Protein AF-A0A956DLE5-F1 (afdb_monomer)

Radius of gyration: 42.41 Å; Cα contacts (8 Å, |Δi|>4): 1941; chains: 1; bounding box: 79×84×142 Å

Solvent-accessible surface area (backbone atoms only — not comparable to full-atom values): 64575 Å² total; per-residue (Å²): 90,76,41,85,46,68,42,86,91,78,71,43,70,26,26,36,39,35,68,90,61,90,48,74,67,50,53,49,39,55,50,44,28,48,62,69,41,77,83,60,84,52,95,23,38,61,55,74,72,50,77,50,78,57,101,88,48,58,38,34,36,24,70,59,76,80,59,41,34,43,50,55,40,30,75,61,37,70,58,34,68,61,52,51,60,70,62,47,91,80,61,65,95,80,68,68,90,51,74,93,74,60,69,64,69,94,82,73,70,81,59,47,48,73,69,32,52,46,45,45,39,51,36,49,44,39,47,41,48,33,51,49,59,36,45,78,68,40,35,33,53,56,47,52,43,44,84,30,28,34,28,31,69,88,64,55,32,28,44,47,76,45,68,63,42,44,71,78,63,92,61,83,91,68,89,73,90,87,85,72,84,75,62,54,79,61,31,53,30,71,55,39,76,74,66,45,84,78,42,69,54,35,44,38,19,6,50,17,33,30,54,46,24,62,54,51,50,44,65,65,67,91,92,62,83,89,56,78,84,66,49,37,56,70,62,55,68,67,60,55,48,44,34,52,34,20,49,39,87,52,60,89,69,26,50,50,66,64,60,43,36,56,60,41,51,72,69,39,92,59,94,70,81,73,83,77,70,84,86,45,74,73,66,74,79,52,81,73,72,86,64,79,46,63,69,62,50,52,50,49,52,61,64,75,66,66,88,56,94,32,30,37,32,38,38,44,32,20,52,87,58,50,48,66,68,62,52,53,50,62,70,56,58,80,60,94,53,49,75,26,48,12,58,27,44,96,78,57,81,51,66,31,35,40,46,50,38,27,48,57,44,46,41,60,50,37,73,79,50,56,73,42,60,74,81,51,52,76,68,39,35,52,38,38,21,45,59,38,62,75,43,34,76,40,82,89,32,44,74,75,90,81,75,85,81,68,73,81,74,65,82,61,98,56,88,67,88,62,53,64,62,54,38,62,60,77,54,51,57,33,56,45,54,50,17,40,52,39,50,39,50,37,54,40,44,47,30,72,78,40,52,30,34,41,37,32,35,41,43,64,34,41,41,62,40,24,38,55,46,52,31,56,48,39,73,50,95,78,43,41,52,31,41,37,37,40,25,30,74,46,61,96,88,54,62,80,89,77,53,55,68,49,32,55,50,36,52,51,42,54,56,68,20,75,53,73,44,81,46,79,52,67,56,41,51,74,68,40,31,40,51,46,28,60,76,61,31,90,61,94,72,51,71,67,59,43,51,52,47,36,61,76,34,65,20,25,56,60,50,33,58,55,65,32,70,63,88,73,93,76,76,94,80,80,57,71,68,58,59,55,48,57,56,52,68,68,44,56,72,41,49,35,50,53,53,51,47,38,33,74,44,87,57,68,41,41,46,75,30,56,35,50,37,45,74,69,64,36,53,73,66,45,55,53,48,36,39,58,69,46,55,33,43,78,46,73,54,97,92,61,28,22,34,32,54,63,42,73,65,59,26,54,52,54,54,73,69,48,55,74,66,59,51,20,51,43,23,39,31,42,22,53,19,33,56,75,74,43,62,86,46,30,69,58,37,23,52,20,21,43,62,32,70,37,30,62,63,12,18,56,32,18,49,52,41,15,39,50,27,22,62,35,59,19,27,51,44,14,25,53,22,24,52,50,20,49,71,46,32,79,81,49,95,58,57,25,62,43,29,40,44,26,11,49,21,28,42,63,67,44,42,34,60,65,12,15,54,22,17,38,52,14,16,54,52,42,28,76,76,68,42,93,43,71,69,33,40,52,28,24,37,50,15,13,47,28,19,33,62,52,60,43,48,70,62,11,48,54,35,35,54,51,30,35,48,75,64,69,49,84,76,68,92,43,69,70,49,23,50,52,51,34,53,52,50,49,65,73,53,76,67,98,63,71,37,73,72,52,97,72,56,72,68,61,53,50,45,42,50,47,24,46,48,49,16,59,57,23,46,60,57,39,52,54,58,11,48,38,29,38,52,52,28,30,51,50,22,20,61,37,28,39,60,59,58,26,23,45,32,30,14,46,49,11,19,51,27,26,29,55,39,59,74,74,39,40,63,44,12,56,58,31,34,52,50,15,56,61,41,51,77,72,77,57,58,65,67,50,52,23,50,40,29,35,24,50,14,50,28,24,46,25,52,50,36,32,71,54,12,42,57,26,24,55,54,16,48,54,42,41,61,74,71,40,57,94,47,63,67,61,50,40,56,35,49,43,56,28,35,34,31,28,43,56,33,45,42,43,70,60,32,53,53,55,41,52,53,51,36,50,57,16,60,80,47,69,28,53,48,42,35,46,49,54,49,22,27,48,37,35,47,56,31,60,29,64,58,36,62,66,61,44,48,53,49,48,48,50,58,48,62,78,62,54,82,81,71,90,62,82,70,53,69,90,75,76,52,63,60,33,52,63,59,49,23,45,51,49,27,52,33,51,52,28,32,51,72,63,36,8,53,62,22,33,53,53,49,62,70,44,44,67,42,38,58,74,55,46,49,60,57,29,33,43,55,22,40,50,52,38,44,50,48,26,40,18,33,42,42,26,79,67,59,73,72,55,42,53,52,25,43,50,53,25,50,53,34,30,58,54,21,65,72,44,87,37,66,57,16,51,24,47,23,25,46,54,43,31,47,62,50,90,73,82,37,54,72,28,24,54,54,17,22,60,42,25,56,77,43,52,19,51,61,57,24,45,25,25,52,42,55,39,20,63,76,68,75,44,83,51,63,70,56,39,52,58,37,38,76,41,55,27,69,46,45,69,45,54,28,45,41,77,52,40,66,104

Sequence (1226 aa):
MVFRAVDRETGQEVALKTMQSRSPEATALLKAEFRARAALHHEHLLRIIELVVSKREAFFTMDLLDAVDLSTWVWLGPGAQERLTALSPTLDATDSLNPSSGTLPSFAVDRLSSGASSRLVSSACQLLSAIQALHDHGLVHRDLKPDNVLVRDDGRTLLADFGLTTGFVDQPGLQRPMLTVAGTPGFMAPEVLRGEPASPASDVFAFGATLFHVLTGRTPFFGEAIQADLFPPGAPPELVDVVRGTMAEVPRQRLTVEVAFDRLSALSSAPVAPLRRRTGWLSQRAEGQLVGRERELEELRRSCLRDVGGTTVVHVRGPSGVGKTALVRELLKGRDEVLLAGRCHPHEQLAFCALDGVIDDLVLLLEDAPEPCAVLDDVETELVATLFPALARLPHFAPSRANTGELAAAATTELPRGVVDAALGAADKHQRLRAFRALRRLLGEVARSRRLTIWLEDLHWTDDDSVDLLAALVDEPGALPALVVATYRWSASTEPDLQPPELLRAIEVIGAAGENHILSLAPLGPEQAAALLRAQSREPLSDEAVASAVQASGGYPVFLRELAQAPGTREPGESLGVIINQRIDALSEPERRLVECLAVSPWPVPERVVLAACDGMASHADVLALQQMGFIQRSGDRRSARLFAYHDRMRDERARRHAPELARALHRALAEAYRTRLPDRFEALVHHFARGGDEEMAGGYAIQAATRAGEQLAFGTAASYFERAIELMPGYARPWELWSGLARARDKQGLGLAAGEGYETAARKHEAVHGETLTGTRWLTKAAEQHLHRGSVAEGYRLLREALARFRISVPGSVPACVATSLWQRFRLRDPVLHPAAATSEWERARLEALWVASTSLAHVNHALADVFSLQHLQGALLLGDVERACRATSFEGASRASLGGGRLLEGSHRWLEAGQRLLHRGVEPYTRAWHLTSKAAHAFFRSAWRDVVAFAARADEEWLAQGAGVDWERAVNFMYWQFALALRADVHELARVRALAHQEARERQDRLAENACRSGHAAMLWLFEDDLERGRKEAERMLDGERWATGAPRPAWPEGLFRTSDFHNLVAACQLELYAGDGEAALRRIESAWPHLRRSLLLTVQFVGADLRFLYARAALSAGGAPSIRRRRRVLALQQVGLLRLDANPCAAAYADLVASAVTPGSPAPWLERAAARFERLDMAAHVAACRWRLAEVTHRGTAEIAQGLEARGVAAPERLVAMLAPRS

Nearest PDB structures (foldseek):
  6zcp-assembly1_A  TM=7.862E-01  e=2.117E-07  Homo sapiens
  6tpe-assembly1_A  TM=7.251E-01  e=1.499E-07  Homo sapiens
  6tpe-assembly2_B  TM=7.288E-01  e=1.887E-07  Homo sapiens
  6ova-assembly1_A  TM=7.368E-01  e=8.105E-07  Homo sapiens
  6yxy-assembly1_BE  TM=4.245E-01  e=1.138E+00  Trypanosoma brucei brucei

Secondary structure (DSSP, 8-state):
-EEEEE-TTT--EEEEEE-SS--HHHHHHHHHHHHHHTT---TTBPPEEEEEE-SS-EEEEEE---EEEHHHHHHH-TTHHHHHHHHGGGS-TTS---GGG----TTSSS---HHHHHHHHHHHHHHHHHHHHHHTTTEE-S---GGGEEEETT--EEE---TT-EE-SPPTT---------S-TTTS-HHHHTTPPP-HHHHHHHHHHHHHHHHHSSPPPTTS---GGGSPTT--HHHHHHHHHHT-SSGGGSPPHHHHHHHHHTT-SS-PPP-----SGGGTTS-----S-HHHHHHHHHHTT---SS-EEEEEE--TTSSHHHHHHHHHTT--SEEEEEE--TT---TTTTTHHHHHHHHHHHHH--GGGGGS-HHHHHHHHHH-TTGGGSTTTPPPTTSTTSGGG--SSS--TTHHHHHHHH--HHHHHHHHHHHHHHHHHHHHHS-EEEEEE-GGG--HHHHHHHHHHHSSSS---EEEEEEE---TTS-GGGS-HHHHHHHHHHHTSSEEEEEEPPPPPHHHHHHHHHHH-SS---HHHHHHHHHHHTT-HHHHHHHHH--SPPPTT--HHHHHHHHHHTS-HHHHHHHHHHHH-SSPEEHHHHHHHTTTS--HHHHHHHHHHTSEEEES-TTT-EEEES-HHHHHHHHHHS-HHHHHHHHHHHHHHHHHH-TT-HHHHHHHHHHHT-HHHHHHHHHHHHHHHHHTT-HHHHHHHHHHHHHH-TT-S-HHHHHHHHHHHHHHHT-HHHHHHHHHHHHHHHHHHH-S-HHHHHHHHHHHHHHHHTT-HHHHHHHHHHHHHHTTPPPPSSHHHHHHHHHHHHHH--S--PPPP----HHHHHHHHHHHHHHHHHTTT-HHHHHHHHHHHHHHHHHHT-HHHHHHHHHHHHHHHHHH-SHHHHHHHHHHHHHHHHHHTTT--HHHHHHHHHHHHHHHHHTT-HHHHHHHHHHHHHHHHHH-SS-HHHHHHHHHHHHHHHHHHT-HHHHHHHHHHHHHHHHHTT-HHHHHHTTSTTTTHHHHHTT-HHHHHHHHHHHHHHT--TTSPPPPSTTTTSPPHHHHHHHHHHHHHHHHTT-HHHHHHHHHHHHHHHHHTTGGGSTTHHHHHHHHHHHHHHH----HHHHHHHHHHHHHHHHHHHH--SHHHHHHHHHHHHHHSSS-SHHHHHHHHHHHHHTT-HHHHHHHHHHHHHHTT---HHHHHHHHTTT-S-HHHHHHHHS---

Foldseek 3Di:
DKDWDADPVPRDIWIKDFDPDPDPVRLVLLVVLCVLPVPFDDQQAWAWDDWDDDPVGTMTITHDDDWDFLLQCLPVNACSVVVVVVVPPPDPPPPDPPLLVLDDPPPQFAARDPSSLQLLLQLLLSVLLVLVSSVLVQKDQQAQARRQWIAHSVSRIHGHDSSPMDGPDDDPPDDDDDDDLDYSVLQFAPCSVVVHDDDSLRNLSSSLQRSLCSFQSGRDDPPDQDDPVSGHHPNDPLNVVLSNQSNDNDSVSHDHSQRSSVSSCVSHPDNDDHSDDPLFPPSPVPLQPPFQCPVVLVVVLVQVPPQDQFEEEEEEEAAPLLCSVVSVCVNCPPDPFQEQEAEFFQQDLDQLRQCLSSVLSVLVVCQVPVVLVVVDDPLLLQLLCLLHVSNCVDPSSPDDPDPPPPVVPCLDDDDPPCLLVPLLPPDALQSLLSNLVSVLSSLLSSCVVGAAEYEGHALLRDFPSNLVSLLSQAVDPRHRSHYYYHYHYDDPPDDPVPGDPSSVSSCVSSVVHDHYHYHYGDAADLVSLLVSLCVQAPDDDDPVLSNLQCVLCVRRNVSSNVSRSDDDDDDRDDHPLVVLVVVLVPDDPQLNQLLLLQLLDRDFAFPQLSCQLSVVSHDPVSVVVCVRNQQWDWDDDPVRITIHGNDNVSSVSSVVPDDLQVSLSSLVSSLVSCCVPPVPPLSSNLSSCVSNVNLVSNLVSLCVQLSSCSSSVNLRSNLVSLVSSCVSCVPDPQNLSSLQSNLSSCVSVLVLQSSLVSLQVSLVSCCVPPNDDPSSLLSLLSSLLSCLQQPVPVSSVVSLVVSCVSLVHDQDQALVRLVVLLVVLCVVCVDLAADPADDDDPSLVSNLVSLVSQLQSCCQFAVSRSSNSLSVSCVSCRDNNPLQSVLLSLLQQLLNLLFLDDDVSPVVSVNSLVVSVVSVVVPDDLVSVLSSLLSQLSSCLLQLQLVSNQVSLVVSVVSVVVVGPPCLSVNLSSLLSNLQSCLQLLLQVVNVVSLVVQCVSCVSSVRPVSNLSCLFASNLCNCQLLVNLVVNVVSLVVLCVVVPPPDPDQQDHPPRRACGSSNLRSLRSVLLSCLLVLNLVVNLVSLVVCVVRCVSSCLLSTRPSVLSSLLSNLLSLQSHDDDPVSNLVSLVSNLVSLVVLVVGPRLVSQLSSLLSCLQNPPDHSQVSLVVSLVSCVVSSRLLSNLLSVQVNCVSVVHDSVVSVVVSVVSSRPDSVSSSCSNRNHD

Mean predicted aligned error: 18.57 Å

pLDDT: mean 77.03, std 16.25, range [28.41, 97.31]

Structure (mmCIF, N/CA/C/O backbone):
data_AF-A0A956DLE5-F1
#
_entry.id   AF-A0A956DLE5-F1
#
loop_
_atom_site.group_PDB
_atom_site.id
_atom_site.type_symbol
_atom_site.label_atom_id
_atom_site.label_alt_id
_atom_site.label_comp_id
_atom_site.label_asym_id
_atom_site.label_entity_id
_atom_site.label_seq_id
_atom_site.pdbx_PDB_ins_code
_atom_site.Cartn_x
_atom_site.Cartn_y
_atom_site.Cartn_z
_atom_site.occupancy
_atom_site.B_iso_or_equiv
_atom_site.auth_seq_id
_atom_site.auth_comp_id
_atom_site.auth_asym_id
_atom_site.auth_atom_id
_atom_site.pdbx_PDB_model_num
ATOM 1 N N . MET A 1 1 ? 2.306 -2.871 -60.138 1.00 68.94 1 MET A N 1
ATOM 2 C CA . MET A 1 1 ? 3.313 -2.013 -60.801 1.00 68.94 1 MET A CA 1
ATOM 3 C C . MET A 1 1 ? 4.586 -2.039 -59.982 1.00 68.94 1 MET A C 1
ATOM 5 O O . MET A 1 1 ? 4.489 -2.073 -58.759 1.00 68.94 1 MET A O 1
ATOM 9 N N . VAL A 1 2 ? 5.743 -2.038 -60.643 1.00 79.56 2 VAL A N 1
ATOM 10 C CA . VAL A 1 2 ? 7.062 -1.953 -60.004 1.00 79.56 2 VAL A CA 1
ATOM 11 C C . VAL A 1 2 ? 7.767 -0.706 -60.539 1.00 79.56 2 VAL A C 1
ATOM 13 O O . VAL A 1 2 ? 7.746 -0.473 -61.743 1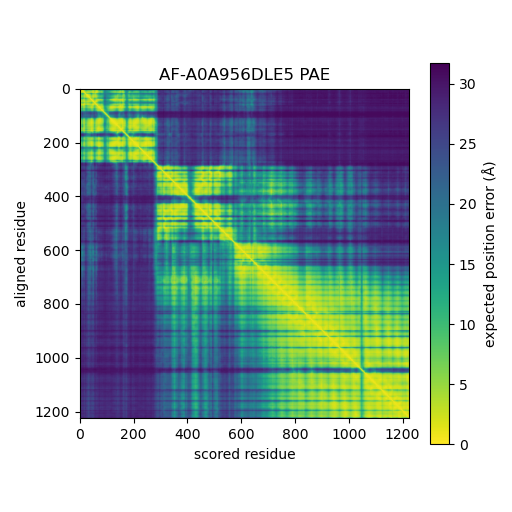.00 79.56 2 VAL A O 1
ATOM 16 N N . PHE A 1 3 ? 8.342 0.105 -59.655 1.00 80.69 3 PHE A N 1
ATOM 17 C CA . PHE A 1 3 ? 9.017 1.364 -59.974 1.00 80.69 3 PHE A CA 1
ATOM 18 C C . PHE A 1 3 ? 10.465 1.333 -59.483 1.00 80.69 3 PHE A C 1
ATOM 20 O O . PHE A 1 3 ? 10.736 0.769 -58.428 1.00 80.69 3 PHE A O 1
ATOM 27 N N . ARG A 1 4 ? 11.387 1.989 -60.193 1.00 84.81 4 ARG A N 1
ATOM 28 C CA . ARG A 1 4 ? 12.715 2.322 -59.651 1.00 84.81 4 ARG A CA 1
ATOM 29 C C . ARG A 1 4 ? 12.576 3.518 -58.703 1.00 84.81 4 ARG A C 1
ATOM 31 O O . ARG A 1 4 ? 11.946 4.509 -59.067 1.00 84.81 4 ARG A O 1
ATOM 38 N N . ALA A 1 5 ? 13.127 3.419 -57.499 1.00 83.25 5 ALA A N 1
ATOM 39 C CA . ALA A 1 5 ? 13.039 4.429 -56.445 1.00 83.25 5 ALA A CA 1
ATOM 40 C C . ALA A 1 5 ? 14.384 4.591 -55.715 1.00 83.25 5 ALA A C 1
ATOM 42 O O . ALA A 1 5 ? 15.280 3.765 -55.865 1.00 83.25 5 ALA A O 1
ATOM 43 N N . VAL A 1 6 ? 14.524 5.660 -54.927 1.00 77.12 6 VAL A N 1
ATOM 44 C CA . VAL A 1 6 ? 15.715 5.941 -54.108 1.00 77.12 6 VAL A CA 1
ATOM 45 C C . VAL A 1 6 ? 15.292 6.038 -52.646 1.00 77.12 6 VAL A C 1
ATOM 47 O O . VAL A 1 6 ? 14.408 6.834 -52.315 1.00 77.12 6 VAL A O 1
ATOM 50 N N . ASP A 1 7 ? 15.920 5.245 -51.781 1.00 68.00 7 ASP A N 1
ATOM 51 C CA . ASP A 1 7 ? 15.765 5.338 -50.330 1.00 68.00 7 ASP A CA 1
ATOM 52 C C . ASP A 1 7 ? 16.506 6.582 -49.817 1.00 68.00 7 ASP A C 1
ATOM 54 O O . ASP A 1 7 ? 17.702 6.762 -50.045 1.00 68.00 7 ASP A O 1
ATOM 58 N N . ARG A 1 8 ? 15.779 7.478 -49.142 1.00 61.97 8 ARG A N 1
ATOM 59 C CA . ARG A 1 8 ? 16.305 8.769 -48.678 1.00 61.97 8 ARG A CA 1
ATOM 60 C C . ARG A 1 8 ? 17.149 8.669 -47.407 1.00 61.97 8 ARG A C 1
ATOM 62 O O . ARG A 1 8 ? 17.898 9.603 -47.141 1.00 61.97 8 ARG A O 1
ATOM 69 N N . GLU A 1 9 ? 17.020 7.595 -46.627 1.00 49.00 9 GLU A N 1
ATOM 70 C CA . GLU A 1 9 ? 17.811 7.384 -45.406 1.00 49.00 9 GLU A CA 1
ATOM 71 C C . GLU A 1 9 ? 19.161 6.733 -45.720 1.00 49.00 9 GLU A C 1
ATOM 73 O O . GLU A 1 9 ? 20.165 7.061 -45.090 1.00 49.00 9 GLU A O 1
ATOM 78 N N . THR A 1 10 ? 19.198 5.841 -46.715 1.00 53.16 10 THR A N 1
ATOM 79 C CA . THR A 1 10 ? 20.410 5.094 -47.094 1.00 53.16 10 THR A CA 1
ATOM 80 C C . THR A 1 10 ? 21.086 5.604 -48.370 1.00 53.16 10 THR A C 1
ATOM 82 O O . THR A 1 10 ? 22.258 5.313 -48.595 1.00 53.16 10 THR A O 1
ATOM 85 N N . GLY A 1 11 ? 20.371 6.357 -49.215 1.00 62.47 11 GLY A N 1
ATOM 86 C CA . GLY A 1 11 ? 20.836 6.795 -50.535 1.00 62.47 11 GLY A CA 1
ATOM 87 C C . GLY A 1 11 ? 20.845 5.691 -51.601 1.00 62.47 11 GLY A C 1
ATOM 88 O O . GLY A 1 11 ? 21.323 5.926 -52.710 1.00 62.47 11 GLY A O 1
ATOM 89 N N . GLN A 1 12 ? 20.346 4.492 -51.286 1.00 67.19 12 GLN A N 1
ATOM 90 C CA . GLN A 1 12 ? 20.394 3.327 -52.168 1.00 67.19 12 GLN A CA 1
ATOM 91 C C . GLN A 1 12 ? 19.229 3.319 -53.174 1.00 67.19 12 GLN A C 1
ATOM 93 O O . GLN A 1 12 ? 18.092 3.655 -52.839 1.00 67.19 12 GLN A O 1
ATOM 98 N N . GLU A 1 13 ? 19.491 2.885 -54.409 1.00 76.38 13 GLU A N 1
ATOM 99 C CA . GLU A 1 13 ? 18.430 2.602 -55.379 1.00 76.38 13 GLU A CA 1
ATOM 100 C C . GLU A 1 13 ? 17.739 1.263 -55.088 1.00 76.38 13 GLU A C 1
ATOM 102 O O . GLU A 1 13 ? 18.386 0.242 -54.847 1.00 76.38 13 GLU A O 1
ATOM 107 N N . VAL A 1 14 ? 16.408 1.266 -55.144 1.00 83.62 14 VAL A N 1
ATOM 108 C CA . VAL A 1 14 ? 15.543 0.125 -54.823 1.00 83.62 14 VAL A CA 1
ATOM 109 C C . VAL A 1 14 ? 14.423 -0.017 -55.855 1.00 83.62 14 VAL A C 1
ATOM 111 O O . VAL A 1 14 ? 14.059 0.938 -56.545 1.00 83.62 14 VAL A O 1
ATOM 114 N N . ALA A 1 15 ? 13.840 -1.208 -55.957 1.00 83.56 15 ALA A N 1
ATOM 115 C CA . ALA A 1 15 ? 12.594 -1.437 -56.680 1.00 83.56 15 ALA A CA 1
ATOM 116 C C . ALA A 1 15 ? 11.400 -1.357 -55.711 1.00 83.56 15 ALA A C 1
ATOM 118 O O . ALA A 1 15 ? 11.418 -1.949 -54.637 1.00 83.56 15 ALA A O 1
ATOM 119 N N . LEU A 1 16 ? 10.340 -0.639 -56.083 1.00 83.81 16 LEU A N 1
ATOM 120 C CA . LEU A 1 16 ? 9.131 -0.419 -55.286 1.00 83.81 16 LEU A CA 1
ATOM 121 C C . LEU A 1 16 ? 7.930 -1.067 -55.975 1.00 83.81 16 LEU A C 1
ATOM 123 O O . LEU A 1 16 ? 7.541 -0.633 -57.059 1.00 83.81 16 LEU A O 1
ATOM 127 N N . LYS A 1 17 ? 7.306 -2.073 -55.349 1.00 80.88 17 LYS A N 1
ATOM 128 C CA . LYS A 1 17 ? 6.078 -2.716 -55.855 1.00 80.88 17 LYS A CA 1
ATOM 129 C C . LYS A 1 17 ? 4.846 -2.156 -55.150 1.00 80.88 17 LYS A C 1
ATOM 131 O O . LYS A 1 17 ? 4.774 -2.121 -53.925 1.00 80.88 17 LYS A O 1
ATOM 136 N N . THR A 1 18 ? 3.857 -1.738 -55.938 1.00 80.38 18 THR A N 1
ATOM 137 C CA . THR A 1 18 ? 2.547 -1.256 -55.471 1.00 80.38 18 THR A CA 1
ATOM 138 C C . THR A 1 18 ? 1.420 -1.752 -56.387 1.00 80.38 18 THR A C 1
ATOM 140 O O . THR A 1 18 ? 1.653 -2.127 -57.542 1.00 80.38 18 THR A O 1
ATOM 143 N N . MET A 1 19 ? 0.187 -1.784 -55.882 1.00 68.62 19 MET A N 1
ATOM 144 C CA . MET A 1 19 ? -0.988 -2.321 -56.583 1.00 68.62 19 MET A CA 1
ATOM 145 C C . MET A 1 19 ? -1.722 -1.231 -57.382 1.00 68.62 19 MET A C 1
ATOM 147 O O . MET A 1 19 ? -1.788 -0.081 -56.957 1.00 68.62 19 MET A O 1
ATOM 151 N N . GLN A 1 20 ? -2.300 -1.587 -58.540 1.00 57.19 20 GLN A N 1
ATOM 152 C CA . GLN A 1 20 ? -3.128 -0.666 -59.345 1.00 57.19 20 GLN A CA 1
ATOM 153 C C . GLN A 1 20 ? -4.524 -0.442 -58.734 1.00 57.19 20 GLN A C 1
ATOM 155 O O . GLN A 1 20 ? -5.071 0.653 -58.835 1.00 57.19 20 GLN A O 1
ATOM 160 N N . SER A 1 21 ? -5.083 -1.465 -58.074 1.00 55.84 21 SER A N 1
ATOM 161 C CA . SER A 1 21 ? -6.369 -1.415 -57.363 1.00 55.84 21 SER A CA 1
ATOM 162 C C . SER A 1 21 ? -6.157 -1.192 -55.862 1.00 55.84 21 SER A C 1
ATOM 164 O O . SER A 1 21 ? -5.299 -1.829 -55.250 1.00 55.84 21 SER A O 1
ATOM 166 N N . ARG A 1 22 ? -6.953 -0.294 -55.266 1.00 58.22 22 ARG A N 1
ATOM 167 C CA . ARG A 1 22 ? -6.866 0.135 -53.855 1.00 58.22 22 ARG A CA 1
ATOM 168 C C . ARG A 1 22 ? -7.837 -0.612 -52.925 1.00 58.22 22 ARG A C 1
ATOM 170 O O . ARG A 1 22 ? -8.275 -0.043 -51.927 1.00 58.22 22 ARG A O 1
ATOM 177 N N . SER A 1 23 ? -8.221 -1.851 -53.246 1.00 52.28 23 SER A N 1
ATOM 178 C CA . SER A 1 23 ? -9.146 -2.612 -52.393 1.00 52.28 23 SER A CA 1
ATOM 179 C C . SER A 1 23 ? -8.467 -3.126 -51.104 1.00 52.28 23 SER A C 1
ATOM 181 O O . SER A 1 23 ? -7.248 -3.354 -51.078 1.00 52.28 23 SER A O 1
ATOM 183 N N . PRO A 1 24 ? -9.232 -3.338 -50.015 1.00 49.50 24 PRO A N 1
ATOM 184 C CA . PRO A 1 24 ? -8.738 -4.002 -48.808 1.00 49.50 24 PRO A CA 1
ATOM 185 C C . PRO A 1 24 ? -8.136 -5.389 -49.086 1.00 49.50 24 PRO A C 1
ATOM 187 O O . PRO A 1 24 ? -7.128 -5.747 -48.477 1.00 49.50 24 PRO A O 1
ATOM 190 N N . GLU A 1 25 ? -8.681 -6.134 -50.055 1.00 49.50 25 GLU A N 1
ATOM 191 C CA . GLU A 1 25 ? -8.145 -7.437 -50.479 1.00 49.50 25 GLU A CA 1
ATOM 192 C C . GLU A 1 25 ? -6.770 -7.293 -51.148 1.00 49.50 25 GLU A C 1
ATOM 194 O O . GLU A 1 25 ? -5.851 -8.049 -50.837 1.00 49.50 25 GLU A O 1
ATOM 199 N N . ALA A 1 26 ? -6.581 -6.272 -51.994 1.00 51.97 26 ALA A N 1
ATOM 200 C CA . ALA A 1 26 ? -5.292 -5.982 -52.625 1.00 51.97 26 ALA A CA 1
ATOM 201 C C . ALA A 1 26 ? -4.222 -5.580 -51.594 1.00 51.97 26 ALA A C 1
ATOM 203 O O . ALA A 1 26 ? -3.064 -5.990 -51.691 1.00 51.97 26 ALA A O 1
ATOM 204 N N . THR A 1 27 ? -4.615 -4.834 -50.556 1.00 57.22 27 THR A N 1
ATOM 205 C CA . THR A 1 27 ? -3.730 -4.502 -49.426 1.00 57.22 27 THR A CA 1
ATOM 206 C C . THR A 1 27 ? -3.395 -5.741 -48.589 1.00 57.22 27 THR A C 1
ATOM 208 O O . THR A 1 27 ? -2.269 -5.878 -48.109 1.00 57.22 27 THR A O 1
ATOM 211 N N . ALA A 1 28 ? -4.346 -6.665 -48.414 1.00 52.56 28 ALA A N 1
ATOM 212 C CA . ALA A 1 28 ? -4.128 -7.918 -47.696 1.00 52.56 28 ALA A CA 1
ATOM 213 C C . ALA A 1 28 ? -3.171 -8.861 -48.443 1.00 52.56 28 ALA A C 1
ATOM 215 O O . ALA A 1 28 ? -2.312 -9.461 -47.796 1.00 52.56 28 ALA A O 1
ATOM 216 N N . LEU A 1 29 ? -3.272 -8.941 -49.775 1.00 57.44 29 LEU A N 1
ATOM 217 C CA . LEU A 1 29 ? -2.349 -9.694 -50.635 1.00 57.44 29 LEU A CA 1
ATOM 218 C C . LEU A 1 29 ? -0.928 -9.122 -50.576 1.00 57.44 29 LEU A C 1
ATOM 220 O O . LEU A 1 29 ? 0.020 -9.864 -50.345 1.00 57.44 29 LEU A O 1
ATOM 224 N N . LEU A 1 30 ? -0.780 -7.796 -50.659 1.00 61.03 30 LEU A N 1
ATOM 225 C CA . LEU A 1 30 ? 0.523 -7.129 -50.557 1.00 61.03 30 LEU A CA 1
ATOM 226 C C . LEU A 1 30 ? 1.169 -7.312 -49.164 1.00 61.03 30 LEU A C 1
ATOM 228 O O . LEU A 1 30 ? 2.374 -7.539 -49.048 1.00 61.03 30 LEU A O 1
ATOM 232 N N . LYS A 1 31 ? 0.363 -7.286 -48.090 1.00 50.41 31 LYS A N 1
ATOM 233 C CA . LYS A 1 31 ? 0.808 -7.630 -46.726 1.00 50.41 31 LYS A CA 1
ATOM 234 C C . LYS A 1 31 ? 1.195 -9.107 -46.597 1.00 50.41 31 LYS A C 1
ATOM 236 O O . LYS A 1 31 ? 2.144 -9.409 -45.878 1.00 50.41 31 LYS A O 1
ATOM 241 N N . ALA A 1 32 ? 0.458 -10.017 -47.237 1.00 53.78 32 ALA A N 1
ATOM 242 C CA . ALA A 1 32 ? 0.748 -11.450 -47.219 1.00 53.78 32 ALA A CA 1
ATOM 243 C C . ALA A 1 32 ? 2.058 -11.766 -47.958 1.00 53.78 32 ALA A C 1
ATOM 245 O O . ALA A 1 32 ? 2.898 -12.460 -47.393 1.00 53.78 32 ALA A O 1
ATOM 246 N N . GLU A 1 33 ? 2.276 -11.171 -49.135 1.00 60.53 33 GLU A N 1
ATOM 247 C CA . GLU A 1 33 ? 3.513 -11.294 -49.920 1.00 60.53 33 GLU A CA 1
ATOM 248 C C . GLU A 1 33 ? 4.739 -10.828 -49.119 1.00 60.53 33 GLU A C 1
ATOM 250 O O . GLU A 1 33 ? 5.746 -11.532 -49.030 1.00 60.53 33 GLU A O 1
ATOM 255 N N . PHE A 1 34 ? 4.641 -9.671 -48.454 1.00 60.12 34 PHE A N 1
ATOM 256 C CA . PHE A 1 34 ? 5.711 -9.186 -47.582 1.00 60.12 34 PHE A CA 1
ATOM 257 C C . PHE A 1 34 ? 5.963 -10.125 -46.395 1.00 60.12 34 PHE A C 1
ATOM 259 O O . PHE A 1 34 ? 7.108 -10.458 -46.102 1.00 60.12 34 PHE A O 1
ATOM 266 N N . ARG A 1 35 ? 4.905 -10.567 -45.702 1.00 52.91 35 ARG A N 1
ATOM 267 C CA . ARG A 1 35 ? 5.019 -11.412 -44.500 1.00 52.91 35 ARG A CA 1
ATOM 268 C C . ARG A 1 35 ? 5.576 -12.799 -44.802 1.00 52.91 35 ARG A C 1
ATOM 270 O O . ARG A 1 35 ? 6.364 -13.296 -44.004 1.00 52.91 35 ARG A O 1
ATOM 277 N N . ALA A 1 36 ? 5.215 -13.389 -45.943 1.00 52.72 36 ALA A N 1
ATOM 278 C CA . ALA A 1 36 ? 5.765 -14.666 -46.389 1.00 52.72 36 ALA A CA 1
ATOM 279 C C . ALA A 1 36 ? 7.293 -14.602 -46.568 1.00 52.72 36 ALA A C 1
ATOM 281 O O . ALA A 1 36 ? 7.974 -15.602 -46.373 1.00 52.72 36 ALA A O 1
ATOM 282 N N . ARG A 1 37 ? 7.844 -13.420 -46.879 1.00 57.50 37 ARG A N 1
ATOM 283 C CA . ARG A 1 37 ? 9.254 -13.237 -47.245 1.00 57.50 37 ARG A CA 1
ATOM 284 C C . ARG A 1 37 ? 10.112 -12.485 -46.231 1.00 57.50 37 ARG A C 1
ATOM 286 O O . ARG A 1 37 ? 11.319 -12.691 -46.217 1.00 57.50 37 ARG A O 1
ATOM 293 N N . ALA A 1 38 ? 9.537 -11.659 -45.359 1.00 48.59 38 ALA A N 1
ATOM 294 C CA . ALA A 1 38 ? 10.295 -10.852 -44.394 1.00 48.59 38 ALA A CA 1
ATOM 295 C C . ALA A 1 38 ? 11.174 -11.687 -43.436 1.00 48.59 38 ALA A C 1
ATOM 297 O O . ALA A 1 38 ? 12.096 -11.150 -42.830 1.00 48.59 38 ALA A O 1
ATOM 298 N N . ALA A 1 39 ? 10.902 -12.992 -43.309 1.00 44.84 39 ALA A N 1
ATOM 299 C CA . ALA A 1 39 ? 11.684 -13.940 -42.513 1.00 44.84 39 ALA A CA 1
ATOM 300 C C . ALA A 1 39 ? 12.617 -14.854 -43.344 1.00 44.84 39 ALA A C 1
ATOM 302 O O . ALA A 1 39 ? 13.355 -15.651 -42.761 1.00 44.84 39 ALA A O 1
ATOM 303 N N . LEU A 1 40 ? 12.586 -14.759 -44.679 1.00 53.44 40 LEU A N 1
ATOM 304 C CA . LEU A 1 40 ? 13.315 -15.621 -45.609 1.00 53.44 40 LEU A CA 1
ATOM 305 C C . LEU A 1 40 ? 14.494 -14.881 -46.242 1.00 53.44 40 LEU A C 1
ATOM 307 O O . LEU A 1 40 ? 14.317 -13.946 -47.021 1.00 53.44 40 LEU A O 1
ATOM 311 N N . HIS A 1 41 ? 15.707 -15.354 -45.964 1.00 59.81 41 HIS A N 1
ATOM 312 C CA . HIS A 1 41 ? 16.922 -14.885 -46.625 1.00 59.81 41 HIS A CA 1
ATOM 313 C C . HIS A 1 41 ? 17.633 -16.066 -47.275 1.00 59.81 41 HIS A C 1
ATOM 315 O O . HIS A 1 41 ? 18.040 -17.003 -46.588 1.00 59.81 41 HIS A O 1
ATOM 321 N N . HIS A 1 42 ? 17.778 -16.010 -48.596 1.00 71.25 42 HIS A N 1
ATOM 322 C CA . HIS A 1 42 ? 18.472 -17.018 -49.384 1.00 71.25 42 HIS A CA 1
ATOM 323 C C . HIS A 1 42 ? 19.101 -16.363 -50.616 1.00 71.25 42 HIS A C 1
ATOM 325 O O . HIS A 1 42 ? 18.539 -15.418 -51.165 1.00 71.25 42 HIS A O 1
ATOM 331 N N . GLU A 1 43 ? 20.253 -16.859 -51.064 1.00 78.38 43 GLU A N 1
ATOM 332 C CA . GLU A 1 43 ? 21.008 -16.253 -52.169 1.00 78.38 43 GLU A CA 1
ATOM 333 C C . GLU A 1 43 ? 20.272 -16.296 -53.521 1.00 78.38 43 GLU A C 1
ATOM 335 O O . GLU A 1 43 ? 20.518 -15.449 -54.379 1.00 78.38 43 GLU A O 1
ATOM 340 N N . HIS A 1 44 ? 19.345 -17.239 -53.685 1.00 84.62 44 HIS A N 1
ATOM 341 C CA . HIS A 1 44 ? 18.521 -17.420 -54.886 1.00 84.62 44 HIS A CA 1
ATOM 342 C C . HIS A 1 44 ? 17.054 -16.993 -54.693 1.00 84.62 44 HIS A C 1
ATOM 344 O O . HIS A 1 44 ? 16.201 -17.312 -55.516 1.00 84.62 44 HIS A O 1
ATOM 350 N N . LEU A 1 45 ? 16.737 -16.270 -53.613 1.00 83.12 45 LEU A N 1
ATOM 351 C CA . LEU A 1 45 ? 15.453 -15.584 -53.447 1.00 83.12 45 LEU A CA 1
ATOM 352 C C . LEU A 1 45 ? 15.698 -14.080 -53.564 1.00 83.12 45 LEU A C 1
ATOM 354 O O . LEU A 1 45 ? 16.657 -13.559 -52.992 1.00 83.12 45 LEU A O 1
ATOM 358 N N . LEU A 1 46 ? 14.828 -13.363 -54.277 1.00 78.38 46 LEU A N 1
ATOM 359 C CA . LEU A 1 46 ? 14.882 -11.901 -54.300 1.00 78.38 46 LEU A CA 1
ATOM 360 C C . LEU A 1 46 ? 14.841 -11.378 -52.842 1.00 78.38 46 LEU A C 1
ATOM 362 O O . LEU A 1 46 ? 14.150 -11.950 -51.998 1.00 78.38 46 LEU A O 1
ATOM 366 N N . ARG A 1 47 ? 15.474 -10.247 -52.496 1.00 72.19 47 ARG A N 1
ATOM 367 C CA . ARG A 1 47 ? 15.412 -9.662 -51.129 1.00 72.19 47 ARG A CA 1
ATOM 368 C C . ARG A 1 47 ? 14.375 -8.543 -51.002 1.00 72.19 47 ARG A C 1
ATOM 370 O O . ARG A 1 47 ? 14.375 -7.622 -51.807 1.00 72.19 47 ARG A O 1
ATOM 377 N N . ILE A 1 48 ? 13.442 -8.674 -50.055 1.00 68.44 48 ILE A N 1
ATOM 378 C CA . ILE A 1 48 ? 12.489 -7.605 -49.713 1.00 68.44 48 ILE A CA 1
ATOM 379 C C . ILE A 1 48 ? 13.112 -6.782 -48.592 1.00 68.44 48 ILE A C 1
ATOM 381 O O . ILE A 1 48 ? 13.738 -7.328 -47.683 1.00 68.44 48 ILE A O 1
ATOM 385 N N . ILE A 1 49 ? 12.947 -5.471 -48.683 1.00 64.94 49 ILE A N 1
ATOM 386 C CA . ILE A 1 49 ? 13.540 -4.497 -47.779 1.00 64.94 49 ILE A CA 1
ATOM 387 C C . ILE A 1 49 ? 12.473 -4.067 -46.768 1.00 64.94 49 ILE A C 1
ATOM 389 O O . ILE A 1 49 ? 12.577 -4.399 -45.586 1.00 64.94 49 ILE A O 1
ATOM 393 N N . GLU A 1 50 ? 11.420 -3.369 -47.190 1.00 60.28 50 GLU A N 1
ATOM 394 C CA . GLU A 1 50 ? 10.418 -2.828 -46.262 1.00 60.28 50 GLU A CA 1
ATOM 395 C C . GLU A 1 50 ? 8.998 -2.882 -46.823 1.00 60.28 50 GLU A C 1
ATOM 397 O O . GLU A 1 50 ? 8.819 -2.924 -48.032 1.00 60.28 50 GLU A O 1
ATOM 402 N N . LEU A 1 51 ? 7.994 -2.834 -45.945 1.00 63.47 51 LEU A N 1
ATOM 403 C CA . LEU A 1 51 ? 6.587 -2.664 -46.300 1.00 63.47 51 LEU A CA 1
ATOM 404 C C . LEU A 1 51 ? 6.062 -1.389 -45.652 1.00 63.47 51 LEU A C 1
ATOM 406 O O . LEU A 1 51 ? 6.144 -1.220 -44.436 1.00 63.47 51 LEU A O 1
ATOM 410 N N . VAL A 1 52 ? 5.448 -0.541 -46.465 1.00 60.22 52 VAL A N 1
ATOM 411 C CA . VAL A 1 52 ? 4.768 0.675 -46.037 1.00 60.22 52 VAL A CA 1
ATOM 412 C C . VAL A 1 52 ? 3.284 0.513 -46.320 1.00 60.22 52 VAL A C 1
ATOM 414 O O . VAL A 1 52 ? 2.871 0.326 -47.464 1.00 60.22 52 VAL A O 1
ATOM 417 N N . VAL A 1 53 ? 2.469 0.588 -45.266 1.00 53.59 53 VAL A N 1
ATOM 418 C CA . VAL A 1 53 ? 1.008 0.637 -45.382 1.00 53.59 53 VAL A CA 1
ATOM 419 C C . VAL A 1 53 ? 0.486 1.823 -44.586 1.00 53.59 53 VAL A C 1
ATOM 421 O O . VAL A 1 53 ? 0.638 1.885 -43.369 1.00 53.59 53 VAL A O 1
ATOM 424 N N . SER A 1 54 ? -0.156 2.757 -45.276 1.00 54.09 54 SER A N 1
ATOM 425 C CA . SER A 1 54 ? -0.847 3.913 -44.713 1.00 54.09 54 SER A CA 1
ATOM 426 C C . SER A 1 54 ? -2.288 3.972 -45.230 1.00 54.09 54 SER A C 1
ATOM 428 O O . SER A 1 54 ? -2.683 3.206 -46.108 1.00 54.09 54 SER A O 1
ATOM 430 N N . LYS A 1 55 ? -3.089 4.927 -44.735 1.00 46.91 55 LYS A N 1
ATOM 431 C CA . LYS A 1 55 ? -4.444 5.179 -45.267 1.00 46.91 55 LYS A CA 1
ATOM 432 C C . LYS A 1 55 ? -4.450 5.581 -46.753 1.00 46.91 55 LYS A C 1
ATOM 434 O O . LYS A 1 55 ? -5.510 5.556 -47.369 1.00 46.91 55 LYS A O 1
ATOM 439 N N . ARG A 1 56 ? -3.308 6.007 -47.314 1.00 47.44 56 ARG A N 1
ATOM 440 C CA . ARG A 1 56 ? -3.195 6.531 -48.689 1.00 47.44 56 ARG A CA 1
ATOM 441 C C . ARG A 1 56 ? -2.312 5.682 -49.611 1.00 47.44 56 ARG A C 1
ATOM 443 O O . ARG A 1 56 ? -2.466 5.790 -50.823 1.00 47.44 56 ARG A O 1
ATOM 450 N N . GLU A 1 57 ? -1.420 4.856 -49.065 1.00 62.66 57 GLU A N 1
ATOM 451 C CA . GLU A 1 57 ? -0.366 4.164 -49.819 1.00 62.66 57 GLU A CA 1
ATOM 452 C C . GLU A 1 57 ? -0.129 2.752 -49.268 1.00 62.66 57 GLU A C 1
ATOM 454 O O . GLU A 1 57 ? -0.089 2.558 -48.055 1.00 62.66 57 GLU A O 1
ATOM 459 N N . ALA A 1 58 ? 0.056 1.773 -50.154 1.00 66.94 58 ALA A N 1
ATOM 460 C CA . ALA A 1 58 ? 0.474 0.420 -49.800 1.00 66.94 58 ALA A CA 1
ATOM 461 C C . ALA A 1 58 ? 1.524 -0.052 -50.817 1.00 66.94 58 ALA A C 1
ATOM 463 O O . ALA A 1 58 ? 1.216 -0.239 -52.000 1.00 66.94 58 ALA A O 1
ATOM 464 N N . PHE A 1 59 ? 2.771 -0.191 -50.377 1.00 77.44 59 PHE A N 1
ATOM 465 C CA . PHE A 1 59 ? 3.879 -0.639 -51.217 1.00 77.44 59 PHE A CA 1
ATOM 466 C C . PHE A 1 59 ? 4.949 -1.344 -50.391 1.00 77.44 59 PHE A C 1
ATOM 468 O O . PHE A 1 59 ? 5.039 -1.143 -49.182 1.00 77.44 59 PHE A O 1
ATOM 475 N N . PHE A 1 60 ? 5.786 -2.141 -51.045 1.00 70.81 60 PHE A N 1
ATOM 476 C CA . PHE A 1 60 ? 7.010 -2.650 -50.437 1.00 70.81 60 PHE A CA 1
ATOM 477 C C . PHE A 1 60 ? 8.215 -2.398 -51.343 1.00 70.81 60 PHE A C 1
ATOM 479 O O . PHE A 1 60 ? 8.076 -2.334 -52.568 1.00 70.81 60 PHE A O 1
ATOM 486 N N . THR A 1 61 ? 9.389 -2.238 -50.737 1.00 77.75 61 THR A N 1
ATOM 487 C CA . THR A 1 61 ? 10.666 -2.048 -51.435 1.00 77.75 61 THR A CA 1
ATOM 488 C C . THR A 1 61 ? 11.462 -3.354 -51.473 1.00 77.75 61 THR A C 1
ATOM 490 O O . THR A 1 61 ? 11.331 -4.213 -50.597 1.00 77.75 61 THR A O 1
ATOM 493 N N . MET A 1 62 ? 12.261 -3.545 -52.518 1.00 76.25 62 MET A N 1
ATOM 494 C CA . MET A 1 62 ? 13.109 -4.714 -52.753 1.00 76.25 62 MET A CA 1
ATOM 495 C C . MET A 1 62 ? 14.383 -4.309 -53.498 1.00 76.25 62 MET A C 1
ATOM 497 O O . MET A 1 62 ? 14.453 -3.204 -54.040 1.00 76.25 62 MET A O 1
ATOM 501 N N . ASP A 1 63 ? 15.378 -5.193 -53.535 1.00 76.88 63 ASP A N 1
ATOM 502 C CA . ASP A 1 63 ? 16.606 -4.939 -54.296 1.00 76.88 63 ASP A CA 1
ATOM 503 C C . ASP A 1 63 ? 16.267 -4.667 -55.775 1.00 76.88 63 ASP A C 1
ATOM 505 O O . ASP A 1 63 ? 15.494 -5.406 -56.393 1.00 76.88 63 ASP A O 1
ATOM 509 N N . LEU A 1 64 ? 16.829 -3.593 -56.337 1.00 81.06 64 LEU A N 1
ATOM 510 C CA . LEU A 1 64 ? 16.757 -3.322 -57.771 1.00 81.06 64 LEU A CA 1
ATOM 511 C C . LEU A 1 64 ? 17.704 -4.283 -58.501 1.00 81.06 64 LEU A C 1
ATOM 513 O O . LEU A 1 64 ? 18.880 -4.370 -58.150 1.00 81.06 64 LEU A O 1
ATOM 517 N N . LEU A 1 65 ? 17.199 -4.998 -59.508 1.00 77.69 65 LEU A N 1
ATOM 518 C CA . LEU A 1 65 ? 17.983 -5.956 -60.284 1.00 77.69 65 LEU A CA 1
ATOM 519 C C . LEU A 1 65 ? 17.932 -5.653 -61.776 1.00 77.69 65 LEU A C 1
ATOM 521 O O . LEU A 1 65 ? 16.848 -5.549 -62.347 1.00 77.69 65 LEU A O 1
ATOM 525 N N . ASP A 1 66 ? 19.106 -5.652 -62.398 1.00 76.81 66 ASP A N 1
ATOM 526 C CA . ASP A 1 66 ? 19.262 -5.778 -63.845 1.00 76.81 66 ASP A CA 1
ATOM 527 C C . ASP A 1 66 ? 19.316 -7.278 -64.195 1.00 76.81 66 ASP A C 1
ATOM 529 O O . ASP A 1 66 ? 20.337 -7.944 -63.990 1.00 76.81 66 ASP A O 1
ATOM 533 N N . ALA A 1 67 ? 18.178 -7.840 -64.617 1.00 82.12 67 ALA A N 1
ATOM 534 C CA . ALA A 1 67 ? 17.994 -9.268 -64.891 1.00 82.12 67 ALA A CA 1
ATOM 535 C C . ALA A 1 67 ? 16.922 -9.512 -65.973 1.00 82.12 67 ALA A C 1
ATOM 537 O O . ALA A 1 67 ? 16.036 -8.681 -66.168 1.00 82.12 67 ALA A O 1
ATOM 538 N N . VAL A 1 68 ? 16.987 -10.672 -66.632 1.00 83.25 68 VAL A N 1
ATOM 539 C CA . VAL A 1 68 ? 15.995 -11.176 -67.608 1.00 83.25 68 VAL A CA 1
ATOM 540 C C . VAL A 1 68 ? 15.245 -12.389 -67.052 1.00 83.25 68 VAL A C 1
ATOM 542 O O . VAL A 1 68 ? 15.699 -12.993 -66.084 1.00 83.25 68 VAL A O 1
ATOM 545 N N . ASP A 1 69 ? 14.118 -12.786 -67.645 1.00 82.94 69 ASP A N 1
ATOM 546 C CA . ASP A 1 69 ? 13.450 -14.042 -67.281 1.00 82.94 69 ASP A CA 1
ATOM 547 C C . ASP A 1 69 ? 14.268 -15.281 -67.706 1.00 82.94 69 ASP A C 1
ATOM 549 O O . ASP A 1 69 ? 15.149 -15.226 -68.575 1.00 82.94 69 ASP A O 1
ATOM 553 N N . LEU A 1 70 ? 13.958 -16.428 -67.098 1.00 84.94 70 LEU A N 1
ATOM 554 C CA . LEU A 1 70 ? 14.669 -17.687 -67.322 1.00 84.94 70 LEU A CA 1
ATOM 555 C C . LEU A 1 70 ? 14.676 -18.135 -68.793 1.00 84.94 70 LEU A C 1
ATOM 557 O O . LEU A 1 70 ? 15.696 -18.646 -69.263 1.00 84.94 70 LEU A O 1
ATOM 561 N N . SER A 1 71 ? 13.574 -17.953 -69.526 1.00 82.00 71 SER A N 1
ATOM 562 C CA . SER A 1 71 ? 13.482 -18.383 -70.928 1.00 82.00 71 SER A CA 1
ATOM 563 C C . SER A 1 71 ? 14.439 -17.562 -71.784 1.00 82.00 71 SER A C 1
ATOM 565 O O . SER A 1 71 ? 15.258 -18.109 -72.527 1.00 82.00 71 SER A O 1
ATOM 567 N N . THR A 1 72 ? 14.400 -16.244 -71.613 1.00 82.19 72 THR A N 1
ATOM 568 C CA . THR A 1 72 ? 15.301 -15.306 -72.280 1.00 82.19 72 THR A CA 1
ATOM 569 C C . THR A 1 72 ? 16.774 -15.633 -72.012 1.00 82.19 72 THR A C 1
ATOM 571 O O . THR A 1 72 ? 17.576 -15.705 -72.950 1.00 82.19 72 THR A O 1
ATOM 574 N N . TRP A 1 73 ? 17.143 -15.880 -70.751 1.00 85.25 73 TRP A N 1
ATOM 575 C CA . TRP A 1 73 ? 18.519 -16.208 -70.364 1.00 85.25 73 TRP A CA 1
ATOM 576 C C . TRP A 1 73 ? 19.048 -17.478 -71.039 1.00 85.25 73 TRP A C 1
ATOM 578 O O . TRP A 1 73 ? 20.173 -17.513 -71.554 1.00 85.25 73 TRP A O 1
ATOM 588 N N . VAL A 1 74 ? 18.241 -18.540 -71.058 1.00 84.00 74 VAL A N 1
ATOM 589 C CA . VAL A 1 74 ? 18.648 -19.837 -71.610 1.00 84.00 74 VAL A CA 1
ATOM 590 C C . VAL A 1 74 ? 18.959 -19.718 -73.098 1.00 84.00 74 VAL A C 1
ATOM 592 O O . VAL A 1 74 ? 19.989 -20.234 -73.545 1.00 84.00 74 VAL A O 1
ATOM 595 N N . TRP A 1 75 ? 18.149 -18.976 -73.851 1.00 80.00 75 TRP A N 1
ATOM 596 C CA . TRP A 1 75 ? 18.291 -18.875 -75.302 1.00 80.00 75 TRP A CA 1
ATOM 597 C C . TRP A 1 75 ? 19.277 -17.790 -75.759 1.00 80.00 75 TRP A C 1
ATOM 599 O O . TRP A 1 75 ? 20.061 -18.048 -76.673 1.00 80.00 75 TRP A O 1
ATOM 609 N N . LEU A 1 76 ? 19.319 -16.620 -75.112 1.00 80.44 76 LEU A N 1
ATOM 610 C CA . LEU A 1 76 ? 20.180 -15.501 -75.534 1.00 80.44 76 LEU A CA 1
ATOM 611 C C . LEU A 1 76 ? 21.540 -15.451 -74.812 1.00 80.44 76 LEU A C 1
ATOM 613 O O . LEU A 1 76 ? 22.530 -15.008 -75.406 1.00 80.44 76 LEU A O 1
ATOM 617 N N . GLY A 1 77 ? 21.623 -15.966 -73.581 1.00 80.00 77 GLY A N 1
ATOM 618 C CA . GLY A 1 77 ? 22.840 -15.968 -72.762 1.00 80.00 77 GLY A CA 1
ATOM 619 C C . GLY A 1 77 ? 23.274 -14.572 -72.275 1.00 80.00 77 GLY A C 1
ATOM 620 O O . GLY A 1 77 ? 22.463 -13.654 -72.255 1.00 80.00 77 GLY A O 1
ATOM 621 N N . PRO A 1 78 ? 24.550 -14.389 -71.888 1.00 79.19 78 PRO A N 1
ATOM 622 C CA . PRO A 1 78 ? 25.053 -13.120 -71.343 1.00 79.19 78 PRO A CA 1
ATOM 623 C C . PRO A 1 78 ? 24.843 -11.919 -72.276 1.00 79.19 78 PRO A C 1
ATOM 625 O O . PRO A 1 78 ? 25.101 -12.019 -73.481 1.00 79.19 78 PRO A O 1
ATOM 628 N N . GLY A 1 79 ? 24.402 -10.779 -71.736 1.00 73.56 79 GLY A N 1
ATOM 629 C CA . GLY A 1 79 ? 24.037 -9.599 -72.528 1.00 73.56 79 GLY A CA 1
ATOM 630 C C . GLY A 1 79 ? 22.676 -9.744 -73.218 1.00 73.56 79 GLY A C 1
ATOM 631 O O . GLY A 1 79 ? 22.405 -9.072 -74.215 1.00 73.56 79 GLY A O 1
ATOM 632 N N . ALA A 1 80 ? 21.820 -10.649 -72.728 1.00 75.12 80 ALA A N 1
ATOM 633 C CA . ALA A 1 80 ? 20.474 -10.861 -73.257 1.00 75.12 80 ALA A CA 1
ATOM 634 C C . ALA A 1 80 ? 19.646 -9.573 -73.244 1.00 75.12 80 ALA A C 1
ATOM 636 O O . ALA A 1 80 ? 18.940 -9.311 -74.214 1.00 75.12 80 ALA A O 1
ATOM 637 N N . GLN A 1 81 ? 19.775 -8.758 -72.193 1.00 69.44 81 GLN A N 1
ATOM 638 C CA . GLN A 1 81 ? 19.044 -7.499 -72.048 1.00 69.44 81 GLN A CA 1
ATOM 639 C C . GLN A 1 81 ? 19.391 -6.505 -73.168 1.00 69.44 81 GLN A C 1
ATOM 641 O O . GLN A 1 81 ? 18.496 -5.933 -73.789 1.00 69.44 81 GLN A O 1
ATOM 646 N N . GLU A 1 82 ? 20.677 -6.341 -73.490 1.00 70.94 82 GLU A N 1
ATOM 647 C CA . GLU A 1 82 ? 21.140 -5.473 -74.582 1.00 70.94 82 GLU A CA 1
ATOM 648 C C . GLU A 1 82 ? 20.682 -5.995 -75.947 1.00 70.94 82 GLU A C 1
ATOM 650 O O . GLU A 1 82 ? 20.223 -5.222 -76.787 1.00 70.94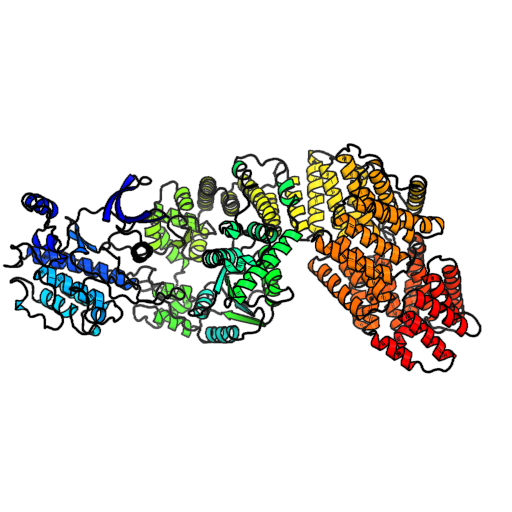 82 GLU A O 1
ATOM 655 N N . ARG A 1 83 ? 20.739 -7.318 -76.158 1.00 70.12 83 ARG A N 1
ATOM 656 C CA . ARG A 1 83 ? 20.287 -7.951 -77.407 1.00 70.12 83 ARG A CA 1
ATOM 657 C C . ARG A 1 83 ? 18.776 -7.847 -77.597 1.00 70.12 83 ARG A C 1
ATOM 659 O O . ARG A 1 83 ? 18.340 -7.563 -78.706 1.00 70.12 83 ARG A O 1
ATOM 666 N N . LEU A 1 84 ? 17.987 -8.023 -76.537 1.00 67.00 84 LEU A N 1
ATOM 667 C CA . LEU A 1 84 ? 16.540 -7.783 -76.537 1.00 67.00 84 LEU A CA 1
ATOM 668 C C . LEU A 1 84 ? 16.224 -6.329 -76.876 1.00 67.00 84 LEU A C 1
ATOM 670 O O . LEU A 1 84 ? 15.429 -6.066 -77.772 1.00 67.00 84 LEU A O 1
ATOM 674 N N . THR A 1 85 ? 16.908 -5.391 -76.220 1.00 63.19 85 THR A N 1
ATOM 675 C CA . THR A 1 85 ? 16.716 -3.951 -76.444 1.00 63.19 85 THR A CA 1
ATOM 676 C C . THR A 1 85 ? 17.103 -3.545 -77.875 1.00 63.19 85 THR A C 1
ATOM 678 O O . THR A 1 85 ? 16.430 -2.718 -78.486 1.00 63.19 85 THR A O 1
ATOM 681 N N . ALA A 1 86 ? 18.136 -4.169 -78.454 1.00 59.31 86 ALA A N 1
ATOM 682 C CA . ALA A 1 86 ? 18.542 -3.970 -79.848 1.00 59.31 86 ALA A CA 1
ATOM 683 C C . ALA A 1 86 ? 17.558 -4.575 -80.871 1.00 59.31 86 ALA A C 1
ATOM 685 O O . ALA A 1 86 ? 17.471 -4.084 -81.996 1.00 59.31 86 ALA A O 1
ATOM 686 N N . LEU A 1 87 ? 16.804 -5.613 -80.490 1.00 58.25 87 LEU A N 1
ATOM 687 C CA . LEU A 1 87 ? 15.746 -6.232 -81.301 1.00 58.25 87 LEU A CA 1
ATOM 688 C C . LEU A 1 87 ? 14.405 -5.470 -81.216 1.00 58.25 87 LEU A C 1
ATOM 690 O O . LEU A 1 87 ? 13.546 -5.648 -82.078 1.00 58.25 87 LEU A O 1
ATOM 694 N N . SER A 1 88 ? 14.230 -4.587 -80.225 1.00 48.81 88 SER A N 1
ATOM 695 C CA . SER A 1 88 ? 12.967 -3.888 -79.939 1.00 48.81 88 SER A CA 1
ATOM 696 C C . SER A 1 88 ? 12.522 -2.725 -80.852 1.00 48.81 88 SER A C 1
ATOM 698 O O . SER A 1 88 ? 11.345 -2.385 -80.745 1.00 48.81 88 SER A O 1
ATOM 700 N N . PRO A 1 89 ? 13.299 -2.090 -81.761 1.00 43.06 89 PRO A N 1
ATOM 701 C CA . PRO A 1 89 ? 12.775 -0.924 -82.487 1.00 43.06 89 PRO A CA 1
ATOM 702 C C . PRO A 1 89 ? 11.808 -1.264 -83.642 1.00 43.06 89 PRO A C 1
ATOM 704 O O . PRO A 1 89 ? 11.380 -0.354 -84.344 1.00 43.06 89 PRO A O 1
ATOM 707 N N . THR A 1 90 ? 11.453 -2.538 -83.864 1.00 42.72 90 THR A N 1
ATOM 708 C CA . THR A 1 90 ? 10.541 -2.965 -84.954 1.00 42.72 90 THR A CA 1
ATOM 709 C C . THR A 1 90 ? 9.260 -3.672 -84.494 1.00 42.72 90 THR A C 1
ATOM 711 O O . THR A 1 90 ? 8.513 -4.165 -85.333 1.00 42.72 90 THR A O 1
ATOM 714 N N . LEU A 1 91 ? 8.960 -3.691 -83.192 1.00 40.34 91 LEU A N 1
ATOM 715 C CA . LEU A 1 91 ? 7.706 -4.244 -82.667 1.00 40.34 91 LEU A CA 1
ATOM 716 C C . LEU A 1 91 ? 6.839 -3.109 -82.107 1.00 40.34 91 LEU A C 1
ATOM 718 O O . LEU A 1 91 ? 7.225 -2.440 -81.149 1.00 40.34 91 LEU A O 1
ATOM 722 N N . ASP A 1 92 ? 5.686 -2.872 -82.738 1.00 31.39 92 ASP A N 1
ATOM 723 C CA . ASP A 1 92 ? 4.698 -1.881 -82.306 1.00 31.39 92 ASP A CA 1
ATOM 724 C C . ASP A 1 92 ? 4.229 -2.160 -80.868 1.00 31.39 92 ASP A C 1
ATOM 726 O O . ASP A 1 92 ? 3.913 -3.291 -80.495 1.00 31.39 92 ASP A O 1
ATOM 730 N N . ALA A 1 93 ? 4.139 -1.091 -80.070 1.00 35.31 93 ALA A N 1
ATOM 731 C CA . ALA A 1 93 ? 3.897 -1.072 -78.622 1.00 35.31 93 ALA A CA 1
ATOM 732 C C . ALA A 1 93 ? 2.500 -1.555 -78.157 1.00 35.31 93 ALA A C 1
ATOM 734 O O . ALA A 1 93 ? 2.045 -1.201 -77.068 1.00 35.31 93 ALA A O 1
ATOM 735 N N . THR A 1 94 ? 1.820 -2.368 -78.960 1.00 33.59 94 THR A N 1
ATOM 736 C CA . THR A 1 94 ? 0.557 -3.040 -78.615 1.00 33.59 94 THR A CA 1
ATOM 737 C C . THR A 1 94 ? 0.676 -4.563 -78.553 1.00 33.59 94 THR A C 1
ATOM 739 O O . THR A 1 94 ? -0.161 -5.180 -77.902 1.00 33.59 94 THR A O 1
ATOM 742 N N . ASP A 1 95 ? 1.749 -5.149 -79.095 1.00 32.19 95 ASP A N 1
ATOM 743 C CA . ASP A 1 95 ? 2.157 -6.525 -78.790 1.00 32.19 95 ASP A CA 1
ATOM 744 C C . ASP A 1 95 ? 3.235 -6.480 -77.707 1.00 32.19 95 ASP A C 1
ATOM 746 O O . ASP A 1 95 ? 4.437 -6.606 -77.951 1.00 32.19 95 ASP A O 1
ATOM 750 N N . SER A 1 96 ? 2.809 -6.252 -76.464 1.00 32.41 96 SER A N 1
ATOM 751 C CA . SER A 1 96 ? 3.670 -6.582 -75.338 1.00 32.41 96 SER A CA 1
ATOM 752 C C . SER A 1 96 ? 3.986 -8.074 -75.425 1.00 32.41 96 SER A C 1
ATOM 754 O O . SER A 1 96 ? 3.077 -8.900 -75.513 1.00 32.41 96 SER A O 1
ATOM 756 N N . LEU A 1 97 ? 5.278 -8.418 -75.407 1.00 37.97 97 LEU A N 1
ATOM 757 C CA . LEU A 1 97 ? 5.763 -9.763 -75.108 1.00 37.97 97 LEU A CA 1
ATOM 758 C C . LEU A 1 97 ? 5.180 -10.156 -73.749 1.00 37.97 97 LEU A C 1
ATOM 760 O O . LEU A 1 97 ? 5.751 -9.877 -72.699 1.00 37.97 97 LEU A O 1
ATOM 764 N N . ASN A 1 98 ? 3.977 -10.715 -73.780 1.00 36.47 98 ASN A N 1
ATOM 765 C CA . ASN A 1 98 ? 3.280 -11.251 -72.640 1.00 36.47 98 ASN A CA 1
ATOM 766 C C . ASN A 1 98 ? 3.521 -12.763 -72.709 1.00 36.47 98 ASN A C 1
ATOM 768 O O . ASN A 1 98 ? 2.793 -13.453 -73.422 1.00 36.47 98 ASN A O 1
ATOM 772 N N . PRO A 1 99 ? 4.557 -13.304 -72.052 1.00 38.38 99 PRO A N 1
ATOM 773 C CA . PRO A 1 99 ? 4.872 -14.739 -72.068 1.00 38.38 99 PRO A CA 1
ATOM 774 C C . PRO A 1 99 ? 3.713 -15.620 -71.570 1.00 38.38 99 PRO A C 1
ATOM 776 O O . PRO A 1 99 ? 3.609 -16.786 -71.947 1.00 38.38 99 PRO A O 1
ATOM 779 N N . SER A 1 100 ? 2.745 -15.040 -70.852 1.00 37.16 100 SER A N 1
ATOM 780 C CA . SER A 1 100 ? 1.469 -15.689 -70.518 1.00 37.16 100 SER A CA 1
ATOM 781 C C . SER A 1 100 ? 0.539 -15.963 -71.722 1.00 37.16 100 SER A C 1
ATOM 783 O O . SER A 1 100 ? -0.459 -16.663 -71.564 1.00 37.16 100 SER A O 1
ATOM 785 N N . SER A 1 101 ? 0.873 -15.474 -72.926 1.00 38.97 101 SER A N 1
ATOM 786 C CA . SER A 1 101 ? 0.152 -15.719 -74.191 1.00 38.97 101 SER A CA 1
ATOM 787 C C . SER A 1 101 ? 0.712 -16.873 -75.044 1.00 38.97 101 SER A C 1
ATOM 789 O O . SER A 1 101 ? 0.153 -17.176 -76.093 1.00 38.97 101 SER A O 1
ATOM 791 N N . GLY A 1 102 ? 1.765 -17.568 -74.590 1.00 39.47 102 GLY A N 1
ATOM 792 C CA . GLY A 1 102 ? 2.155 -18.865 -75.161 1.00 39.47 102 GLY A CA 1
ATOM 793 C C . GLY A 1 102 ? 2.919 -18.841 -76.491 1.00 39.47 102 GLY A C 1
ATOM 794 O O . GLY A 1 102 ? 2.905 -19.848 -77.195 1.00 39.47 102 GLY A O 1
ATOM 795 N N . THR A 1 103 ? 3.618 -17.753 -76.837 1.00 42.19 103 THR A N 1
ATOM 796 C CA . THR A 1 103 ? 4.434 -17.708 -78.067 1.00 42.19 103 THR A CA 1
ATOM 797 C C . THR A 1 103 ? 5.870 -17.269 -77.769 1.00 42.19 103 THR A C 1
ATOM 799 O O . THR A 1 103 ? 6.131 -16.089 -77.543 1.00 42.19 103 THR A O 1
ATOM 802 N N . LEU A 1 104 ? 6.815 -18.220 -77.758 1.00 49.50 104 LEU A N 1
ATOM 803 C CA . LEU A 1 104 ? 8.253 -17.918 -77.826 1.00 49.50 104 LEU A CA 1
ATOM 804 C C . LEU A 1 104 ? 8.581 -17.249 -79.177 1.00 49.50 104 LEU A C 1
ATOM 806 O O . LEU A 1 104 ? 7.893 -17.508 -80.169 1.00 49.50 104 LEU A O 1
ATOM 810 N N . PRO A 1 105 ? 9.658 -16.449 -79.274 1.00 48.44 105 PRO A N 1
ATOM 811 C CA . PRO A 1 105 ? 10.154 -15.988 -80.564 1.00 48.44 105 PRO A CA 1
ATOM 812 C C . PRO A 1 105 ? 10.432 -17.169 -81.512 1.00 48.44 105 PRO A C 1
ATOM 814 O O . PRO A 1 105 ? 11.018 -18.174 -81.108 1.00 48.44 105 PRO A O 1
ATOM 817 N N . SER A 1 106 ? 10.063 -17.023 -82.790 1.00 42.78 106 SER A N 1
ATOM 818 C CA . SER A 1 106 ? 10.131 -18.042 -83.862 1.00 42.78 106 SER A CA 1
ATOM 819 C C . SER A 1 106 ? 11.493 -18.743 -84.065 1.00 42.78 106 SER A C 1
ATOM 821 O O . SER A 1 106 ? 11.575 -19.668 -84.868 1.00 42.78 106 SER A O 1
ATOM 823 N N . PHE A 1 107 ? 12.565 -18.332 -83.383 1.00 50.09 107 PHE A N 1
ATOM 824 C CA . PHE A 1 107 ? 13.904 -18.923 -83.482 1.00 50.09 107 PHE A CA 1
ATOM 825 C C . PHE A 1 107 ? 14.186 -20.063 -82.478 1.00 50.09 107 PHE A C 1
ATOM 827 O O . PHE A 1 107 ? 15.259 -20.660 -82.532 1.00 50.09 107 PHE A O 1
ATOM 834 N N . ALA A 1 108 ? 13.271 -20.372 -81.551 1.00 52.50 108 ALA A N 1
ATOM 835 C CA . ALA A 1 108 ? 13.572 -21.195 -80.371 1.00 52.50 108 ALA A CA 1
ATOM 836 C C . ALA A 1 108 ? 13.369 -22.728 -80.496 1.00 52.50 108 ALA A C 1
ATOM 838 O O . ALA A 1 108 ? 13.461 -23.406 -79.479 1.00 52.50 108 ALA A O 1
ATOM 839 N N . VAL A 1 109 ? 13.093 -23.318 -81.672 1.00 53.25 109 VAL A N 1
ATOM 840 C CA . VAL A 1 109 ? 12.571 -24.716 -81.715 1.00 53.25 109 VAL A CA 1
ATOM 841 C C . VAL A 1 109 ? 13.372 -25.726 -82.566 1.00 53.25 109 VAL A C 1
ATOM 843 O O . VAL A 1 109 ? 13.033 -26.904 -82.570 1.00 53.25 109 VAL A O 1
ATOM 846 N N . ASP A 1 110 ? 14.490 -25.362 -83.206 1.00 57.78 110 ASP A N 1
ATOM 847 C CA . ASP A 1 110 ? 15.170 -26.320 -84.110 1.00 57.78 110 ASP A CA 1
ATOM 848 C C . ASP A 1 110 ? 16.194 -27.259 -83.426 1.00 57.78 110 ASP A C 1
ATOM 850 O O . ASP A 1 110 ? 16.305 -28.429 -83.803 1.00 57.78 110 ASP A O 1
ATOM 854 N N . ARG A 1 111 ? 16.963 -26.794 -82.422 1.00 65.75 111 ARG A N 1
ATOM 855 C CA . ARG A 1 111 ? 17.945 -27.613 -81.665 1.00 65.75 111 ARG A CA 1
ATOM 856 C C . ARG A 1 111 ? 18.426 -26.907 -80.387 1.00 65.75 111 ARG A C 1
ATOM 858 O O . ARG A 1 111 ? 18.820 -25.744 -80.443 1.00 65.75 111 ARG A O 1
ATOM 865 N N . LEU A 1 112 ? 18.506 -27.618 -79.257 1.00 77.00 112 LEU A N 1
ATOM 866 C CA . LEU A 1 112 ? 19.101 -27.079 -78.026 1.00 77.00 112 LEU A CA 1
ATOM 867 C C . LEU A 1 112 ? 20.636 -27.122 -78.120 1.00 77.00 112 LEU A C 1
ATOM 869 O O . LEU A 1 112 ? 21.235 -28.191 -78.237 1.00 77.00 112 LEU A O 1
ATOM 873 N N . SER A 1 113 ? 21.291 -25.959 -78.083 1.00 79.00 113 SER A N 1
ATOM 874 C CA . SER A 1 113 ? 22.760 -25.893 -78.059 1.00 79.00 113 SER A CA 1
ATOM 875 C C . SER A 1 113 ? 23.325 -26.381 -76.717 1.00 79.00 113 SER A C 1
ATOM 877 O O . SER A 1 113 ? 22.685 -26.235 -75.675 1.00 79.00 113 SER A O 1
ATOM 879 N N . SER A 1 114 ? 24.561 -26.891 -76.710 1.00 76.38 114 SER A N 1
ATOM 880 C CA . SER A 1 114 ? 25.247 -27.301 -75.472 1.00 76.38 114 SER A CA 1
ATOM 881 C C . SER A 1 114 ? 25.360 -26.154 -74.458 1.00 76.38 114 SER A C 1
ATOM 883 O O . SER A 1 114 ? 25.187 -26.365 -73.259 1.00 76.38 114 SER A O 1
ATOM 885 N N . GLY A 1 115 ? 25.569 -24.923 -74.937 1.00 79.62 115 GLY A N 1
ATOM 886 C CA . GLY A 1 115 ? 25.592 -23.722 -74.101 1.00 79.62 115 GLY A CA 1
ATOM 887 C C . GLY A 1 115 ? 24.234 -23.393 -73.471 1.00 79.62 115 GLY A C 1
ATOM 888 O O . GLY A 1 115 ? 24.185 -23.058 -72.291 1.00 79.62 115 GLY A O 1
ATOM 889 N N . ALA A 1 116 ? 23.134 -23.520 -74.222 1.00 81.44 116 ALA A N 1
ATOM 890 C CA . ALA A 1 116 ? 21.782 -23.323 -73.688 1.00 81.44 116 ALA A CA 1
ATOM 891 C C . ALA A 1 116 ? 21.417 -24.410 -72.665 1.00 81.44 116 ALA A C 1
ATOM 893 O O . ALA A 1 116 ? 20.904 -24.099 -71.592 1.00 81.44 116 ALA A O 1
ATOM 894 N N . SER A 1 117 ? 21.773 -25.669 -72.945 1.00 83.56 117 SER A N 1
ATOM 895 C CA . SER A 1 117 ? 21.581 -26.780 -72.009 1.00 83.56 117 SER A CA 1
ATOM 896 C C . SER A 1 117 ? 22.343 -26.570 -70.696 1.00 83.56 117 SER A C 1
ATOM 898 O O . SER A 1 117 ? 21.783 -26.788 -69.627 1.00 83.56 117 SER A O 1
ATOM 900 N N . SER A 1 118 ? 23.602 -26.124 -70.757 1.00 84.25 118 SER A N 1
ATOM 901 C CA . SER A 1 118 ? 24.414 -25.858 -69.562 1.00 84.25 118 SER A CA 1
ATOM 902 C C . SER A 1 118 ? 23.836 -24.715 -68.714 1.00 84.25 118 SER A C 1
ATOM 904 O O . SER A 1 118 ? 23.732 -24.845 -67.493 1.00 84.25 118 SER A O 1
ATOM 906 N N . ARG A 1 119 ? 23.370 -23.629 -69.354 1.00 88.25 119 ARG A N 1
ATOM 907 C CA . ARG A 1 119 ? 22.690 -22.518 -68.665 1.00 88.25 119 ARG A CA 1
ATOM 908 C C . ARG A 1 119 ? 21.404 -22.968 -67.977 1.00 88.25 119 ARG A C 1
ATOM 910 O O . ARG A 1 119 ? 21.208 -22.637 -66.812 1.00 88.25 119 ARG A O 1
ATOM 917 N N . LEU A 1 120 ? 20.567 -23.747 -68.668 1.00 88.75 120 LEU A N 1
ATOM 918 C CA . LEU A 1 120 ? 19.315 -24.263 -68.112 1.00 88.75 120 LEU A CA 1
ATOM 919 C C . LEU A 1 120 ? 19.564 -25.152 -66.889 1.00 88.75 120 LEU A C 1
ATOM 921 O O . LEU A 1 120 ? 18.914 -24.961 -65.868 1.00 88.75 120 LEU A O 1
ATOM 925 N N . VAL A 1 121 ? 20.529 -26.075 -66.965 1.00 88.38 121 VAL A N 1
ATOM 926 C CA . VAL A 1 121 ? 20.897 -26.946 -65.836 1.00 88.38 121 VAL A CA 1
ATOM 927 C C . VAL A 1 121 ? 21.402 -26.124 -64.647 1.00 88.38 121 VAL A C 1
ATOM 929 O O . VAL A 1 121 ? 20.958 -26.340 -63.521 1.00 88.38 121 VAL A O 1
ATOM 932 N N . SER A 1 122 ? 22.277 -25.140 -64.884 1.00 87.81 122 SER A N 1
ATOM 933 C CA . SER A 1 122 ? 22.796 -24.274 -63.817 1.00 87.81 122 SER A CA 1
ATOM 934 C C . SER A 1 122 ? 21.683 -23.480 -63.125 1.00 87.81 122 SER A C 1
ATOM 936 O O . SER A 1 122 ? 21.587 -23.496 -61.896 1.00 87.81 122 SER A O 1
ATOM 938 N N . SER A 1 123 ? 20.802 -22.838 -63.896 1.00 89.88 123 SER A N 1
ATOM 939 C CA . SER A 1 123 ? 19.663 -22.095 -63.348 1.00 89.88 123 SER A CA 1
ATOM 940 C C . SER A 1 123 ? 18.655 -23.005 -62.644 1.00 89.88 123 SER A C 1
ATOM 942 O O . SER A 1 123 ? 18.127 -22.630 -61.599 1.00 89.88 123 SER A O 1
ATOM 944 N N . ALA A 1 124 ? 18.427 -24.219 -63.152 1.00 90.56 124 ALA A N 1
ATOM 945 C CA . ALA A 1 124 ? 17.544 -25.203 -62.532 1.00 90.56 124 ALA A CA 1
ATOM 946 C C . ALA A 1 124 ? 18.058 -25.661 -61.155 1.00 90.56 124 ALA A C 1
ATOM 948 O O . ALA A 1 124 ? 17.276 -25.737 -60.209 1.00 90.56 124 ALA A O 1
ATOM 949 N N . CYS A 1 125 ? 19.367 -25.891 -61.003 1.00 89.00 125 CYS A N 1
ATOM 950 C CA . CYS A 1 125 ? 19.969 -26.215 -59.706 1.00 89.00 125 CYS A CA 1
ATOM 951 C C . CYS A 1 125 ? 19.828 -25.065 -58.693 1.00 89.00 125 CYS A C 1
ATOM 953 O O . CYS A 1 125 ? 19.459 -25.291 -57.540 1.00 89.00 125 CYS A O 1
ATOM 955 N N . GLN A 1 126 ? 20.079 -23.825 -59.123 1.00 89.88 126 GLN A N 1
ATOM 956 C CA . GLN A 1 126 ? 19.909 -22.635 -58.278 1.00 89.88 126 GLN A CA 1
ATOM 957 C C . GLN A 1 126 ? 18.438 -22.428 -57.873 1.00 89.88 126 GLN A C 1
ATOM 959 O O . GLN A 1 126 ? 18.144 -22.082 -56.727 1.00 89.88 126 GLN A O 1
ATOM 964 N N . LEU A 1 127 ? 17.504 -22.702 -58.788 1.00 91.44 127 LEU A N 1
ATOM 965 C CA . LEU A 1 127 ? 16.068 -22.641 -58.528 1.00 91.44 127 LEU A CA 1
ATOM 966 C C . LEU A 1 127 ? 15.613 -23.722 -57.536 1.00 91.44 127 LEU A C 1
ATOM 968 O O . LEU A 1 127 ? 14.870 -23.411 -56.612 1.00 91.44 127 LEU A O 1
ATOM 972 N N . LEU A 1 128 ? 16.097 -24.962 -57.656 1.00 91.12 128 LEU A N 1
ATOM 973 C CA . LEU A 1 128 ? 15.826 -26.020 -56.672 1.00 91.12 128 LEU A CA 1
ATOM 974 C C . LEU A 1 128 ? 16.355 -25.661 -55.281 1.00 91.12 128 LEU A C 1
ATOM 976 O O . LEU A 1 128 ? 15.669 -25.898 -54.290 1.00 91.12 128 LEU A O 1
ATOM 980 N N . SER A 1 129 ? 17.523 -25.018 -55.203 1.00 86.31 129 SER A N 1
ATOM 981 C CA . SER A 1 129 ? 18.054 -24.474 -53.947 1.00 86.31 129 SER A CA 1
ATOM 982 C C . SER A 1 129 ? 17.114 -23.421 -53.336 1.00 86.31 129 SER A C 1
ATOM 984 O O . SER A 1 129 ? 16.812 -23.457 -52.142 1.00 86.31 129 SER A O 1
ATOM 986 N N . ALA A 1 130 ? 16.555 -22.529 -54.162 1.00 85.94 130 ALA A N 1
ATOM 987 C CA . ALA A 1 130 ? 15.559 -21.547 -53.731 1.00 85.94 130 ALA A CA 1
ATOM 988 C C . ALA A 1 130 ? 14.246 -22.193 -53.242 1.00 85.94 130 ALA A C 1
ATOM 990 O O . ALA A 1 130 ? 13.703 -21.777 -52.218 1.00 85.94 130 ALA A O 1
ATOM 991 N N . ILE A 1 131 ? 13.753 -23.218 -53.947 1.00 89.06 131 ILE A N 1
ATOM 992 C CA . ILE A 1 131 ? 12.545 -23.973 -53.579 1.00 89.06 131 ILE A CA 1
ATOM 993 C C . ILE A 1 131 ? 12.757 -24.715 -52.254 1.00 89.06 131 ILE A C 1
ATOM 995 O O . ILE A 1 131 ? 11.918 -24.611 -51.360 1.00 89.06 131 ILE A O 1
ATOM 999 N N . GLN A 1 132 ? 13.899 -25.390 -52.081 1.00 84.31 132 GLN A N 1
ATOM 1000 C CA . GLN A 1 132 ? 14.242 -26.057 -50.823 1.00 84.31 132 GLN A CA 1
ATOM 1001 C C . GLN A 1 132 ? 14.228 -25.068 -49.654 1.00 84.31 132 GLN A C 1
ATOM 1003 O O . GLN A 1 132 ? 13.664 -25.355 -48.601 1.00 84.31 132 GLN A O 1
ATOM 1008 N N . ALA A 1 133 ? 14.798 -23.875 -49.851 1.00 75.94 133 ALA A N 1
ATOM 1009 C CA . ALA A 1 133 ? 14.821 -22.840 -48.825 1.00 75.94 133 ALA A CA 1
ATOM 1010 C C . ALA A 1 133 ? 13.412 -22.371 -48.416 1.00 75.94 133 ALA A C 1
ATOM 1012 O O . ALA A 1 133 ? 13.206 -22.037 -47.247 1.00 75.94 133 ALA A O 1
ATOM 1013 N N . LEU A 1 134 ? 12.442 -22.358 -49.337 1.00 77.44 134 LEU A N 1
ATOM 1014 C CA . LEU A 1 134 ? 11.037 -22.067 -49.027 1.00 77.44 134 LEU A CA 1
ATOM 1015 C C . LEU A 1 134 ? 10.390 -23.202 -48.229 1.00 77.44 134 LEU A C 1
ATOM 1017 O O . LEU A 1 134 ? 9.769 -22.953 -47.191 1.00 77.44 134 LEU A O 1
ATOM 1021 N N . HIS A 1 135 ? 10.586 -24.444 -48.675 1.00 81.56 135 HIS A N 1
ATOM 1022 C CA . HIS A 1 135 ? 10.017 -25.634 -48.036 1.00 81.56 135 HIS A CA 1
ATOM 1023 C C . HIS A 1 135 ? 10.543 -25.823 -46.607 1.00 81.56 135 HIS A C 1
ATOM 1025 O O . HIS A 1 135 ? 9.754 -26.100 -45.704 1.00 81.56 135 HIS A O 1
ATOM 1031 N N . ASP A 1 136 ? 11.830 -25.553 -46.368 1.00 68.88 136 ASP A N 1
ATOM 1032 C CA . ASP A 1 136 ? 12.464 -25.581 -45.039 1.00 68.88 136 ASP A CA 1
ATOM 1033 C C . ASP A 1 136 ? 11.829 -24.593 -44.037 1.00 68.88 136 ASP A C 1
ATOM 1035 O O . ASP A 1 136 ? 11.977 -24.749 -42.823 1.00 68.88 136 ASP A O 1
ATOM 1039 N N . HIS A 1 137 ? 11.117 -23.572 -44.522 1.00 60.81 137 HIS A N 1
ATOM 1040 C CA . HIS A 1 137 ? 10.414 -22.585 -43.698 1.00 60.81 137 HIS A CA 1
ATOM 1041 C C . HIS A 1 137 ? 8.903 -22.819 -43.617 1.00 60.81 137 HIS A C 1
ATOM 1043 O O . HIS A 1 137 ? 8.175 -21.947 -43.139 1.00 60.81 137 HIS A O 1
ATOM 1049 N N . GLY A 1 138 ? 8.414 -23.980 -44.057 1.00 64.25 138 GLY A N 1
ATOM 1050 C CA . GLY A 1 138 ? 6.991 -24.294 -43.982 1.00 64.25 138 GLY A CA 1
ATOM 1051 C C . GLY A 1 138 ? 6.144 -23.544 -45.013 1.00 64.25 138 GLY A C 1
ATOM 1052 O O . GLY A 1 138 ? 4.946 -23.374 -44.787 1.00 64.25 138 GLY A O 1
ATOM 1053 N N . LEU A 1 139 ? 6.742 -23.065 -46.113 1.00 74.44 139 LEU A N 1
ATOM 1054 C CA . LEU A 1 139 ? 6.080 -22.267 -47.150 1.00 74.44 139 LEU A CA 1
ATOM 1055 C C . LEU A 1 139 ? 6.091 -22.980 -48.509 1.00 74.44 139 LEU A C 1
ATOM 1057 O O . LEU A 1 139 ? 7.055 -23.663 -48.838 1.00 74.44 139 LEU A O 1
ATOM 1061 N N . VAL A 1 140 ? 5.037 -22.781 -49.305 1.00 80.81 140 VAL A N 1
ATOM 1062 C CA . VAL A 1 140 ? 4.937 -23.215 -50.716 1.00 80.81 140 VAL A CA 1
ATOM 1063 C C . VAL A 1 140 ? 4.723 -22.008 -51.629 1.00 80.81 140 VAL A C 1
ATOM 1065 O O . VAL A 1 140 ? 3.931 -21.128 -51.290 1.00 80.81 140 VAL A O 1
ATOM 1068 N N . HIS A 1 141 ? 5.414 -21.948 -52.771 1.00 84.00 141 HIS A N 1
ATOM 1069 C CA . HIS A 1 141 ? 5.442 -20.786 -53.670 1.00 84.00 141 HIS A CA 1
ATOM 1070 C C . HIS A 1 141 ? 4.124 -20.581 -54.430 1.00 84.00 141 HIS A C 1
ATOM 1072 O O . HIS A 1 141 ? 3.626 -19.457 -54.497 1.00 84.00 141 HIS A O 1
ATOM 1078 N N . ARG A 1 142 ? 3.550 -21.665 -54.975 1.00 80.69 142 ARG A N 1
ATOM 1079 C CA . ARG A 1 142 ? 2.244 -21.743 -55.673 1.00 80.69 142 ARG A CA 1
ATOM 1080 C C . ARG A 1 142 ? 2.095 -21.034 -57.025 1.00 80.69 142 ARG A C 1
ATOM 1082 O O . ARG A 1 142 ? 1.148 -21.348 -57.739 1.00 80.69 142 ARG A O 1
ATOM 1089 N N . ASP A 1 143 ? 3.003 -20.141 -57.413 1.00 83.12 143 ASP A N 1
ATOM 1090 C CA . ASP A 1 143 ? 3.019 -19.532 -58.762 1.00 83.12 143 ASP A CA 1
ATOM 1091 C C . ASP A 1 143 ? 4.402 -19.607 -59.419 1.00 83.12 143 ASP A C 1
ATOM 1093 O O . ASP A 1 143 ? 4.955 -18.611 -59.877 1.00 83.12 143 ASP A O 1
ATOM 1097 N N . LEU A 1 144 ? 5.030 -20.782 -59.391 1.00 87.00 144 LEU A N 1
ATOM 1098 C CA . LEU A 1 144 ? 6.339 -20.960 -60.014 1.00 87.00 144 LEU A CA 1
ATOM 1099 C C . LEU A 1 144 ? 6.183 -21.109 -61.539 1.00 87.00 144 LEU A C 1
ATOM 1101 O O . LEU A 1 144 ? 5.518 -22.028 -62.014 1.00 87.00 144 LEU A O 1
ATOM 1105 N N . LYS A 1 145 ? 6.775 -20.171 -62.285 1.00 82.50 145 LYS A N 1
ATOM 1106 C CA . LYS A 1 145 ? 6.737 -20.061 -63.753 1.00 82.50 145 LYS A CA 1
ATOM 1107 C C . LYS A 1 145 ? 7.973 -19.297 -64.257 1.00 82.50 145 LYS A C 1
ATOM 1109 O O . LYS A 1 145 ? 8.593 -18.604 -63.446 1.00 82.50 145 LYS A O 1
ATOM 1114 N N . PRO A 1 146 ? 8.317 -19.351 -65.559 1.00 81.56 146 PRO A N 1
ATOM 1115 C CA . PRO A 1 146 ? 9.516 -18.694 -66.089 1.00 81.56 146 PRO A CA 1
ATOM 1116 C C . PRO A 1 146 ? 9.621 -17.195 -65.761 1.00 81.56 146 PRO A C 1
ATOM 1118 O O . PRO A 1 146 ? 10.699 -16.737 -65.399 1.00 81.56 146 PRO A O 1
ATOM 1121 N N . ASP A 1 147 ? 8.504 -16.460 -65.793 1.00 76.69 147 ASP A N 1
ATOM 1122 C CA . ASP A 1 147 ? 8.447 -15.009 -65.516 1.00 76.69 147 ASP A CA 1
ATOM 1123 C C . ASP A 1 147 ? 8.855 -14.639 -64.088 1.00 76.69 147 ASP A C 1
ATOM 1125 O O . ASP A 1 147 ? 9.340 -13.542 -63.818 1.00 76.69 147 ASP A O 1
ATOM 1129 N N . ASN A 1 148 ? 8.646 -15.576 -63.166 1.00 86.50 148 ASN A N 1
ATOM 1130 C CA . ASN A 1 148 ? 8.954 -15.411 -61.756 1.00 86.50 148 ASN A CA 1
ATOM 1131 C C . ASN A 1 148 ? 10.386 -15.873 -61.439 1.00 86.50 148 ASN A C 1
ATOM 1133 O O . ASN A 1 148 ? 10.809 -15.809 -60.290 1.00 86.50 148 ASN A O 1
ATOM 1137 N N . VAL A 1 149 ? 11.158 -16.318 -62.435 1.00 88.62 149 VAL A N 1
ATOM 1138 C CA . VAL A 1 149 ? 12.557 -16.727 -62.283 1.00 88.62 149 VAL A CA 1
ATOM 1139 C C . VAL A 1 149 ? 13.440 -15.751 -63.053 1.00 88.62 149 VAL A C 1
ATOM 1141 O O . VAL A 1 149 ? 13.535 -15.803 -64.276 1.00 88.62 149 VAL A O 1
ATOM 1144 N N . LEU A 1 150 ? 14.097 -14.857 -62.319 1.00 88.06 150 LEU A N 1
ATOM 1145 C CA . LEU A 1 150 ? 14.955 -13.812 -62.868 1.00 88.06 150 LEU A CA 1
ATOM 1146 C C . LEU A 1 150 ? 16.412 -14.272 -62.884 1.00 88.06 150 LEU A C 1
ATOM 1148 O O . LEU A 1 150 ? 16.897 -14.839 -61.906 1.00 88.06 150 LEU A O 1
ATOM 1152 N N . VAL A 1 151 ? 17.135 -13.996 -63.964 1.00 86.44 151 VAL A N 1
ATOM 1153 C CA . VAL A 1 151 ? 18.547 -14.345 -64.123 1.00 86.44 151 VAL A CA 1
ATOM 1154 C C . VAL A 1 151 ? 19.353 -13.111 -64.507 1.00 86.44 151 VAL A C 1
ATOM 1156 O O . VAL A 1 151 ? 19.033 -12.405 -65.463 1.00 86.44 151 VAL A O 1
ATOM 1159 N N . ARG A 1 152 ? 20.401 -12.837 -63.732 1.00 86.44 152 ARG A N 1
ATOM 1160 C CA . ARG A 1 152 ? 21.350 -11.745 -63.983 1.00 86.44 152 ARG A CA 1
ATOM 1161 C C . ARG A 1 152 ? 22.353 -12.133 -65.070 1.00 86.44 152 ARG A C 1
ATOM 1163 O O . ARG A 1 152 ? 22.582 -13.315 -65.313 1.00 86.44 152 ARG A O 1
ATOM 1170 N N . ASP A 1 153 ? 23.036 -11.144 -65.646 1.00 80.81 153 ASP A N 1
ATOM 1171 C CA . ASP A 1 153 ? 24.083 -11.380 -66.655 1.00 80.81 153 ASP A CA 1
ATOM 1172 C C . ASP A 1 153 ? 25.265 -12.231 -66.149 1.00 80.81 153 ASP A C 1
ATOM 1174 O O . ASP A 1 153 ? 25.950 -12.875 -66.945 1.00 80.81 153 ASP A O 1
ATOM 1178 N N . ASP A 1 154 ? 25.483 -12.282 -64.830 1.00 79.69 154 ASP A N 1
ATOM 1179 C CA . ASP A 1 154 ? 26.478 -13.146 -64.176 1.00 79.69 154 ASP A CA 1
ATOM 1180 C C . ASP A 1 154 ? 26.021 -14.617 -64.027 1.00 79.69 154 ASP A C 1
ATOM 1182 O O . ASP A 1 154 ? 26.780 -15.455 -63.541 1.00 79.69 154 ASP A O 1
ATOM 1186 N N . GLY A 1 155 ? 24.796 -14.948 -64.453 1.00 81.88 155 GLY A N 1
ATOM 1187 C CA . GLY A 1 155 ? 24.199 -16.281 -64.355 1.00 81.88 155 GLY A CA 1
ATOM 1188 C C . GLY A 1 155 ? 23.544 -16.604 -63.010 1.00 81.88 155 GLY A C 1
ATOM 1189 O O . GLY A 1 155 ? 23.085 -17.735 -62.810 1.00 81.88 155 GLY A O 1
ATOM 1190 N N . ARG A 1 156 ? 23.460 -15.642 -62.080 1.00 86.31 156 ARG A N 1
ATOM 1191 C CA . ARG A 1 156 ? 22.745 -15.820 -60.811 1.00 86.31 156 ARG A CA 1
ATOM 1192 C C . ARG A 1 156 ? 21.235 -15.813 -61.029 1.00 86.31 156 ARG A C 1
ATOM 1194 O O . ARG A 1 156 ? 20.672 -14.834 -61.515 1.00 86.31 156 ARG A O 1
ATOM 1201 N N . THR A 1 157 ? 20.590 -16.895 -60.604 1.00 88.44 157 THR A N 1
ATOM 1202 C CA . THR A 1 157 ? 19.144 -17.127 -60.696 1.00 88.44 157 THR A CA 1
ATOM 1203 C C . THR A 1 157 ? 18.460 -16.754 -59.379 1.00 88.44 157 THR A C 1
ATOM 1205 O O . THR A 1 157 ? 18.946 -17.104 -58.301 1.00 88.44 157 THR A O 1
ATOM 1208 N N . LEU A 1 158 ? 17.350 -16.021 -59.464 1.00 86.75 158 LEU A N 1
ATOM 1209 C CA . LEU A 1 158 ? 16.593 -15.451 -58.351 1.00 86.75 158 LEU A CA 1
ATOM 1210 C C . LEU A 1 158 ? 15.094 -15.691 -58.566 1.00 86.75 158 LEU A C 1
ATOM 1212 O O . LEU A 1 158 ? 14.519 -15.227 -59.547 1.00 86.75 158 LEU A O 1
ATOM 1216 N N . LEU A 1 159 ? 14.449 -16.385 -57.630 1.00 87.81 159 LEU A N 1
ATOM 1217 C CA . LEU A 1 159 ? 12.996 -16.568 -57.622 1.00 87.81 159 LEU A CA 1
ATOM 1218 C C . LEU A 1 159 ? 12.303 -15.318 -57.044 1.00 87.81 159 LEU A C 1
ATOM 1220 O O . LEU A 1 159 ? 12.701 -14.787 -55.997 1.00 87.81 159 LEU A O 1
ATOM 1224 N N . ALA A 1 160 ? 11.281 -14.844 -57.751 1.00 79.69 160 ALA A N 1
ATOM 1225 C CA . ALA A 1 160 ? 10.526 -13.618 -57.521 1.00 79.69 160 ALA A CA 1
ATOM 1226 C C . ALA A 1 160 ? 9.002 -13.881 -57.497 1.00 79.69 160 ALA A C 1
ATOM 1228 O O . ALA A 1 160 ? 8.543 -14.953 -57.858 1.00 79.69 160 ALA A O 1
ATOM 1229 N N . ASP A 1 161 ? 8.235 -12.866 -57.079 1.00 73.12 161 ASP A N 1
ATOM 1230 C CA . ASP A 1 161 ? 6.760 -12.836 -56.981 1.00 73.12 161 ASP A CA 1
ATOM 1231 C C . ASP A 1 161 ? 6.106 -13.892 -56.058 1.00 73.12 161 ASP A C 1
ATOM 1233 O O . ASP A 1 161 ? 5.678 -14.965 -56.471 1.00 73.12 161 ASP A O 1
ATOM 1237 N N . PHE A 1 162 ? 5.950 -13.533 -54.777 1.00 66.75 162 PHE A N 1
ATOM 1238 C CA . PHE A 1 162 ? 5.427 -14.409 -53.711 1.00 66.75 162 PHE A CA 1
ATOM 1239 C C . PHE A 1 162 ? 3.945 -14.143 -53.404 1.00 66.75 162 PHE A C 1
ATOM 1241 O O . PHE A 1 162 ? 3.451 -14.494 -52.330 1.00 66.75 162 PHE A O 1
ATOM 1248 N N . GLY A 1 163 ? 3.224 -13.479 -54.316 1.00 55.81 163 GLY A N 1
ATOM 1249 C CA . GLY A 1 163 ? 1.848 -13.012 -54.099 1.00 55.81 163 GLY A CA 1
ATOM 1250 C C . GLY A 1 163 ? 0.842 -14.111 -53.736 1.00 55.81 163 GLY A C 1
ATOM 1251 O O . GLY A 1 163 ? -0.233 -13.810 -53.219 1.00 55.81 163 GLY A O 1
ATOM 1252 N N . LEU A 1 164 ? 1.197 -15.377 -53.972 1.00 57.22 164 LEU A N 1
ATOM 1253 C CA . LEU A 1 164 ? 0.375 -16.558 -53.708 1.00 57.22 164 LEU A CA 1
ATOM 1254 C C . LEU A 1 164 ? 1.011 -17.548 -52.722 1.00 57.22 164 LEU A C 1
ATOM 1256 O O . LEU A 1 164 ? 0.447 -18.616 -52.492 1.00 57.22 164 LEU A O 1
ATOM 1260 N N . THR A 1 165 ? 2.148 -17.200 -52.112 1.00 60.97 165 THR A N 1
ATOM 1261 C CA . THR A 1 165 ? 2.853 -18.069 -51.163 1.00 60.97 165 THR A CA 1
ATOM 1262 C C . THR A 1 165 ? 2.043 -18.258 -49.882 1.00 60.97 165 THR A C 1
ATOM 1264 O O . THR A 1 165 ? 1.564 -17.293 -49.284 1.00 60.97 165 THR A O 1
ATOM 1267 N N . THR A 1 166 ? 1.907 -19.504 -49.424 1.00 54.75 166 THR A N 1
ATOM 1268 C CA . THR A 1 166 ? 1.157 -19.833 -48.200 1.00 54.75 166 THR A CA 1
ATOM 1269 C C . THR A 1 166 ? 1.913 -20.798 -47.299 1.00 54.75 166 THR A C 1
ATOM 1271 O O . THR A 1 166 ? 2.689 -21.624 -47.777 1.00 54.75 166 THR A O 1
ATOM 1274 N N . GLY A 1 167 ? 1.675 -20.688 -45.989 1.00 48.25 167 GLY A N 1
ATOM 1275 C CA . GLY A 1 167 ? 2.180 -21.637 -44.999 1.00 48.25 167 GLY A CA 1
ATOM 1276 C C . GLY A 1 167 ? 1.419 -22.959 -45.046 1.00 48.25 167 GLY A C 1
ATOM 1277 O O . GLY A 1 167 ? 0.209 -22.953 -45.255 1.00 48.25 167 GLY A O 1
ATOM 1278 N N . PHE A 1 168 ? 2.121 -24.073 -44.847 1.00 45.53 168 PHE A N 1
ATOM 1279 C CA . PHE A 1 168 ? 1.536 -25.418 -44.747 1.00 45.53 168 PHE A CA 1
ATOM 1280 C C . PHE A 1 168 ? 1.642 -26.022 -43.331 1.00 45.53 168 PHE A C 1
ATOM 1282 O O . PHE A 1 168 ? 1.411 -27.214 -43.150 1.00 45.53 168 PHE A O 1
ATOM 1289 N N . VAL A 1 169 ? 1.995 -25.203 -42.329 1.00 35.00 169 VAL A N 1
ATOM 1290 C CA . VAL A 1 169 ? 2.127 -25.585 -40.911 1.00 35.00 169 VAL A CA 1
ATOM 1291 C C . VAL A 1 169 ? 1.127 -24.785 -40.065 1.00 35.00 169 VAL A C 1
ATOM 1293 O O . VAL A 1 169 ? 1.078 -23.559 -40.179 1.00 35.00 169 VAL A O 1
ATOM 1296 N N . ASP A 1 170 ? 0.348 -25.466 -39.219 1.00 34.62 170 ASP A N 1
ATOM 1297 C CA . ASP A 1 170 ? -0.667 -24.862 -38.344 1.00 34.62 170 ASP A CA 1
ATOM 1298 C C . ASP A 1 170 ? -0.037 -23.940 -37.281 1.00 34.62 170 ASP A C 1
ATOM 1300 O O . ASP A 1 170 ? 0.769 -24.379 -36.461 1.00 34.62 170 ASP A O 1
ATOM 1304 N N . GLN A 1 171 ? -0.428 -22.658 -37.251 1.00 33.19 171 GLN A N 1
ATOM 1305 C CA . GLN A 1 171 ? -0.160 -21.761 -36.118 1.00 33.19 171 GLN A CA 1
ATOM 1306 C C . GLN A 1 171 ? -1.404 -21.649 -35.222 1.00 33.19 171 GLN A C 1
ATOM 1308 O O . GLN A 1 171 ? -2.484 -21.332 -35.733 1.00 33.19 171 GLN A O 1
ATOM 1313 N N . PRO A 1 172 ? -1.291 -21.837 -33.892 1.00 29.61 172 PRO A N 1
ATOM 1314 C CA . PRO A 1 172 ? -2.399 -21.560 -32.987 1.00 29.61 172 PRO A CA 1
ATOM 1315 C C . PRO A 1 172 ? -2.676 -20.046 -32.951 1.00 29.61 172 PRO A C 1
ATOM 1317 O O . PRO A 1 172 ? -1.792 -19.265 -32.611 1.00 29.61 172 PRO A O 1
ATOM 1320 N N . GLY A 1 173 ? -3.895 -19.641 -33.333 1.00 35.44 173 GLY A N 1
ATOM 1321 C CA . GLY A 1 173 ? -4.405 -18.265 -33.204 1.00 35.44 173 GLY A CA 1
ATOM 1322 C C . GLY A 1 173 ? -4.729 -17.514 -34.506 1.00 35.44 173 GLY A C 1
ATOM 1323 O O . GLY A 1 173 ? -5.379 -16.476 -34.452 1.00 35.44 173 GLY A O 1
ATOM 1324 N N . LEU A 1 174 ? -4.351 -18.023 -35.685 1.00 32.56 174 LEU A N 1
ATOM 1325 C CA . LEU A 1 174 ? -4.638 -17.374 -36.979 1.00 32.56 174 LEU A CA 1
ATOM 1326 C C . LEU A 1 174 ? -5.159 -18.386 -38.011 1.00 32.56 174 LEU A C 1
ATOM 1328 O O . LEU A 1 174 ? -4.528 -18.640 -39.035 1.00 32.56 174 LEU A O 1
ATOM 1332 N N . GLN A 1 175 ? -6.342 -18.957 -37.773 1.00 29.59 175 GLN A N 1
ATOM 1333 C CA . GLN A 1 175 ? -7.053 -19.687 -38.826 1.00 29.59 175 GLN A CA 1
ATOM 1334 C C . GLN A 1 175 ? -7.645 -18.684 -39.829 1.00 29.59 175 GLN A C 1
ATOM 1336 O O . GLN A 1 175 ? -8.614 -17.987 -39.532 1.00 29.59 175 GLN A O 1
ATOM 1341 N N . ARG A 1 176 ? -7.066 -18.593 -41.033 1.00 34.41 176 ARG A N 1
ATOM 1342 C CA . ARG A 1 176 ? -7.740 -17.988 -42.195 1.00 34.41 176 ARG A CA 1
ATOM 1343 C C . ARG A 1 176 ? -8.397 -19.100 -43.021 1.00 34.41 176 ARG A C 1
ATOM 1345 O O . ARG A 1 176 ? -7.709 -20.064 -43.347 1.00 34.41 176 ARG A O 1
ATOM 1352 N N . PRO A 1 177 ? -9.671 -18.974 -43.427 1.00 32.03 177 PRO A N 1
ATOM 1353 C CA . PRO A 1 177 ? -10.280 -19.924 -44.353 1.00 32.03 177 PRO A CA 1
ATOM 1354 C C . PRO A 1 177 ? -9.620 -19.810 -45.744 1.00 32.03 177 PRO A C 1
ATOM 1356 O O . PRO A 1 177 ? -9.654 -18.749 -46.367 1.00 32.03 177 PRO A O 1
ATOM 1359 N N . MET A 1 178 ? -8.995 -20.889 -46.234 1.00 38.59 178 MET A N 1
ATOM 1360 C CA . MET A 1 178 ? -8.488 -21.008 -47.613 1.00 38.59 178 MET A CA 1
ATOM 1361 C C . MET A 1 178 ? -9.629 -21.436 -48.543 1.00 38.59 178 MET A C 1
ATOM 1363 O O . MET A 1 178 ? -10.073 -22.575 -48.457 1.00 38.59 178 MET A O 1
ATOM 1367 N N . LEU A 1 179 ? -10.095 -20.556 -49.438 1.00 37.97 179 LEU A N 1
ATOM 1368 C CA . LEU A 1 179 ? -11.185 -20.877 -50.380 1.00 37.97 179 LEU A CA 1
ATOM 1369 C C . LEU A 1 179 ? -11.002 -20.335 -51.814 1.00 37.97 179 LEU A C 1
ATOM 1371 O O . LEU A 1 179 ? -11.973 -20.238 -52.558 1.00 37.97 179 LEU A O 1
ATOM 1375 N N . THR A 1 180 ? -9.781 -20.025 -52.263 1.00 48.03 180 THR A N 1
ATOM 1376 C CA . THR A 1 180 ? -9.543 -19.601 -53.659 1.00 48.03 180 THR A CA 1
ATOM 1377 C C . THR A 1 180 ? -8.424 -20.393 -54.341 1.00 48.03 180 THR A C 1
ATOM 1379 O O . THR A 1 180 ? -7.267 -20.373 -53.913 1.00 48.03 180 THR A O 1
ATOM 1382 N N . VAL A 1 181 ? -8.776 -21.085 -55.436 1.00 55.12 181 VAL A N 1
ATOM 1383 C CA . VAL A 1 181 ? -7.819 -21.615 -56.424 1.00 55.12 181 VAL A CA 1
ATOM 1384 C C . VAL A 1 181 ? -7.052 -20.420 -56.994 1.00 55.12 181 VAL A C 1
ATOM 1386 O O . VAL A 1 181 ? -7.661 -19.495 -57.527 1.00 55.12 181 VAL A O 1
ATOM 1389 N N . ALA A 1 182 ? -5.730 -20.401 -56.832 1.00 57.78 182 ALA A N 1
ATOM 1390 C CA . ALA A 1 182 ? -4.885 -19.271 -57.216 1.00 57.78 182 ALA A CA 1
ATOM 1391 C C . ALA A 1 182 ? -3.524 -19.757 -57.744 1.00 57.78 182 ALA A C 1
ATOM 1393 O O . ALA A 1 182 ? -2.946 -20.674 -57.157 1.00 57.78 182 ALA A O 1
ATOM 1394 N N . GLY A 1 183 ? -3.048 -19.141 -58.835 1.00 62.88 183 GLY A N 1
ATOM 1395 C CA . GLY A 1 183 ? -1.820 -19.470 -59.589 1.00 62.88 183 GLY A CA 1
ATOM 1396 C C . GLY A 1 183 ? -2.047 -19.360 -61.107 1.00 62.88 183 GLY A C 1
ATOM 1397 O O . GLY A 1 183 ? -3.146 -19.011 -61.545 1.00 62.88 183 GLY A O 1
ATOM 1398 N N . THR A 1 184 ? -1.040 -19.680 -61.921 1.00 74.06 184 THR A N 1
ATOM 1399 C CA . THR A 1 184 ? -1.145 -19.683 -63.395 1.00 74.06 184 THR A CA 1
ATOM 1400 C C . THR A 1 184 ? -1.562 -21.077 -63.910 1.00 74.06 184 THR A C 1
ATOM 1402 O O . THR A 1 184 ? -0.775 -22.014 -63.758 1.00 74.06 184 THR A O 1
ATOM 1405 N N . PRO A 1 185 ? -2.751 -21.265 -64.534 1.00 74.38 185 PRO A N 1
ATOM 1406 C CA . PRO A 1 185 ? -3.325 -22.592 -64.812 1.00 74.38 185 PRO A CA 1
ATOM 1407 C C . PRO A 1 185 ? -2.408 -23.591 -65.535 1.00 74.38 185 PRO A C 1
ATOM 1409 O O . PRO A 1 185 ? -2.442 -24.771 -65.211 1.00 74.38 185 PRO A O 1
ATOM 1412 N N . GLY A 1 186 ? -1.556 -23.136 -66.462 1.00 74.75 186 GLY A N 1
ATOM 1413 C CA . GLY A 1 186 ? -0.623 -23.999 -67.206 1.00 74.75 186 GLY A CA 1
ATOM 1414 C C . GLY A 1 186 ? 0.569 -24.544 -66.403 1.00 74.75 186 GLY A C 1
ATOM 1415 O O . GLY A 1 186 ? 1.274 -25.416 -66.899 1.00 74.75 186 GLY A O 1
ATOM 1416 N N . PHE A 1 187 ? 0.799 -24.050 -65.180 1.00 83.44 187 PHE A N 1
ATOM 1417 C CA . PHE A 1 187 ? 1.892 -24.476 -64.290 1.00 83.44 187 PHE A CA 1
ATOM 1418 C C . PHE A 1 187 ? 1.387 -25.092 -62.973 1.00 83.44 187 PHE A C 1
ATOM 1420 O O . PHE A 1 187 ? 2.183 -25.590 -62.178 1.00 83.44 187 PHE A O 1
ATOM 1427 N N . MET A 1 188 ? 0.072 -25.068 -62.724 1.00 83.00 188 MET A N 1
ATOM 1428 C CA . MET A 1 188 ? -0.519 -25.636 -61.511 1.00 83.00 188 MET A CA 1
ATOM 1429 C C . MET A 1 188 ? -0.453 -27.163 -61.508 1.00 83.00 188 MET A C 1
ATOM 1431 O O . MET A 1 188 ? -0.710 -27.807 -62.521 1.00 83.00 188 MET A O 1
ATOM 1435 N N . ALA A 1 189 ? -0.202 -27.748 -60.338 1.00 85.06 189 ALA A N 1
ATOM 1436 C CA . ALA A 1 189 ? -0.289 -29.191 -60.157 1.00 85.06 189 ALA A CA 1
ATOM 1437 C C . ALA A 1 189 ? -1.749 -29.695 -60.252 1.00 85.06 189 ALA A C 1
ATOM 1439 O O . ALA A 1 189 ? -2.666 -28.972 -59.842 1.00 85.06 189 ALA A O 1
ATOM 1440 N N . PRO A 1 190 ? -1.994 -30.933 -60.732 1.00 83.12 190 PRO A N 1
ATOM 1441 C CA . PRO A 1 190 ? -3.343 -31.479 -60.897 1.00 83.12 190 PRO A CA 1
ATOM 1442 C C . PRO A 1 190 ? -4.200 -31.434 -59.626 1.00 83.12 190 PRO A C 1
ATOM 1444 O O . PRO A 1 190 ? -5.387 -31.135 -59.699 1.00 83.12 190 PRO A O 1
ATOM 1447 N N . GLU A 1 191 ? -3.613 -31.694 -58.457 1.00 81.81 191 GLU A N 1
ATOM 1448 C CA . GLU A 1 191 ? -4.306 -31.630 -57.166 1.00 81.81 191 GLU A CA 1
ATOM 1449 C C . GLU A 1 191 ? -4.767 -30.205 -56.817 1.00 81.81 191 GLU A C 1
ATOM 1451 O O . GLU A 1 191 ? -5.890 -30.009 -56.357 1.00 81.81 191 GLU A O 1
ATOM 1456 N N . VAL A 1 192 ? -3.963 -29.187 -57.142 1.00 81.50 192 VAL A N 1
ATOM 1457 C CA . VAL A 1 192 ? -4.302 -27.776 -56.893 1.00 81.50 192 VAL A CA 1
ATOM 1458 C C . VAL A 1 192 ? -5.452 -27.329 -57.798 1.00 81.50 192 VAL A C 1
ATOM 1460 O O . VAL A 1 192 ? -6.343 -26.606 -57.354 1.00 81.50 192 VAL A O 1
ATOM 1463 N N . LEU A 1 193 ? -5.490 -27.806 -59.047 1.00 78.38 193 LEU A N 1
ATOM 1464 C CA . LEU A 1 193 ? -6.602 -27.550 -59.973 1.00 78.38 193 LEU A CA 1
ATOM 1465 C C . LEU A 1 193 ? -7.913 -28.212 -59.541 1.00 78.38 193 LEU A C 1
ATOM 1467 O O . LEU A 1 193 ? -8.985 -27.682 -59.829 1.00 78.38 193 LEU A O 1
ATOM 1471 N N . ARG A 1 194 ? -7.839 -29.341 -58.827 1.00 77.94 194 ARG A N 1
ATOM 1472 C CA . ARG A 1 194 ? -9.002 -29.994 -58.201 1.00 77.94 194 ARG A CA 1
ATOM 1473 C C . ARG A 1 194 ? -9.451 -29.305 -56.907 1.00 77.94 194 ARG A C 1
ATOM 1475 O O . ARG A 1 194 ? -10.454 -29.714 -56.328 1.00 77.94 194 ARG A O 1
ATOM 1482 N N . GLY A 1 195 ? -8.745 -28.261 -56.468 1.00 68.94 195 GLY A N 1
ATOM 1483 C CA . GLY A 1 195 ? -9.040 -27.528 -55.237 1.00 68.94 195 GLY A CA 1
ATOM 1484 C C . GLY A 1 195 ? -8.452 -28.159 -53.971 1.00 68.94 195 GLY A C 1
ATOM 1485 O O . GLY A 1 195 ? -8.830 -27.754 -52.873 1.00 68.94 195 GLY A O 1
ATOM 1486 N N . GLU A 1 196 ? -7.540 -29.128 -54.092 1.00 76.88 196 GLU A N 1
ATOM 1487 C CA . GLU A 1 196 ? -6.822 -29.701 -52.949 1.00 76.88 196 GLU A CA 1
ATOM 1488 C C . GLU A 1 196 ? -5.729 -28.732 -52.434 1.00 76.88 196 GLU A C 1
ATOM 1490 O O . GLU A 1 196 ? -5.251 -27.871 -53.185 1.00 76.88 196 GLU A O 1
ATOM 1495 N N . PRO A 1 197 ? -5.301 -28.838 -51.158 1.00 72.44 197 PRO A N 1
ATOM 1496 C CA . PRO A 1 197 ? -4.263 -27.972 -50.603 1.00 72.44 197 PRO A CA 1
ATOM 1497 C C . PRO A 1 197 ? -2.923 -28.115 -51.337 1.00 72.44 197 PRO A C 1
ATOM 1499 O O . PRO A 1 197 ? -2.427 -29.223 -51.547 1.00 72.44 197 PRO A O 1
ATOM 1502 N N . ALA A 1 198 ? -2.295 -26.986 -51.671 1.00 75.38 198 ALA A N 1
ATOM 1503 C CA . ALA A 1 198 ? -0.945 -26.980 -52.229 1.00 75.38 198 ALA A CA 1
ATOM 1504 C C . ALA A 1 198 ? 0.079 -27.501 -51.203 1.00 75.38 198 ALA A C 1
ATOM 1506 O O . ALA A 1 198 ? 0.014 -27.170 -50.020 1.00 75.38 198 ALA A O 1
ATOM 1507 N N . SER A 1 199 ? 1.047 -28.287 -51.671 1.00 81.38 199 SER A N 1
ATOM 1508 C CA . SER A 1 199 ? 2.095 -28.906 -50.848 1.00 81.38 199 SER A CA 1
ATOM 1509 C C . SER A 1 199 ? 3.481 -28.701 -51.477 1.00 81.38 199 SER A C 1
ATOM 1511 O O . SER A 1 199 ? 3.557 -28.270 -52.631 1.00 81.38 199 SER A O 1
ATOM 1513 N N . PRO A 1 200 ? 4.590 -29.036 -50.786 1.00 87.12 200 PRO A N 1
ATOM 1514 C CA . PRO A 1 200 ? 5.922 -29.044 -51.397 1.00 87.12 200 PRO A CA 1
ATOM 1515 C C . PRO A 1 200 ? 5.983 -29.793 -52.738 1.00 87.12 200 PRO A C 1
ATOM 1517 O O . PRO A 1 200 ? 6.624 -29.339 -53.683 1.00 87.12 200 PRO A O 1
ATOM 1520 N N . ALA A 1 201 ? 5.232 -30.893 -52.872 1.00 84.44 201 ALA A N 1
ATOM 1521 C CA . ALA A 1 201 ? 5.142 -31.653 -54.118 1.00 84.44 201 ALA A CA 1
ATOM 1522 C C . ALA A 1 201 ? 4.455 -30.878 -55.259 1.00 84.44 201 ALA A C 1
ATOM 1524 O O . ALA A 1 201 ? 4.692 -31.177 -56.431 1.00 84.44 201 ALA A O 1
ATOM 1525 N N . SER A 1 202 ? 3.612 -29.891 -54.946 1.00 86.56 202 SER A N 1
ATOM 1526 C CA . SER A 1 202 ? 2.950 -29.034 -55.933 1.00 86.56 202 SER A CA 1
ATOM 1527 C C . SER A 1 202 ? 3.919 -28.006 -56.535 1.00 86.56 202 SER A C 1
ATOM 1529 O O . SER A 1 202 ? 3.879 -27.782 -57.742 1.00 86.56 202 SER A O 1
ATOM 1531 N N . ASP A 1 203 ? 4.849 -27.452 -55.744 1.00 89.75 203 ASP A N 1
ATOM 1532 C CA . ASP A 1 203 ? 5.924 -26.584 -56.264 1.00 89.75 203 ASP A CA 1
ATOM 1533 C C . ASP A 1 203 ? 6.915 -27.365 -57.138 1.00 89.75 203 ASP A C 1
ATOM 1535 O O . ASP A 1 203 ? 7.406 -26.845 -58.139 1.00 89.75 203 ASP A O 1
ATOM 1539 N N . VAL A 1 204 ? 7.185 -28.631 -56.797 1.00 91.50 204 VAL A N 1
ATOM 1540 C CA . VAL A 1 204 ? 8.036 -29.508 -57.617 1.00 91.50 204 VAL A CA 1
ATOM 1541 C C . VAL A 1 204 ? 7.410 -29.776 -58.990 1.00 91.50 204 VAL A C 1
ATOM 1543 O O . VAL A 1 204 ? 8.115 -29.759 -59.999 1.00 91.50 204 VAL A O 1
ATOM 1546 N N . PHE A 1 205 ? 6.087 -29.957 -59.060 1.00 90.94 205 PHE A N 1
ATOM 1547 C CA . PHE A 1 205 ? 5.388 -30.053 -60.344 1.00 90.94 205 PHE A CA 1
ATOM 1548 C C . PHE A 1 205 ? 5.542 -28.763 -61.161 1.00 90.94 205 PHE A C 1
ATOM 1550 O O . PHE A 1 205 ? 5.886 -28.817 -62.341 1.00 90.94 205 PHE A O 1
ATOM 1557 N N . ALA A 1 206 ? 5.337 -27.604 -60.528 1.00 89.25 206 ALA A N 1
ATOM 1558 C CA . ALA A 1 206 ? 5.473 -26.302 -61.179 1.00 89.25 206 ALA A CA 1
ATOM 1559 C C . ALA A 1 206 ? 6.913 -26.039 -61.672 1.00 89.25 206 ALA A C 1
ATOM 1561 O O . ALA A 1 206 ? 7.114 -25.430 -62.727 1.00 89.25 206 ALA A O 1
ATOM 1562 N N . PHE A 1 207 ? 7.921 -26.562 -60.963 1.00 93.56 207 PHE A N 1
ATOM 1563 C CA . PHE A 1 207 ? 9.320 -26.562 -61.399 1.00 93.56 207 PHE A CA 1
ATOM 1564 C C . PHE A 1 207 ? 9.512 -27.372 -62.683 1.00 93.56 207 PHE A C 1
ATOM 1566 O O . PHE A 1 207 ? 10.065 -26.854 -63.655 1.00 93.56 207 PHE A O 1
ATOM 1573 N N . GLY A 1 208 ? 8.988 -28.599 -62.734 1.00 90.06 208 GLY A N 1
ATOM 1574 C CA . GLY A 1 208 ? 9.010 -29.416 -63.948 1.00 90.06 208 GLY A CA 1
ATOM 1575 C C . GLY A 1 208 ? 8.291 -28.744 -65.121 1.00 90.06 208 GLY A C 1
ATOM 1576 O O . GLY A 1 208 ? 8.846 -28.655 -66.217 1.00 90.06 208 GLY A O 1
ATOM 1577 N N . ALA A 1 209 ? 7.105 -28.177 -64.876 1.00 88.38 209 ALA A N 1
ATOM 1578 C CA . ALA A 1 209 ? 6.328 -27.445 -65.876 1.00 88.38 209 ALA A CA 1
ATOM 1579 C C . ALA A 1 209 ? 7.077 -26.211 -66.418 1.00 88.38 209 ALA A C 1
ATOM 1581 O O . ALA A 1 209 ? 7.020 -25.923 -67.613 1.00 88.38 209 ALA A O 1
ATOM 1582 N N . THR A 1 210 ? 7.830 -25.517 -65.560 1.00 89.44 210 THR A N 1
ATOM 1583 C CA . THR A 1 210 ? 8.686 -24.382 -65.939 1.00 89.44 210 THR A CA 1
ATOM 1584 C C . THR A 1 210 ? 9.818 -24.813 -66.864 1.00 89.44 210 THR A C 1
ATOM 1586 O O . THR A 1 210 ? 10.015 -24.202 -67.913 1.00 89.44 210 THR A O 1
ATOM 1589 N N . LEU A 1 211 ? 10.526 -25.897 -66.537 1.00 89.50 211 LEU A N 1
ATOM 1590 C CA . LEU A 1 211 ? 11.585 -26.428 -67.400 1.00 89.50 211 LEU A CA 1
ATOM 1591 C C . LEU A 1 211 ? 11.033 -26.959 -68.731 1.00 89.50 211 LEU A C 1
ATOM 1593 O O . LEU A 1 211 ? 11.625 -26.707 -69.780 1.00 89.50 211 LEU A O 1
ATOM 1597 N N . PHE A 1 212 ? 9.885 -27.647 -68.706 1.00 86.44 212 PHE A N 1
ATOM 1598 C CA . PHE A 1 212 ? 9.192 -28.103 -69.913 1.00 86.44 212 PHE A CA 1
ATOM 1599 C C . PHE A 1 212 ? 8.850 -26.930 -70.836 1.00 86.44 212 PHE A C 1
ATOM 1601 O O . PHE A 1 212 ? 9.118 -26.990 -72.037 1.00 86.44 212 PHE A O 1
ATOM 1608 N N . HIS A 1 213 ? 8.324 -25.839 -70.277 1.00 85.50 213 HIS A N 1
ATOM 1609 C CA . HIS A 1 213 ? 7.998 -24.642 -71.044 1.00 85.50 213 HIS A CA 1
ATOM 1610 C C . HIS A 1 213 ? 9.236 -23.987 -71.662 1.00 85.50 213 HIS A C 1
ATOM 1612 O O . HIS A 1 213 ? 9.226 -23.675 -72.849 1.00 85.50 213 HIS A O 1
ATOM 1618 N N . VAL A 1 214 ? 10.328 -23.840 -70.906 1.00 84.75 214 VAL A N 1
ATOM 1619 C CA . VAL A 1 214 ? 11.581 -23.255 -71.422 1.00 84.75 214 VAL A CA 1
ATOM 1620 C C . VAL A 1 214 ? 12.176 -24.088 -72.566 1.00 84.75 214 VAL A C 1
ATOM 1622 O O . VAL A 1 214 ? 12.750 -23.529 -73.502 1.00 84.75 214 VAL A O 1
ATOM 1625 N N . LEU A 1 215 ? 12.031 -25.417 -72.505 1.00 83.25 215 LEU A N 1
ATOM 1626 C CA . LEU A 1 215 ? 12.548 -26.349 -73.511 1.00 83.25 215 LEU A CA 1
ATOM 1627 C C . LEU A 1 215 ? 11.681 -26.430 -74.771 1.00 83.25 215 LEU A C 1
ATOM 1629 O O . LEU A 1 215 ? 12.222 -26.605 -75.859 1.00 83.25 215 LEU A O 1
ATOM 1633 N N . THR A 1 216 ? 10.357 -26.352 -74.633 1.00 79.00 216 THR A N 1
ATOM 1634 C CA . THR A 1 216 ? 9.413 -26.681 -75.720 1.00 79.00 216 THR A CA 1
ATOM 1635 C C . THR A 1 216 ? 8.619 -25.482 -76.237 1.00 79.00 216 THR A C 1
ATOM 1637 O O . THR A 1 216 ? 7.986 -25.568 -77.289 1.00 79.00 216 THR A O 1
ATOM 1640 N N . GLY A 1 217 ? 8.595 -24.379 -75.486 1.00 73.69 217 GLY A N 1
ATOM 1641 C CA . GLY A 1 217 ? 7.712 -23.235 -75.717 1.00 73.69 217 GLY A CA 1
ATOM 1642 C C . GLY A 1 217 ? 6.235 -23.498 -75.440 1.00 73.69 217 GLY A C 1
ATOM 1643 O O . GLY A 1 217 ? 5.410 -22.624 -75.688 1.00 73.69 217 GLY A O 1
ATOM 1644 N N . ARG A 1 218 ? 5.877 -24.688 -74.945 1.00 76.69 218 ARG A N 1
ATOM 1645 C CA . ARG A 1 218 ? 4.494 -25.112 -74.693 1.00 76.69 218 ARG A CA 1
ATOM 1646 C C . ARG A 1 218 ? 4.268 -25.300 -73.197 1.00 76.69 218 ARG A C 1
ATOM 1648 O O . ARG A 1 218 ? 5.181 -25.668 -72.467 1.00 76.69 218 ARG A O 1
ATOM 1655 N N . THR A 1 219 ? 3.053 -25.062 -72.714 1.00 74.94 219 THR A N 1
ATOM 1656 C CA . THR A 1 219 ? 2.665 -25.499 -71.362 1.00 74.94 219 THR A CA 1
ATOM 1657 C C . THR A 1 219 ? 2.235 -26.968 -71.398 1.00 74.94 219 THR A C 1
ATOM 1659 O O . THR A 1 219 ? 1.676 -27.408 -72.406 1.00 74.94 219 THR A O 1
ATOM 1662 N N . PRO A 1 220 ? 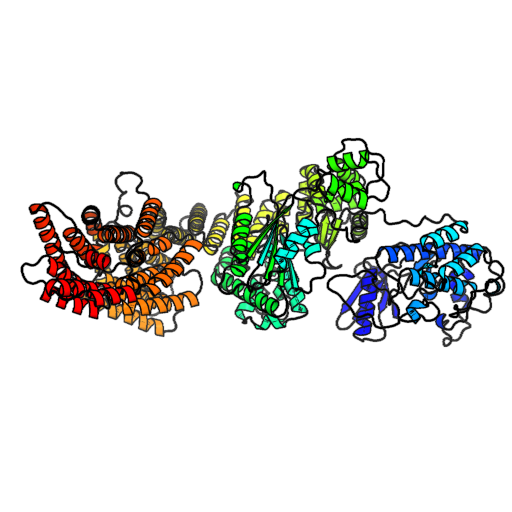2.469 -27.742 -70.331 1.00 72.19 220 PRO A N 1
ATOM 1663 C CA . PRO A 1 220 ? 2.005 -29.125 -70.266 1.00 72.19 220 PRO A CA 1
ATOM 1664 C C . PRO A 1 220 ? 0.468 -29.200 -70.272 1.00 72.19 220 PRO A C 1
ATOM 1666 O O . PRO A 1 220 ? -0.193 -28.487 -69.520 1.00 72.19 220 PRO A O 1
ATOM 1669 N N . PHE A 1 221 ? -0.108 -30.057 -71.123 1.00 63.06 221 PHE A N 1
ATOM 1670 C CA . PHE A 1 221 ? -1.548 -30.347 -71.124 1.00 63.06 221 PHE A CA 1
ATOM 1671 C C . PHE A 1 221 ? -1.878 -31.399 -70.056 1.00 63.06 221 PHE A C 1
ATOM 1673 O O . PHE A 1 221 ? -1.186 -32.408 -69.922 1.00 63.06 221 PHE A O 1
ATOM 1680 N N . PHE A 1 222 ? -2.944 -31.173 -69.287 1.00 56.53 222 PHE A N 1
ATOM 1681 C CA . PHE A 1 222 ? -3.357 -32.077 -68.212 1.00 56.53 222 PHE A CA 1
ATOM 1682 C C . PHE A 1 222 ? -3.887 -33.408 -68.766 1.00 56.53 222 PHE A C 1
ATOM 1684 O O . PHE A 1 222 ? -4.865 -33.416 -69.508 1.00 56.53 222 PHE A O 1
ATOM 1691 N N . GLY A 1 223 ? -3.281 -34.527 -68.351 1.00 54.12 223 GLY A N 1
ATOM 1692 C CA . GLY A 1 223 ? -3.794 -35.883 -68.600 1.00 54.12 223 GLY A CA 1
ATOM 1693 C C . GLY A 1 223 ? -3.132 -36.668 -69.739 1.00 54.12 223 GLY A C 1
ATOM 1694 O O . GLY A 1 223 ? -3.479 -37.830 -69.931 1.00 54.12 223 GLY A O 1
ATOM 1695 N N . GLU A 1 224 ? -2.163 -36.093 -70.458 1.00 57.12 224 GLU A N 1
ATOM 1696 C CA . GLU A 1 224 ? -1.373 -36.814 -71.467 1.00 57.12 224 GLU A CA 1
ATOM 1697 C C . GLU A 1 224 ? 0.053 -37.090 -70.968 1.00 57.12 224 GLU A C 1
ATOM 1699 O O . GLU A 1 224 ? 0.685 -36.256 -70.319 1.00 57.12 224 GLU A O 1
ATOM 1704 N N . ALA A 1 225 ? 0.578 -38.284 -71.261 1.00 61.16 225 ALA A N 1
ATOM 1705 C CA . ALA A 1 225 ? 1.957 -38.624 -70.930 1.00 61.16 225 ALA A CA 1
ATOM 1706 C C . ALA A 1 225 ? 2.922 -37.746 -71.742 1.00 61.16 225 ALA A C 1
ATOM 1708 O O . ALA A 1 225 ? 2.846 -37.721 -72.969 1.00 61.16 225 ALA A O 1
ATOM 1709 N N . ILE A 1 226 ? 3.858 -37.068 -71.071 1.00 69.38 226 ILE A N 1
ATOM 1710 C CA . ILE A 1 226 ? 4.892 -36.263 -71.735 1.00 69.38 226 ILE A CA 1
ATOM 1711 C C . ILE A 1 226 ? 5.820 -37.204 -72.521 1.00 69.38 226 ILE A C 1
ATOM 1713 O O . ILE A 1 226 ? 6.673 -37.889 -71.944 1.00 69.38 226 ILE A O 1
ATOM 1717 N N . GLN A 1 227 ? 5.630 -37.261 -73.840 1.00 73.00 227 GLN A N 1
ATOM 1718 C CA . GLN A 1 227 ? 6.434 -38.076 -74.748 1.00 73.00 227 GLN A CA 1
ATOM 1719 C C . GLN A 1 227 ? 7.787 -37.402 -75.038 1.00 73.00 227 GLN A C 1
ATOM 1721 O O . GLN A 1 227 ? 7.920 -36.179 -75.002 1.00 73.00 227 GLN A O 1
ATOM 1726 N N . ALA A 1 228 ? 8.832 -38.207 -75.256 1.00 67.56 228 ALA A N 1
ATOM 1727 C CA . ALA A 1 228 ? 10.208 -37.714 -75.386 1.00 67.56 228 ALA A CA 1
ATOM 1728 C C . ALA A 1 228 ? 10.460 -36.915 -76.682 1.00 67.56 228 ALA A C 1
ATOM 1730 O O . ALA A 1 228 ? 11.392 -36.119 -76.737 1.00 67.56 228 ALA A O 1
ATOM 1731 N N . ASP A 1 229 ? 9.627 -37.109 -77.702 1.00 71.75 229 ASP A N 1
ATOM 1732 C CA . ASP A 1 229 ? 9.643 -36.410 -78.993 1.00 71.75 229 ASP A CA 1
ATOM 1733 C C . ASP A 1 229 ? 9.138 -34.957 -78.917 1.00 71.75 229 ASP A C 1
ATOM 1735 O O . ASP A 1 229 ? 9.348 -34.190 -79.855 1.00 71.75 229 ASP A O 1
ATOM 1739 N N . LEU A 1 230 ? 8.529 -34.553 -77.795 1.00 74.94 230 LEU A N 1
ATOM 1740 C CA . LEU A 1 230 ? 8.124 -33.167 -77.534 1.00 74.94 230 LEU A CA 1
ATOM 1741 C C . LEU A 1 230 ? 9.302 -32.242 -77.186 1.00 74.94 230 LEU A C 1
ATOM 1743 O O . LEU A 1 230 ? 9.146 -31.022 -77.235 1.00 74.94 230 LEU A O 1
ATOM 1747 N N . PHE A 1 231 ? 10.461 -32.794 -76.816 1.00 80.25 231 PHE A N 1
ATOM 1748 C CA . PHE A 1 231 ? 11.650 -32.024 -76.447 1.00 80.25 231 PHE A CA 1
ATOM 1749 C C . PHE A 1 231 ? 12.540 -31.740 -77.667 1.00 80.25 231 PHE A C 1
ATOM 1751 O O . PHE A 1 231 ? 12.649 -32.581 -78.562 1.00 80.25 231 PHE A O 1
ATOM 1758 N N . PRO A 1 232 ? 13.230 -30.585 -77.711 1.00 76.69 232 PRO A N 1
ATOM 1759 C CA . PRO A 1 232 ? 14.091 -30.246 -78.834 1.00 76.69 232 PRO A CA 1
ATOM 1760 C C . PRO A 1 232 ? 15.257 -31.243 -78.962 1.00 76.69 232 PRO A C 1
ATOM 1762 O O . PRO A 1 232 ? 15.832 -31.664 -77.947 1.00 76.69 232 PRO A O 1
ATOM 1765 N N . PRO A 1 233 ? 15.690 -31.577 -80.195 1.00 71.00 233 PRO A N 1
ATOM 1766 C CA . PRO A 1 233 ? 16.892 -32.375 -80.406 1.00 71.00 233 PRO A CA 1
ATOM 1767 C C . PRO A 1 233 ? 18.089 -31.740 -79.681 1.00 71.00 233 PRO A C 1
ATOM 1769 O O . PRO A 1 233 ? 18.318 -30.536 -79.794 1.00 71.00 233 PRO A O 1
ATOM 1772 N N . GLY A 1 234 ? 18.866 -32.539 -78.944 1.00 72.25 234 GLY A N 1
ATOM 1773 C CA . GLY A 1 234 ? 20.021 -32.060 -78.169 1.00 72.25 234 GLY A CA 1
ATOM 1774 C C . GLY A 1 234 ? 19.771 -31.835 -76.672 1.00 72.25 234 GLY A C 1
ATOM 1775 O O . GLY A 1 234 ? 20.733 -31.574 -75.951 1.00 72.25 234 GLY A O 1
ATOM 1776 N N . ALA A 1 235 ? 18.536 -31.984 -76.178 1.00 80.00 235 ALA A N 1
ATOM 1777 C CA . ALA A 1 235 ? 18.275 -32.054 -74.739 1.00 80.00 235 ALA A CA 1
ATOM 1778 C C . ALA A 1 235 ? 18.871 -33.348 -74.128 1.00 80.00 235 ALA A C 1
ATOM 1780 O O . ALA A 1 235 ? 18.621 -34.434 -74.660 1.00 80.00 235 ALA A O 1
ATOM 1781 N N . PRO A 1 236 ? 19.652 -33.278 -73.029 1.00 84.31 236 PRO A N 1
ATOM 1782 C CA . PRO A 1 236 ? 20.183 -34.468 -72.365 1.00 84.31 236 PRO A CA 1
ATOM 1783 C C . PRO A 1 236 ? 19.062 -35.410 -71.886 1.00 84.31 236 PRO A C 1
ATOM 1785 O O . PRO A 1 236 ? 18.109 -34.923 -71.273 1.00 84.31 236 PRO A O 1
ATOM 1788 N N . PRO A 1 237 ? 19.172 -36.741 -72.079 1.00 84.31 237 PRO A N 1
ATOM 1789 C CA . PRO A 1 237 ? 18.149 -37.691 -71.628 1.00 84.31 237 PRO A CA 1
ATOM 1790 C C . PRO A 1 237 ? 17.817 -37.571 -70.134 1.00 84.31 237 PRO A C 1
ATOM 1792 O O . PRO A 1 237 ? 16.649 -37.560 -69.766 1.00 84.31 237 PRO A O 1
ATOM 1795 N N . GLU A 1 238 ? 18.827 -37.367 -69.285 1.00 85.81 238 GLU A N 1
ATOM 1796 C CA . GLU A 1 238 ? 18.626 -37.199 -67.839 1.00 85.81 238 GLU A CA 1
ATOM 1797 C C . GLU A 1 238 ? 17.860 -35.905 -67.497 1.00 85.81 238 GLU A C 1
ATOM 1799 O O . GLU A 1 238 ? 17.046 -35.894 -66.580 1.00 85.81 238 GLU A O 1
ATOM 1804 N N . LEU A 1 239 ? 18.044 -34.817 -68.262 1.00 86.44 239 LEU A N 1
ATOM 1805 C CA . LEU A 1 239 ? 17.250 -33.592 -68.088 1.00 86.44 239 LEU A CA 1
ATOM 1806 C C . LEU A 1 239 ? 15.774 -33.859 -68.418 1.00 86.44 239 LEU A C 1
ATOM 1808 O O . LEU A 1 239 ? 14.888 -33.437 -67.678 1.00 86.44 239 LEU A O 1
ATOM 1812 N N . VAL A 1 240 ? 15.514 -34.600 -69.499 1.00 86.81 240 VAL A N 1
ATOM 1813 C CA . VAL A 1 240 ? 14.161 -35.026 -69.892 1.00 86.81 240 VAL A CA 1
ATOM 1814 C C . VAL A 1 240 ? 13.536 -35.938 -68.827 1.00 86.81 240 VAL A C 1
ATOM 1816 O O . VAL A 1 240 ? 12.349 -35.809 -68.519 1.00 86.81 240 VAL A O 1
ATOM 1819 N N . ASP A 1 241 ? 14.322 -36.824 -68.216 1.00 87.81 241 ASP A N 1
ATOM 1820 C CA . ASP A 1 241 ? 13.869 -37.709 -67.139 1.00 87.81 241 ASP A CA 1
ATOM 1821 C C . ASP A 1 241 ? 13.538 -36.951 -65.851 1.00 87.81 241 ASP A C 1
ATOM 1823 O O . ASP A 1 241 ? 12.517 -37.241 -65.226 1.00 87.81 241 ASP A O 1
ATOM 1827 N N . VAL A 1 242 ? 14.326 -35.937 -65.480 1.00 89.38 242 VAL A N 1
ATOM 1828 C CA . VAL A 1 242 ? 14.016 -35.072 -64.329 1.00 89.38 242 VAL A CA 1
ATOM 1829 C C . VAL A 1 242 ? 12.736 -34.267 -64.567 1.00 89.38 242 VAL A C 1
ATOM 1831 O O . VAL A 1 242 ? 11.885 -34.200 -63.675 1.00 89.38 242 VAL A O 1
ATOM 1834 N N . VAL A 1 243 ? 12.545 -33.700 -65.764 1.00 88.88 243 VAL A N 1
ATOM 1835 C CA . VAL A 1 243 ? 11.305 -32.977 -66.110 1.00 88.88 243 VAL A CA 1
ATOM 1836 C C . VAL A 1 243 ? 10.094 -33.908 -66.012 1.00 88.88 243 VAL A C 1
ATOM 1838 O O . VAL A 1 243 ? 9.115 -33.575 -65.350 1.00 88.88 243 VAL A O 1
ATOM 1841 N N . ARG A 1 244 ? 10.168 -35.122 -66.569 1.00 87.50 244 ARG A N 1
ATOM 1842 C CA . ARG A 1 244 ? 9.074 -36.104 -66.456 1.00 87.50 244 ARG A CA 1
ATOM 1843 C C . ARG A 1 244 ? 8.836 -36.557 -65.015 1.00 87.50 244 ARG A C 1
ATOM 1845 O O . ARG A 1 244 ? 7.691 -36.635 -64.579 1.00 87.50 244 ARG A O 1
ATOM 1852 N N . GLY A 1 245 ? 9.903 -36.829 -64.266 1.00 85.75 245 GLY A N 1
ATOM 1853 C CA . GLY A 1 245 ? 9.830 -37.317 -62.891 1.00 85.75 245 GLY A CA 1
ATOM 1854 C C . GLY A 1 245 ? 9.296 -36.285 -61.896 1.00 85.75 245 GLY A C 1
ATOM 1855 O O . GLY A 1 245 ? 8.636 -36.651 -60.930 1.00 85.75 245 GLY A O 1
ATOM 1856 N N . THR A 1 246 ? 9.530 -34.993 -62.122 1.00 89.25 246 THR A N 1
ATOM 1857 C CA . THR A 1 246 ? 8.954 -33.914 -61.295 1.00 89.25 246 THR A CA 1
ATOM 1858 C C . THR A 1 246 ? 7.472 -33.666 -61.599 1.00 89.25 246 THR A C 1
ATOM 1860 O O . THR A 1 246 ? 6.742 -33.194 -60.730 1.00 89.25 246 THR A O 1
ATOM 1863 N N . MET A 1 247 ? 6.996 -34.061 -62.786 1.00 88.12 247 MET A N 1
ATOM 1864 C CA . MET A 1 247 ? 5.625 -33.838 -63.266 1.00 88.12 247 MET A CA 1
ATOM 1865 C C . MET A 1 247 ? 4.708 -35.071 -63.180 1.00 88.12 247 MET A C 1
ATOM 1867 O O . MET A 1 247 ? 3.671 -35.116 -63.840 1.00 88.12 247 MET A O 1
ATOM 1871 N N . ALA A 1 248 ? 5.056 -36.076 -62.368 1.00 85.31 248 ALA A N 1
ATOM 1872 C CA . ALA A 1 248 ? 4.203 -37.248 -62.160 1.00 85.31 248 ALA A CA 1
ATOM 1873 C C . ALA A 1 248 ? 2.802 -36.856 -61.639 1.00 85.31 248 ALA A C 1
ATOM 1875 O O . ALA A 1 248 ? 2.662 -35.955 -60.804 1.00 85.31 248 ALA A O 1
ATOM 1876 N N . GLU A 1 249 ? 1.760 -37.553 -62.107 1.00 78.69 249 GLU A N 1
ATOM 1877 C CA . GLU A 1 249 ? 0.363 -37.222 -61.788 1.00 78.69 249 GLU A CA 1
ATOM 1878 C C . GLU A 1 249 ? 0.074 -37.311 -60.281 1.00 78.69 249 GLU A C 1
ATOM 1880 O O . GLU A 1 249 ? -0.543 -36.414 -59.706 1.00 78.69 249 GLU A O 1
ATOM 1885 N N . VAL A 1 250 ? 0.581 -38.357 -59.622 1.00 81.00 250 VAL A N 1
ATOM 1886 C CA . VAL A 1 250 ? 0.427 -38.571 -58.178 1.00 81.00 250 VAL A CA 1
ATOM 1887 C C . VAL A 1 250 ? 1.560 -37.861 -57.416 1.00 81.00 250 VAL A C 1
ATOM 1889 O O . VAL A 1 250 ? 2.723 -38.207 -57.631 1.00 81.00 250 VAL A O 1
ATOM 1892 N N . PRO A 1 251 ? 1.274 -36.953 -56.455 1.00 83.00 251 PRO A N 1
ATOM 1893 C CA . PRO A 1 251 ? 2.301 -36.172 -55.751 1.00 83.00 251 PRO A CA 1
ATOM 1894 C C . PRO A 1 251 ? 3.420 -36.999 -55.103 1.00 83.00 251 PRO A C 1
ATOM 1896 O O . PRO A 1 251 ? 4.583 -36.618 -55.155 1.00 83.00 251 PRO A O 1
ATOM 1899 N N . ARG A 1 252 ? 3.087 -38.166 -54.535 1.00 79.00 252 ARG A N 1
ATOM 1900 C CA . ARG A 1 252 ? 4.054 -39.065 -53.873 1.00 79.00 252 ARG A CA 1
ATOM 1901 C C . ARG A 1 252 ? 5.004 -39.788 -54.835 1.00 79.00 252 ARG A C 1
ATOM 1903 O O . ARG A 1 252 ? 5.974 -40.377 -54.378 1.00 79.00 252 ARG A O 1
ATOM 1910 N N . GLN A 1 253 ? 4.694 -39.799 -56.131 1.00 82.50 253 GLN A N 1
ATOM 1911 C CA . GLN A 1 253 ? 5.522 -40.413 -57.173 1.00 82.50 253 GLN A CA 1
ATOM 1912 C C . GLN A 1 253 ? 6.469 -39.399 -57.831 1.00 82.50 253 GLN A C 1
ATOM 1914 O O . GLN A 1 253 ? 7.305 -39.795 -58.641 1.00 82.50 253 GLN A O 1
ATOM 1919 N N . ARG A 1 254 ? 6.344 -38.105 -57.497 1.00 88.19 254 ARG A N 1
ATOM 1920 C CA . ARG A 1 254 ? 7.230 -37.056 -58.008 1.00 88.19 254 ARG A CA 1
ATOM 1921 C C . ARG A 1 254 ? 8.618 -37.191 -57.387 1.00 88.19 254 ARG A C 1
ATOM 1923 O O . ARG A 1 254 ? 8.750 -37.574 -56.224 1.00 88.19 254 ARG A O 1
ATOM 1930 N N . LEU A 1 255 ? 9.652 -36.849 -58.153 1.00 88.25 255 LEU A N 1
ATOM 1931 C CA . LEU A 1 255 ? 11.001 -36.682 -57.605 1.00 88.25 255 LEU A CA 1
ATOM 1932 C C . LEU A 1 255 ? 10.975 -35.646 -56.474 1.00 88.25 255 LEU A C 1
ATOM 1934 O O . LEU A 1 255 ? 10.231 -34.675 -56.554 1.00 88.25 255 LEU A O 1
ATOM 1938 N N . THR A 1 256 ? 11.782 -35.826 -55.430 1.00 85.81 256 THR A N 1
ATOM 1939 C CA . THR A 1 256 ? 11.961 -34.768 -54.424 1.00 85.81 256 THR A CA 1
ATOM 1940 C C . THR A 1 256 ? 12.916 -33.696 -54.947 1.00 85.81 256 THR A C 1
ATOM 1942 O O . THR A 1 256 ? 13.627 -33.916 -55.933 1.00 85.81 256 THR A O 1
ATOM 1945 N N . VAL A 1 257 ? 12.954 -32.539 -54.279 1.00 85.00 257 VAL A N 1
ATOM 1946 C CA . VAL A 1 257 ? 13.892 -31.453 -54.605 1.00 85.00 257 VAL A CA 1
ATOM 1947 C C . VAL A 1 257 ? 15.336 -31.957 -54.570 1.00 85.00 257 VAL A C 1
ATOM 1949 O O . VAL A 1 257 ? 16.106 -31.649 -55.476 1.00 85.00 257 VAL A O 1
ATOM 1952 N N . GLU A 1 258 ? 15.680 -32.802 -53.595 1.00 81.12 258 GLU A N 1
ATOM 1953 C CA . GLU A 1 258 ? 17.017 -33.389 -53.479 1.00 81.12 258 GLU A CA 1
ATOM 1954 C C . GLU A 1 258 ? 17.347 -34.314 -54.651 1.00 81.12 258 GLU A C 1
ATOM 1956 O O . GLU A 1 258 ? 18.380 -34.149 -55.292 1.00 81.12 258 GLU A O 1
ATOM 1961 N N . VAL A 1 259 ? 16.449 -35.244 -54.994 1.00 84.81 259 VAL A N 1
ATOM 1962 C CA . VAL A 1 259 ? 16.707 -36.199 -56.084 1.00 84.81 259 VAL A CA 1
ATOM 1963 C C . VAL A 1 259 ? 16.786 -35.490 -57.439 1.00 84.81 259 VAL A C 1
ATOM 1965 O O . VAL A 1 259 ? 17.610 -35.853 -58.278 1.00 84.81 259 VAL A O 1
ATOM 1968 N N . ALA A 1 260 ? 15.947 -34.475 -57.666 1.00 86.06 260 ALA A N 1
ATOM 1969 C CA . ALA A 1 260 ? 16.007 -33.656 -58.873 1.00 86.06 260 ALA A CA 1
ATOM 1970 C C . ALA A 1 260 ? 17.314 -32.847 -58.942 1.00 86.06 260 ALA A C 1
ATOM 1972 O O . ALA A 1 260 ? 17.928 -32.769 -60.006 1.00 86.06 260 ALA A O 1
ATOM 1973 N N . PHE A 1 261 ? 17.768 -32.289 -57.815 1.00 87.06 261 PHE A N 1
ATOM 1974 C CA . PHE A 1 261 ? 19.016 -31.533 -57.740 1.00 87.06 261 PHE A CA 1
ATOM 1975 C C . PHE A 1 261 ? 20.238 -32.417 -57.995 1.00 87.06 261 PHE A C 1
ATOM 1977 O O . PHE A 1 261 ? 21.087 -32.055 -58.807 1.00 87.06 261 PHE A O 1
ATOM 1984 N N . ASP A 1 262 ? 20.317 -33.590 -57.367 1.00 83.19 262 ASP A N 1
ATOM 1985 C CA . ASP A 1 262 ? 21.442 -34.515 -57.532 1.00 83.19 262 ASP A CA 1
ATOM 1986 C C . ASP A 1 262 ? 21.590 -34.954 -58.997 1.00 83.19 262 ASP A C 1
ATOM 1988 O O . ASP A 1 262 ? 22.683 -34.898 -59.564 1.00 83.19 262 ASP A O 1
ATOM 1992 N N . ARG A 1 263 ? 20.473 -35.292 -59.652 1.00 87.81 263 ARG A N 1
ATOM 1993 C CA . ARG A 1 263 ? 20.451 -35.678 -61.072 1.00 87.81 263 ARG A CA 1
ATOM 1994 C C . ARG A 1 263 ? 20.837 -34.535 -62.008 1.00 87.81 263 ARG A C 1
ATOM 1996 O O . ARG A 1 263 ? 21.601 -34.749 -62.944 1.00 87.81 263 ARG A O 1
ATOM 2003 N N . LEU A 1 264 ? 20.347 -33.317 -61.762 1.00 87.44 264 LEU A N 1
ATOM 2004 C CA . LEU A 1 264 ? 20.687 -32.153 -62.591 1.00 87.44 264 LEU A CA 1
ATOM 2005 C C . LEU A 1 264 ? 22.124 -31.679 -62.365 1.00 87.44 264 LEU A C 1
ATOM 2007 O O . LEU A 1 264 ? 22.819 -31.348 -63.324 1.00 87.44 264 LEU A O 1
ATOM 2011 N N . SER A 1 265 ? 22.601 -31.678 -61.122 1.00 83.69 265 SER A N 1
ATOM 2012 C CA . SER A 1 265 ? 23.970 -31.268 -60.794 1.00 83.69 265 SER A CA 1
ATOM 2013 C C . SER A 1 265 ? 25.017 -32.176 -61.449 1.00 83.69 265 SER A C 1
ATOM 2015 O O . SER A 1 265 ? 26.049 -31.674 -61.891 1.00 83.69 265 SER A O 1
ATOM 2017 N N . ALA A 1 266 ? 24.712 -33.466 -61.637 1.00 83.81 266 ALA A N 1
ATOM 2018 C CA . ALA A 1 266 ? 25.549 -34.409 -62.382 1.00 83.81 266 ALA A CA 1
ATOM 2019 C C . ALA A 1 266 ? 25.699 -34.067 -63.882 1.00 83.81 266 ALA A C 1
ATOM 2021 O O . ALA A 1 266 ? 26.660 -34.502 -64.516 1.00 83.81 266 ALA A O 1
ATOM 2022 N N . LEU A 1 267 ? 24.784 -33.271 -64.451 1.00 83.00 267 LEU A N 1
ATOM 2023 C CA . LEU A 1 267 ? 24.852 -32.765 -65.830 1.00 83.00 267 LEU A CA 1
ATOM 2024 C C . LEU A 1 267 ? 25.581 -31.417 -65.939 1.00 83.00 267 LEU A C 1
ATOM 2026 O O . LEU A 1 267 ? 25.839 -30.945 -67.049 1.00 83.00 267 LEU A O 1
ATOM 2030 N N . SER A 1 268 ? 25.890 -30.770 -64.812 1.00 77.94 268 SER A N 1
ATOM 2031 C CA . SER A 1 268 ? 26.559 -29.472 -64.793 1.00 77.94 268 SER A CA 1
ATOM 2032 C C . SER A 1 268 ? 28.067 -29.626 -64.987 1.00 77.94 268 SER A C 1
ATOM 2034 O O . SER A 1 268 ? 28.738 -30.345 -64.253 1.00 77.94 268 SER A O 1
ATOM 2036 N N . SER A 1 269 ? 28.632 -28.881 -65.938 1.00 64.31 269 SER A N 1
ATOM 2037 C CA . SER A 1 269 ? 30.086 -28.765 -66.123 1.00 64.31 269 SER A CA 1
ATOM 2038 C C . SER A 1 269 ? 30.747 -27.779 -65.150 1.00 64.31 269 SER A C 1
ATOM 2040 O O . SER A 1 269 ? 31.972 -27.745 -65.053 1.00 64.31 269 SER A O 1
ATOM 2042 N N . ALA A 1 270 ? 29.955 -26.952 -64.459 1.00 62.34 270 ALA A N 1
ATOM 2043 C CA . ALA A 1 270 ? 30.418 -26.017 -63.436 1.00 62.34 270 ALA A CA 1
ATOM 2044 C C . ALA A 1 270 ? 30.136 -26.585 -62.033 1.00 62.34 270 ALA A C 1
ATOM 2046 O O . ALA A 1 270 ? 29.074 -27.189 -61.843 1.00 62.34 270 ALA A O 1
ATOM 2047 N N . PRO A 1 271 ? 31.033 -26.383 -61.047 1.00 58.34 271 PRO A N 1
ATOM 2048 C CA . PRO A 1 271 ? 30.798 -26.820 -59.676 1.00 58.34 271 PRO A CA 1
ATOM 2049 C C . PRO A 1 271 ? 29.555 -26.122 -59.116 1.00 58.34 271 PRO A C 1
ATOM 2051 O O . PRO A 1 271 ? 29.540 -24.907 -58.923 1.00 58.34 271 PRO A O 1
ATOM 2054 N N . VAL A 1 272 ? 28.504 -26.902 -58.876 1.00 63.03 272 VAL A N 1
ATOM 2055 C CA . VAL A 1 272 ? 27.283 -26.441 -58.213 1.00 63.03 272 VAL A CA 1
ATOM 2056 C C . VAL A 1 272 ? 27.480 -26.638 -56.715 1.00 63.03 272 VAL A C 1
ATOM 2058 O O . VAL A 1 272 ? 27.869 -27.723 -56.281 1.00 63.03 272 VAL A O 1
ATOM 2061 N N . ALA A 1 273 ? 27.244 -25.598 -55.912 1.00 60.16 273 ALA A N 1
ATOM 2062 C CA . ALA A 1 273 ? 27.281 -25.744 -54.461 1.00 60.16 273 ALA A CA 1
ATOM 2063 C C . ALA A 1 273 ? 26.239 -26.795 -54.034 1.00 60.16 273 ALA A C 1
ATOM 2065 O O . ALA A 1 273 ? 25.099 -26.703 -54.488 1.00 60.16 273 ALA A O 1
ATOM 2066 N N . PRO A 1 274 ? 26.590 -27.783 -53.190 1.00 60.72 274 PRO A N 1
ATOM 2067 C CA . PRO A 1 274 ? 25.619 -28.770 -52.727 1.00 60.72 274 PRO A CA 1
ATOM 2068 C C . PRO A 1 274 ? 24.468 -28.061 -52.011 1.00 60.72 274 PRO A C 1
ATOM 2070 O O . PRO A 1 274 ? 24.697 -27.031 -51.368 1.00 60.72 274 PRO A O 1
ATOM 2073 N N . LEU A 1 275 ? 23.254 -28.620 -52.090 1.00 55.44 275 LEU A N 1
ATOM 2074 C CA . LEU A 1 275 ? 22.095 -28.119 -51.345 1.00 55.44 275 LEU A CA 1
ATOM 2075 C C . LEU A 1 275 ? 22.463 -27.978 -49.861 1.00 55.44 275 LEU A C 1
ATOM 2077 O O . LEU A 1 275 ? 22.552 -28.958 -49.117 1.00 55.44 275 LEU A O 1
ATOM 2081 N N . ARG A 1 276 ? 22.709 -26.741 -49.416 1.00 48.12 276 ARG A N 1
ATOM 2082 C CA . ARG A 1 276 ? 23.017 -26.450 -48.018 1.00 48.12 276 ARG A CA 1
ATOM 2083 C C . ARG A 1 276 ? 21.725 -26.551 -47.221 1.00 48.12 276 ARG A C 1
ATOM 2085 O O . ARG A 1 276 ? 21.003 -25.569 -47.085 1.00 48.12 276 ARG A O 1
ATOM 2092 N N . ARG A 1 277 ? 21.456 -27.713 -46.620 1.00 42.88 277 ARG A N 1
ATOM 2093 C CA . ARG A 1 277 ? 20.507 -27.761 -45.500 1.00 42.88 277 ARG A CA 1
ATOM 2094 C C . ARG A 1 277 ? 21.020 -26.822 -44.419 1.00 42.88 277 ARG A C 1
ATOM 2096 O O . ARG A 1 277 ? 22.200 -26.877 -44.066 1.00 42.88 277 ARG A O 1
ATOM 2103 N N . ARG A 1 278 ? 20.146 -25.993 -43.847 1.00 36.34 278 ARG A N 1
ATOM 2104 C CA . ARG A 1 278 ? 20.474 -25.277 -42.609 1.00 36.34 278 ARG A CA 1
ATOM 2105 C C . ARG A 1 278 ? 20.918 -26.295 -41.542 1.00 36.34 278 ARG A C 1
ATOM 2107 O O . ARG A 1 278 ? 20.129 -27.021 -40.938 1.00 36.34 278 ARG A O 1
ATOM 2114 N N . THR A 1 279 ? 22.225 -26.351 -41.313 1.00 32.53 279 THR A N 1
ATOM 2115 C CA . THR A 1 279 ? 22.891 -26.875 -40.109 1.00 32.53 279 THR A CA 1
ATOM 2116 C C . THR A 1 279 ? 23.183 -25.745 -39.110 1.00 32.53 279 THR A C 1
ATOM 2118 O O . THR A 1 279 ? 23.921 -25.939 -38.153 1.00 32.53 279 THR A O 1
ATOM 2121 N N . GLY A 1 280 ? 22.595 -24.559 -39.310 1.00 29.47 280 GLY A N 1
ATOM 2122 C CA . GLY A 1 280 ? 22.586 -23.471 -38.333 1.00 29.47 280 GLY A CA 1
ATOM 2123 C C . GLY A 1 280 ? 21.430 -23.618 -37.345 1.00 29.47 280 GLY A C 1
ATOM 2124 O O . GLY A 1 280 ? 20.405 -24.210 -37.674 1.00 29.47 280 GLY A O 1
ATOM 2125 N N . TRP A 1 281 ? 21.588 -23.028 -36.161 1.00 32.97 281 TRP A N 1
ATOM 2126 C CA . TRP A 1 281 ? 20.737 -23.051 -34.956 1.00 32.97 281 TRP A CA 1
ATOM 2127 C C . TRP A 1 281 ? 19.242 -22.664 -35.146 1.00 32.97 281 TRP A C 1
ATOM 2129 O O . TRP A 1 281 ? 18.495 -22.532 -34.182 1.00 32.97 281 TRP A O 1
ATOM 2139 N N . LEU A 1 282 ? 18.775 -22.509 -36.388 1.00 30.00 282 LEU A N 1
ATOM 2140 C CA . LEU A 1 282 ? 17.466 -21.999 -36.803 1.00 30.00 282 LEU A CA 1
ATOM 2141 C C . LEU A 1 282 ? 16.457 -23.062 -37.278 1.00 30.00 282 LEU A C 1
ATOM 2143 O O . LEU A 1 282 ? 15.386 -22.695 -37.751 1.00 30.00 282 LEU A O 1
ATOM 2147 N N . SER A 1 283 ? 16.708 -24.359 -37.076 1.00 28.73 283 SER A N 1
ATOM 2148 C CA . SER A 1 283 ? 15.637 -25.381 -37.129 1.00 28.73 283 SER A CA 1
ATOM 2149 C C . SER A 1 283 ? 14.802 -25.481 -35.835 1.00 28.73 283 SER A C 1
ATOM 2151 O O . SER A 1 283 ? 13.907 -26.311 -35.755 1.00 28.73 283 SER A O 1
ATOM 2153 N N . GLN A 1 284 ? 15.004 -24.614 -34.831 1.00 35.12 284 GLN A N 1
ATOM 2154 C CA . GLN A 1 284 ? 14.189 -24.615 -33.597 1.00 35.12 284 GLN A CA 1
ATOM 2155 C C . GLN A 1 284 ? 12.778 -24.003 -33.741 1.00 35.12 284 GLN A C 1
ATOM 2157 O O . GLN A 1 284 ? 12.067 -23.872 -32.747 1.00 35.12 284 GLN A O 1
ATOM 2162 N N . ARG A 1 285 ? 12.336 -23.663 -34.962 1.00 34.25 285 ARG A N 1
ATOM 2163 C CA . ARG A 1 285 ? 10.904 -23.455 -35.258 1.00 34.25 285 ARG A CA 1
ATOM 2164 C C . ARG A 1 285 ? 10.180 -24.721 -35.726 1.00 34.25 285 ARG A C 1
ATOM 2166 O O . ARG A 1 285 ? 8.965 -24.675 -35.868 1.00 34.25 285 ARG A O 1
ATOM 2173 N N . ALA A 1 286 ? 10.877 -25.847 -35.887 1.00 34.22 286 ALA A N 1
ATOM 2174 C CA . ALA A 1 286 ? 10.213 -27.139 -35.803 1.00 34.22 286 ALA A CA 1
ATOM 2175 C C . ALA A 1 286 ? 9.934 -27.411 -34.322 1.00 34.22 286 ALA A C 1
ATOM 2177 O O . ALA A 1 286 ? 10.857 -27.456 -33.506 1.00 34.22 286 ALA A O 1
ATOM 2178 N N . GLU A 1 287 ? 8.653 -27.515 -33.988 1.00 41.19 287 GLU A N 1
ATOM 2179 C CA . GLU A 1 287 ? 8.134 -27.941 -32.696 1.00 41.19 287 GLU A CA 1
ATOM 2180 C C . GLU A 1 287 ? 8.972 -29.100 -32.146 1.00 41.19 287 GLU A C 1
ATOM 2182 O O . GLU A 1 287 ? 8.903 -30.234 -32.616 1.00 41.19 287 GLU A O 1
ATOM 2187 N N . GLY A 1 288 ? 9.820 -28.809 -31.161 1.00 42.69 288 GLY A N 1
ATOM 2188 C CA . GLY A 1 288 ? 10.511 -29.858 -30.437 1.00 42.69 288 GLY A CA 1
ATOM 2189 C C . GLY A 1 288 ? 9.468 -30.575 -29.601 1.00 42.69 288 GLY A C 1
ATOM 2190 O O . GLY A 1 288 ? 9.075 -30.028 -28.572 1.00 42.69 288 GLY A O 1
ATOM 2191 N N . GLN A 1 289 ? 9.038 -31.752 -30.058 1.00 51.66 289 GLN A N 1
ATOM 2192 C CA . GLN A 1 289 ? 8.182 -32.686 -29.334 1.00 51.66 289 GLN A CA 1
ATOM 2193 C C . GLN A 1 289 ? 8.529 -32.642 -27.838 1.00 51.66 289 GLN A C 1
ATOM 2195 O O . GLN A 1 289 ? 9.703 -32.730 -27.457 1.00 51.66 289 GLN A O 1
ATOM 2200 N N . LEU A 1 290 ? 7.529 -32.415 -26.986 1.00 66.31 290 LEU A N 1
ATOM 2201 C CA . LEU A 1 290 ? 7.710 -32.512 -25.545 1.00 66.31 290 LEU A CA 1
ATOM 2202 C C . LEU A 1 290 ? 8.031 -33.985 -25.235 1.00 66.31 290 LEU A C 1
ATOM 2204 O O . LEU A 1 290 ? 7.133 -34.813 -25.270 1.00 66.31 290 LEU A O 1
ATOM 2208 N N . VAL A 1 291 ? 9.306 -34.319 -25.010 1.00 66.25 291 VAL A N 1
ATOM 2209 C CA . VAL A 1 291 ? 9.753 -35.699 -24.740 1.00 66.25 291 VAL A CA 1
ATOM 2210 C C . VAL A 1 291 ? 9.967 -35.890 -23.244 1.00 66.25 291 VAL A C 1
ATOM 2212 O O . VAL A 1 291 ? 10.752 -35.160 -22.631 1.00 66.25 291 VAL A O 1
ATOM 2215 N N . GLY A 1 292 ? 9.312 -36.897 -22.665 1.00 69.81 292 GLY A N 1
ATOM 2216 C CA . GLY A 1 292 ? 9.556 -37.338 -21.290 1.00 69.81 292 GLY A CA 1
ATOM 2217 C C . GLY A 1 292 ? 8.910 -36.455 -20.220 1.00 69.81 292 GLY A C 1
ATOM 2218 O O . GLY A 1 292 ? 9.384 -36.448 -19.086 1.00 69.81 292 GLY A O 1
ATOM 2219 N N . ARG A 1 293 ? 7.873 -35.685 -20.576 1.00 83.06 293 ARG A N 1
ATOM 2220 C CA . ARG A 1 293 ? 7.073 -34.834 -19.665 1.00 83.06 293 ARG A CA 1
ATOM 2221 C C . ARG A 1 293 ? 5.569 -35.064 -19.803 1.00 83.06 293 ARG A C 1
ATOM 2223 O O . ARG A 1 293 ? 4.760 -34.195 -19.483 1.00 83.06 293 ARG A O 1
ATOM 2230 N N . GLU A 1 294 ? 5.186 -36.222 -20.329 1.00 81.81 294 GLU A N 1
ATOM 2231 C CA . GLU A 1 294 ? 3.801 -36.574 -20.636 1.00 81.81 294 GLU A CA 1
ATOM 2232 C C . GLU A 1 294 ? 2.958 -36.632 -19.356 1.00 81.81 294 GLU A C 1
ATOM 2234 O O . GLU A 1 294 ? 1.839 -36.120 -19.325 1.00 81.81 294 GLU A O 1
ATOM 2239 N N . ARG A 1 295 ? 3.532 -37.171 -18.272 1.00 83.62 295 ARG A N 1
ATOM 2240 C CA . ARG A 1 295 ? 2.885 -37.249 -16.957 1.00 83.62 295 ARG A CA 1
ATOM 2241 C C . ARG A 1 295 ? 2.601 -35.860 -16.385 1.00 83.62 295 ARG A C 1
ATOM 2243 O O . ARG A 1 295 ? 1.489 -35.605 -15.928 1.00 83.62 295 ARG A O 1
ATOM 2250 N N . GLU A 1 296 ? 3.593 -34.974 -16.408 1.00 87.81 296 GLU A N 1
ATOM 2251 C CA . GLU A 1 296 ? 3.469 -33.601 -15.918 1.00 87.81 296 GLU A CA 1
ATOM 2252 C C . GLU A 1 296 ? 2.470 -32.781 -16.750 1.00 87.81 296 GLU A C 1
ATOM 2254 O O . GLU A 1 296 ? 1.672 -32.030 -16.193 1.00 87.81 296 GLU A O 1
ATOM 2259 N N . LEU A 1 297 ? 2.461 -32.950 -18.077 1.00 85.88 297 LEU A N 1
ATOM 2260 C CA . LEU A 1 297 ? 1.498 -32.284 -18.960 1.00 85.88 297 LEU A CA 1
ATOM 2261 C C . LEU A 1 297 ? 0.059 -32.753 -18.697 1.00 85.88 297 LEU A C 1
ATOM 2263 O O . LEU A 1 297 ? -0.865 -31.940 -18.680 1.00 85.88 297 LEU A O 1
ATOM 2267 N N . GLU A 1 298 ? -0.147 -34.053 -18.486 1.00 84.38 298 GLU A N 1
ATOM 2268 C CA . GLU A 1 298 ? -1.465 -34.611 -18.177 1.00 84.38 298 GLU A CA 1
ATOM 2269 C C . GLU A 1 298 ? -1.979 -34.161 -16.800 1.00 84.38 298 GLU A C 1
ATOM 2271 O O . GLU A 1 298 ? -3.178 -33.934 -16.625 1.00 84.38 298 GLU A O 1
ATOM 2276 N N . GLU A 1 299 ? -1.083 -33.982 -15.827 1.00 85.56 299 GLU A N 1
ATOM 2277 C CA . GLU A 1 299 ? -1.405 -33.381 -14.531 1.00 85.56 299 GLU A CA 1
ATOM 2278 C C . GLU A 1 299 ? -1.869 -31.926 -14.678 1.00 85.56 299 GLU A C 1
ATOM 2280 O O . GLU A 1 299 ? -2.944 -31.586 -14.180 1.00 85.56 299 GLU A O 1
ATOM 2285 N N . LEU A 1 300 ? -1.145 -31.102 -15.447 1.00 84.06 300 LEU A N 1
ATOM 2286 C CA . LEU A 1 300 ? -1.554 -29.719 -15.725 1.00 84.06 300 LEU A CA 1
ATOM 2287 C C . LEU A 1 300 ? -2.897 -29.648 -16.451 1.00 84.06 300 LEU A C 1
ATOM 2289 O O . LEU A 1 300 ? -3.764 -28.870 -16.061 1.00 84.06 300 LEU A O 1
ATOM 2293 N N . ARG A 1 301 ? -3.110 -30.488 -17.472 1.00 84.69 301 ARG A N 1
ATOM 2294 C CA . ARG A 1 301 ? -4.389 -30.541 -18.198 1.00 84.69 301 ARG A CA 1
ATOM 2295 C C . ARG A 1 301 ? -5.552 -30.858 -17.259 1.00 84.69 301 ARG A C 1
ATOM 2297 O O . ARG A 1 301 ? -6.580 -30.197 -17.347 1.00 84.69 301 ARG A O 1
ATOM 2304 N N . ARG A 1 302 ? -5.388 -31.812 -16.334 1.00 79.88 302 ARG A N 1
ATOM 2305 C CA . ARG A 1 302 ? -6.417 -32.147 -15.331 1.00 79.88 302 ARG A CA 1
ATOM 2306 C C . ARG A 1 302 ? -6.723 -30.984 -14.385 1.00 79.88 302 ARG A C 1
ATOM 2308 O O . ARG A 1 302 ? -7.889 -30.786 -14.054 1.00 79.88 302 ARG A O 1
ATOM 2315 N N . SER A 1 303 ? -5.707 -30.231 -13.975 1.00 74.19 303 SER A N 1
ATOM 2316 C CA . SER A 1 303 ? -5.862 -29.051 -13.118 1.00 74.19 303 SER A CA 1
ATOM 2317 C C . SER A 1 303 ? -6.523 -27.870 -13.839 1.00 74.19 303 SER A C 1
ATOM 2319 O O . SER A 1 303 ? -7.358 -27.195 -13.255 1.00 74.19 303 SER A O 1
ATOM 2321 N N . CYS A 1 304 ? -6.235 -27.654 -15.126 1.00 70.56 304 CYS A N 1
ATOM 2322 C CA . CYS A 1 304 ? -6.795 -26.544 -15.912 1.00 70.56 304 CYS A CA 1
ATOM 2323 C C . CYS A 1 304 ? -8.213 -26.786 -16.468 1.00 70.56 304 CYS A C 1
ATOM 2325 O O . CYS A 1 304 ? -8.743 -25.908 -17.146 1.00 70.56 304 CYS A O 1
ATOM 2327 N N . LEU A 1 305 ? -8.794 -27.979 -16.279 1.00 59.47 305 LEU A N 1
ATOM 2328 C CA . LEU A 1 305 ? -10.119 -28.369 -16.796 1.00 59.47 305 LEU A CA 1
ATOM 2329 C C . LEU A 1 305 ? -11.245 -28.262 -15.752 1.00 59.47 305 LEU A C 1
ATOM 2331 O O . LEU A 1 305 ? -12.407 -28.499 -16.088 1.00 59.47 305 LEU A O 1
ATOM 2335 N N . ARG A 1 306 ? -10.934 -27.926 -14.494 1.00 59.19 306 ARG A N 1
ATOM 2336 C CA . ARG A 1 306 ? -11.946 -27.703 -13.455 1.00 59.19 306 ARG A CA 1
ATOM 2337 C C . ARG A 1 306 ? -12.450 -26.268 -13.545 1.00 59.19 306 ARG A C 1
ATOM 2339 O O . ARG A 1 306 ? -11.872 -25.353 -12.982 1.00 59.19 306 ARG A O 1
ATOM 2346 N N . ASP A 1 307 ? -13.520 -26.094 -14.308 1.00 53.31 307 ASP A N 1
ATOM 2347 C CA . ASP A 1 307 ? -14.221 -24.822 -14.474 1.00 53.31 307 ASP A CA 1
ATOM 2348 C C . ASP A 1 307 ? -15.001 -24.513 -13.181 1.00 53.31 307 ASP A C 1
ATOM 2350 O O . ASP A 1 307 ? -16.140 -24.945 -12.992 1.00 53.31 307 ASP A O 1
ATOM 2354 N N . VAL A 1 308 ? -14.356 -23.826 -12.239 1.00 52.53 308 VAL A N 1
ATOM 2355 C CA . VAL A 1 308 ? -15.000 -23.260 -11.047 1.00 52.53 308 VAL A CA 1
ATOM 2356 C C . VAL A 1 308 ? -15.111 -21.756 -11.286 1.00 52.53 308 VAL A C 1
ATOM 2358 O O . VAL A 1 308 ? -14.181 -21.160 -11.812 1.00 52.53 308 VAL A O 1
ATOM 2361 N N . GLY A 1 309 ? -16.244 -21.132 -10.952 1.00 60.03 309 GLY A N 1
ATOM 2362 C CA . GLY A 1 309 ? -16.555 -19.721 -11.252 1.00 60.03 309 GLY A CA 1
ATOM 2363 C C . GLY A 1 309 ? -15.707 -18.660 -10.524 1.00 60.03 309 GLY A C 1
ATOM 2364 O O . GLY A 1 309 ? -16.255 -17.640 -10.115 1.00 60.03 309 GLY A O 1
ATOM 2365 N N . GLY A 1 310 ? -14.407 -18.899 -10.335 1.00 73.06 310 GLY A N 1
ATOM 2366 C CA . GLY A 1 310 ? -13.424 -17.997 -9.740 1.00 73.06 310 GLY A CA 1
ATOM 2367 C C . GLY A 1 310 ? -12.012 -18.229 -10.295 1.00 73.06 310 GLY A C 1
ATOM 2368 O O . GLY A 1 310 ? -11.823 -18.979 -11.250 1.00 73.06 310 GLY A O 1
ATOM 2369 N N . THR A 1 311 ? -11.015 -17.567 -9.709 1.00 82.88 311 THR A N 1
ATOM 2370 C CA . THR A 1 311 ? -9.614 -17.664 -10.141 1.00 82.88 311 THR A CA 1
ATOM 2371 C C . THR A 1 311 ? -9.043 -19.050 -9.835 1.00 82.88 311 THR A C 1
ATOM 2373 O O . THR A 1 311 ? -9.138 -19.518 -8.700 1.00 82.88 311 THR A O 1
ATOM 2376 N N . THR A 1 312 ? -8.420 -19.694 -10.826 1.00 85.06 312 THR A N 1
ATOM 2377 C CA . THR A 1 312 ? -7.645 -20.934 -10.636 1.00 85.06 312 THR A CA 1
ATOM 2378 C C . THR A 1 312 ? -6.170 -20.6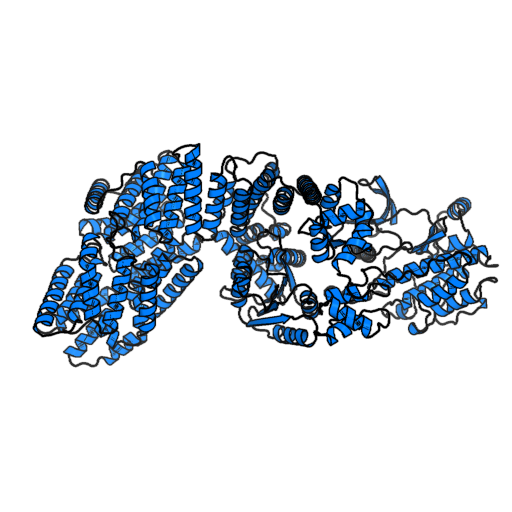40 -10.859 1.00 85.06 312 THR A C 1
ATOM 2380 O O . THR A 1 312 ? -5.819 -20.065 -11.892 1.00 85.06 312 THR A O 1
ATOM 2383 N N . VAL A 1 313 ? -5.300 -21.052 -9.934 1.00 87.56 313 VAL A N 1
ATOM 2384 C CA . VAL A 1 313 ? -3.865 -20.740 -10.006 1.00 87.56 313 VAL A CA 1
ATOM 2385 C C . VAL A 1 313 ? -3.016 -22.001 -10.139 1.00 87.56 313 VAL A C 1
ATOM 2387 O O . VAL A 1 313 ? -3.136 -22.966 -9.380 1.00 87.56 313 VAL A O 1
ATOM 2390 N N . VAL A 1 314 ? -2.121 -21.991 -11.127 1.00 89.94 314 VAL A N 1
ATOM 2391 C CA . VAL A 1 314 ? -1.208 -23.087 -11.452 1.00 89.94 314 VAL A CA 1
ATOM 2392 C C . VAL A 1 314 ? 0.234 -22.608 -11.344 1.00 89.94 314 VAL A C 1
ATOM 2394 O O . VAL A 1 314 ? 0.713 -21.822 -12.157 1.00 89.94 314 VAL A O 1
ATOM 2397 N N . HIS A 1 315 ? 0.959 -23.133 -10.364 1.00 90.94 315 HIS A N 1
ATOM 2398 C CA . HIS A 1 315 ? 2.367 -22.847 -10.131 1.00 90.94 315 HIS A CA 1
ATOM 2399 C C . HIS A 1 315 ? 3.242 -23.916 -10.790 1.00 90.94 315 HIS A C 1
ATOM 2401 O O . HIS A 1 315 ? 3.195 -25.084 -10.405 1.00 90.94 315 HIS A O 1
ATOM 2407 N N . VAL A 1 316 ? 4.102 -23.528 -11.732 1.00 91.31 316 VAL A N 1
ATOM 2408 C CA . VAL A 1 316 ? 5.110 -24.412 -12.338 1.00 91.31 316 VAL A CA 1
ATOM 2409 C C . VAL A 1 316 ? 6.497 -23.989 -11.867 1.00 91.31 316 VAL A C 1
ATOM 2411 O O . VAL A 1 316 ? 7.065 -22.995 -12.326 1.00 91.31 316 VAL A O 1
ATOM 2414 N N . ARG A 1 317 ? 7.078 -24.764 -10.951 1.00 90.56 317 ARG A N 1
ATOM 2415 C CA . ARG A 1 317 ? 8.331 -24.412 -10.270 1.00 90.56 317 ARG A CA 1
ATOM 2416 C C . ARG A 1 317 ? 9.452 -25.402 -10.561 1.00 90.56 317 ARG A C 1
ATOM 2418 O O . ARG A 1 317 ? 9.212 -26.588 -10.748 1.00 90.56 317 ARG A O 1
ATOM 2425 N N . GLY A 1 318 ? 10.695 -24.929 -10.600 1.00 82.50 318 GLY A N 1
ATOM 2426 C CA . GLY A 1 318 ? 11.869 -25.790 -10.795 1.00 82.50 318 GLY A CA 1
ATOM 2427 C C . GLY A 1 318 ? 13.124 -25.024 -11.226 1.00 82.50 318 GLY A C 1
ATOM 2428 O O . GLY A 1 318 ? 13.037 -23.825 -11.521 1.00 82.50 318 GLY A O 1
ATOM 2429 N N . PRO A 1 319 ? 14.295 -25.679 -11.302 1.00 70.56 319 PRO A N 1
ATOM 2430 C CA . PRO A 1 319 ? 15.561 -25.029 -11.632 1.00 70.56 319 PRO A CA 1
ATOM 2431 C C . PRO A 1 319 ? 15.580 -24.429 -13.051 1.00 70.56 319 PRO A C 1
ATOM 2433 O O . PRO A 1 319 ? 14.706 -24.682 -13.889 1.00 70.56 319 PRO A O 1
ATOM 2436 N N . SER A 1 320 ? 16.561 -23.564 -13.327 1.00 68.31 320 SER A N 1
ATOM 2437 C CA . SER A 1 320 ? 16.711 -22.937 -14.650 1.00 68.31 320 SER A CA 1
ATOM 2438 C C . SER A 1 320 ? 17.024 -23.984 -15.729 1.00 68.31 320 SER A C 1
ATOM 2440 O O . SER A 1 320 ? 17.747 -24.941 -15.471 1.00 68.31 320 SER A O 1
ATOM 2442 N N . GLY A 1 321 ? 16.459 -23.831 -16.931 1.00 64.06 321 GLY A N 1
ATOM 2443 C CA . GLY A 1 321 ? 16.696 -24.746 -18.060 1.00 64.06 321 GLY A CA 1
ATOM 2444 C C . GLY A 1 321 ? 15.982 -26.106 -17.994 1.00 64.06 321 GLY A C 1
ATOM 2445 O O . GLY A 1 321 ? 16.184 -26.933 -18.879 1.00 64.06 321 GLY A O 1
ATOM 2446 N N . VAL A 1 322 ? 15.132 -26.350 -16.986 1.00 73.38 322 VAL A N 1
ATOM 2447 C CA . VAL A 1 322 ? 14.437 -27.643 -16.775 1.00 73.38 322 VAL A CA 1
ATOM 2448 C C . VAL A 1 322 ? 13.269 -27.914 -17.744 1.00 73.38 322 VAL A C 1
ATOM 2450 O O . VAL A 1 322 ? 12.800 -29.047 -17.838 1.00 73.38 322 VAL A O 1
ATOM 2453 N N . GLY A 1 323 ? 12.803 -26.892 -18.475 1.00 72.44 323 GLY A N 1
ATOM 2454 C CA . GLY A 1 323 ? 11.722 -27.011 -19.467 1.00 72.44 323 GLY A CA 1
ATOM 2455 C C . GLY A 1 323 ? 10.355 -26.428 -19.071 1.00 72.44 323 GLY A C 1
ATOM 2456 O O . GLY A 1 323 ? 9.379 -26.727 -19.750 1.00 72.44 323 GLY A O 1
ATOM 2457 N N . LYS A 1 324 ? 10.271 -25.579 -18.029 1.00 81.44 324 LYS A N 1
ATOM 2458 C CA . LYS A 1 324 ? 9.017 -24.929 -17.568 1.00 81.44 324 LYS A CA 1
ATOM 2459 C C . LYS A 1 324 ? 8.225 -24.272 -18.710 1.00 81.44 324 LYS A C 1
ATOM 2461 O O . LYS A 1 324 ? 7.068 -24.607 -18.929 1.00 81.44 324 LYS A O 1
ATOM 2466 N N . THR A 1 325 ? 8.876 -23.399 -19.480 1.00 73.44 325 THR A N 1
ATOM 2467 C CA . THR A 1 325 ? 8.275 -22.660 -20.602 1.00 73.44 325 THR A CA 1
ATOM 2468 C C . THR A 1 325 ? 7.759 -23.587 -21.705 1.00 73.44 325 THR A C 1
ATOM 2470 O O . THR A 1 325 ? 6.686 -23.364 -22.255 1.00 73.44 325 THR A O 1
ATOM 2473 N N . ALA A 1 326 ? 8.507 -24.648 -22.029 1.00 74.25 326 ALA A N 1
ATOM 2474 C CA . ALA A 1 326 ? 8.102 -25.615 -23.049 1.00 74.25 326 ALA A CA 1
ATOM 2475 C C . ALA A 1 326 ? 6.845 -26.390 -22.624 1.00 74.25 326 ALA A C 1
ATOM 2477 O O . ALA A 1 326 ? 5.960 -26.613 -23.443 1.00 74.25 326 ALA A O 1
ATOM 2478 N N . LEU A 1 327 ? 6.748 -26.739 -21.338 1.00 82.44 327 LEU A N 1
ATOM 2479 C CA . LEU A 1 327 ? 5.594 -27.432 -20.776 1.00 82.44 327 LEU A CA 1
ATOM 2480 C C . LEU A 1 327 ? 4.329 -26.556 -20.784 1.00 82.44 327 LEU A C 1
ATOM 2482 O O . LEU A 1 327 ? 3.276 -27.018 -21.212 1.00 82.44 327 LEU A O 1
ATOM 2486 N N . VAL A 1 328 ? 4.433 -25.290 -20.357 1.00 81.44 328 VAL A N 1
ATOM 2487 C CA . VAL A 1 328 ? 3.290 -24.356 -20.358 1.00 81.44 328 VAL A CA 1
ATOM 2488 C C . VAL A 1 328 ? 2.820 -24.055 -21.783 1.00 81.44 328 VAL A C 1
ATOM 2490 O O . VAL A 1 328 ? 1.622 -24.047 -22.042 1.00 81.44 328 VAL A O 1
ATOM 2493 N N . ARG A 1 329 ? 3.732 -23.891 -22.748 1.00 74.81 329 ARG A N 1
ATOM 2494 C CA . ARG A 1 329 ? 3.340 -23.699 -24.155 1.00 74.81 329 ARG A CA 1
ATOM 2495 C C . ARG A 1 329 ? 2.573 -24.894 -24.718 1.00 74.81 329 ARG A C 1
ATOM 2497 O O . ARG A 1 329 ? 1.576 -24.691 -25.399 1.00 74.81 329 ARG A O 1
ATOM 2504 N N . GLU A 1 330 ? 2.998 -26.118 -24.408 1.00 80.44 330 GLU A N 1
ATOM 2505 C CA . GLU A 1 330 ? 2.295 -27.333 -24.845 1.00 80.44 330 GLU A CA 1
ATOM 2506 C C . GLU A 1 330 ? 0.923 -27.492 -24.164 1.00 80.44 330 GLU A C 1
ATOM 2508 O O . GLU A 1 330 ? -0.017 -28.016 -24.761 1.00 80.44 330 GLU A O 1
ATOM 2513 N N . LEU A 1 331 ? 0.779 -27.005 -22.926 1.00 80.56 331 LEU A N 1
ATOM 2514 C CA . LEU A 1 331 ? -0.509 -26.923 -22.235 1.00 80.56 331 LEU A CA 1
ATOM 2515 C C . LEU A 1 331 ? -1.472 -25.953 -22.935 1.00 80.56 331 LEU A C 1
ATOM 2517 O O . LEU A 1 331 ? -2.658 -26.261 -23.039 1.00 80.56 331 LEU A O 1
ATOM 2521 N N . LEU A 1 332 ? -0.971 -24.797 -23.383 1.00 75.38 332 LEU A N 1
ATOM 2522 C CA . LEU A 1 332 ? -1.771 -23.725 -23.988 1.00 75.38 332 LEU A CA 1
ATOM 2523 C C . LEU A 1 332 ? -2.023 -23.923 -25.494 1.00 75.38 332 LEU A C 1
ATOM 2525 O O . LEU A 1 332 ? -2.902 -23.282 -26.071 1.00 75.38 332 LEU A O 1
ATOM 2529 N N . LYS A 1 333 ? -1.282 -24.827 -26.143 1.00 72.81 333 LYS A N 1
ATOM 2530 C CA . LYS A 1 333 ? -1.395 -25.113 -27.576 1.00 72.81 333 LYS A CA 1
ATOM 2531 C C . LYS A 1 333 ? -2.809 -25.586 -27.943 1.00 72.81 333 LYS A C 1
ATOM 2533 O O . LYS A 1 333 ? -3.304 -26.573 -27.406 1.00 72.81 333 LYS A O 1
ATOM 2538 N N . GLY A 1 334 ? -3.436 -24.906 -28.907 1.00 61.50 334 GLY A N 1
ATOM 2539 C CA . GLY A 1 334 ? -4.736 -25.297 -29.468 1.00 61.50 334 GLY A CA 1
ATOM 2540 C C . GLY A 1 334 ? -5.954 -24.988 -28.589 1.00 61.50 334 GLY A C 1
ATOM 2541 O O . GLY A 1 334 ? -7.039 -25.486 -28.883 1.00 61.50 334 GLY A O 1
ATOM 2542 N N . ARG A 1 335 ? -5.799 -24.188 -27.524 1.00 68.56 335 ARG A N 1
ATOM 2543 C CA . ARG A 1 335 ? -6.921 -23.715 -26.699 1.00 68.56 335 ARG A CA 1
ATOM 2544 C C . ARG A 1 335 ? -7.565 -22.477 -27.328 1.00 68.56 335 ARG A C 1
ATOM 2546 O O . ARG A 1 335 ? -6.862 -21.583 -27.790 1.00 68.56 335 ARG A O 1
ATOM 2553 N N . ASP A 1 336 ? -8.895 -22.436 -27.334 1.00 68.44 336 ASP A N 1
ATOM 2554 C CA . ASP A 1 336 ? -9.689 -21.287 -27.789 1.00 68.44 336 ASP A CA 1
ATOM 2555 C C . ASP A 1 336 ? -9.993 -20.359 -26.597 1.00 68.44 336 ASP A C 1
ATOM 2557 O O . ASP A 1 336 ? -11.087 -20.357 -26.033 1.00 68.44 336 ASP A O 1
ATOM 2561 N N . GLU A 1 337 ? -8.965 -19.650 -26.128 1.00 78.56 337 GLU A N 1
ATOM 2562 C CA . GLU A 1 337 ? -9.019 -18.741 -24.976 1.00 78.56 337 GLU A CA 1
ATOM 2563 C C . GLU A 1 337 ? -8.149 -17.496 -25.216 1.00 78.56 337 GLU A C 1
ATOM 2565 O O . GLU A 1 337 ? -7.241 -17.505 -26.049 1.00 78.56 337 GLU A O 1
ATOM 2570 N N . VAL A 1 338 ? -8.442 -16.403 -24.509 1.00 78.88 338 VAL A N 1
ATOM 2571 C CA . VAL A 1 338 ? -7.621 -15.187 -24.513 1.00 78.88 338 VAL A CA 1
ATOM 2572 C C . VAL A 1 338 ? -6.422 -15.430 -23.607 1.00 78.88 338 VAL A C 1
ATOM 2574 O O . VAL A 1 338 ? -6.589 -15.618 -22.405 1.00 78.88 338 VAL A O 1
ATOM 2577 N N . LEU A 1 339 ? -5.220 -15.420 -24.178 1.00 80.31 339 LEU A N 1
ATOM 2578 C CA . LEU A 1 339 ? -3.964 -15.535 -23.444 1.00 80.31 339 LEU A CA 1
ATOM 2579 C C . LEU A 1 339 ? -3.312 -14.158 -23.326 1.00 80.31 339 LEU A C 1
ATOM 2581 O O . LEU A 1 339 ? -3.014 -13.547 -24.348 1.00 80.31 339 LEU A O 1
ATOM 2585 N N . LEU A 1 340 ? -3.055 -13.715 -22.097 1.00 78.69 340 LEU A N 1
ATOM 2586 C CA . LEU A 1 340 ? -2.230 -12.544 -21.799 1.00 78.69 340 LEU A CA 1
ATOM 2587 C C . LEU A 1 340 ? -0.972 -13.004 -21.054 1.00 78.69 340 LEU A C 1
ATOM 2589 O O . LEU A 1 340 ? -1.088 -13.724 -20.058 1.00 78.69 340 LEU A O 1
ATOM 2593 N N . ALA A 1 341 ? 0.220 -12.623 -21.508 1.00 74.38 341 ALA A N 1
ATOM 2594 C CA . ALA A 1 341 ? 1.478 -13.126 -20.963 1.00 74.38 341 ALA A CA 1
ATOM 2595 C C . ALA A 1 341 ? 2.415 -12.009 -20.474 1.00 74.38 341 ALA A C 1
ATOM 2597 O O . ALA A 1 341 ? 2.731 -11.072 -21.196 1.00 74.38 341 ALA A O 1
ATOM 2598 N N . GLY A 1 342 ? 2.926 -12.147 -19.250 1.00 69.81 342 GLY A N 1
ATOM 2599 C CA . GLY A 1 342 ? 3.948 -11.279 -18.657 1.00 69.81 342 GLY A CA 1
ATOM 2600 C C . GLY A 1 342 ? 5.206 -12.066 -18.298 1.00 69.81 342 GLY A C 1
ATOM 2601 O O . GLY A 1 342 ? 5.130 -13.259 -18.007 1.00 69.81 342 GLY A O 1
ATOM 2602 N N . ARG A 1 343 ? 6.378 -11.420 -18.312 1.00 73.25 343 ARG A N 1
ATOM 2603 C CA . ARG A 1 343 ? 7.656 -12.046 -17.939 1.00 73.25 343 ARG A CA 1
ATOM 2604 C C . ARG A 1 343 ? 8.523 -11.088 -17.129 1.00 73.25 343 ARG A C 1
ATOM 2606 O O . ARG A 1 343 ? 8.817 -10.007 -17.617 1.00 73.25 343 ARG A O 1
ATOM 2613 N N . CYS A 1 344 ? 8.984 -11.525 -15.957 1.00 61.97 344 CYS A N 1
ATOM 2614 C CA . CYS A 1 344 ? 9.880 -10.741 -15.100 1.00 61.97 344 CYS A CA 1
ATOM 2615 C C . CYS A 1 344 ? 11.361 -11.009 -15.413 1.00 61.97 344 CYS A C 1
ATOM 2617 O O . CYS A 1 344 ? 11.765 -12.159 -15.629 1.00 61.97 344 CYS A O 1
ATOM 2619 N N . HIS A 1 345 ? 12.202 -9.974 -15.346 1.00 57.44 345 HIS A N 1
ATOM 2620 C CA . HIS A 1 345 ? 13.641 -10.087 -15.598 1.00 57.44 345 HIS A CA 1
ATOM 2621 C C . HIS A 1 345 ? 14.533 -9.745 -14.375 1.00 57.44 345 HIS A C 1
ATOM 2623 O O . HIS A 1 345 ? 14.222 -8.833 -13.617 1.00 57.44 345 HIS A O 1
ATOM 2629 N N . PRO A 1 346 ? 15.716 -10.388 -14.208 1.00 44.38 346 PRO A N 1
ATOM 2630 C CA . PRO A 1 346 ? 16.589 -10.259 -13.023 1.00 44.38 346 PRO A CA 1
ATOM 2631 C C . PRO A 1 346 ? 17.082 -8.873 -12.618 1.00 44.38 346 PRO A C 1
ATOM 2633 O O . PRO A 1 346 ? 17.642 -8.695 -11.537 1.00 44.38 346 PRO A O 1
ATOM 2636 N N . HIS A 1 347 ? 16.979 -7.909 -13.520 1.00 48.59 347 HIS A N 1
ATOM 2637 C CA . HIS A 1 347 ? 17.454 -6.549 -13.298 1.00 48.59 347 HIS A CA 1
ATOM 2638 C C . HIS A 1 347 ? 16.410 -5.529 -13.740 1.00 48.59 347 HIS A C 1
ATOM 2640 O O . HIS A 1 347 ? 16.746 -4.408 -14.105 1.00 48.59 347 HIS A O 1
ATOM 2646 N N . GLU A 1 348 ? 15.150 -5.939 -13.768 1.00 49.41 348 GLU A N 1
ATOM 2647 C CA . GLU A 1 348 ? 14.024 -5.081 -14.072 1.00 49.41 348 GLU A CA 1
ATOM 2648 C C . GLU A 1 348 ? 13.555 -4.422 -12.779 1.00 49.41 348 GLU A C 1
ATOM 2650 O O . GLU A 1 348 ? 13.032 -5.071 -11.887 1.00 49.41 348 GLU A O 1
ATOM 2655 N N . GLN A 1 349 ? 13.823 -3.124 -12.661 1.00 52.81 349 GLN A N 1
ATOM 2656 C CA . GLN A 1 349 ? 13.286 -2.266 -11.602 1.00 52.81 349 GLN A CA 1
ATOM 2657 C C . GLN A 1 349 ? 12.146 -1.414 -12.180 1.00 52.81 349 GLN A C 1
ATOM 2659 O O . GLN A 1 349 ? 12.054 -0.218 -11.927 1.00 52.81 349 GLN A O 1
ATOM 2664 N N . LEU A 1 350 ? 11.329 -2.022 -13.045 1.00 60.84 350 LEU A N 1
ATOM 2665 C CA . LEU A 1 350 ? 10.148 -1.383 -13.611 1.00 60.84 350 LEU A CA 1
ATOM 2666 C C . LEU A 1 350 ? 8.973 -1.556 -12.658 1.00 60.84 350 LEU A C 1
ATOM 2668 O O . LEU A 1 350 ? 8.799 -2.619 -12.065 1.00 60.84 350 LEU A O 1
ATOM 2672 N N . ALA A 1 351 ? 8.145 -0.520 -12.580 1.00 65.19 351 ALA A N 1
ATOM 2673 C CA . ALA A 1 351 ? 6.853 -0.613 -11.932 1.00 65.19 351 ALA A CA 1
ATOM 2674 C C . ALA A 1 351 ? 6.016 -1.708 -12.601 1.00 65.19 351 ALA A C 1
ATOM 2676 O O . ALA A 1 351 ? 5.909 -1.737 -13.827 1.00 65.19 351 ALA A O 1
ATOM 2677 N N . PHE A 1 352 ? 5.395 -2.572 -11.797 1.00 76.19 352 PHE A N 1
ATOM 2678 C CA . PHE A 1 352 ? 4.468 -3.596 -12.282 1.00 76.19 352 PHE A CA 1
ATOM 2679 C C . PHE A 1 352 ? 5.091 -4.596 -13.279 1.00 76.19 352 PHE A C 1
ATOM 2681 O O . PHE A 1 352 ? 4.401 -5.077 -14.182 1.00 76.19 352 PHE A O 1
ATOM 2688 N N . CYS A 1 353 ? 6.377 -4.942 -13.128 1.00 66.69 353 CYS A N 1
ATOM 2689 C CA . CYS A 1 353 ? 7.108 -5.780 -14.087 1.00 66.69 353 CYS A CA 1
ATOM 2690 C C . CYS A 1 353 ? 6.447 -7.139 -14.391 1.00 66.69 353 CYS A C 1
ATOM 2692 O O . CYS A 1 353 ? 6.583 -7.654 -15.499 1.00 66.69 353 CYS A O 1
ATOM 2694 N N . ALA A 1 354 ? 5.690 -7.724 -13.455 1.00 77.12 354 ALA A N 1
ATOM 2695 C CA . ALA A 1 354 ? 4.991 -8.987 -13.698 1.00 77.12 354 ALA A CA 1
ATOM 2696 C C . ALA A 1 354 ? 3.822 -8.842 -14.684 1.00 77.12 354 ALA A C 1
ATOM 2698 O O . ALA A 1 354 ? 3.474 -9.802 -15.372 1.00 77.12 354 ALA A O 1
ATOM 2699 N N . LEU A 1 355 ? 3.214 -7.657 -14.751 1.00 81.81 355 LEU A N 1
ATOM 2700 C CA . LEU A 1 355 ? 1.995 -7.393 -15.512 1.00 81.81 355 LEU A CA 1
ATOM 2701 C C . LEU A 1 355 ? 2.218 -6.489 -16.729 1.00 81.81 355 LEU A C 1
ATOM 2703 O O . LEU A 1 355 ? 1.321 -6.405 -17.558 1.00 81.81 355 LEU A O 1
ATOM 2707 N N . ASP A 1 356 ? 3.392 -5.878 -16.905 1.00 68.12 356 ASP A N 1
ATOM 2708 C CA . ASP A 1 356 ? 3.681 -5.010 -18.062 1.00 68.12 356 ASP A CA 1
ATOM 2709 C C . ASP A 1 356 ? 3.414 -5.723 -19.404 1.00 68.12 356 ASP A C 1
ATOM 2711 O O . ASP A 1 356 ? 2.644 -5.239 -20.232 1.00 68.12 356 ASP A O 1
ATOM 2715 N N . GLY A 1 357 ? 3.925 -6.951 -19.570 1.00 62.06 357 GLY A N 1
ATOM 2716 C CA . GLY A 1 357 ? 3.650 -7.769 -20.762 1.00 62.06 357 GLY A CA 1
ATOM 2717 C C . GLY A 1 357 ? 2.175 -8.170 -20.916 1.00 62.06 357 GLY A C 1
ATOM 2718 O O . GLY A 1 357 ? 1.644 -8.176 -22.024 1.00 62.06 357 GLY A O 1
ATOM 2719 N N . VAL A 1 358 ? 1.478 -8.419 -19.800 1.00 74.62 358 VAL A N 1
ATOM 2720 C CA . VAL A 1 358 ? 0.030 -8.704 -19.796 1.00 74.62 358 VAL A CA 1
ATOM 2721 C C . VAL A 1 358 ? -0.748 -7.500 -20.328 1.00 74.62 358 VAL A C 1
ATOM 2723 O O . VAL A 1 358 ? -1.729 -7.674 -21.050 1.00 74.62 358 VAL A O 1
ATOM 2726 N N . ILE A 1 359 ? -0.314 -6.282 -19.994 1.00 76.50 359 ILE A N 1
ATOM 2727 C CA . ILE A 1 359 ? -0.933 -5.051 -20.484 1.00 76.50 359 ILE A CA 1
ATOM 2728 C C . ILE A 1 359 ? -0.595 -4.791 -21.951 1.00 76.50 359 ILE A C 1
ATOM 2730 O O . ILE A 1 359 ? -1.482 -4.375 -22.692 1.00 76.50 359 ILE A O 1
ATOM 2734 N N . ASP A 1 360 ? 0.629 -5.069 -22.400 1.00 65.88 360 ASP A N 1
ATOM 2735 C CA . ASP A 1 360 ? 0.978 -4.998 -23.825 1.00 65.88 360 ASP A CA 1
ATOM 2736 C C . ASP A 1 360 ? 0.075 -5.925 -24.669 1.00 65.88 360 ASP A C 1
ATOM 2738 O O . ASP A 1 360 ? -0.478 -5.493 -25.685 1.00 65.88 360 ASP A O 1
ATOM 2742 N N . ASP A 1 361 ? -0.152 -7.164 -24.220 1.00 60.66 361 ASP A N 1
ATOM 2743 C CA . ASP A 1 361 ? -1.080 -8.100 -24.872 1.00 60.66 361 ASP A CA 1
ATOM 2744 C C . ASP A 1 361 ? -2.538 -7.612 -24.798 1.00 60.66 361 ASP A C 1
ATOM 2746 O O . ASP A 1 361 ? -3.297 -7.731 -25.766 1.00 60.66 361 ASP A O 1
ATOM 2750 N N . LEU A 1 362 ? -2.937 -7.011 -23.672 1.00 74.38 362 LEU A N 1
ATOM 2751 C CA . LEU A 1 362 ? -4.266 -6.422 -23.502 1.00 74.38 362 LEU A CA 1
ATOM 2752 C C . LEU A 1 362 ? -4.491 -5.241 -24.458 1.00 74.38 362 LEU A C 1
ATOM 2754 O O . LEU A 1 362 ? -5.576 -5.120 -25.019 1.00 74.38 362 LEU A O 1
ATOM 2758 N N . VAL A 1 363 ? -3.486 -4.387 -24.680 1.00 67.56 363 VAL A N 1
ATOM 2759 C CA . VAL A 1 363 ? -3.561 -3.282 -25.650 1.00 67.56 363 VAL A CA 1
ATOM 2760 C C . VAL A 1 363 ? -3.860 -3.828 -27.041 1.00 67.56 363 VAL A C 1
ATOM 2762 O O . VAL A 1 363 ? -4.783 -3.341 -27.687 1.00 67.56 363 VAL A O 1
ATOM 2765 N N . LEU A 1 364 ? -3.133 -4.861 -27.480 1.00 65.06 364 LEU A N 1
ATOM 2766 C CA . LEU A 1 364 ? -3.348 -5.486 -28.789 1.00 65.06 364 LEU A CA 1
ATOM 2767 C C . LEU A 1 364 ? -4.760 -6.069 -28.920 1.00 65.06 364 LEU A C 1
ATOM 2769 O O . LEU A 1 364 ? -5.400 -5.906 -29.955 1.00 65.06 364 LEU A O 1
ATOM 2773 N N . LEU A 1 365 ? -5.267 -6.705 -27.861 1.00 71.12 365 LEU A N 1
ATOM 2774 C CA . LEU A 1 365 ? -6.633 -7.227 -27.833 1.00 71.12 365 LEU A CA 1
ATOM 2775 C C . LEU A 1 365 ? -7.677 -6.106 -27.964 1.00 71.12 365 LEU A C 1
ATOM 2777 O O . LEU A 1 365 ? -8.627 -6.232 -28.735 1.00 71.12 365 LEU A O 1
ATOM 2781 N N . LEU A 1 366 ? -7.501 -5.013 -27.219 1.00 76.94 366 LEU A N 1
ATOM 2782 C CA . LEU A 1 366 ? -8.439 -3.888 -27.186 1.00 76.94 366 LEU A CA 1
ATOM 2783 C C . LEU A 1 366 ? -8.353 -2.988 -28.432 1.00 76.94 366 LEU A C 1
ATOM 2785 O O . LEU A 1 366 ? -9.318 -2.282 -28.726 1.00 76.94 366 LEU A O 1
ATOM 2789 N N . GLU A 1 367 ? -7.238 -3.005 -29.175 1.00 73.31 367 GLU A N 1
ATOM 2790 C CA . GLU A 1 367 ? -7.139 -2.364 -30.499 1.00 73.31 367 GLU A CA 1
ATOM 2791 C C . GLU A 1 367 ? -8.120 -2.991 -31.499 1.00 73.31 367 GLU A C 1
ATOM 2793 O O . GLU A 1 367 ? -8.755 -2.268 -32.272 1.00 73.31 367 GLU A O 1
ATOM 2798 N N . ASP A 1 368 ? -8.262 -4.318 -31.459 1.00 66.06 368 ASP A N 1
ATOM 2799 C CA . ASP A 1 368 ? -9.144 -5.074 -32.351 1.00 66.06 368 ASP A CA 1
ATOM 2800 C C . ASP A 1 368 ? -10.587 -5.189 -31.809 1.00 66.06 368 ASP A C 1
ATOM 2802 O O . ASP A 1 368 ? -11.526 -5.266 -32.605 1.00 66.06 368 ASP A O 1
ATOM 2806 N N . ALA A 1 369 ? -10.779 -5.177 -30.480 1.00 75.94 369 ALA A N 1
ATOM 2807 C CA . ALA A 1 369 ? -12.075 -5.324 -29.800 1.00 75.94 369 ALA A CA 1
ATOM 2808 C C . ALA A 1 369 ? -12.213 -4.367 -28.585 1.00 75.94 369 ALA A C 1
ATOM 2810 O O . ALA A 1 369 ? -11.909 -4.750 -27.451 1.00 75.94 369 ALA A O 1
ATOM 2811 N N . PRO A 1 370 ? -12.650 -3.107 -28.788 1.00 82.44 370 PRO A N 1
ATOM 2812 C CA . PRO A 1 370 ? -12.656 -2.072 -27.749 1.00 82.44 370 PRO A CA 1
ATOM 2813 C C . PRO A 1 370 ? -13.865 -2.119 -26.794 1.00 82.44 370 PRO A C 1
ATOM 2815 O O . PRO A 1 370 ? -13.947 -1.301 -25.878 1.00 82.44 370 PRO A O 1
ATOM 2818 N N . GLU A 1 371 ? -14.826 -3.023 -26.994 1.00 83.94 371 GLU A N 1
ATOM 2819 C CA . GLU A 1 371 ? -16.069 -3.110 -26.214 1.00 83.94 371 GLU A CA 1
ATOM 2820 C C . GLU A 1 371 ? -15.861 -3.228 -24.690 1.00 83.94 371 GLU A C 1
ATOM 2822 O O . GLU A 1 371 ? -16.587 -2.546 -23.957 1.00 83.94 371 GLU A O 1
ATOM 2827 N N . PRO A 1 372 ? -14.879 -4.005 -24.176 1.00 85.94 372 PRO A N 1
ATOM 2828 C CA . PRO A 1 372 ? -14.633 -4.122 -22.737 1.00 85.94 372 PRO A CA 1
ATOM 2829 C C . PRO A 1 372 ? -14.296 -2.793 -22.046 1.00 85.94 372 PRO A C 1
ATOM 2831 O O . PRO A 1 372 ? -14.522 -2.657 -20.846 1.00 85.94 372 PRO A O 1
ATOM 2834 N N . CYS A 1 373 ? -13.793 -1.794 -22.781 1.00 86.38 373 CYS A N 1
ATOM 2835 C CA . CYS A 1 373 ? -13.416 -0.495 -22.221 1.00 86.38 373 CYS A CA 1
ATOM 2836 C C . CYS A 1 373 ? -14.616 0.295 -21.668 1.00 86.38 373 CYS A C 1
ATOM 2838 O O . CYS A 1 373 ? -14.453 1.093 -20.752 1.00 86.38 373 CYS A O 1
ATOM 2840 N N . ALA A 1 374 ? -15.834 0.034 -22.160 1.00 84.94 374 ALA A N 1
ATOM 2841 C CA . ALA A 1 374 ? -17.043 0.774 -21.785 1.00 84.94 374 ALA A CA 1
ATOM 2842 C C . ALA A 1 374 ? -17.473 0.614 -20.309 1.00 84.94 374 ALA A C 1
ATOM 2844 O O . ALA A 1 374 ? -18.365 1.329 -19.855 1.00 84.94 374 ALA A O 1
ATOM 2845 N N . VAL A 1 375 ? -16.874 -0.322 -19.562 1.00 83.25 375 VAL A N 1
ATOM 2846 C CA . VAL A 1 375 ? -17.134 -0.519 -18.123 1.00 83.25 375 VAL A CA 1
ATOM 2847 C C . VAL A 1 375 ? -16.487 0.555 -17.240 1.00 83.25 375 VAL A C 1
ATOM 2849 O O . VAL A 1 375 ? -16.836 0.676 -16.063 1.00 83.25 375 VAL A O 1
ATOM 2852 N N . LEU A 1 376 ? -15.527 1.304 -17.785 1.00 83.56 376 LEU A N 1
ATOM 2853 C CA . LEU A 1 376 ? -14.769 2.322 -17.067 1.00 83.56 376 LEU A CA 1
ATOM 2854 C C . LEU A 1 376 ? -15.441 3.692 -17.190 1.00 83.56 376 LEU A C 1
ATOM 2856 O O . LEU A 1 376 ? -15.938 4.057 -18.253 1.00 83.56 376 LEU A O 1
ATOM 2860 N N . ASP A 1 377 ? -15.435 4.462 -16.100 1.00 81.25 377 ASP A N 1
ATOM 2861 C CA . ASP A 1 377 ? -15.750 5.894 -16.161 1.00 81.25 377 ASP A CA 1
ATOM 2862 C C . ASP A 1 377 ? -14.533 6.724 -16.629 1.00 81.25 377 ASP A C 1
ATOM 2864 O O . ASP A 1 377 ? -13.416 6.209 -16.732 1.00 81.25 377 ASP A O 1
ATOM 2868 N N . ASP A 1 378 ? -14.732 8.015 -16.919 1.00 73.38 378 ASP A N 1
ATOM 2869 C CA . ASP A 1 378 ? -13.671 8.898 -17.435 1.00 73.38 378 ASP A CA 1
ATOM 2870 C C . ASP A 1 378 ? -12.458 8.985 -16.489 1.00 73.38 378 ASP A C 1
ATOM 2872 O O . ASP A 1 378 ? -11.309 8.978 -16.933 1.00 73.38 378 ASP A O 1
ATOM 2876 N N . VAL A 1 379 ? -12.702 9.024 -15.174 1.00 72.00 379 VAL A N 1
ATOM 2877 C CA . VAL A 1 379 ? -11.643 9.128 -14.158 1.00 72.00 379 VAL A CA 1
ATOM 2878 C C . VAL A 1 379 ? -10.882 7.810 -14.057 1.00 72.00 379 VAL A C 1
ATOM 2880 O O . VAL A 1 379 ? -9.662 7.790 -13.956 1.00 72.00 379 VAL A O 1
ATOM 2883 N N . GLU A 1 380 ? -11.590 6.690 -14.089 1.00 78.44 380 GLU A N 1
ATOM 2884 C CA . GLU A 1 380 ? -11.012 5.350 -14.048 1.00 78.44 380 GLU A CA 1
ATOM 2885 C C . GLU A 1 380 ? -10.181 5.052 -15.291 1.00 78.44 380 GLU A C 1
ATOM 2887 O O . GLU A 1 380 ? -9.105 4.466 -15.182 1.00 78.44 380 GLU A O 1
ATOM 2892 N N . THR A 1 381 ? -10.642 5.513 -16.450 1.00 81.62 381 THR A N 1
ATOM 2893 C CA . THR A 1 381 ? -9.922 5.424 -17.721 1.00 81.62 381 THR A CA 1
ATOM 2894 C C . THR A 1 381 ? -8.600 6.188 -17.652 1.00 81.62 381 THR A C 1
ATOM 2896 O O . THR A 1 381 ? -7.549 5.635 -17.982 1.00 81.62 381 THR A O 1
ATOM 2899 N N . GLU A 1 382 ? -8.621 7.426 -17.150 1.00 77.06 382 GLU A N 1
ATOM 2900 C CA . GLU A 1 382 ? -7.412 8.234 -16.960 1.00 77.06 382 GLU A CA 1
ATOM 2901 C C . GLU A 1 382 ? -6.448 7.596 -15.945 1.00 77.06 382 GLU A C 1
ATOM 2903 O O . GLU A 1 382 ? -5.239 7.528 -16.176 1.00 77.06 382 GLU A O 1
ATOM 2908 N N . LEU A 1 383 ? -6.972 7.062 -14.841 1.00 74.69 383 LEU A N 1
ATOM 2909 C CA . LEU A 1 383 ? -6.176 6.422 -13.793 1.00 74.69 383 LEU A CA 1
ATOM 2910 C C . LEU A 1 383 ? -5.514 5.114 -14.253 1.00 74.69 383 LEU A C 1
ATOM 2912 O O . LEU A 1 383 ? -4.349 4.870 -13.939 1.00 74.69 383 LEU A O 1
ATOM 2916 N N . VAL A 1 384 ? -6.223 4.281 -15.017 1.00 81.94 384 VAL A N 1
ATOM 2917 C CA . VAL A 1 384 ? -5.664 3.055 -15.608 1.00 81.94 384 VAL A CA 1
ATOM 2918 C C . VAL A 1 384 ? -4.608 3.396 -16.664 1.00 81.94 384 VAL A C 1
ATOM 2920 O O . VAL A 1 384 ? -3.553 2.762 -16.694 1.00 81.94 384 VAL A O 1
ATOM 2923 N N . ALA A 1 385 ? -4.830 4.439 -17.472 1.00 80.25 385 ALA A N 1
ATOM 2924 C CA . ALA A 1 385 ? -3.822 4.946 -18.406 1.00 80.25 385 ALA A CA 1
ATOM 2925 C C . ALA A 1 385 ? -2.598 5.552 -17.691 1.00 80.25 385 ALA A C 1
ATOM 2927 O O . ALA A 1 385 ? -1.487 5.488 -18.216 1.00 80.25 385 ALA A O 1
ATOM 2928 N N . THR A 1 386 ? -2.787 6.108 -16.488 1.00 77.19 386 THR A N 1
ATOM 2929 C CA . THR A 1 386 ? -1.700 6.616 -15.635 1.00 77.19 386 THR A CA 1
ATOM 2930 C C . THR A 1 386 ? -0.844 5.477 -15.081 1.00 77.19 386 THR A C 1
ATOM 2932 O O . THR A 1 386 ? 0.382 5.571 -15.131 1.00 77.19 386 THR A O 1
ATOM 2935 N N . LEU A 1 387 ? -1.465 4.383 -14.612 1.00 72.50 387 LEU A N 1
ATOM 2936 C CA . LEU A 1 387 ? -0.737 3.177 -14.191 1.00 72.50 387 LEU A CA 1
ATOM 2937 C C . LEU A 1 387 ? 0.043 2.559 -15.355 1.00 72.50 387 LEU A C 1
ATOM 2939 O O . LEU A 1 387 ? 1.215 2.221 -15.205 1.00 72.50 387 LEU A O 1
ATOM 2943 N N . PHE A 1 388 ? -0.604 2.436 -16.518 1.00 77.50 388 PHE A N 1
ATOM 2944 C CA . PHE A 1 388 ? -0.035 1.785 -17.693 1.00 77.50 388 PHE A CA 1
ATOM 2945 C C . PHE A 1 388 ? -0.110 2.685 -18.931 1.00 77.50 388 PHE A C 1
ATOM 2947 O O . PHE A 1 388 ? -1.051 2.588 -19.727 1.00 77.50 388 PHE A O 1
ATOM 2954 N N . PRO A 1 389 ? 0.927 3.509 -19.173 1.00 68.69 389 PRO A N 1
ATOM 2955 C CA . PRO A 1 389 ? 0.967 4.423 -20.315 1.00 68.69 389 PRO A CA 1
ATOM 2956 C C . PRO A 1 389 ? 0.838 3.745 -21.687 1.00 68.69 389 PRO A C 1
ATOM 2958 O O . PRO A 1 389 ? 0.525 4.411 -22.674 1.00 68.69 389 PRO A O 1
ATOM 2961 N N . ALA A 1 390 ? 1.074 2.430 -21.781 1.00 63.75 390 ALA A N 1
ATOM 2962 C CA . ALA A 1 390 ? 0.847 1.654 -22.999 1.00 63.75 390 ALA A CA 1
ATOM 2963 C C . ALA A 1 390 ? -0.618 1.727 -23.475 1.00 63.75 390 ALA A C 1
ATOM 2965 O O . ALA A 1 390 ? -0.857 1.835 -24.680 1.00 63.75 390 ALA A O 1
ATOM 2966 N N . LEU A 1 391 ? -1.580 1.772 -22.543 1.00 72.00 391 LEU A N 1
ATOM 2967 C CA . LEU A 1 391 ? -3.011 1.870 -22.846 1.00 72.00 391 LEU A CA 1
ATOM 2968 C C . LEU A 1 391 ? -3.385 3.209 -23.481 1.00 72.00 391 LEU A C 1
ATOM 2970 O O . LEU A 1 391 ? -4.264 3.233 -24.335 1.00 72.00 391 LEU A O 1
ATOM 2974 N N . ALA A 1 392 ? -2.667 4.298 -23.182 1.00 70.69 392 ALA A N 1
ATOM 2975 C CA . ALA A 1 392 ? -2.931 5.631 -23.740 1.00 70.69 392 ALA A CA 1
ATOM 2976 C C . ALA A 1 392 ? -2.795 5.716 -25.277 1.00 70.69 392 ALA A C 1
ATOM 2978 O O . ALA A 1 392 ? -3.169 6.721 -25.885 1.00 70.69 392 ALA A O 1
ATOM 2979 N N . ARG A 1 393 ? -2.254 4.672 -25.926 1.00 67.38 393 ARG A N 1
ATOM 2980 C CA . ARG A 1 393 ? -2.225 4.529 -27.392 1.00 67.38 393 ARG A CA 1
ATOM 2981 C C . ARG A 1 393 ? -3.608 4.259 -27.985 1.00 67.38 393 ARG A C 1
ATOM 2983 O O . ARG A 1 393 ? -3.850 4.602 -29.142 1.00 67.38 393 ARG A O 1
ATOM 2990 N N . LEU A 1 394 ? -4.502 3.660 -27.202 1.00 71.50 394 LEU A N 1
ATOM 2991 C CA . LEU A 1 394 ? -5.871 3.375 -27.600 1.00 71.50 394 LEU A CA 1
ATOM 2992 C C . LEU A 1 394 ? -6.696 4.670 -27.590 1.00 71.50 394 LEU A C 1
ATOM 2994 O O . LEU A 1 394 ? -6.621 5.426 -26.620 1.00 71.50 394 LEU A O 1
ATOM 2998 N N . PRO A 1 395 ? -7.554 4.918 -28.599 1.00 76.56 395 PRO A N 1
ATOM 2999 C CA . PRO A 1 395 ? -8.388 6.121 -28.650 1.00 76.56 395 PRO A CA 1
ATOM 3000 C C . PRO A 1 395 ? -9.251 6.344 -27.402 1.00 76.56 395 PRO A C 1
ATOM 3002 O O . PRO A 1 395 ? -9.527 7.486 -27.057 1.00 76.56 395 PRO A O 1
ATOM 3005 N N . HIS A 1 396 ? -9.661 5.261 -26.736 1.00 77.75 396 HIS A N 1
ATOM 3006 C CA . HIS A 1 396 ? -10.485 5.300 -25.528 1.00 77.75 396 HIS A CA 1
ATOM 3007 C C . HIS A 1 396 ? -9.729 5.820 -24.294 1.00 77.75 396 HIS A C 1
ATOM 3009 O O . HIS A 1 396 ? -10.328 6.452 -23.439 1.00 77.75 396 HIS A O 1
ATOM 3015 N N . PHE A 1 397 ? -8.414 5.599 -24.228 1.00 78.06 397 PHE A N 1
ATOM 3016 C CA . PHE A 1 397 ? -7.546 5.999 -23.113 1.00 78.06 397 PHE A CA 1
ATOM 3017 C C . PHE A 1 397 ? -6.679 7.221 -23.454 1.00 78.06 397 PHE A C 1
ATOM 3019 O O . PHE A 1 397 ? -5.789 7.596 -22.689 1.00 78.06 397 PHE A O 1
ATOM 3026 N N . ALA A 1 398 ? -6.889 7.827 -24.627 1.00 69.25 398 ALA A N 1
ATOM 3027 C CA . ALA A 1 398 ? -6.100 8.960 -25.075 1.00 69.25 398 ALA A CA 1
ATOM 3028 C C . ALA A 1 398 ? -6.354 10.168 -24.154 1.00 69.25 398 ALA A C 1
ATOM 3030 O O . ALA A 1 398 ? -7.510 10.559 -23.968 1.00 69.25 398 ALA A O 1
ATOM 3031 N N . PRO A 1 399 ? -5.305 10.801 -23.601 1.00 55.56 399 PRO A N 1
ATOM 3032 C CA . PRO A 1 399 ? -5.484 11.920 -22.692 1.00 55.56 399 PRO A CA 1
ATOM 3033 C C . PRO A 1 399 ? -6.190 13.086 -23.394 1.00 55.56 399 PRO A C 1
ATOM 3035 O O . PRO A 1 399 ? -5.873 13.442 -24.537 1.00 55.56 399 PRO A O 1
ATOM 3038 N N . SER A 1 400 ? -7.118 13.735 -22.685 1.00 48.09 400 SER A N 1
ATOM 3039 C CA . SER A 1 400 ? -7.580 15.071 -23.066 1.00 48.09 400 SER A CA 1
ATOM 3040 C C . SER A 1 400 ? -6.349 15.979 -23.156 1.00 48.09 400 SER A C 1
ATOM 3042 O O . SER A 1 400 ? -5.511 15.977 -22.258 1.00 48.09 400 SER A O 1
ATOM 3044 N N . ARG A 1 401 ? -6.190 16.711 -24.267 1.00 36.34 401 ARG A N 1
ATOM 3045 C CA . ARG A 1 401 ? -4.954 17.400 -24.716 1.00 36.34 401 ARG A CA 1
ATOM 3046 C C . ARG A 1 401 ? -4.378 18.490 -23.778 1.00 36.34 401 ARG A C 1
ATOM 3048 O O . ARG A 1 401 ? -3.603 19.323 -24.238 1.00 36.34 401 ARG A O 1
ATOM 3055 N N . ALA A 1 402 ? -4.730 18.529 -22.497 1.00 32.53 402 ALA A N 1
ATOM 3056 C CA . ALA A 1 402 ? -4.381 19.612 -21.588 1.00 32.53 402 ALA A CA 1
ATOM 3057 C C . ALA A 1 402 ? -2.983 19.514 -20.936 1.00 32.53 402 ALA A C 1
ATOM 3059 O O . ALA A 1 402 ? -2.421 20.566 -20.667 1.00 32.53 402 ALA A O 1
ATOM 3060 N N . ASN A 1 403 ? -2.380 18.329 -20.726 1.00 32.81 403 ASN A N 1
ATOM 3061 C CA . ASN A 1 403 ? -1.243 18.215 -19.780 1.00 32.81 403 ASN A CA 1
ATOM 3062 C C . ASN A 1 403 ? 0.081 17.599 -20.286 1.00 32.81 403 ASN A C 1
ATOM 3064 O O . ASN A 1 403 ? 1.023 17.471 -19.514 1.00 32.81 403 ASN A O 1
ATOM 3068 N N . THR A 1 404 ? 0.241 17.260 -21.565 1.00 32.47 404 THR A N 1
ATOM 3069 C CA . THR A 1 404 ? 1.480 16.605 -22.058 1.00 32.47 404 THR A CA 1
ATOM 3070 C C . THR A 1 404 ? 2.612 17.559 -22.482 1.00 32.47 404 THR A C 1
ATOM 3072 O O . THR A 1 404 ? 3.607 17.115 -23.047 1.00 32.47 404 THR A O 1
ATOM 3075 N N . GLY A 1 405 ? 2.481 18.869 -22.249 1.00 28.41 405 GLY A N 1
ATOM 3076 C CA . GLY A 1 405 ? 3.412 19.882 -22.771 1.00 28.41 405 GLY A CA 1
ATOM 3077 C C . GLY A 1 405 ? 4.701 20.116 -21.970 1.00 28.41 405 GLY A C 1
ATOM 3078 O O . GLY A 1 405 ? 5.646 20.664 -22.529 1.00 28.41 405 GLY A O 1
ATOM 3079 N N . GLU A 1 406 ? 4.773 19.723 -20.695 1.00 31.55 406 GLU A N 1
ATOM 3080 C CA . GLU A 1 406 ? 5.819 20.240 -19.788 1.00 31.55 406 GLU A CA 1
ATOM 3081 C C . GLU A 1 406 ? 6.965 19.258 -19.465 1.00 31.55 406 GLU A C 1
ATOM 3083 O O . GLU A 1 406 ? 8.044 19.694 -19.071 1.00 31.55 406 GLU A O 1
ATOM 3088 N N . LEU A 1 407 ? 6.815 17.950 -19.714 1.00 35.19 407 LEU A N 1
ATOM 3089 C CA . LEU A 1 407 ? 7.832 16.945 -19.343 1.00 35.19 407 LEU A CA 1
ATOM 3090 C C . LEU A 1 407 ? 8.998 16.795 -20.341 1.00 35.19 407 LEU A C 1
ATOM 3092 O O . LEU A 1 407 ? 10.079 16.355 -19.958 1.00 35.19 407 LEU A O 1
ATOM 3096 N N . ALA A 1 408 ? 8.843 17.218 -21.599 1.00 32.91 408 ALA A N 1
ATOM 3097 C CA . ALA A 1 408 ? 9.907 17.103 -22.607 1.00 32.91 408 ALA A CA 1
ATOM 3098 C C . ALA A 1 408 ? 11.044 18.138 -22.438 1.00 32.91 408 ALA A C 1
ATOM 3100 O O . ALA A 1 408 ? 12.105 17.993 -23.043 1.00 32.91 408 ALA A O 1
ATOM 3101 N N . ALA A 1 409 ? 10.852 19.174 -21.612 1.00 31.53 409 ALA A N 1
ATOM 3102 C CA . ALA A 1 409 ? 11.841 20.232 -21.390 1.00 31.53 409 ALA A CA 1
ATOM 3103 C C . ALA A 1 409 ? 12.817 19.948 -20.226 1.00 31.53 409 ALA A C 1
ATOM 3105 O O . ALA A 1 409 ? 13.782 20.686 -20.054 1.00 31.53 409 ALA A O 1
ATOM 3106 N N . ALA A 1 410 ? 12.607 18.881 -19.442 1.00 35.06 410 ALA A N 1
ATOM 3107 C CA . ALA A 1 410 ? 13.396 18.580 -18.239 1.00 35.06 410 ALA A CA 1
ATOM 3108 C C . ALA A 1 410 ? 14.627 17.675 -18.480 1.00 35.06 410 ALA A C 1
ATOM 3110 O O . ALA A 1 410 ? 15.370 17.381 -17.546 1.00 35.06 410 ALA A O 1
ATOM 3111 N N . ALA A 1 411 ? 14.883 17.251 -19.722 1.00 35.59 411 ALA A N 1
ATOM 3112 C CA . ALA A 1 411 ? 16.006 16.370 -20.067 1.00 35.59 411 ALA A CA 1
ATOM 3113 C C . ALA A 1 411 ? 17.377 17.085 -20.165 1.00 35.59 411 ALA A C 1
ATOM 3115 O O . ALA A 1 411 ? 18.376 16.460 -20.524 1.00 35.59 411 ALA A O 1
ATOM 3116 N N . THR A 1 412 ? 17.459 18.383 -19.852 1.00 34.75 412 THR A N 1
ATOM 3117 C CA . THR A 1 412 ? 18.709 19.160 -19.871 1.00 34.75 412 THR A CA 1
ATOM 3118 C C . THR A 1 412 ? 19.254 19.386 -18.461 1.00 34.75 412 THR A C 1
ATOM 3120 O O . THR A 1 412 ? 18.744 20.236 -17.744 1.00 34.75 412 THR A O 1
ATOM 3123 N N . THR A 1 413 ? 20.280 18.606 -18.110 1.00 38.47 413 THR A N 1
ATOM 3124 C CA . THR A 1 413 ? 21.435 18.807 -17.195 1.00 38.47 413 THR A CA 1
ATOM 3125 C C . THR A 1 413 ? 21.351 19.634 -15.895 1.00 38.47 413 THR A C 1
ATOM 3127 O O . THR A 1 413 ? 22.356 19.732 -15.200 1.00 38.47 413 THR A O 1
ATOM 3130 N N . GLU A 1 414 ? 20.204 20.152 -15.473 1.00 37.56 414 GLU A N 1
ATOM 3131 C CA . GLU A 1 414 ? 19.997 20.703 -14.132 1.00 37.56 414 GLU A CA 1
ATOM 3132 C C . GLU A 1 414 ? 18.681 20.160 -13.573 1.00 37.56 414 GLU A C 1
ATOM 3134 O O . GLU A 1 414 ? 17.611 20.433 -14.111 1.00 37.56 414 GLU A O 1
ATOM 3139 N N . LEU A 1 415 ? 18.759 19.379 -12.487 1.00 45.22 415 LEU A N 1
ATOM 3140 C CA . LEU A 1 415 ? 17.589 18.944 -11.715 1.00 45.22 415 LEU A CA 1
ATOM 3141 C C . LEU A 1 415 ? 16.777 20.193 -11.315 1.00 45.22 415 LEU A C 1
ATOM 3143 O O . LEU A 1 415 ? 17.280 21.007 -10.527 1.00 45.22 415 LEU A O 1
ATOM 3147 N N . PRO A 1 416 ? 15.544 20.385 -11.824 1.00 41.47 416 PRO A N 1
ATOM 3148 C CA . PRO A 1 416 ? 14.745 21.536 -11.439 1.00 41.47 416 PRO A CA 1
ATOM 3149 C C . PRO A 1 416 ? 14.453 21.475 -9.933 1.00 41.47 416 PRO A C 1
ATOM 3151 O O . PRO A 1 416 ? 14.187 20.415 -9.362 1.00 41.47 416 PRO A O 1
ATOM 3154 N N . ARG A 1 417 ? 14.535 22.623 -9.253 1.00 45.88 417 ARG A N 1
ATOM 3155 C CA . ARG A 1 417 ? 14.311 22.705 -7.800 1.00 45.88 417 ARG A CA 1
ATOM 3156 C C . ARG A 1 417 ? 12.861 22.314 -7.480 1.00 45.88 417 ARG A C 1
ATOM 3158 O O . ARG A 1 417 ? 11.946 22.917 -8.026 1.00 45.88 417 ARG A O 1
ATOM 3165 N N . GLY A 1 418 ? 12.660 21.359 -6.568 1.00 50.06 418 GLY A N 1
ATOM 3166 C CA . GLY A 1 418 ? 11.329 21.006 -6.047 1.00 50.06 418 GLY A CA 1
ATOM 3167 C C . GLY A 1 418 ? 10.519 19.990 -6.867 1.00 50.06 418 GLY A C 1
ATOM 3168 O O . GLY A 1 418 ? 9.353 19.774 -6.551 1.00 50.06 418 GLY A O 1
ATOM 3169 N N . VAL A 1 419 ? 11.105 19.326 -7.873 1.00 49.00 419 VAL A N 1
ATOM 3170 C CA . VAL A 1 419 ? 10.408 18.298 -8.687 1.00 49.00 419 VAL A CA 1
ATOM 3171 C C . VAL A 1 419 ? 9.918 17.125 -7.835 1.00 49.00 419 VAL A C 1
ATOM 3173 O O . VAL A 1 419 ? 8.767 16.708 -7.955 1.00 49.00 419 VAL A O 1
ATOM 3176 N N . VAL A 1 420 ? 10.758 16.661 -6.903 1.00 51.31 420 VAL A N 1
ATOM 3177 C CA . VAL A 1 420 ? 10.403 15.607 -5.937 1.00 51.31 420 VAL A CA 1
ATOM 3178 C C . VAL A 1 420 ? 9.197 16.023 -5.087 1.00 51.31 420 VAL A C 1
ATOM 3180 O O . VAL A 1 420 ? 8.357 15.189 -4.742 1.00 51.31 420 VAL A O 1
ATOM 3183 N N . ASP A 1 421 ? 9.079 17.321 -4.777 1.00 47.72 421 ASP A N 1
ATOM 3184 C CA . ASP A 1 421 ? 8.012 17.818 -3.918 1.00 47.72 421 ASP A CA 1
ATOM 3185 C C . ASP A 1 421 ? 6.640 17.844 -4.604 1.00 47.72 421 ASP A C 1
ATOM 3187 O O . ASP A 1 421 ? 5.633 17.551 -3.946 1.00 47.72 421 ASP A O 1
ATOM 3191 N N . ALA A 1 422 ? 6.612 18.141 -5.907 1.00 46.09 422 ALA A N 1
ATOM 3192 C CA . ALA A 1 422 ? 5.401 18.217 -6.718 1.00 46.09 422 ALA A CA 1
ATOM 3193 C C . ALA A 1 422 ? 4.876 16.831 -7.142 1.00 46.09 422 ALA A C 1
ATOM 3195 O O . ALA A 1 422 ? 3.695 16.544 -6.943 1.00 46.09 422 ALA A O 1
ATOM 3196 N N . ALA A 1 423 ? 5.744 15.949 -7.651 1.00 47.34 423 ALA A N 1
ATOM 3197 C CA . ALA A 1 423 ? 5.333 14.679 -8.262 1.00 47.34 423 ALA A CA 1
ATOM 3198 C C . ALA A 1 423 ? 4.682 13.700 -7.268 1.00 47.34 423 ALA A C 1
ATOM 3200 O O . ALA A 1 423 ? 3.597 13.174 -7.500 1.00 47.34 423 ALA A O 1
ATOM 3201 N N . LEU A 1 424 ? 5.287 13.522 -6.090 1.00 51.94 424 LEU A N 1
ATOM 3202 C CA . LEU A 1 424 ? 4.770 12.628 -5.041 1.00 51.94 424 LEU A CA 1
ATOM 3203 C C . LEU A 1 424 ? 3.717 13.304 -4.148 1.00 51.94 424 LEU A C 1
ATOM 3205 O O . LEU A 1 424 ? 3.363 12.784 -3.090 1.00 51.94 424 LEU A O 1
ATOM 3209 N N . GLY A 1 425 ? 3.321 14.543 -4.456 1.00 45.50 425 GLY A N 1
ATOM 3210 C CA . GLY A 1 425 ? 2.411 15.354 -3.630 1.00 45.50 425 GLY A CA 1
ATOM 3211 C C . GLY A 1 425 ? 0.975 15.286 -4.083 1.00 45.50 425 GLY A C 1
ATOM 3212 O O . GLY A 1 425 ? 0.077 15.310 -3.247 1.00 45.50 425 GLY A O 1
ATOM 3213 N N . ALA A 1 426 ? 0.787 15.170 -5.396 1.00 42.44 426 ALA A N 1
ATOM 3214 C CA . ALA A 1 426 ? -0.518 15.070 -6.028 1.00 42.44 426 ALA A CA 1
ATOM 3215 C C . ALA A 1 426 ? -1.055 13.628 -6.066 1.00 42.44 426 ALA A C 1
ATOM 3217 O O . ALA A 1 426 ? -2.265 13.429 -6.018 1.00 42.44 426 ALA A O 1
ATOM 3218 N N . ALA A 1 427 ? -0.166 12.631 -6.121 1.00 50.12 427 ALA A N 1
ATOM 3219 C CA . ALA A 1 427 ? -0.518 11.216 -6.183 1.00 50.12 427 ALA A CA 1
ATOM 3220 C C . ALA A 1 427 ? -1.000 10.673 -4.825 1.00 50.12 427 ALA A C 1
ATOM 3222 O O . ALA A 1 427 ? -0.333 10.833 -3.791 1.00 50.12 427 ALA A O 1
ATOM 3223 N N . ASP A 1 428 ? -2.144 9.985 -4.812 1.00 59.31 428 ASP A N 1
ATOM 3224 C CA . ASP A 1 428 ? -2.674 9.359 -3.599 1.00 59.31 428 ASP A CA 1
ATOM 3225 C C . ASP A 1 428 ? -2.932 7.852 -3.721 1.00 59.31 428 ASP A C 1
ATOM 3227 O O . ASP A 1 428 ? -3.301 7.334 -4.774 1.00 59.31 428 ASP A O 1
ATOM 3231 N N . LYS A 1 429 ? -2.772 7.134 -2.600 1.00 58.88 429 LYS A N 1
ATOM 3232 C CA . LYS A 1 429 ? -3.044 5.695 -2.487 1.00 58.88 429 LYS A CA 1
ATOM 3233 C C . LYS A 1 429 ? -4.484 5.358 -2.900 1.00 58.88 429 LYS A C 1
ATOM 3235 O O . LYS A 1 429 ? -4.725 4.264 -3.409 1.00 58.88 429 LYS A O 1
ATOM 3240 N N . HIS A 1 430 ? -5.431 6.293 -2.765 1.00 57.66 430 HIS A N 1
ATOM 3241 C CA . HIS A 1 430 ? -6.792 6.107 -3.262 1.00 57.66 430 HIS A CA 1
ATOM 3242 C C . HIS A 1 430 ? -6.857 5.923 -4.779 1.00 57.66 430 HIS A C 1
ATOM 3244 O O . HIS A 1 430 ? -7.545 5.024 -5.263 1.00 57.66 430 HIS A O 1
ATOM 3250 N N . GLN A 1 431 ? -6.127 6.760 -5.519 1.00 64.94 431 GLN A N 1
ATOM 3251 C CA . GLN A 1 431 ? -6.083 6.715 -6.977 1.00 64.94 431 GLN A CA 1
ATOM 3252 C C . GLN A 1 431 ? -5.527 5.369 -7.445 1.00 64.94 431 GLN A C 1
ATOM 3254 O O . GLN A 1 431 ? -6.106 4.758 -8.338 1.00 64.94 431 GLN A O 1
ATOM 3259 N N . ARG A 1 432 ? -4.494 4.851 -6.762 1.00 73.81 432 ARG A N 1
ATOM 3260 C CA . ARG A 1 432 ? -3.893 3.536 -7.044 1.00 73.81 432 ARG A CA 1
ATOM 3261 C C . ARG A 1 432 ? -4.907 2.407 -6.877 1.00 73.81 432 ARG A C 1
ATOM 3263 O O . ARG A 1 432 ? -5.097 1.609 -7.786 1.00 73.81 432 ARG A O 1
ATOM 3270 N N . LEU A 1 433 ? -5.608 2.366 -5.742 1.00 67.38 433 LEU A N 1
ATOM 3271 C CA . LEU A 1 433 ? -6.611 1.328 -5.469 1.00 67.38 433 LEU A CA 1
ATOM 3272 C C . LEU A 1 433 ? -7.812 1.412 -6.420 1.00 67.38 433 LEU A C 1
ATOM 3274 O O . LEU A 1 433 ? -8.303 0.383 -6.884 1.00 67.38 433 LEU A O 1
ATOM 3278 N N . ARG A 1 434 ? -8.281 2.624 -6.745 1.00 71.00 434 ARG A N 1
ATOM 3279 C CA . ARG A 1 434 ? -9.349 2.817 -7.738 1.00 71.00 434 ARG A CA 1
ATOM 3280 C C . ARG A 1 434 ? -8.911 2.331 -9.119 1.00 71.00 434 ARG A C 1
ATOM 3282 O O . ARG A 1 434 ? -9.678 1.635 -9.777 1.00 71.00 434 ARG A O 1
ATOM 3289 N N . ALA A 1 435 ? -7.679 2.630 -9.518 1.00 77.81 435 ALA A N 1
ATOM 3290 C CA . ALA A 1 435 ? -7.099 2.172 -10.773 1.00 77.81 435 ALA A CA 1
ATOM 3291 C C . ALA A 1 435 ? -6.961 0.637 -10.825 1.00 77.81 435 ALA A C 1
ATOM 3293 O O . ALA A 1 435 ? -7.310 0.022 -11.830 1.00 77.81 435 ALA A O 1
ATOM 3294 N N . PHE A 1 436 ? -6.554 -0.006 -9.724 1.00 83.81 436 PHE A N 1
ATOM 3295 C CA . PHE A 1 436 ? -6.490 -1.472 -9.628 1.00 83.81 436 PHE A CA 1
ATOM 3296 C C . PHE A 1 436 ? -7.873 -2.120 -9.795 1.00 83.81 436 PHE A C 1
ATOM 3298 O O . PHE A 1 436 ? -8.034 -3.064 -10.571 1.00 83.81 436 PHE A O 1
ATOM 3305 N N . ARG A 1 437 ? -8.902 -1.575 -9.133 1.00 79.00 437 ARG A N 1
ATOM 3306 C CA . ARG A 1 437 ? -10.299 -2.033 -9.277 1.00 79.00 437 ARG A CA 1
ATOM 3307 C C . ARG A 1 437 ? -10.853 -1.818 -10.682 1.00 79.00 437 ARG A C 1
ATOM 3309 O O . ARG A 1 437 ? -11.614 -2.649 -11.179 1.00 79.00 437 ARG A O 1
ATOM 3316 N N . ALA A 1 438 ? -10.491 -0.705 -11.310 1.00 82.69 438 ALA A N 1
ATOM 3317 C CA . ALA A 1 438 ? -10.846 -0.407 -12.688 1.00 82.69 438 ALA A CA 1
ATOM 3318 C C . ALA A 1 438 ? -10.228 -1.436 -13.646 1.00 82.69 438 ALA A C 1
ATOM 3320 O O . ALA A 1 438 ? -10.958 -2.066 -14.411 1.00 82.69 438 ALA A O 1
ATOM 3321 N N . LEU A 1 439 ? -8.925 -1.711 -13.525 1.00 89.12 439 LEU A N 1
ATOM 3322 C CA . LEU A 1 439 ? -8.258 -2.740 -14.325 1.00 89.12 439 LEU A CA 1
ATOM 3323 C C . LEU A 1 439 ? -8.875 -4.132 -14.108 1.00 89.12 439 LEU A C 1
ATOM 3325 O O . LEU A 1 439 ? -9.100 -4.861 -15.072 1.00 89.12 439 LEU A O 1
ATOM 3329 N N . ARG A 1 440 ? -9.229 -4.489 -12.865 1.00 86.56 440 ARG A N 1
ATOM 3330 C CA . ARG A 1 440 ? -9.931 -5.748 -12.565 1.00 86.56 440 ARG A CA 1
ATOM 3331 C C . ARG A 1 440 ? -11.267 -5.854 -13.293 1.00 86.56 440 ARG A C 1
ATOM 3333 O O . ARG A 1 440 ? -11.572 -6.907 -13.846 1.00 86.56 440 ARG A O 1
ATOM 3340 N N . ARG A 1 441 ? -12.073 -4.786 -13.294 1.00 85.00 441 ARG A N 1
ATOM 3341 C CA . ARG A 1 441 ? -13.355 -4.759 -14.017 1.00 85.00 441 ARG A CA 1
ATOM 3342 C C . ARG A 1 441 ? -13.153 -4.898 -15.520 1.00 85.00 441 ARG A C 1
ATOM 3344 O O . ARG A 1 441 ? -13.868 -5.685 -16.128 1.00 85.00 441 ARG A O 1
ATOM 3351 N N . LEU A 1 442 ? -12.156 -4.217 -16.083 1.00 89.00 442 LEU A N 1
ATOM 3352 C CA . LEU A 1 442 ? -11.795 -4.340 -17.496 1.00 89.00 442 LEU A CA 1
ATOM 3353 C C . LEU A 1 442 ? -11.432 -5.789 -17.864 1.00 89.00 442 LEU A C 1
ATOM 3355 O O . LEU A 1 442 ? -12.018 -6.356 -18.784 1.00 89.00 442 LEU A O 1
ATOM 3359 N N . LEU A 1 443 ? -10.533 -6.424 -17.103 1.00 89.44 443 LEU A N 1
ATOM 3360 C CA . LEU A 1 443 ? -10.183 -7.840 -17.287 1.00 89.44 443 LEU A CA 1
ATOM 3361 C C . LEU A 1 443 ? -11.385 -8.767 -17.054 1.00 89.44 443 LEU A C 1
ATOM 3363 O O . LEU A 1 443 ? -11.530 -9.778 -17.737 1.00 89.44 443 LEU A O 1
ATOM 3367 N N . GLY A 1 444 ? -12.274 -8.410 -16.125 1.00 86.38 444 GLY A N 1
ATOM 3368 C CA . GLY A 1 444 ? -13.527 -9.113 -15.872 1.00 86.38 444 GLY A CA 1
ATOM 3369 C C . GLY A 1 444 ? -14.476 -9.093 -17.071 1.00 86.38 444 GLY A C 1
ATOM 3370 O O . GLY A 1 444 ? -15.065 -10.125 -17.380 1.00 86.38 444 GLY A O 1
ATOM 3371 N N . GLU A 1 445 ? -14.599 -7.970 -17.783 1.00 86.50 445 GLU A N 1
ATOM 3372 C CA . GLU A 1 445 ? -15.385 -7.910 -19.025 1.00 86.50 445 GLU A CA 1
ATOM 3373 C C . GLU A 1 445 ? -14.759 -8.748 -20.144 1.00 86.50 445 GLU A C 1
ATOM 3375 O O . GLU A 1 445 ? -15.471 -9.477 -20.838 1.00 86.50 445 GLU A O 1
ATOM 3380 N N . VAL A 1 446 ? -13.426 -8.723 -20.279 1.00 85.81 446 VAL A N 1
ATOM 3381 C CA . VAL A 1 446 ? -12.715 -9.607 -21.218 1.00 85.81 446 VAL A CA 1
ATOM 3382 C C . VAL A 1 446 ? -13.039 -11.070 -20.901 1.00 85.81 446 VAL A C 1
ATOM 3384 O O . VAL A 1 446 ? -13.471 -11.808 -21.790 1.00 85.81 446 VAL A O 1
ATOM 3387 N N . ALA A 1 447 ? -12.942 -11.457 -19.627 1.00 85.94 447 ALA A N 1
ATOM 3388 C CA . ALA A 1 447 ? -13.217 -12.811 -19.156 1.00 85.94 447 ALA A CA 1
ATOM 3389 C C . ALA A 1 447 ? -14.691 -13.247 -19.315 1.00 85.94 447 ALA A C 1
ATOM 3391 O O . ALA A 1 447 ? -14.977 -14.440 -19.418 1.00 85.94 447 ALA A O 1
ATOM 3392 N N . ARG A 1 448 ? -15.647 -12.306 -19.364 1.00 81.12 448 ARG A N 1
ATOM 3393 C CA . ARG A 1 448 ? -17.058 -12.613 -19.674 1.00 81.12 448 ARG A CA 1
ATOM 3394 C C . ARG A 1 448 ? -17.283 -12.938 -21.144 1.00 81.12 448 ARG A C 1
ATOM 3396 O O . ARG A 1 448 ? -18.186 -13.708 -21.460 1.00 81.12 448 ARG A O 1
ATOM 3403 N N . SER A 1 449 ? -16.496 -12.337 -22.034 1.00 75.44 449 SER A N 1
ATOM 3404 C CA . SER A 1 449 ? -16.630 -12.542 -23.479 1.00 75.44 449 SER A CA 1
ATOM 3405 C C . SER A 1 449 ? -15.973 -13.842 -23.952 1.00 75.44 449 SER A C 1
ATOM 3407 O O . SER A 1 449 ? -16.506 -14.523 -24.829 1.00 75.44 449 SER A O 1
ATOM 3409 N N . ARG A 1 450 ? -14.825 -14.198 -23.364 1.00 77.06 450 ARG A N 1
ATOM 3410 C CA . ARG A 1 450 ? -14.028 -15.394 -23.666 1.00 77.06 450 ARG A CA 1
ATOM 3411 C C . ARG A 1 450 ? -13.279 -15.834 -22.415 1.00 77.06 450 ARG A C 1
ATOM 3413 O O . ARG A 1 450 ? -12.959 -15.008 -21.569 1.00 77.06 450 ARG A O 1
ATOM 3420 N N . ARG A 1 451 ? -12.936 -17.122 -22.323 1.00 80.88 451 ARG A N 1
ATOM 3421 C CA . ARG A 1 451 ? -12.068 -17.618 -21.243 1.00 80.88 451 ARG A CA 1
ATOM 3422 C C . ARG A 1 451 ? -10.741 -16.857 -21.242 1.00 80.88 451 ARG A C 1
ATOM 3424 O O . ARG A 1 451 ? -10.148 -16.692 -22.305 1.00 80.88 451 ARG A O 1
ATOM 3431 N N . LEU A 1 452 ? -10.304 -16.413 -20.065 1.00 86.62 452 LEU A N 1
ATOM 3432 C CA . LEU A 1 452 ? -9.084 -15.630 -19.874 1.00 86.62 452 LEU A CA 1
ATOM 3433 C C . LEU A 1 452 ? -8.010 -16.469 -19.170 1.00 86.62 452 LEU A C 1
ATOM 3435 O O . LEU A 1 452 ? -8.237 -16.982 -18.073 1.00 86.62 452 LEU A O 1
ATOM 3439 N N . THR A 1 453 ? -6.830 -16.547 -19.777 1.00 86.44 453 THR A N 1
ATOM 3440 C CA . THR A 1 453 ? -5.624 -17.141 -19.198 1.00 86.44 453 THR A CA 1
ATOM 3441 C C . THR A 1 453 ? -4.545 -16.069 -19.065 1.00 86.44 453 THR A C 1
ATOM 3443 O O . THR A 1 453 ? -4.183 -15.423 -20.046 1.00 86.44 453 THR A O 1
ATOM 3446 N N . ILE A 1 454 ? -4.007 -15.896 -17.858 1.00 87.50 454 ILE A N 1
ATOM 3447 C CA . ILE A 1 454 ? -2.889 -14.994 -17.561 1.00 87.50 454 ILE A CA 1
ATOM 3448 C C . ILE A 1 454 ? -1.653 -15.844 -17.273 1.00 87.50 454 ILE A C 1
ATOM 3450 O O . ILE A 1 454 ? -1.632 -16.614 -16.314 1.00 87.50 454 ILE A O 1
ATOM 3454 N N . TRP A 1 455 ? -0.609 -15.715 -18.086 1.00 86.50 455 TRP A N 1
ATOM 3455 C CA . TRP A 1 455 ? 0.643 -16.447 -17.907 1.00 86.50 455 TRP A CA 1
ATOM 3456 C C . TRP A 1 455 ? 1.752 -15.520 -17.403 1.00 86.50 455 TRP A C 1
ATOM 3458 O O . TRP A 1 455 ? 2.192 -14.629 -18.117 1.00 86.50 455 TRP A O 1
ATOM 3468 N N . LEU A 1 456 ? 2.224 -15.749 -16.177 1.00 88.06 456 LEU A N 1
ATOM 3469 C CA . LEU A 1 456 ? 3.312 -15.011 -15.537 1.00 88.06 456 LEU A CA 1
ATOM 3470 C C . LEU A 1 456 ? 4.597 -15.851 -15.552 1.00 88.06 456 LEU A C 1
ATOM 3472 O O . LEU A 1 456 ? 4.713 -16.878 -14.871 1.00 88.06 456 LEU A O 1
ATOM 3476 N N . GLU A 1 457 ? 5.579 -15.438 -16.344 1.00 81.69 457 GLU A N 1
ATOM 3477 C CA . GLU A 1 457 ? 6.865 -16.110 -16.491 1.00 81.69 457 GLU A CA 1
ATOM 3478 C C . GLU A 1 457 ? 7.945 -15.498 -15.585 1.00 81.69 457 GLU A C 1
ATOM 3480 O O . GLU A 1 457 ? 8.033 -14.287 -15.416 1.00 81.69 457 GLU A O 1
ATOM 3485 N N . ASP A 1 458 ? 8.795 -16.352 -15.006 1.00 78.25 458 ASP A N 1
ATOM 3486 C CA . ASP A 1 458 ? 9.943 -15.942 -14.191 1.00 78.25 458 ASP A CA 1
ATOM 3487 C C . ASP A 1 458 ? 9.602 -15.079 -12.944 1.00 78.25 458 ASP A C 1
ATOM 3489 O O . ASP A 1 458 ? 10.437 -14.304 -12.487 1.00 78.25 458 ASP A O 1
ATOM 3493 N N . LEU A 1 459 ? 8.466 -15.328 -12.276 1.00 84.75 459 LEU A N 1
ATOM 3494 C CA . LEU A 1 459 ? 7.913 -14.532 -11.155 1.00 84.75 459 LEU A CA 1
ATOM 3495 C C . LEU A 1 459 ? 8.861 -14.299 -9.954 1.00 84.75 459 LEU A C 1
ATOM 3497 O O . LEU A 1 459 ? 8.671 -13.377 -9.174 1.00 84.75 459 LEU A O 1
ATOM 3501 N N . HIS A 1 460 ? 9.920 -15.100 -9.806 1.00 77.06 460 HIS A N 1
ATOM 3502 C CA . HIS A 1 460 ? 11.000 -14.870 -8.831 1.00 77.06 460 HIS A CA 1
ATOM 3503 C C . HIS A 1 460 ? 11.740 -13.525 -8.956 1.00 77.06 460 HIS A C 1
ATOM 3505 O O . HIS A 1 460 ? 12.542 -13.217 -8.082 1.00 77.06 460 HIS A O 1
ATOM 3511 N N . TRP A 1 461 ? 11.491 -12.754 -10.015 1.00 68.69 461 TRP A N 1
ATOM 3512 C CA . TRP A 1 461 ? 12.025 -11.403 -10.211 1.00 68.69 461 TRP A CA 1
ATOM 3513 C C . TRP A 1 461 ? 10.959 -10.300 -10.118 1.00 68.69 461 TRP A C 1
ATOM 3515 O O . TRP A 1 461 ? 11.160 -9.223 -10.662 1.00 68.69 461 TRP A O 1
ATOM 3525 N N . THR A 1 462 ? 9.816 -10.577 -9.489 1.00 76.12 462 THR A N 1
ATOM 3526 C CA . THR A 1 462 ? 8.728 -9.601 -9.316 1.00 76.12 462 THR A CA 1
ATOM 3527 C C . THR A 1 462 ? 9.083 -8.471 -8.338 1.00 76.12 462 THR A C 1
ATOM 3529 O O . THR A 1 462 ? 9.972 -8.623 -7.503 1.00 76.12 462 THR A O 1
ATOM 3532 N N . ASP A 1 463 ? 8.332 -7.369 -8.407 1.00 74.19 463 ASP A N 1
ATOM 3533 C CA . ASP A 1 463 ? 8.397 -6.222 -7.490 1.00 74.19 463 ASP A CA 1
ATOM 3534 C C . ASP A 1 463 ? 7.159 -6.128 -6.563 1.00 74.19 463 ASP A C 1
ATOM 3536 O O . ASP A 1 463 ? 6.132 -6.759 -6.825 1.00 74.19 463 ASP A O 1
ATOM 3540 N N . ASP A 1 464 ? 7.233 -5.325 -5.494 1.00 70.06 464 ASP A N 1
ATOM 3541 C CA . ASP A 1 464 ? 6.129 -5.118 -4.539 1.00 70.06 464 ASP A CA 1
ATOM 3542 C C . ASP A 1 464 ? 4.866 -4.497 -5.163 1.00 70.06 464 ASP A C 1
ATOM 3544 O O . ASP A 1 464 ? 3.752 -4.835 -4.756 1.00 70.06 464 ASP A O 1
ATOM 3548 N N . ASP A 1 465 ? 5.007 -3.611 -6.156 1.00 78.38 465 ASP A N 1
ATOM 3549 C CA . ASP A 1 465 ? 3.871 -2.977 -6.829 1.00 78.38 465 ASP A CA 1
ATOM 3550 C C . ASP A 1 465 ? 3.111 -3.985 -7.712 1.00 78.38 465 ASP A C 1
ATOM 3552 O O . ASP A 1 465 ? 1.876 -3.990 -7.725 1.00 78.38 465 ASP A O 1
ATOM 3556 N N . SER A 1 466 ? 3.829 -4.895 -8.380 1.00 84.62 466 SER A N 1
ATOM 3557 C CA . SER A 1 466 ? 3.266 -6.062 -9.067 1.00 84.62 466 SER A CA 1
ATOM 3558 C C . SER A 1 466 ? 2.484 -6.948 -8.103 1.00 84.62 466 SER A C 1
ATOM 3560 O O . SER A 1 466 ? 1.370 -7.361 -8.422 1.00 84.62 466 SER A O 1
ATOM 3562 N N . VAL A 1 467 ? 3.038 -7.233 -6.918 1.00 82.56 467 VAL A N 1
ATOM 3563 C CA . VAL A 1 467 ? 2.370 -8.077 -5.915 1.00 82.56 467 VAL A CA 1
ATOM 3564 C C . VAL A 1 467 ? 1.105 -7.412 -5.376 1.00 82.56 467 VAL A C 1
ATOM 3566 O O . VAL A 1 467 ? 0.074 -8.074 -5.271 1.00 82.56 467 VAL A O 1
ATOM 3569 N N . ASP A 1 468 ? 1.146 -6.110 -5.090 1.00 79.00 468 ASP A N 1
ATOM 3570 C CA . ASP A 1 468 ? -0.032 -5.350 -4.659 1.00 79.00 468 ASP A CA 1
ATOM 3571 C C . ASP A 1 468 ? -1.148 -5.365 -5.711 1.00 79.00 468 ASP A C 1
ATOM 3573 O O . ASP A 1 468 ? -2.325 -5.516 -5.375 1.00 79.00 468 ASP A O 1
ATOM 3577 N N . LEU A 1 469 ? -0.792 -5.203 -6.989 1.00 85.75 469 LEU A N 1
ATOM 3578 C CA . LEU A 1 469 ? -1.761 -5.260 -8.077 1.00 85.75 469 LEU A CA 1
ATOM 3579 C C . LEU A 1 469 ? -2.317 -6.679 -8.248 1.00 85.75 469 LEU A C 1
ATOM 3581 O O . LEU A 1 469 ? -3.531 -6.842 -8.353 1.00 85.75 469 LEU A O 1
ATOM 3585 N N . LEU A 1 470 ? -1.467 -7.710 -8.211 1.00 87.06 470 LEU A N 1
ATOM 3586 C CA . LEU A 1 470 ? -1.909 -9.107 -8.229 1.00 87.06 470 LEU A CA 1
ATOM 3587 C C . LEU A 1 470 ? -2.885 -9.396 -7.081 1.00 87.06 470 LEU A C 1
ATOM 3589 O O . LEU A 1 470 ? -3.912 -10.027 -7.319 1.00 87.06 470 LEU A O 1
ATOM 3593 N N . ALA A 1 471 ? -2.627 -8.871 -5.879 1.00 80.06 471 ALA A N 1
ATOM 3594 C CA . ALA A 1 471 ? -3.540 -8.991 -4.744 1.00 80.06 471 ALA A CA 1
ATOM 3595 C C . ALA A 1 471 ? -4.889 -8.339 -5.029 1.00 80.06 471 ALA A C 1
ATOM 3597 O O . ALA A 1 471 ? -5.928 -8.962 -4.831 1.00 80.06 471 ALA A O 1
ATOM 3598 N N . ALA A 1 472 ? -4.895 -7.126 -5.580 1.00 76.44 472 ALA A N 1
ATOM 3599 C CA . ALA A 1 472 ? -6.136 -6.447 -5.932 1.00 76.44 472 ALA A CA 1
ATOM 3600 C C . ALA A 1 472 ? -6.934 -7.170 -7.034 1.00 76.44 472 ALA A C 1
ATOM 3602 O O . ALA A 1 472 ? -8.162 -7.088 -7.052 1.00 76.44 472 ALA A O 1
ATOM 3603 N N . LEU A 1 473 ? -6.264 -7.888 -7.943 1.00 80.69 473 LEU A N 1
ATOM 3604 C CA . LEU A 1 473 ? -6.919 -8.702 -8.972 1.00 80.69 473 LEU A CA 1
ATOM 3605 C C . LEU A 1 473 ? -7.539 -9.992 -8.406 1.00 80.69 473 LEU A C 1
ATOM 3607 O O . LEU A 1 473 ? -8.498 -10.507 -8.986 1.00 80.69 473 LEU A O 1
ATOM 3611 N N . VAL A 1 474 ? -7.006 -10.498 -7.290 1.00 74.25 474 VAL A N 1
ATOM 3612 C CA . VAL A 1 474 ? -7.265 -11.844 -6.760 1.00 74.25 474 VAL A CA 1
ATOM 3613 C C . VAL A 1 474 ? -8.133 -11.868 -5.489 1.00 74.25 474 VAL A C 1
ATOM 3615 O O . VAL A 1 474 ? -8.993 -12.739 -5.378 1.00 74.25 474 VAL A O 1
ATOM 3618 N N . ASP A 1 475 ? -7.924 -10.944 -4.550 1.00 62.88 475 ASP A N 1
ATOM 3619 C CA . ASP A 1 475 ? -8.374 -11.049 -3.146 1.00 62.88 475 ASP A CA 1
ATOM 3620 C C . ASP A 1 475 ? -9.717 -10.327 -2.858 1.00 62.88 475 ASP A C 1
ATOM 3622 O O . ASP A 1 475 ? -10.315 -10.479 -1.793 1.00 62.88 475 ASP A O 1
ATOM 3626 N N . GLU A 1 476 ? -10.252 -9.536 -3.803 1.00 58.41 476 GLU A N 1
ATOM 3627 C CA . GLU A 1 476 ? -11.525 -8.817 -3.604 1.00 58.41 476 GLU A CA 1
ATOM 3628 C C . GLU A 1 476 ? -12.785 -9.707 -3.764 1.00 58.41 476 GLU A C 1
ATOM 3630 O O . GLU A 1 476 ? -12.815 -10.605 -4.610 1.00 58.41 476 GLU A O 1
ATOM 3635 N N . PRO A 1 477 ? -13.897 -9.415 -3.046 1.00 46.72 477 PRO A N 1
ATOM 3636 C CA . PRO A 1 477 ? -15.168 -10.127 -3.204 1.00 46.72 477 PRO A CA 1
ATOM 3637 C C . PRO A 1 477 ? -15.668 -10.115 -4.661 1.00 46.72 477 PRO A C 1
ATOM 3639 O O . PRO A 1 477 ? -15.935 -9.058 -5.239 1.00 46.72 477 PRO A O 1
ATOM 3642 N N . GLY A 1 478 ? -15.813 -11.311 -5.240 1.00 56.38 478 GLY A N 1
ATOM 3643 C CA . GLY A 1 478 ? -16.113 -11.528 -6.659 1.00 56.38 478 GLY A CA 1
ATOM 3644 C C . GLY A 1 478 ? -14.837 -11.808 -7.451 1.00 56.38 478 GLY A C 1
ATOM 3645 O O . GLY A 1 478 ? -14.256 -10.889 -8.020 1.00 56.38 478 GLY A O 1
ATOM 3646 N N . ALA A 1 479 ? -14.405 -13.070 -7.469 1.00 61.41 479 ALA A N 1
ATOM 3647 C CA . ALA A 1 479 ? -13.154 -13.492 -8.093 1.00 61.41 479 ALA A CA 1
ATOM 3648 C C . ALA A 1 479 ? -13.142 -13.230 -9.611 1.00 61.41 479 ALA A C 1
ATOM 3650 O O . ALA A 1 479 ? -14.151 -13.442 -10.289 1.00 61.41 479 ALA A O 1
ATOM 3651 N N . LEU A 1 480 ? -11.996 -12.786 -10.140 1.00 77.12 480 LEU A N 1
ATOM 3652 C CA . LEU A 1 480 ? -11.757 -12.697 -11.582 1.00 77.12 480 LEU A CA 1
ATOM 3653 C C . LEU A 1 480 ? -11.799 -14.124 -12.170 1.00 77.12 480 LEU A C 1
ATOM 3655 O O . LEU A 1 480 ? -10.968 -14.945 -11.788 1.00 77.12 480 LEU A O 1
ATOM 3659 N N . PRO A 1 481 ? -12.728 -14.461 -13.083 1.00 81.50 481 PRO A N 1
ATOM 3660 C CA . PRO A 1 481 ? -12.814 -15.811 -13.637 1.00 81.50 481 PRO A CA 1
ATOM 3661 C C . PRO A 1 481 ? -11.703 -16.026 -14.675 1.00 81.50 481 PRO A C 1
ATOM 3663 O O . PRO A 1 481 ? -11.918 -15.868 -15.875 1.00 81.50 481 PRO A O 1
ATOM 3666 N N . ALA A 1 482 ? -10.497 -16.335 -14.196 1.00 86.00 482 ALA A N 1
ATOM 3667 C CA . ALA A 1 482 ? -9.304 -16.509 -15.015 1.00 86.00 482 ALA A CA 1
ATOM 3668 C C . ALA A 1 482 ? -8.429 -17.678 -14.536 1.00 86.00 482 ALA A C 1
ATOM 3670 O O . ALA A 1 482 ? -8.359 -17.989 -13.343 1.00 86.00 482 ALA A O 1
ATOM 3671 N N . LEU A 1 483 ? -7.718 -18.293 -15.484 1.00 86.88 483 LEU A N 1
ATOM 3672 C CA . LEU A 1 483 ? -6.633 -19.235 -15.215 1.00 86.88 483 LEU A CA 1
ATOM 3673 C C . LEU A 1 483 ? -5.314 -18.460 -15.111 1.00 86.88 483 LEU A C 1
ATOM 3675 O O . LEU A 1 483 ? -4.848 -17.907 -16.102 1.00 86.88 483 LEU A O 1
ATOM 3679 N N . VAL A 1 484 ? -4.682 -18.446 -13.938 1.00 89.19 484 VAL A N 1
ATOM 3680 C CA . VAL A 1 484 ? -3.364 -17.825 -13.741 1.00 89.19 484 VAL A CA 1
ATOM 3681 C C . VAL A 1 484 ? -2.293 -18.912 -13.720 1.00 89.19 484 VAL A C 1
ATOM 3683 O O . VAL A 1 484 ? -2.277 -19.759 -12.830 1.00 89.19 484 VAL A O 1
ATOM 3686 N N . VAL A 1 485 ? -1.375 -18.899 -14.684 1.00 89.44 485 VAL A N 1
ATOM 3687 C CA . VAL A 1 485 ? -0.227 -19.816 -14.732 1.00 89.44 485 VAL A CA 1
ATOM 3688 C C . VAL A 1 485 ? 1.025 -19.046 -14.331 1.00 89.44 485 VAL A C 1
ATOM 3690 O O . VAL A 1 485 ? 1.466 -18.176 -15.068 1.00 89.44 485 VAL A O 1
ATOM 3693 N N . ALA A 1 486 ? 1.626 -19.365 -13.188 1.00 91.56 486 ALA A N 1
ATOM 3694 C CA . ALA A 1 486 ? 2.830 -18.704 -12.688 1.00 91.56 486 ALA A CA 1
ATOM 3695 C C . ALA A 1 486 ? 4.038 -19.644 -12.749 1.00 91.56 486 ALA A C 1
ATOM 3697 O O . ALA A 1 486 ? 3.992 -20.765 -12.242 1.00 91.56 486 ALA A O 1
ATOM 3698 N N . THR A 1 487 ? 5.154 -19.195 -13.328 1.00 89.75 487 THR A N 1
ATOM 3699 C CA . THR A 1 487 ? 6.397 -19.980 -13.385 1.00 89.75 487 THR A CA 1
ATOM 3700 C C . THR A 1 487 ? 7.538 -19.283 -12.651 1.00 89.75 487 THR A C 1
ATOM 3702 O O . THR A 1 487 ? 7.718 -18.077 -12.777 1.00 89.75 487 THR A O 1
ATOM 3705 N N . TYR A 1 488 ? 8.322 -20.028 -11.869 1.00 86.50 488 TYR A N 1
ATOM 3706 C CA . TYR A 1 488 ? 9.424 -19.458 -11.081 1.00 86.50 488 TYR A CA 1
ATOM 3707 C C . TYR A 1 488 ? 10.502 -20.493 -10.739 1.00 86.50 488 TYR A C 1
ATOM 3709 O O . TYR A 1 488 ? 10.344 -21.706 -10.940 1.00 86.50 488 TYR A O 1
ATOM 3717 N N . ARG A 1 489 ? 11.656 -20.008 -10.268 1.00 83.12 489 ARG A N 1
ATOM 3718 C CA . ARG A 1 489 ? 12.754 -20.868 -9.813 1.00 83.12 489 ARG A CA 1
ATOM 3719 C C . ARG A 1 489 ? 12.455 -21.419 -8.424 1.00 83.12 489 ARG A C 1
ATOM 3721 O O . ARG A 1 489 ? 11.973 -20.706 -7.558 1.00 83.12 489 ARG A O 1
ATOM 3728 N N . TRP A 1 490 ? 12.747 -22.701 -8.232 1.00 76.00 490 TRP A N 1
ATOM 3729 C CA . TRP A 1 490 ? 12.591 -23.374 -6.946 1.00 76.00 490 TRP A CA 1
ATOM 3730 C C . TRP A 1 490 ? 13.549 -24.558 -6.868 1.00 76.00 490 TRP A C 1
ATOM 3732 O O . TRP A 1 490 ? 13.621 -25.346 -7.815 1.00 76.00 490 TRP A O 1
ATOM 3742 N N . SER A 1 491 ? 14.281 -24.684 -5.761 1.00 61.66 491 SER A N 1
ATOM 3743 C CA . SER A 1 491 ? 15.131 -25.842 -5.473 1.00 61.66 491 SER A CA 1
ATOM 3744 C C . SER A 1 491 ? 14.754 -26.432 -4.119 1.00 61.66 491 SER A C 1
ATOM 3746 O O . SER A 1 491 ? 14.546 -25.699 -3.157 1.00 61.66 491 SER A O 1
ATOM 3748 N N . ALA A 1 492 ? 14.694 -27.762 -4.036 1.00 49.56 492 ALA A N 1
ATOM 3749 C CA . ALA A 1 492 ? 14.409 -28.483 -2.794 1.00 49.56 492 ALA A CA 1
ATOM 3750 C C . ALA A 1 492 ? 15.559 -28.407 -1.767 1.00 49.56 492 ALA A C 1
ATOM 3752 O O . ALA A 1 492 ? 15.366 -28.762 -0.612 1.00 49.56 492 ALA A O 1
ATOM 3753 N N . SER A 1 493 ? 16.750 -27.961 -2.187 1.00 45.28 493 SER A N 1
ATOM 3754 C CA . SER A 1 493 ? 17.957 -27.853 -1.355 1.00 45.28 493 SER A CA 1
ATOM 3755 C C . SER A 1 493 ? 18.140 -26.490 -0.674 1.00 45.28 493 SER A C 1
ATOM 3757 O O . SER A 1 493 ? 19.118 -26.302 0.041 1.00 45.28 493 SER A O 1
ATOM 3759 N N . THR A 1 494 ? 17.264 -25.524 -0.944 1.00 42.62 494 THR A N 1
ATOM 3760 C CA . THR A 1 494 ? 17.301 -24.169 -0.372 1.00 42.62 494 THR A CA 1
ATOM 3761 C C . THR A 1 494 ? 16.120 -23.999 0.572 1.00 42.62 494 THR A C 1
ATOM 3763 O O . THR A 1 494 ? 14.984 -24.210 0.149 1.00 42.62 494 THR A O 1
ATOM 3766 N N . GLU A 1 495 ? 16.389 -23.640 1.830 1.00 45.88 495 GLU A N 1
ATOM 3767 C CA . GLU A 1 495 ? 15.359 -23.280 2.811 1.00 45.88 495 GLU A CA 1
ATOM 3768 C C . GLU A 1 495 ? 14.466 -22.137 2.275 1.00 45.88 495 GLU A C 1
ATOM 3770 O O . GLU A 1 495 ? 14.944 -21.325 1.473 1.00 45.88 495 GLU A O 1
ATOM 3775 N N . PRO A 1 496 ? 13.181 -22.055 2.682 1.00 49.59 496 PRO A N 1
ATOM 3776 C CA . PRO A 1 496 ? 12.270 -20.973 2.286 1.00 49.59 496 PRO A CA 1
ATOM 3777 C C . PRO A 1 496 ? 12.860 -19.569 2.488 1.00 49.59 496 PRO A C 1
ATOM 3779 O O . PRO A 1 496 ? 12.618 -18.686 1.671 1.00 49.59 496 PRO A O 1
ATOM 3782 N N . ASP A 1 497 ? 13.705 -19.407 3.508 1.00 46.91 497 ASP A N 1
ATOM 3783 C CA . ASP A 1 497 ? 14.348 -18.150 3.907 1.00 46.91 497 ASP A CA 1
ATOM 3784 C C . ASP A 1 497 ? 15.371 -17.611 2.883 1.00 46.91 497 ASP A C 1
ATOM 3786 O O . ASP A 1 497 ? 15.833 -16.479 3.004 1.00 46.91 497 ASP A O 1
ATOM 3790 N N . LEU A 1 498 ? 15.734 -18.404 1.865 1.00 52.03 498 LEU A N 1
ATOM 3791 C CA . LEU A 1 498 ? 16.650 -18.006 0.787 1.00 52.03 498 LEU A CA 1
ATOM 3792 C C . LEU A 1 498 ? 15.928 -17.544 -0.492 1.00 52.03 498 LEU A C 1
ATOM 3794 O O . LEU A 1 498 ? 16.593 -17.232 -1.483 1.00 52.03 498 LEU A O 1
ATOM 3798 N N . GLN A 1 499 ? 14.591 -17.539 -0.511 1.00 64.25 499 GLN A N 1
ATOM 3799 C CA . GLN A 1 499 ? 13.812 -16.999 -1.630 1.00 64.25 499 GLN A CA 1
ATOM 3800 C C . GLN A 1 499 ? 13.585 -15.487 -1.472 1.00 64.25 499 GLN A C 1
ATOM 3802 O O . GLN A 1 499 ? 13.523 -15.001 -0.343 1.00 64.25 499 GLN A O 1
ATOM 3807 N N . PRO A 1 500 ? 13.419 -14.737 -2.579 1.00 65.75 500 PRO A N 1
ATOM 3808 C CA . PRO A 1 500 ? 13.052 -13.325 -2.510 1.00 65.75 500 PRO A CA 1
ATOM 3809 C C . PRO A 1 500 ? 11.738 -13.130 -1.726 1.00 65.75 500 PRO A C 1
ATOM 3811 O O . PRO A 1 500 ? 10.766 -13.844 -2.013 1.00 65.75 500 PRO A O 1
ATOM 3814 N N . PRO A 1 501 ? 11.674 -12.199 -0.754 1.00 66.88 501 PRO A N 1
ATOM 3815 C CA . PRO A 1 501 ? 10.452 -11.903 -0.003 1.00 66.88 501 PRO A CA 1
ATOM 3816 C C . PRO A 1 501 ? 9.251 -11.587 -0.904 1.00 66.88 501 PRO A C 1
ATOM 3818 O O . PRO A 1 501 ? 8.136 -12.030 -0.630 1.00 66.88 501 PRO A O 1
ATOM 3821 N N . GLU A 1 502 ? 9.488 -10.893 -2.015 1.00 73.38 502 GLU A N 1
ATOM 3822 C CA . GLU A 1 502 ? 8.481 -10.488 -2.996 1.00 73.38 502 GLU A CA 1
ATOM 3823 C C . GLU A 1 502 ? 7.881 -11.711 -3.698 1.00 73.38 502 GLU A C 1
ATOM 3825 O O . GLU A 1 502 ? 6.668 -11.793 -3.874 1.00 73.38 502 GLU A O 1
ATOM 3830 N N . LEU A 1 503 ? 8.701 -12.719 -4.027 1.00 80.75 503 LEU A N 1
ATOM 3831 C CA . LEU A 1 503 ? 8.225 -13.991 -4.579 1.00 80.75 503 LEU A CA 1
ATOM 3832 C C . LEU A 1 503 ? 7.357 -14.746 -3.570 1.00 80.75 503 LEU A C 1
ATOM 3834 O O . LEU A 1 503 ? 6.316 -15.284 -3.943 1.00 80.75 503 LEU A O 1
ATOM 3838 N N . LEU A 1 504 ? 7.786 -14.820 -2.306 1.00 81.06 504 LEU A N 1
ATOM 3839 C CA . LEU A 1 504 ? 7.024 -15.504 -1.258 1.00 81.06 504 LEU A CA 1
ATOM 3840 C C . LEU A 1 504 ? 5.657 -14.844 -1.066 1.00 81.06 504 LEU A C 1
ATOM 3842 O O . LEU A 1 504 ? 4.641 -15.538 -1.052 1.00 81.06 504 LEU A O 1
ATOM 3846 N N . ARG A 1 505 ? 5.636 -13.510 -1.017 1.00 80.50 505 ARG A N 1
ATOM 3847 C CA . ARG A 1 505 ? 4.414 -12.711 -0.940 1.00 80.50 505 ARG A CA 1
ATOM 3848 C C . ARG A 1 505 ? 3.541 -12.895 -2.182 1.00 80.50 505 ARG A C 1
ATOM 3850 O O . ARG A 1 505 ? 2.342 -13.100 -2.045 1.00 80.50 505 ARG A O 1
ATOM 3857 N N . ALA A 1 506 ? 4.122 -12.895 -3.383 1.00 84.25 506 ALA A N 1
ATOM 3858 C CA . ALA A 1 506 ? 3.391 -13.143 -4.625 1.00 84.25 506 ALA A CA 1
ATOM 3859 C C . ALA A 1 506 ? 2.708 -14.515 -4.616 1.00 84.25 506 ALA A C 1
ATOM 3861 O O . ALA A 1 506 ? 1.541 -14.609 -4.980 1.00 84.25 506 ALA A O 1
ATOM 3862 N N . ILE A 1 507 ? 3.419 -15.562 -4.172 1.00 85.88 507 ILE A N 1
ATOM 3863 C CA . ILE A 1 507 ? 2.889 -16.926 -4.036 1.00 85.88 507 ILE A CA 1
ATOM 3864 C C . ILE A 1 507 ? 1.758 -16.972 -3.009 1.00 85.88 507 ILE A C 1
ATOM 3866 O O . ILE A 1 507 ? 0.756 -17.625 -3.271 1.00 85.88 507 ILE A O 1
ATOM 3870 N N . GLU A 1 508 ? 1.908 -16.308 -1.862 1.00 84.38 508 GLU A N 1
ATOM 3871 C CA . GLU A 1 508 ? 0.863 -16.230 -0.834 1.00 84.38 508 GLU A CA 1
ATOM 3872 C C . GLU A 1 508 ? -0.393 -15.535 -1.370 1.00 84.38 508 GLU A C 1
ATOM 3874 O O . GLU A 1 508 ? -1.495 -16.054 -1.221 1.00 84.38 508 GLU A O 1
ATOM 3879 N N . VAL A 1 509 ? -0.213 -14.408 -2.059 1.00 82.12 509 VAL A N 1
ATOM 3880 C CA . VAL A 1 509 ? -1.286 -13.592 -2.631 1.00 82.12 509 VAL A CA 1
ATOM 3881 C C . VAL A 1 509 ? -2.072 -14.354 -3.692 1.00 82.12 509 VAL A C 1
ATOM 3883 O O . VAL A 1 509 ? -3.287 -14.494 -3.578 1.00 82.12 509 VAL A O 1
ATOM 3886 N N . ILE A 1 510 ? -1.400 -14.883 -4.719 1.00 82.19 510 ILE A N 1
ATOM 3887 C CA . ILE A 1 510 ? -2.094 -15.663 -5.753 1.00 82.19 510 ILE A CA 1
ATOM 3888 C C . ILE A 1 510 ? -2.592 -16.997 -5.180 1.00 82.19 510 ILE A C 1
ATOM 3890 O O . ILE A 1 510 ? -3.621 -17.499 -5.607 1.00 82.19 510 ILE A O 1
ATOM 3894 N N . GLY A 1 511 ? -1.916 -17.517 -4.152 1.00 75.81 511 GLY A N 1
ATOM 3895 C CA . GLY A 1 511 ? -2.305 -18.695 -3.387 1.00 75.81 511 GLY A CA 1
ATOM 3896 C C . GLY A 1 511 ? -3.560 -18.512 -2.531 1.00 75.81 511 GLY A C 1
ATOM 3897 O O . GLY A 1 511 ? -4.208 -19.490 -2.171 1.00 75.81 511 GLY A O 1
ATOM 3898 N N . ALA A 1 512 ? -3.953 -17.284 -2.205 1.00 71.25 512 ALA A N 1
ATOM 3899 C CA . ALA A 1 512 ? -5.224 -17.025 -1.536 1.00 71.25 512 ALA A CA 1
ATOM 3900 C C . ALA A 1 512 ? -6.424 -17.147 -2.502 1.00 71.25 512 ALA A C 1
ATOM 3902 O O . ALA A 1 512 ? -7.561 -17.315 -2.054 1.00 71.25 512 ALA A O 1
ATOM 3903 N N . ALA A 1 513 ? -6.183 -17.130 -3.823 1.00 64.38 513 ALA A N 1
ATOM 3904 C CA . ALA A 1 513 ? -7.211 -17.278 -4.849 1.00 64.38 513 ALA A CA 1
ATOM 3905 C C . ALA A 1 513 ? -7.684 -18.732 -4.967 1.00 64.38 513 ALA A C 1
ATOM 3907 O O . ALA A 1 513 ? -7.023 -19.557 -5.590 1.00 64.38 513 ALA A O 1
ATOM 3908 N N . GLY A 1 514 ? -8.856 -19.052 -4.419 1.00 66.56 514 GLY A N 1
ATOM 3909 C CA . GLY A 1 514 ? -9.602 -20.260 -4.797 1.00 66.56 514 GLY A CA 1
ATOM 3910 C C . GLY A 1 514 ? -8.792 -21.572 -4.804 1.00 66.56 514 GLY A C 1
ATOM 3911 O O . GLY A 1 514 ? -8.243 -21.984 -3.780 1.00 66.56 514 GLY A O 1
ATOM 3912 N N . GLU A 1 515 ? -8.784 -22.273 -5.948 1.00 74.19 515 GLU A N 1
ATOM 3913 C CA . GLU A 1 515 ? -8.071 -23.547 -6.130 1.00 74.19 515 GLU A CA 1
ATOM 3914 C C . GLU A 1 515 ? -6.623 -23.338 -6.609 1.00 74.19 515 GLU A C 1
ATOM 3916 O O . GLU A 1 515 ? -6.371 -22.706 -7.638 1.00 74.19 515 GLU A O 1
ATOM 3921 N N . ASN A 1 516 ? -5.674 -23.959 -5.896 1.00 82.88 516 ASN A N 1
ATOM 3922 C CA . ASN A 1 516 ? -4.240 -23.874 -6.178 1.00 82.88 516 ASN A CA 1
ATOM 3923 C C . ASN A 1 516 ? -3.630 -25.224 -6.544 1.00 82.88 516 ASN A C 1
ATOM 3925 O O . ASN A 1 516 ? -3.799 -26.222 -5.836 1.00 82.88 516 ASN A O 1
ATOM 3929 N N . HIS A 1 517 ? -2.821 -25.230 -7.600 1.00 86.19 517 HIS A N 1
ATOM 3930 C CA . HIS A 1 517 ? -2.092 -26.407 -8.062 1.00 86.19 517 HIS A CA 1
ATOM 3931 C C . HIS A 1 517 ? -0.603 -26.107 -8.206 1.00 86.19 517 HIS A C 1
ATOM 3933 O O . HIS A 1 517 ? -0.218 -25.179 -8.907 1.00 86.19 517 HIS A O 1
ATOM 3939 N N . ILE A 1 518 ? 0.252 -26.909 -7.565 1.00 88.31 518 ILE A N 1
ATOM 3940 C CA . ILE A 1 518 ? 1.707 -26.719 -7.592 1.00 88.31 518 ILE A CA 1
ATOM 3941 C C . ILE A 1 518 ? 2.372 -27.920 -8.258 1.00 88.31 518 ILE A C 1
ATOM 3943 O O . ILE A 1 518 ? 2.371 -29.018 -7.707 1.00 88.31 518 ILE A O 1
ATOM 3947 N N . LEU A 1 519 ? 3.019 -27.682 -9.397 1.00 89.88 519 LEU A N 1
ATOM 3948 C CA . LEU A 1 519 ? 3.813 -28.660 -10.127 1.00 89.88 519 LEU A CA 1
ATOM 3949 C C . LEU A 1 519 ? 5.311 -28.346 -9.999 1.00 89.88 519 LEU A C 1
ATOM 3951 O O . LEU A 1 519 ? 5.785 -27.290 -10.422 1.00 89.88 519 LEU A O 1
ATOM 3955 N N . SER A 1 520 ? 6.076 -29.293 -9.453 1.00 87.94 520 SER A N 1
ATOM 3956 C CA . SER A 1 520 ? 7.538 -29.199 -9.335 1.00 87.94 520 SER A CA 1
ATOM 3957 C C . SER A 1 520 ? 8.236 -29.990 -10.444 1.00 87.94 520 SER A C 1
ATOM 3959 O O . SER A 1 520 ? 8.063 -31.202 -10.536 1.00 87.94 520 SER A O 1
ATOM 3961 N N . LEU A 1 521 ? 9.090 -29.336 -11.233 1.00 86.75 521 LEU A N 1
ATOM 3962 C CA . LEU A 1 521 ? 9.899 -29.974 -12.274 1.00 86.75 521 LEU A CA 1
ATOM 3963 C C . LEU A 1 521 ? 11.324 -30.258 -11.784 1.00 86.75 521 LEU A C 1
ATOM 3965 O O . LEU A 1 521 ? 12.046 -29.345 -11.385 1.00 86.75 521 LEU A O 1
ATOM 3969 N N . ALA A 1 522 ? 11.752 -31.517 -11.884 1.00 82.06 522 ALA A N 1
ATOM 3970 C CA . ALA A 1 522 ? 13.142 -31.953 -11.699 1.00 82.06 522 ALA A CA 1
ATOM 3971 C C . ALA A 1 522 ? 13.850 -32.134 -13.058 1.00 82.06 522 ALA A C 1
ATOM 3973 O O . ALA A 1 522 ? 13.146 -32.286 -14.055 1.00 82.06 522 ALA A O 1
ATOM 3974 N N . PRO A 1 523 ? 15.198 -32.129 -13.149 1.00 80.56 523 PRO A N 1
ATOM 3975 C CA . PRO A 1 523 ? 15.921 -32.520 -14.369 1.00 80.56 523 PRO A CA 1
ATOM 3976 C C . PRO A 1 523 ? 15.446 -33.874 -14.926 1.00 80.56 523 PRO A C 1
ATOM 3978 O O . PRO A 1 523 ? 14.952 -34.709 -14.169 1.00 80.56 523 PRO A O 1
ATOM 3981 N N . LEU A 1 524 ? 15.563 -34.083 -16.243 1.00 81.62 524 LEU A N 1
ATOM 3982 C CA . LEU A 1 524 ? 15.157 -35.344 -16.872 1.00 81.62 524 LEU A CA 1
ATOM 3983 C C . LEU A 1 524 ? 16.005 -36.499 -16.336 1.00 81.62 524 LEU A C 1
ATOM 3985 O O . LEU A 1 524 ? 17.224 -36.372 -16.197 1.00 81.62 524 LEU A O 1
ATOM 3989 N N . GLY A 1 525 ? 15.360 -37.640 -16.084 1.00 80.38 525 GLY A N 1
ATOM 3990 C CA . GLY A 1 525 ? 16.069 -38.868 -15.741 1.00 80.38 525 GLY A CA 1
ATOM 3991 C C . GLY A 1 525 ? 16.969 -39.343 -16.894 1.00 80.38 525 GLY A C 1
ATOM 3992 O O . GLY A 1 525 ? 16.752 -38.941 -18.040 1.00 80.38 525 GLY A O 1
ATOM 3993 N N . PRO A 1 526 ? 17.951 -40.227 -16.635 1.00 77.31 526 PRO A N 1
ATOM 3994 C CA . PRO A 1 526 ? 18.915 -40.672 -17.646 1.00 77.31 526 PRO A CA 1
ATOM 3995 C C . PRO A 1 526 ? 18.257 -41.229 -18.916 1.00 77.31 526 PRO A C 1
ATOM 3997 O O . PRO A 1 526 ? 18.690 -40.925 -20.024 1.00 77.31 526 PRO A O 1
ATOM 4000 N N . GLU A 1 527 ? 17.166 -41.982 -18.760 1.00 79.44 527 GLU A N 1
ATOM 4001 C CA . GLU A 1 527 ? 16.409 -42.567 -19.873 1.00 79.44 527 GLU A CA 1
ATOM 4002 C C . GLU A 1 527 ? 15.678 -41.507 -20.709 1.00 79.44 527 GLU A C 1
ATOM 4004 O O . GLU A 1 527 ? 15.768 -41.511 -21.935 1.00 79.44 527 GLU A O 1
ATOM 4009 N N . GLN A 1 528 ? 15.004 -40.556 -20.055 1.00 81.88 528 GLN A N 1
ATOM 4010 C CA . GLN A 1 528 ? 14.286 -39.461 -20.718 1.00 81.88 528 GLN A CA 1
ATOM 4011 C C . GLN A 1 528 ? 15.257 -38.501 -21.422 1.00 81.88 528 GLN A C 1
ATOM 4013 O O . GLN A 1 528 ? 14.999 -38.050 -22.537 1.00 81.88 528 GLN A O 1
ATOM 4018 N N . ALA A 1 529 ? 16.398 -38.217 -20.788 1.00 78.25 529 ALA A N 1
ATOM 4019 C CA . ALA A 1 529 ? 17.472 -37.405 -21.345 1.00 78.25 529 ALA A CA 1
ATOM 4020 C C . ALA A 1 529 ? 18.096 -38.063 -22.586 1.00 78.25 529 ALA A C 1
ATOM 4022 O O . ALA A 1 529 ? 18.299 -37.400 -23.605 1.00 78.25 529 ALA A O 1
ATOM 4023 N N . ALA A 1 530 ? 18.340 -39.376 -22.527 1.00 78.25 530 ALA A N 1
ATOM 4024 C CA . ALA A 1 530 ? 18.827 -40.155 -23.658 1.00 78.25 530 ALA A CA 1
ATOM 4025 C C . ALA A 1 530 ? 17.800 -40.215 -24.800 1.00 78.25 530 ALA A C 1
ATOM 4027 O O . ALA A 1 530 ? 18.173 -40.086 -25.965 1.00 78.25 530 ALA A O 1
ATOM 4028 N N . ALA A 1 531 ? 16.509 -40.368 -24.484 1.00 77.62 531 ALA A N 1
ATOM 4029 C CA . ALA A 1 531 ? 15.430 -40.341 -25.470 1.00 77.62 531 ALA A CA 1
ATOM 4030 C C . ALA A 1 531 ? 15.341 -38.981 -26.180 1.00 77.62 531 ALA A C 1
ATOM 4032 O O . ALA A 1 531 ? 15.291 -38.940 -27.408 1.00 77.62 531 ALA A O 1
ATOM 4033 N N . LEU A 1 532 ? 15.407 -37.874 -25.431 1.00 76.50 532 LEU A N 1
ATOM 4034 C CA . LEU A 1 532 ? 15.429 -36.520 -25.991 1.00 76.50 532 LEU A CA 1
ATOM 4035 C C . LEU A 1 532 ? 16.652 -36.302 -26.894 1.00 76.50 532 LEU A C 1
ATOM 4037 O O . LEU A 1 532 ? 16.513 -35.756 -27.986 1.00 76.50 532 LEU A O 1
ATOM 4041 N N . LEU A 1 533 ? 17.839 -36.742 -26.460 1.00 75.69 533 LEU A N 1
ATOM 4042 C CA . LEU A 1 533 ? 19.071 -36.609 -27.238 1.00 75.69 533 LEU A CA 1
ATOM 4043 C C . LEU A 1 533 ? 18.991 -37.403 -28.549 1.00 75.69 533 LEU A C 1
ATOM 4045 O O . LEU A 1 533 ? 19.285 -36.858 -29.611 1.00 75.69 533 LEU A O 1
ATOM 4049 N N . ARG A 1 534 ? 18.543 -38.664 -28.495 1.00 78.25 534 ARG A N 1
ATOM 4050 C CA . ARG A 1 534 ? 18.386 -39.519 -29.684 1.00 78.25 534 ARG A CA 1
ATOM 4051 C C . ARG A 1 534 ? 17.326 -38.982 -30.644 1.00 78.25 534 ARG A C 1
ATOM 4053 O O . ARG A 1 534 ? 17.569 -38.968 -31.842 1.00 78.25 534 ARG A O 1
ATOM 4060 N N . ALA A 1 535 ? 16.200 -38.484 -30.132 1.00 71.06 535 ALA A N 1
ATOM 4061 C CA . ALA A 1 535 ? 15.135 -37.903 -30.952 1.00 71.06 535 ALA A CA 1
ATOM 4062 C C . ALA A 1 535 ? 15.571 -36.636 -31.711 1.00 71.06 535 ALA A C 1
ATOM 4064 O O . ALA A 1 535 ? 14.974 -36.293 -32.727 1.00 71.06 535 ALA A O 1
ATOM 4065 N N . GLN A 1 536 ? 16.599 -35.931 -31.226 1.00 68.56 536 GLN A N 1
ATOM 4066 C CA . GLN A 1 536 ? 17.084 -34.679 -31.820 1.00 68.56 536 GLN A CA 1
ATOM 4067 C C . GLN A 1 536 ? 18.403 -34.815 -32.590 1.00 68.56 536 GLN A C 1
ATOM 4069 O O . GLN A 1 536 ? 18.824 -33.861 -33.249 1.00 68.56 536 GLN A O 1
ATOM 4074 N N . SER A 1 537 ? 19.056 -35.976 -32.512 1.00 63.38 537 SER A N 1
ATOM 4075 C CA . SER A 1 537 ? 20.328 -36.236 -33.188 1.00 63.38 537 SER A CA 1
ATOM 4076 C C . SER A 1 537 ? 20.092 -36.661 -34.636 1.00 63.38 537 SER A C 1
ATOM 4078 O O . SER A 1 537 ? 19.222 -37.478 -34.921 1.00 63.38 537 SER A O 1
ATOM 4080 N N . ARG A 1 538 ? 20.871 -36.095 -35.567 1.00 52.28 538 ARG A N 1
ATOM 4081 C CA . ARG A 1 538 ? 20.752 -36.374 -37.013 1.00 52.28 538 ARG A CA 1
ATOM 4082 C C . ARG A 1 538 ? 21.430 -37.681 -37.439 1.00 52.28 538 ARG A C 1
ATOM 4084 O O . ARG A 1 538 ? 21.087 -38.222 -38.484 1.00 52.28 538 ARG A O 1
ATOM 4091 N N . GLU A 1 539 ? 22.365 -38.175 -36.633 1.00 61.00 539 GLU A N 1
ATOM 4092 C CA . GLU A 1 539 ? 23.092 -39.428 -36.840 1.00 61.00 539 GLU A CA 1
ATOM 4093 C C . GLU A 1 539 ? 22.871 -40.367 -35.645 1.00 61.00 539 GLU A C 1
ATOM 4095 O O . GLU A 1 539 ? 22.673 -39.890 -34.520 1.00 61.00 539 GLU A O 1
ATOM 4100 N N . PRO A 1 540 ? 22.902 -41.695 -35.855 1.00 61.94 540 PRO A N 1
ATOM 4101 C CA . PRO A 1 540 ? 22.848 -42.652 -34.761 1.00 61.94 540 PRO A CA 1
ATOM 4102 C C . PRO A 1 540 ? 24.072 -42.473 -33.851 1.00 61.94 540 PRO A C 1
ATOM 4104 O O . PRO A 1 540 ? 25.196 -42.812 -34.213 1.00 61.94 540 PRO A O 1
ATOM 4107 N N . LEU A 1 541 ? 23.843 -41.922 -32.657 1.00 72.81 541 LEU A N 1
ATOM 4108 C CA . LEU A 1 541 ? 24.858 -41.802 -31.612 1.00 72.81 541 LEU A CA 1
ATOM 4109 C C . LEU A 1 541 ? 25.094 -43.162 -30.943 1.00 72.81 541 LEU A C 1
ATOM 4111 O O . LEU A 1 541 ? 24.138 -43.892 -30.672 1.00 72.81 541 LEU A O 1
ATOM 4115 N N . SER A 1 542 ? 26.351 -43.479 -30.620 1.00 75.19 542 SER A N 1
ATOM 4116 C CA . SER A 1 542 ? 26.676 -44.646 -29.793 1.00 75.19 542 SER A CA 1
ATOM 4117 C C . SER A 1 542 ? 26.158 -44.470 -28.364 1.00 75.19 542 SER A C 1
ATOM 4119 O O . SER A 1 542 ? 26.057 -43.349 -27.857 1.00 75.19 542 SER A O 1
ATOM 4121 N N . ASP A 1 543 ? 25.872 -45.578 -27.678 1.00 74.19 543 ASP A N 1
ATOM 4122 C CA . ASP A 1 543 ? 25.391 -45.537 -26.291 1.00 74.19 543 ASP A CA 1
ATOM 4123 C C . ASP A 1 543 ? 26.391 -44.863 -25.338 1.00 74.19 543 ASP A C 1
ATOM 4125 O O . ASP A 1 543 ? 25.986 -44.184 -24.396 1.00 74.19 543 ASP A O 1
ATOM 4129 N N . GLU A 1 544 ? 27.689 -44.961 -25.627 1.00 70.12 544 GLU A N 1
ATOM 4130 C CA . GLU A 1 544 ? 28.754 -44.294 -24.874 1.00 70.12 544 GLU A CA 1
ATOM 4131 C C . GLU A 1 544 ? 28.736 -42.766 -25.072 1.00 70.12 544 GLU A C 1
ATOM 4133 O O . GLU A 1 544 ? 28.836 -42.007 -24.104 1.00 70.12 544 GLU A O 1
ATOM 4138 N N . ALA A 1 545 ? 28.504 -42.293 -26.303 1.00 67.25 545 ALA A N 1
ATOM 4139 C CA . ALA A 1 545 ? 28.356 -40.867 -26.597 1.00 67.25 545 ALA A CA 1
ATOM 4140 C C . ALA A 1 545 ? 27.077 -40.281 -25.974 1.00 67.25 545 ALA A C 1
ATOM 4142 O O . ALA A 1 545 ? 27.090 -39.152 -25.475 1.00 67.25 545 ALA A O 1
ATOM 4143 N N . VAL A 1 546 ? 25.984 -41.054 -25.957 1.00 74.44 546 VAL A N 1
ATOM 4144 C CA . VAL A 1 546 ? 24.726 -40.677 -25.294 1.00 74.44 546 VAL A CA 1
ATOM 4145 C C . VAL A 1 546 ? 24.915 -40.600 -23.780 1.00 74.44 546 VAL A C 1
ATOM 4147 O O . VAL A 1 546 ? 24.543 -39.593 -23.181 1.00 74.44 546 VAL A O 1
ATOM 4150 N N . ALA A 1 547 ? 25.530 -41.609 -23.155 1.00 73.50 547 ALA A N 1
ATOM 4151 C CA . ALA A 1 547 ? 25.777 -41.626 -21.713 1.00 73.50 547 ALA A CA 1
ATOM 4152 C C . ALA A 1 547 ? 26.672 -40.456 -21.270 1.00 73.50 547 ALA A C 1
ATOM 4154 O O . ALA A 1 547 ? 26.341 -39.756 -20.311 1.00 73.50 547 ALA A O 1
ATOM 4155 N N . SER A 1 548 ? 27.746 -40.185 -22.019 1.00 68.25 548 SER A N 1
ATOM 4156 C CA . SER A 1 548 ? 28.640 -39.050 -21.772 1.00 68.25 548 SER A CA 1
ATOM 4157 C C . SER A 1 548 ? 27.912 -37.703 -21.891 1.00 68.25 548 SER A C 1
ATOM 4159 O O . SER A 1 548 ? 28.017 -36.857 -21.002 1.00 68.25 548 SER A O 1
ATOM 4161 N N . ALA A 1 549 ? 27.096 -37.513 -22.935 1.00 66.62 549 ALA A N 1
ATOM 4162 C CA . ALA A 1 549 ? 26.324 -36.285 -23.130 1.00 66.62 549 ALA A CA 1
ATOM 4163 C C . ALA A 1 549 ? 25.232 -36.089 -22.061 1.00 66.62 549 ALA A C 1
ATOM 4165 O O . ALA A 1 549 ? 25.025 -34.974 -21.577 1.00 66.62 549 ALA A O 1
ATOM 4166 N N . VAL A 1 550 ? 24.556 -37.165 -21.646 1.00 73.81 550 VAL A N 1
ATOM 4167 C CA . VAL A 1 550 ? 23.567 -37.130 -20.558 1.00 73.81 550 VAL A CA 1
ATOM 4168 C C . VAL A 1 550 ? 24.238 -36.755 -19.237 1.00 73.81 550 VAL A C 1
ATOM 4170 O O . VAL A 1 550 ? 23.745 -35.857 -18.552 1.00 73.81 550 VAL A O 1
ATOM 4173 N N . GLN A 1 551 ? 25.394 -37.346 -18.924 1.00 67.56 551 GLN A N 1
ATOM 4174 C CA . GLN A 1 551 ? 26.174 -37.005 -17.734 1.00 67.56 551 GLN A CA 1
ATOM 4175 C C . GLN A 1 551 ? 26.654 -35.545 -17.763 1.00 67.56 551 GLN A C 1
ATOM 4177 O O . GLN A 1 551 ? 26.459 -34.822 -16.788 1.00 67.56 551 GLN A O 1
ATOM 4182 N N . ALA A 1 552 ? 27.214 -35.085 -18.886 1.00 61.53 552 ALA A N 1
ATOM 4183 C CA . ALA A 1 552 ? 27.697 -33.712 -19.048 1.00 61.53 552 ALA A CA 1
ATOM 4184 C C . ALA A 1 552 ? 26.567 -32.668 -18.958 1.00 61.53 552 ALA A C 1
ATOM 4186 O O . ALA A 1 552 ? 26.762 -31.575 -18.428 1.00 61.53 552 ALA A O 1
ATOM 4187 N N . SER A 1 553 ? 25.368 -33.006 -19.443 1.00 64.88 553 SER A N 1
ATOM 4188 C CA . SER A 1 553 ? 24.189 -32.131 -19.380 1.00 64.88 553 SER A CA 1
ATOM 4189 C C . SER A 1 553 ? 23.510 -32.092 -18.007 1.00 64.88 553 SER A C 1
ATOM 4191 O O . SER A 1 553 ? 22.683 -31.210 -17.773 1.00 64.88 553 SER A O 1
ATOM 4193 N N . GLY A 1 554 ? 23.785 -33.064 -17.127 1.00 65.00 554 GLY A N 1
ATOM 4194 C CA . GLY A 1 554 ? 23.081 -33.243 -15.855 1.00 65.00 554 GLY A CA 1
ATOM 4195 C C . GLY A 1 554 ? 21.569 -33.479 -15.997 1.00 65.00 554 GLY A C 1
ATOM 4196 O O . GLY A 1 554 ? 20.821 -33.167 -15.072 1.00 65.00 554 GLY A O 1
ATOM 4197 N N . GLY A 1 555 ? 21.102 -33.951 -17.162 1.00 67.75 555 GLY A N 1
ATOM 4198 C CA . GLY A 1 555 ? 19.677 -34.173 -17.448 1.00 67.75 555 GLY A CA 1
ATOM 4199 C C . GLY A 1 555 ? 18.879 -32.905 -17.785 1.00 67.75 555 GLY A C 1
ATOM 4200 O O . GLY A 1 555 ? 17.649 -32.942 -17.828 1.00 67.75 555 GLY A O 1
ATOM 4201 N N . TYR A 1 556 ? 19.530 -31.765 -18.027 1.00 68.06 556 TYR A N 1
ATOM 4202 C CA . TYR A 1 556 ? 18.837 -30.529 -18.402 1.00 68.06 556 TYR A CA 1
ATOM 4203 C C . TYR A 1 556 ? 18.523 -30.503 -19.912 1.00 68.06 556 TYR A C 1
ATOM 4205 O O . TYR A 1 556 ? 19.454 -30.512 -20.725 1.00 68.06 556 TYR A O 1
ATOM 4213 N N . PRO A 1 557 ? 17.235 -30.404 -20.314 1.00 68.19 557 PRO A N 1
ATOM 4214 C CA . PRO A 1 557 ? 16.819 -30.448 -21.718 1.00 68.19 557 PRO A CA 1
ATOM 4215 C C . PRO A 1 557 ? 17.549 -29.463 -22.624 1.00 68.19 557 PRO A C 1
ATOM 4217 O O . PRO A 1 557 ? 17.918 -29.824 -23.736 1.00 68.19 557 PRO A O 1
ATOM 4220 N N . VAL A 1 558 ? 17.773 -28.231 -22.155 1.00 59.59 558 VAL A N 1
ATOM 4221 C CA . VAL A 1 558 ? 18.407 -27.176 -22.958 1.00 59.59 558 VAL A CA 1
ATOM 4222 C C . VAL A 1 558 ? 19.822 -27.559 -23.407 1.00 59.59 558 VAL A C 1
ATOM 4224 O O . VAL A 1 558 ? 20.145 -27.382 -24.576 1.00 59.59 558 VAL A O 1
ATOM 4227 N N . PHE A 1 559 ? 20.619 -28.192 -22.540 1.00 62.91 559 PHE A N 1
ATOM 4228 C CA . PHE A 1 559 ? 21.984 -28.617 -22.878 1.00 62.91 559 PHE A CA 1
ATOM 4229 C C . PHE A 1 559 ? 21.999 -29.891 -23.720 1.00 62.91 559 PHE A C 1
ATOM 4231 O O . PHE A 1 559 ? 22.861 -30.044 -24.578 1.00 62.91 559 PHE A O 1
ATOM 4238 N N . LEU A 1 560 ? 21.021 -30.782 -23.538 1.00 66.88 560 LEU A N 1
ATOM 4239 C CA . LEU A 1 560 ? 20.865 -31.962 -24.395 1.00 66.88 560 LEU A CA 1
ATOM 4240 C C . LEU A 1 560 ? 20.578 -31.570 -25.851 1.00 66.88 560 LEU A C 1
ATOM 4242 O O . LEU A 1 560 ? 21.153 -32.168 -26.756 1.00 66.88 560 LEU A O 1
ATOM 4246 N N . ARG A 1 561 ? 19.752 -30.537 -26.089 1.00 63.03 561 ARG A N 1
ATOM 4247 C CA . ARG A 1 561 ? 19.485 -30.040 -27.454 1.00 63.03 561 ARG A CA 1
ATOM 4248 C C . ARG A 1 561 ? 20.742 -29.483 -28.118 1.00 63.03 561 ARG A C 1
ATOM 4250 O O . ARG A 1 561 ? 20.975 -29.738 -29.294 1.00 63.03 561 ARG A O 1
ATOM 4257 N N . GLU A 1 562 ? 21.551 -28.737 -27.369 1.00 56.88 562 GLU A N 1
ATOM 4258 C CA . GLU A 1 562 ? 22.813 -28.184 -27.876 1.00 56.88 562 GLU A CA 1
ATOM 4259 C C . GLU A 1 562 ? 23.828 -29.294 -28.179 1.00 56.88 562 GLU A C 1
ATOM 4261 O O . GLU A 1 562 ? 24.441 -29.313 -29.247 1.00 56.88 562 GLU A O 1
ATOM 4266 N N . LEU A 1 563 ? 23.944 -30.277 -27.282 1.00 62.44 563 LEU A N 1
ATOM 4267 C CA . LEU A 1 563 ? 24.813 -31.438 -27.464 1.00 62.44 563 LEU A CA 1
ATOM 4268 C C . LEU A 1 563 ? 24.349 -32.371 -28.595 1.00 62.44 563 LEU A C 1
ATOM 4270 O O . LEU A 1 563 ? 25.176 -33.111 -29.115 1.00 62.44 563 LEU A O 1
ATOM 4274 N N . ALA A 1 564 ? 23.085 -32.353 -29.023 1.00 61.56 564 ALA A N 1
ATOM 4275 C CA . ALA A 1 564 ? 22.618 -33.125 -30.184 1.00 61.56 564 ALA A CA 1
ATOM 4276 C C . ALA A 1 564 ? 23.080 -32.538 -31.535 1.00 61.56 564 ALA A C 1
ATOM 4278 O O . ALA A 1 564 ? 23.075 -33.236 -32.548 1.00 61.56 564 ALA A O 1
ATOM 4279 N N . GLN A 1 565 ? 23.455 -31.252 -31.570 1.00 53.16 565 GLN A N 1
ATOM 4280 C CA . GLN A 1 565 ? 23.661 -30.484 -32.808 1.00 53.16 565 GLN A CA 1
ATOM 4281 C C . GLN A 1 565 ? 25.140 -30.227 -33.159 1.00 53.16 565 GLN A C 1
ATOM 4283 O O . GLN A 1 565 ? 25.422 -29.717 -34.242 1.00 53.16 565 GLN A O 1
ATOM 4288 N N . ALA A 1 566 ? 26.091 -30.568 -32.279 1.00 53.34 566 ALA A N 1
ATOM 4289 C CA . ALA A 1 566 ? 27.523 -30.315 -32.485 1.00 53.34 566 ALA A CA 1
ATOM 4290 C C . ALA A 1 566 ? 28.227 -31.443 -33.287 1.00 53.34 566 ALA A C 1
ATOM 4292 O O . ALA A 1 566 ? 28.176 -32.595 -32.839 1.00 53.34 566 ALA A O 1
ATOM 4293 N N . PRO A 1 567 ? 28.912 -31.143 -34.415 1.00 42.19 567 PRO A N 1
ATOM 4294 C CA . PRO A 1 567 ? 29.628 -32.136 -35.225 1.00 42.19 567 PRO A CA 1
ATOM 4295 C C . PRO A 1 567 ? 31.010 -32.493 -34.641 1.00 42.19 567 PRO A C 1
ATOM 4297 O O . PRO A 1 567 ? 31.799 -31.599 -34.346 1.00 42.19 567 PRO A O 1
ATOM 4300 N N . GLY A 1 568 ? 31.324 -33.792 -34.533 1.00 49.81 568 GLY A N 1
ATOM 4301 C CA . GLY A 1 568 ? 32.678 -34.303 -34.247 1.00 49.81 568 GLY A CA 1
ATOM 4302 C C . GLY A 1 568 ? 32.808 -35.226 -33.025 1.00 49.81 568 GLY A C 1
ATOM 4303 O O . GLY A 1 568 ? 32.057 -35.118 -32.054 1.00 49.81 568 GLY A O 1
ATOM 4304 N N . THR A 1 569 ? 33.781 -36.144 -33.093 1.00 42.84 569 THR A N 1
ATOM 4305 C CA . THR A 1 569 ? 34.234 -37.031 -32.005 1.00 42.84 569 THR A CA 1
ATOM 4306 C C . THR A 1 569 ? 34.757 -36.209 -30.829 1.00 42.84 569 THR A C 1
ATOM 4308 O O . THR A 1 569 ? 35.637 -35.370 -31.005 1.00 42.84 569 THR A O 1
ATOM 4311 N N . ARG A 1 570 ? 34.189 -36.437 -29.644 1.00 52.81 570 ARG A N 1
ATOM 4312 C CA . ARG A 1 570 ? 34.372 -35.610 -28.442 1.00 52.81 570 ARG A CA 1
ATOM 4313 C C . ARG A 1 570 ? 35.431 -36.208 -27.525 1.00 52.81 570 ARG A C 1
ATOM 4315 O O . ARG A 1 570 ? 35.430 -37.421 -27.326 1.00 52.81 570 ARG A O 1
ATOM 4322 N N . GLU A 1 571 ? 36.261 -35.366 -26.912 1.00 46.16 571 GLU A N 1
ATOM 4323 C CA . GLU A 1 571 ? 37.055 -35.782 -25.754 1.00 46.16 571 GLU A CA 1
ATOM 4324 C C . GLU A 1 571 ? 36.199 -35.747 -24.470 1.00 46.16 571 GLU A C 1
ATOM 4326 O O . GLU A 1 571 ? 35.386 -34.832 -24.289 1.00 46.16 571 GLU A O 1
ATOM 4331 N N . PRO A 1 572 ? 36.333 -36.728 -23.559 1.00 40.25 572 PRO A N 1
ATOM 4332 C CA . PRO A 1 572 ? 35.573 -36.746 -22.314 1.00 40.25 572 PRO A CA 1
ATOM 4333 C C . PRO A 1 572 ? 36.059 -35.644 -21.353 1.00 40.25 572 PRO A C 1
ATOM 4335 O O . PRO A 1 572 ? 37.168 -35.729 -20.833 1.00 40.25 572 PRO A O 1
ATOM 4338 N N . GLY A 1 573 ? 35.216 -34.642 -21.061 1.00 48.03 573 GLY A N 1
ATOM 4339 C CA . GLY A 1 573 ? 35.421 -33.717 -19.929 1.00 48.03 573 GLY A CA 1
ATOM 4340 C C . GLY A 1 573 ? 35.389 -32.207 -20.211 1.00 48.03 573 GLY A C 1
ATOM 4341 O O . GLY A 1 573 ? 35.498 -31.433 -19.260 1.00 48.03 573 GLY A O 1
ATOM 4342 N N . GLU A 1 574 ? 35.223 -31.746 -21.456 1.00 51.44 574 GLU A N 1
ATOM 4343 C CA . GLU A 1 574 ? 35.158 -30.301 -21.743 1.00 51.44 574 GLU A CA 1
ATOM 4344 C C . GLU A 1 574 ? 33.870 -29.640 -21.217 1.00 51.44 574 GLU A C 1
ATOM 4346 O O . GLU A 1 574 ? 32.757 -30.134 -21.410 1.00 51.44 574 GLU A O 1
ATOM 4351 N N . SER A 1 575 ? 34.011 -28.483 -20.556 1.00 56.91 575 SER A N 1
ATOM 4352 C CA . SER A 1 575 ? 32.873 -27.730 -20.020 1.00 56.91 575 SER A CA 1
ATOM 4353 C C . SER A 1 575 ? 32.241 -26.816 -21.078 1.00 56.91 575 SER A C 1
ATOM 4355 O O . SER A 1 575 ? 32.924 -26.152 -21.860 1.00 56.91 575 SER A O 1
ATOM 4357 N N . LEU A 1 576 ? 30.908 -26.724 -21.063 1.00 55.66 576 LEU A N 1
ATOM 4358 C CA . LEU A 1 576 ? 30.091 -25.936 -22.001 1.00 55.66 576 LEU A CA 1
ATOM 4359 C C . LEU A 1 576 ? 30.532 -24.459 -22.136 1.00 55.66 576 LEU A C 1
ATOM 4361 O O . LEU A 1 576 ? 30.412 -23.866 -23.209 1.00 55.66 576 LEU A O 1
ATOM 4365 N N . GLY A 1 577 ? 31.075 -23.865 -21.068 1.00 56.69 577 GLY A N 1
ATOM 4366 C CA . GLY A 1 577 ? 31.557 -22.479 -21.070 1.00 56.69 577 GLY A CA 1
ATOM 4367 C C . GLY A 1 577 ? 32.786 -22.247 -21.959 1.00 56.69 577 GLY A C 1
ATOM 4368 O O . GLY A 1 577 ? 32.960 -21.148 -22.484 1.00 56.69 577 GLY A O 1
ATOM 4369 N N . VAL A 1 578 ? 33.621 -23.267 -22.182 1.00 60.88 578 VAL A N 1
ATOM 4370 C CA . VAL A 1 578 ? 34.791 -23.172 -23.074 1.00 60.88 578 VAL A CA 1
ATOM 4371 C C . VAL A 1 578 ? 34.345 -23.105 -24.535 1.00 60.88 578 VAL A C 1
ATOM 4373 O O . VAL A 1 578 ? 34.806 -22.240 -25.279 1.00 60.88 578 VAL A O 1
ATOM 4376 N N . ILE A 1 579 ? 33.372 -23.938 -24.907 1.00 60.50 579 ILE A N 1
ATOM 4377 C CA . ILE A 1 579 ? 32.838 -24.045 -26.272 1.00 60.50 579 ILE A CA 1
ATOM 4378 C C . ILE A 1 579 ? 32.138 -22.746 -26.699 1.00 60.50 579 ILE A C 1
ATOM 4380 O O . ILE A 1 579 ? 32.356 -22.248 -27.804 1.00 60.50 579 ILE A O 1
ATOM 4384 N N . ILE A 1 580 ? 31.320 -22.157 -25.818 1.00 62.12 580 ILE A N 1
ATOM 4385 C CA . ILE A 1 580 ? 30.633 -20.882 -26.088 1.00 62.12 580 ILE A CA 1
ATOM 4386 C C . ILE A 1 580 ? 31.649 -19.762 -26.346 1.00 62.12 580 ILE A C 1
ATOM 4388 O O . ILE A 1 580 ? 31.506 -19.003 -27.302 1.00 62.12 580 ILE A O 1
ATOM 4392 N N . ASN A 1 581 ? 32.695 -19.671 -25.521 1.00 64.38 581 ASN A N 1
ATOM 4393 C CA . ASN A 1 581 ? 33.677 -18.596 -25.630 1.00 64.38 581 ASN A CA 1
ATOM 4394 C C . ASN A 1 581 ? 34.566 -18.728 -26.873 1.00 64.38 581 ASN A C 1
ATOM 4396 O O . ASN A 1 581 ? 34.755 -17.732 -27.563 1.00 64.38 581 ASN A O 1
ATOM 4400 N N . GLN A 1 582 ? 35.021 -19.936 -27.222 1.00 67.38 582 GLN A N 1
ATOM 4401 C CA . GLN A 1 582 ? 35.784 -20.171 -28.458 1.00 67.38 582 GLN A CA 1
ATOM 4402 C C . GLN A 1 582 ? 35.011 -19.725 -29.707 1.00 67.38 582 GLN A C 1
ATOM 4404 O O . GLN A 1 582 ? 35.586 -19.162 -30.635 1.00 67.38 582 GLN A O 1
ATOM 4409 N N . ARG A 1 583 ? 33.687 -19.926 -29.717 1.00 67.62 583 ARG A N 1
ATOM 4410 C CA . ARG A 1 583 ? 32.822 -19.484 -30.816 1.00 67.62 583 ARG A CA 1
ATOM 4411 C C . ARG A 1 583 ? 32.665 -17.965 -30.878 1.00 67.62 583 ARG A C 1
ATOM 4413 O O . ARG A 1 583 ? 32.636 -17.424 -31.976 1.00 67.62 583 ARG A O 1
ATOM 4420 N N . ILE A 1 584 ? 32.576 -17.283 -29.735 1.00 70.12 584 ILE A N 1
ATOM 4421 C CA . ILE A 1 584 ? 32.519 -15.810 -29.684 1.00 70.12 584 ILE A CA 1
ATOM 4422 C C . ILE A 1 584 ? 33.868 -15.203 -30.106 1.00 70.12 584 ILE A C 1
ATOM 4424 O O . ILE A 1 584 ? 33.904 -14.199 -30.816 1.00 70.12 584 ILE A O 1
ATOM 4428 N N . ASP A 1 585 ? 34.983 -15.824 -29.719 1.00 74.31 585 ASP A N 1
ATOM 4429 C CA . ASP A 1 585 ? 36.329 -15.370 -30.088 1.00 74.31 585 ASP A CA 1
ATOM 4430 C C . ASP A 1 585 ? 36.627 -15.561 -31.588 1.00 74.31 585 ASP A C 1
ATOM 4432 O O . ASP A 1 585 ? 37.470 -14.858 -32.139 1.00 74.31 585 ASP A O 1
ATOM 4436 N N . ALA A 1 586 ? 35.895 -16.444 -32.274 1.00 76.50 586 ALA A N 1
ATOM 4437 C CA . ALA A 1 586 ? 35.980 -16.633 -33.723 1.00 76.50 586 ALA A CA 1
ATOM 4438 C C . ALA A 1 586 ? 35.188 -15.594 -34.550 1.00 76.50 586 ALA A C 1
ATOM 4440 O O . ALA A 1 586 ? 35.336 -15.563 -35.771 1.00 76.50 586 ALA A O 1
ATOM 4441 N N . LEU A 1 587 ? 34.357 -14.753 -33.918 1.00 81.06 587 LEU A N 1
ATOM 4442 C CA . LEU A 1 587 ? 33.596 -13.692 -34.595 1.00 81.06 587 LEU A CA 1
ATOM 4443 C C . LEU A 1 587 ? 34.503 -12.551 -35.072 1.00 81.06 587 LEU A C 1
ATOM 4445 O O . LEU A 1 587 ? 35.547 -12.292 -34.458 1.00 81.06 587 LEU A O 1
ATOM 4449 N N . SER A 1 588 ? 34.079 -11.829 -36.117 1.00 82.81 588 SER A N 1
ATOM 4450 C CA . SER A 1 588 ? 34.737 -10.581 -36.527 1.00 82.81 588 SER A CA 1
ATOM 4451 C C . SER A 1 588 ? 34.615 -9.502 -35.443 1.00 82.81 588 SER A C 1
ATOM 4453 O O . SER A 1 588 ? 33.803 -9.606 -34.523 1.00 82.81 588 SER A O 1
ATOM 4455 N N . GLU A 1 589 ? 35.431 -8.452 -35.520 1.00 83.94 589 GLU A N 1
ATOM 4456 C CA . GLU A 1 589 ? 35.444 -7.391 -34.506 1.00 83.94 589 GLU A CA 1
ATOM 4457 C C . GLU A 1 589 ? 34.085 -6.661 -34.350 1.00 83.94 589 GLU A C 1
ATOM 4459 O O . GLU A 1 589 ? 33.623 -6.554 -33.208 1.00 83.94 589 GLU A O 1
ATOM 4464 N N . PRO A 1 590 ? 33.372 -6.269 -35.432 1.00 83.69 590 PRO A N 1
ATOM 4465 C CA . PRO A 1 590 ? 32.018 -5.708 -35.335 1.00 83.69 590 PRO A CA 1
ATOM 4466 C C . PRO A 1 590 ? 30.993 -6.662 -34.706 1.00 83.69 590 PRO A C 1
ATOM 4468 O O . PRO A 1 590 ? 30.210 -6.274 -33.836 1.00 83.69 590 PRO A O 1
ATOM 4471 N N . GLU A 1 591 ? 31.018 -7.933 -35.112 1.00 84.25 591 GLU A N 1
ATOM 4472 C CA . GLU A 1 591 ? 30.106 -8.973 -34.626 1.00 84.25 591 GLU A CA 1
ATOM 4473 C C . GLU A 1 591 ? 30.343 -9.284 -33.145 1.00 84.25 591 GLU A C 1
ATOM 4475 O O . GLU A 1 591 ? 29.407 -9.384 -32.348 1.00 84.25 591 GLU A O 1
ATOM 4480 N N . ARG A 1 592 ? 31.611 -9.387 -32.744 1.00 85.56 592 ARG A N 1
ATOM 4481 C CA . ARG A 1 592 ? 31.994 -9.602 -31.351 1.00 85.56 592 ARG A CA 1
ATOM 4482 C C . ARG A 1 592 ? 31.541 -8.432 -30.487 1.00 85.56 592 ARG A C 1
ATOM 4484 O O . ARG A 1 592 ? 30.923 -8.665 -29.452 1.00 85.56 592 ARG A O 1
ATOM 4491 N N . ARG A 1 593 ? 31.772 -7.188 -30.924 1.00 85.94 593 ARG A N 1
ATOM 4492 C CA . ARG A 1 593 ? 31.375 -5.988 -30.174 1.00 85.94 593 ARG A CA 1
ATOM 4493 C C . ARG A 1 593 ? 29.863 -5.925 -29.939 1.00 85.94 593 ARG A C 1
ATOM 4495 O O . ARG A 1 593 ? 29.440 -5.608 -28.828 1.00 85.94 593 ARG A O 1
ATOM 4502 N N . LEU A 1 594 ? 29.056 -6.295 -30.937 1.00 86.81 594 LEU A N 1
ATOM 4503 C CA . LEU A 1 594 ? 27.601 -6.425 -30.796 1.00 86.81 594 LEU A CA 1
ATOM 4504 C C . LEU A 1 594 ? 27.214 -7.441 -29.715 1.00 86.81 594 LEU A C 1
ATOM 4506 O O . LEU A 1 594 ? 26.406 -7.129 -28.838 1.00 86.81 594 LEU A O 1
ATOM 4510 N N . VAL A 1 595 ? 27.799 -8.643 -29.751 1.00 83.56 595 VAL A N 1
ATOM 4511 C CA . VAL A 1 595 ? 27.530 -9.691 -28.752 1.00 83.56 595 VAL A CA 1
ATOM 4512 C C . VAL A 1 595 ? 27.951 -9.240 -27.351 1.00 83.56 595 VAL A C 1
ATOM 4514 O O . VAL A 1 595 ? 27.229 -9.489 -26.390 1.00 83.56 595 VAL A O 1
ATOM 4517 N N . GLU A 1 596 ? 29.072 -8.532 -27.222 1.00 84.75 596 GLU A N 1
ATOM 4518 C CA . GLU A 1 596 ? 29.566 -8.010 -25.943 1.00 84.75 596 GLU A CA 1
ATOM 4519 C C . GLU A 1 596 ? 28.665 -6.910 -25.362 1.00 84.75 596 GLU A C 1
ATOM 4521 O O . GLU A 1 596 ? 28.333 -6.957 -24.176 1.00 84.75 596 GLU A O 1
ATOM 4526 N N . CYS A 1 597 ? 28.192 -5.967 -26.184 1.00 86.00 597 CYS A N 1
ATOM 4527 C CA . CYS A 1 597 ? 27.200 -4.970 -25.767 1.00 86.00 597 CYS A CA 1
ATOM 4528 C C . CYS A 1 597 ? 25.897 -5.636 -25.284 1.00 86.00 597 CYS A C 1
ATOM 4530 O O . CYS A 1 597 ? 25.346 -5.263 -24.247 1.00 86.00 597 CYS A O 1
ATOM 4532 N N . LEU A 1 598 ? 25.413 -6.653 -26.000 1.00 81.50 598 LEU A N 1
ATOM 4533 C CA . LEU A 1 598 ? 24.213 -7.397 -25.603 1.00 81.50 598 LEU A CA 1
ATOM 4534 C C . LEU A 1 598 ? 24.441 -8.267 -24.360 1.00 81.50 598 LEU A C 1
ATOM 4536 O O . LEU A 1 598 ? 23.509 -8.476 -23.590 1.00 81.50 598 LEU A O 1
ATOM 4540 N N . ALA A 1 599 ? 25.665 -8.748 -24.130 1.00 78.25 599 ALA A N 1
ATOM 4541 C CA . ALA A 1 599 ? 26.007 -9.518 -22.939 1.00 78.25 599 ALA A CA 1
ATOM 4542 C C . ALA A 1 599 ? 26.026 -8.643 -21.673 1.00 78.25 599 ALA A C 1
ATOM 4544 O O . ALA A 1 599 ? 25.602 -9.080 -20.604 1.00 78.25 599 ALA A O 1
ATOM 4545 N N . VAL A 1 600 ? 26.463 -7.386 -21.749 1.00 78.06 600 VAL A N 1
ATOM 4546 C CA . VAL A 1 600 ? 26.468 -6.529 -20.551 1.00 78.06 600 VAL A CA 1
ATOM 4547 C C . VAL A 1 600 ? 25.081 -5.978 -20.198 1.00 78.06 600 VAL A C 1
ATOM 4549 O O . VAL A 1 600 ? 24.832 -5.671 -19.033 1.00 78.06 600 VAL A O 1
ATOM 4552 N N . SER A 1 601 ? 24.150 -5.881 -21.155 1.00 74.69 601 SER A N 1
ATOM 4553 C CA . SER A 1 601 ? 22.801 -5.363 -20.893 1.00 74.69 601 SER A CA 1
ATOM 4554 C C . SER A 1 601 ? 21.851 -6.435 -20.355 1.00 74.69 601 SER A C 1
ATOM 4556 O O . SER A 1 601 ? 21.834 -7.551 -20.874 1.00 74.69 601 SER A O 1
ATOM 4558 N N . PRO A 1 602 ? 21.040 -6.124 -19.329 1.00 64.00 602 PRO A N 1
ATOM 4559 C CA . PRO A 1 602 ? 20.089 -7.076 -18.782 1.00 64.00 602 PRO A CA 1
ATOM 4560 C C . PRO A 1 602 ? 18.758 -7.196 -19.495 1.00 64.00 602 PRO A C 1
ATOM 4562 O O . PRO A 1 602 ? 18.006 -8.120 -19.188 1.00 64.00 602 PRO A O 1
ATOM 4565 N N . TRP A 1 603 ? 18.500 -6.319 -20.457 1.00 65.56 603 TRP A N 1
ATOM 4566 C CA . TRP A 1 603 ? 17.248 -6.282 -21.192 1.00 65.56 603 TRP A CA 1
ATOM 4567 C C . TRP A 1 603 ? 17.497 -6.448 -22.687 1.00 65.56 603 TRP A C 1
ATOM 4569 O O . TRP A 1 603 ? 18.606 -6.190 -23.166 1.00 65.56 603 TRP A O 1
ATOM 4579 N N . PRO A 1 604 ? 16.458 -6.801 -23.459 1.00 64.25 604 PRO A N 1
ATOM 4580 C CA . PRO A 1 604 ? 16.496 -6.642 -24.900 1.00 64.25 604 PRO A CA 1
ATOM 4581 C C . PRO A 1 604 ? 16.802 -5.185 -25.269 1.00 64.25 604 PRO A C 1
ATOM 4583 O O . PRO A 1 604 ? 16.022 -4.275 -24.979 1.00 64.25 604 PRO A O 1
ATOM 4586 N N . VAL A 1 605 ? 17.934 -4.962 -25.931 1.00 71.75 605 VAL A N 1
ATOM 4587 C CA . VAL A 1 605 ? 18.406 -3.629 -26.311 1.00 71.75 605 VAL A CA 1
ATOM 4588 C C . VAL A 1 605 ? 17.821 -3.276 -27.675 1.00 71.75 605 VAL A C 1
ATOM 4590 O O . VAL A 1 605 ? 17.984 -4.052 -28.619 1.00 71.75 605 VAL A O 1
ATOM 4593 N N . PRO A 1 606 ? 17.149 -2.124 -27.842 1.00 77.06 606 PRO A N 1
ATOM 4594 C CA . PRO A 1 606 ? 16.699 -1.680 -29.155 1.00 77.06 606 PRO A CA 1
ATOM 4595 C C . PRO A 1 606 ? 17.863 -1.646 -30.144 1.00 77.06 606 PRO A C 1
ATOM 4597 O O . PRO A 1 606 ? 18.935 -1.134 -29.828 1.00 77.06 606 PRO A O 1
ATOM 4600 N N . GLU A 1 607 ? 17.650 -2.154 -31.353 1.00 80.75 607 GLU A N 1
ATOM 4601 C CA . GLU A 1 607 ? 18.699 -2.298 -32.365 1.00 80.75 607 GLU A CA 1
ATOM 4602 C C . GLU A 1 607 ? 19.435 -0.971 -32.613 1.00 80.75 607 GLU A C 1
ATOM 4604 O O . GLU A 1 607 ? 20.661 -0.909 -32.618 1.00 80.75 607 GLU A O 1
ATOM 4609 N N . ARG A 1 608 ? 18.682 0.131 -32.691 1.00 82.06 608 ARG A N 1
ATOM 4610 C CA . ARG A 1 608 ? 19.231 1.486 -32.840 1.00 82.06 608 ARG A CA 1
ATOM 4611 C C . ARG A 1 608 ? 20.154 1.928 -31.697 1.00 82.06 608 ARG A C 1
ATOM 4613 O O . ARG A 1 608 ? 21.024 2.759 -31.922 1.00 82.06 608 ARG A O 1
ATOM 4620 N N . VAL A 1 609 ? 19.943 1.417 -30.483 1.00 83.25 609 VAL A N 1
ATOM 4621 C CA . VAL A 1 609 ? 20.764 1.732 -29.305 1.00 83.25 609 VAL A CA 1
ATOM 4622 C C . VAL A 1 609 ? 22.051 0.918 -29.343 1.00 83.25 609 VAL A C 1
ATOM 4624 O O . VAL A 1 609 ? 23.122 1.489 -29.179 1.00 83.25 609 VAL A O 1
ATOM 4627 N N . VAL A 1 610 ? 21.983 -0.389 -29.622 1.00 86.81 610 VAL A N 1
ATOM 4628 C CA . VAL A 1 610 ? 23.200 -1.216 -29.652 1.00 86.81 610 VAL A CA 1
ATOM 4629 C C . VAL A 1 610 ? 24.118 -0.847 -30.820 1.00 86.81 610 VAL A C 1
ATOM 4631 O O . VAL A 1 610 ? 25.331 -0.800 -30.639 1.00 86.81 610 VAL A O 1
ATOM 4634 N N . LEU A 1 611 ? 23.558 -0.503 -31.987 1.00 88.31 611 LEU A N 1
ATOM 4635 C CA . LEU A 1 611 ? 24.339 -0.022 -33.131 1.00 88.31 611 LEU A CA 1
ATOM 4636 C C . LEU A 1 611 ? 25.021 1.318 -32.822 1.00 88.31 611 LEU A C 1
ATOM 4638 O O . LEU A 1 611 ? 26.191 1.500 -33.148 1.00 88.31 611 LEU A O 1
ATOM 4642 N N . ALA A 1 612 ? 24.325 2.233 -32.136 1.00 87.06 612 ALA A N 1
ATOM 4643 C CA . ALA A 1 612 ? 24.914 3.492 -31.681 1.00 87.06 612 ALA A CA 1
ATOM 4644 C C . ALA A 1 612 ? 26.012 3.271 -30.623 1.00 87.06 612 ALA A C 1
ATOM 4646 O O . ALA A 1 612 ? 27.048 3.923 -30.681 1.00 87.06 612 ALA A O 1
ATOM 4647 N N . ALA A 1 613 ? 25.835 2.313 -29.707 1.00 88.75 613 ALA A N 1
ATOM 4648 C CA . ALA A 1 613 ? 26.848 1.950 -28.711 1.00 88.75 613 ALA A CA 1
ATOM 4649 C C . ALA A 1 613 ? 28.105 1.300 -29.325 1.00 88.75 613 ALA A C 1
ATOM 4651 O O . ALA A 1 613 ? 29.159 1.272 -28.691 1.00 88.75 613 ALA A O 1
ATOM 4652 N N . CYS A 1 614 ? 28.010 0.783 -30.554 1.00 87.94 614 CYS A N 1
ATOM 4653 C CA . CYS A 1 614 ? 29.151 0.270 -31.314 1.00 87.94 614 CYS A CA 1
ATOM 4654 C C . CYS A 1 614 ? 29.876 1.358 -32.128 1.00 87.94 614 CYS A C 1
ATOM 4656 O O . CYS A 1 614 ? 30.755 1.014 -32.911 1.00 87.94 614 CYS A O 1
ATOM 4658 N N . ASP A 1 615 ? 29.509 2.637 -31.979 1.00 79.94 615 ASP A N 1
ATOM 4659 C CA . ASP A 1 615 ? 30.165 3.791 -32.619 1.00 79.94 615 ASP A CA 1
ATOM 4660 C C . ASP A 1 615 ? 30.325 3.653 -34.149 1.00 79.94 615 ASP A C 1
ATOM 4662 O O . ASP A 1 615 ? 31.348 3.984 -34.740 1.00 79.94 615 ASP A O 1
ATOM 4666 N N . GLY A 1 616 ? 29.316 3.070 -34.809 1.00 73.50 616 GLY A N 1
ATOM 4667 C CA . GLY A 1 616 ? 29.315 2.855 -36.261 1.00 73.50 616 GLY A CA 1
ATOM 4668 C C . GLY A 1 616 ? 30.183 1.692 -36.763 1.00 73.50 616 GLY A C 1
ATOM 4669 O O . GLY A 1 616 ? 30.185 1.439 -37.964 1.00 73.50 616 GLY A O 1
ATOM 4670 N N . MET A 1 617 ? 30.867 0.949 -35.880 1.00 77.19 617 MET A N 1
ATOM 4671 C CA . MET A 1 617 ? 31.644 -0.244 -36.259 1.00 77.19 617 MET A CA 1
ATOM 4672 C C . MET A 1 617 ? 30.767 -1.380 -36.789 1.00 77.19 617 MET A C 1
ATOM 4674 O O . MET A 1 617 ? 31.214 -2.162 -37.621 1.00 77.19 617 MET A O 1
ATOM 4678 N N . ALA A 1 618 ? 29.539 -1.483 -36.282 1.00 82.31 618 ALA A N 1
ATOM 4679 C CA . ALA A 1 618 ? 28.603 -2.545 -36.611 1.00 82.31 618 ALA A CA 1
ATOM 4680 C C . ALA A 1 618 ? 27.387 -2.002 -37.366 1.00 82.31 618 ALA A C 1
ATOM 4682 O O . ALA A 1 618 ? 26.897 -0.902 -37.100 1.00 82.31 618 ALA A O 1
ATOM 4683 N N . SER A 1 619 ? 26.881 -2.806 -38.293 1.00 82.94 619 SER A N 1
ATOM 4684 C CA . SER A 1 619 ? 25.772 -2.493 -39.184 1.00 82.94 619 SER A CA 1
ATOM 4685 C C . SER A 1 619 ? 24.582 -3.434 -38.966 1.00 82.94 619 SER A C 1
ATOM 4687 O O . SER A 1 619 ? 24.670 -4.476 -38.313 1.00 82.94 619 SER A O 1
ATOM 4689 N N . HIS A 1 620 ? 23.447 -3.104 -39.585 1.00 78.62 620 HIS A N 1
ATOM 4690 C CA . HIS A 1 620 ? 22.294 -4.008 -39.652 1.00 78.62 620 HIS A CA 1
ATOM 4691 C C . HIS A 1 620 ? 22.644 -5.365 -40.295 1.00 78.62 620 HIS A C 1
ATOM 4693 O O . HIS A 1 620 ? 22.028 -6.378 -39.971 1.00 78.62 620 HIS A O 1
ATOM 4699 N N . ALA A 1 621 ? 23.631 -5.409 -41.199 1.00 69.81 621 ALA A N 1
ATOM 4700 C CA . ALA A 1 621 ? 24.064 -6.657 -41.824 1.00 69.81 621 ALA A CA 1
ATOM 4701 C C . ALA A 1 621 ? 24.729 -7.599 -40.807 1.00 69.81 621 ALA A C 1
ATOM 4703 O O . ALA A 1 621 ? 24.441 -8.793 -40.819 1.00 69.81 621 ALA A O 1
ATOM 4704 N N . ASP A 1 622 ? 25.519 -7.058 -39.877 1.00 77.06 622 ASP A N 1
ATOM 4705 C CA . ASP A 1 622 ? 26.192 -7.829 -38.822 1.00 77.06 622 ASP A CA 1
ATOM 4706 C C . ASP A 1 622 ? 25.184 -8.386 -37.807 1.00 77.06 622 ASP A C 1
ATOM 4708 O O . ASP A 1 622 ? 25.287 -9.530 -37.370 1.00 77.06 622 ASP A O 1
ATOM 4712 N N . VAL A 1 623 ? 24.136 -7.614 -37.493 1.00 71.56 623 VAL A N 1
ATOM 4713 C CA . VAL A 1 623 ? 22.991 -8.086 -36.695 1.00 71.56 623 VAL A CA 1
ATOM 4714 C C . VAL A 1 623 ? 22.327 -9.290 -37.370 1.00 71.56 623 VAL A C 1
ATOM 4716 O O . VAL A 1 623 ? 22.080 -10.312 -36.729 1.00 71.56 623 VAL A O 1
ATOM 4719 N N . LEU A 1 624 ? 22.058 -9.210 -38.675 1.00 64.81 624 LEU A N 1
ATOM 4720 C CA . LEU A 1 624 ? 21.465 -10.327 -39.412 1.00 64.81 624 LEU A CA 1
ATOM 4721 C C . LEU A 1 624 ? 22.411 -11.537 -39.486 1.00 64.81 624 LEU A C 1
ATOM 4723 O O . LEU A 1 624 ? 21.940 -12.667 -39.355 1.00 64.81 624 LEU A O 1
ATOM 4727 N N . ALA A 1 625 ? 23.721 -11.325 -39.639 1.00 65.69 625 ALA A N 1
ATOM 4728 C CA . ALA A 1 625 ? 24.725 -12.390 -39.640 1.00 65.69 625 ALA A CA 1
ATOM 4729 C C . ALA A 1 625 ? 24.782 -13.120 -38.286 1.00 65.69 625 ALA A C 1
ATOM 4731 O O . ALA A 1 625 ? 24.640 -14.343 -38.229 1.00 65.69 625 ALA A O 1
ATOM 4732 N N . LEU A 1 626 ? 24.858 -12.381 -37.177 1.00 64.25 626 LEU A N 1
ATOM 4733 C CA . LEU A 1 626 ? 24.813 -12.939 -35.821 1.00 64.25 626 LEU A CA 1
ATOM 4734 C C . LEU A 1 626 ? 23.498 -13.666 -35.521 1.00 64.25 626 LEU A C 1
ATOM 4736 O O . LEU A 1 626 ? 23.497 -14.688 -34.827 1.00 64.25 626 LEU A O 1
ATOM 4740 N N . GLN A 1 627 ? 22.380 -13.163 -36.052 1.00 58.47 627 GLN A N 1
ATOM 4741 C CA . GLN A 1 627 ? 21.079 -13.819 -35.947 1.00 58.47 627 GLN A CA 1
ATOM 4742 C C . GLN A 1 627 ? 21.068 -15.148 -36.718 1.00 58.47 627 GLN A C 1
ATOM 4744 O O . GLN A 1 627 ? 20.548 -16.144 -36.217 1.00 58.47 627 GLN A O 1
ATOM 4749 N N . GLN A 1 628 ? 21.682 -15.203 -37.905 1.00 50.28 628 GLN A N 1
ATOM 4750 C CA . GLN A 1 628 ? 21.836 -16.441 -38.681 1.00 50.28 628 GLN A CA 1
ATOM 4751 C C . GLN A 1 628 ? 22.751 -17.460 -37.986 1.00 50.28 628 GLN A C 1
ATOM 4753 O O . GLN A 1 628 ? 22.489 -18.663 -38.049 1.00 50.28 628 GLN A O 1
ATOM 4758 N N . MET A 1 629 ? 23.792 -16.988 -37.298 1.00 54.66 629 MET A N 1
ATOM 4759 C CA . MET A 1 629 ? 24.729 -17.817 -36.532 1.00 54.66 629 MET A CA 1
ATOM 4760 C C . MET A 1 629 ? 24.181 -18.270 -35.165 1.00 54.66 629 MET A C 1
ATOM 4762 O O . MET A 1 629 ? 24.773 -19.147 -34.530 1.00 54.66 629 MET A O 1
ATOM 4766 N N . GLY A 1 630 ? 23.051 -17.707 -34.721 1.00 52.72 630 GLY A N 1
ATOM 4767 C CA . GLY A 1 630 ? 22.386 -18.063 -33.467 1.00 52.72 630 GLY A CA 1
ATOM 4768 C C . GLY A 1 630 ? 22.980 -17.414 -32.214 1.00 52.72 630 GLY A C 1
ATOM 4769 O O . GLY A 1 630 ? 22.749 -17.914 -31.119 1.00 52.72 630 GLY A O 1
ATOM 4770 N N . PHE A 1 631 ? 23.740 -16.322 -32.342 1.00 60.22 631 PHE A N 1
ATOM 4771 C CA . PHE A 1 631 ? 24.280 -15.592 -31.182 1.00 60.22 631 PHE A CA 1
ATOM 4772 C C . PHE A 1 631 ? 23.282 -14.597 -30.591 1.00 60.22 631 PHE A C 1
ATOM 4774 O O . PHE A 1 631 ? 23.289 -14.351 -29.383 1.00 60.22 631 PHE A O 1
ATOM 4781 N N . ILE A 1 632 ? 22.412 -14.038 -31.435 1.00 62.84 632 ILE A N 1
ATOM 4782 C CA . ILE A 1 632 ? 21.435 -13.028 -31.034 1.00 62.84 632 ILE A CA 1
ATOM 4783 C C . ILE A 1 632 ? 20.039 -13.392 -31.534 1.00 62.84 632 ILE A C 1
ATOM 4785 O O . ILE A 1 632 ? 19.866 -13.970 -32.608 1.00 62.84 632 ILE A O 1
ATOM 4789 N N . GLN A 1 633 ? 19.032 -13.032 -30.751 1.00 55.38 633 GLN A N 1
ATOM 4790 C CA . GLN A 1 633 ? 17.629 -13.089 -31.125 1.00 55.38 633 GLN A CA 1
ATOM 4791 C C . GLN A 1 633 ? 17.093 -11.670 -31.296 1.00 55.38 633 GLN A C 1
ATOM 4793 O O . GLN A 1 633 ? 17.511 -10.732 -30.616 1.00 55.38 633 GLN A O 1
ATOM 4798 N N . ARG A 1 634 ? 16.153 -11.533 -32.228 1.00 58.09 634 ARG A N 1
ATOM 4799 C CA . ARG A 1 634 ? 15.501 -10.276 -32.581 1.00 58.09 634 ARG A CA 1
ATOM 4800 C C . ARG A 1 634 ? 14.003 -10.415 -32.344 1.00 58.09 634 ARG A C 1
ATOM 4802 O O . ARG A 1 634 ? 13.388 -11.339 -32.872 1.00 58.09 634 ARG A O 1
ATOM 4809 N N . SER A 1 635 ? 13.431 -9.494 -31.579 1.00 42.31 635 SER A N 1
ATOM 4810 C CA . SER A 1 635 ? 11.987 -9.385 -31.340 1.00 42.31 635 SER A CA 1
ATOM 4811 C C . SER A 1 635 ? 11.472 -8.029 -31.825 1.00 42.31 635 SER A C 1
ATOM 4813 O O . SER A 1 635 ? 12.202 -7.044 -31.745 1.00 42.31 635 SER A O 1
ATOM 4815 N N . GLY A 1 636 ? 10.234 -7.967 -32.317 1.00 36.50 636 GLY A N 1
ATOM 4816 C CA . GLY A 1 636 ? 9.611 -6.745 -32.841 1.00 36.50 636 GLY A CA 1
ATOM 4817 C C . GLY A 1 636 ? 9.787 -6.523 -34.349 1.00 36.50 636 GLY A C 1
ATOM 4818 O O . GLY A 1 636 ? 10.542 -7.222 -35.031 1.00 36.50 636 GLY A O 1
ATOM 4819 N N . ASP A 1 637 ? 9.052 -5.544 -34.879 1.00 37.59 637 ASP A N 1
ATOM 4820 C CA . ASP A 1 637 ? 9.122 -5.143 -36.288 1.00 37.59 637 ASP A CA 1
ATOM 4821 C C . ASP A 1 637 ? 10.404 -4.342 -36.596 1.00 37.59 637 ASP A C 1
ATOM 4823 O O . ASP A 1 637 ? 11.218 -4.052 -35.721 1.00 37.59 637 ASP A O 1
ATOM 4827 N N . ARG A 1 638 ? 10.622 -3.952 -37.857 1.00 42.50 638 ARG A N 1
ATOM 4828 C CA . ARG A 1 638 ? 11.861 -3.262 -38.261 1.00 42.50 638 ARG A CA 1
ATOM 4829 C C . ARG A 1 638 ? 12.076 -1.908 -37.558 1.00 42.50 638 ARG A C 1
ATOM 4831 O O . ARG A 1 638 ? 13.218 -1.475 -37.457 1.00 42.50 638 ARG A O 1
ATOM 4838 N N . ARG A 1 639 ? 11.021 -1.265 -37.039 1.00 39.62 639 ARG A N 1
ATOM 4839 C CA . ARG A 1 639 ? 11.086 0.037 -36.343 1.00 39.62 639 ARG A CA 1
ATOM 4840 C C . ARG A 1 639 ? 11.204 -0.089 -34.821 1.00 39.62 639 ARG A C 1
ATOM 4842 O O . ARG A 1 639 ? 11.667 0.846 -34.170 1.00 39.62 639 ARG A O 1
ATOM 4849 N N . SER A 1 640 ? 10.818 -1.234 -34.267 1.00 41.59 640 SER A N 1
ATOM 4850 C CA . SER A 1 640 ? 10.809 -1.534 -32.829 1.00 41.59 640 SER A CA 1
ATOM 4851 C C . SER A 1 640 ? 11.755 -2.669 -32.430 1.00 41.59 640 SER A C 1
ATOM 4853 O O . SER A 1 640 ? 11.759 -3.072 -31.267 1.00 41.59 640 SER A O 1
ATOM 4855 N N . ALA A 1 641 ? 12.566 -3.162 -33.371 1.00 49.38 641 ALA A N 1
ATOM 4856 C CA . ALA A 1 641 ? 13.414 -4.326 -33.178 1.00 49.38 641 ALA A CA 1
ATOM 4857 C C . ALA A 1 641 ? 14.309 -4.198 -31.944 1.00 49.38 641 ALA A C 1
ATOM 4859 O O . ALA A 1 641 ? 15.098 -3.258 -31.816 1.00 49.38 641 ALA A O 1
ATOM 4860 N N . ARG A 1 642 ? 14.197 -5.180 -31.054 1.00 58.91 642 ARG A N 1
ATOM 4861 C CA . ARG A 1 642 ? 15.051 -5.355 -29.883 1.00 58.91 642 ARG A CA 1
ATOM 4862 C C . ARG A 1 642 ? 15.889 -6.605 -30.059 1.00 58.91 642 ARG A C 1
ATOM 4864 O O . ARG A 1 642 ? 15.401 -7.626 -30.542 1.00 58.91 642 ARG A O 1
ATOM 4871 N N . LEU A 1 643 ? 17.145 -6.500 -29.664 1.00 65.62 643 LEU A N 1
ATOM 4872 C CA . LEU A 1 643 ? 18.142 -7.546 -29.764 1.00 65.62 643 LEU A CA 1
ATOM 4873 C C . LEU A 1 643 ? 18.464 -8.068 -28.370 1.00 65.62 643 LEU A C 1
ATOM 4875 O O . LEU A 1 643 ? 18.572 -7.296 -27.420 1.00 65.62 643 LEU A O 1
ATOM 4879 N N . PHE A 1 644 ? 18.624 -9.377 -28.246 1.00 65.06 644 PHE A N 1
ATOM 4880 C CA . PHE A 1 644 ? 19.062 -10.016 -27.011 1.00 65.06 644 PHE A CA 1
ATOM 4881 C C . PHE A 1 644 ? 19.972 -11.200 -27.320 1.00 65.06 644 PHE A C 1
ATOM 4883 O O . PHE A 1 644 ? 19.864 -11.817 -28.380 1.00 65.06 644 PHE A O 1
ATOM 4890 N N . ALA A 1 645 ? 20.893 -11.511 -26.409 1.00 63.75 645 ALA A N 1
ATOM 4891 C CA . ALA A 1 645 ? 21.746 -12.686 -26.544 1.00 63.75 645 ALA A CA 1
ATOM 4892 C C . ALA A 1 645 ? 20.899 -13.968 -26.448 1.00 63.75 645 ALA A C 1
ATOM 4894 O O . ALA A 1 645 ? 19.963 -14.041 -25.654 1.00 63.75 645 ALA A O 1
ATOM 4895 N N . TYR A 1 646 ? 21.227 -14.986 -27.247 1.00 55.88 646 TYR A N 1
ATOM 4896 C CA . TYR A 1 646 ? 20.412 -16.199 -27.394 1.00 55.88 646 TYR A CA 1
ATOM 4897 C C . TYR A 1 646 ? 20.198 -16.990 -26.085 1.00 55.88 646 TYR A C 1
ATOM 4899 O O . TYR A 1 646 ? 19.209 -17.714 -25.971 1.00 55.88 646 TYR A O 1
ATOM 4907 N N . HIS A 1 647 ? 21.092 -16.869 -25.092 1.00 56.09 647 HIS A N 1
ATOM 4908 C CA . HIS A 1 647 ? 20.994 -17.624 -23.839 1.00 56.09 647 HIS A CA 1
ATOM 4909 C C . HIS A 1 647 ? 21.614 -16.885 -22.635 1.00 56.09 647 HIS A C 1
ATOM 4911 O O . HIS A 1 647 ? 22.760 -16.435 -22.709 1.00 56.09 647 HIS A O 1
ATOM 4917 N N . ASP A 1 648 ? 20.917 -16.863 -21.489 1.00 50.06 648 ASP A N 1
ATOM 4918 C CA . ASP A 1 648 ? 21.370 -16.215 -20.238 1.00 50.06 648 ASP A CA 1
ATOM 4919 C C . ASP A 1 648 ? 22.749 -16.721 -19.772 1.00 50.06 648 ASP A C 1
ATOM 4921 O O . ASP A 1 648 ? 23.594 -15.947 -19.341 1.00 50.06 648 ASP A O 1
ATOM 4925 N N . ARG A 1 649 ? 23.051 -18.016 -19.959 1.00 52.53 649 ARG A N 1
ATOM 4926 C CA . ARG A 1 649 ? 24.398 -18.559 -19.676 1.00 52.53 649 ARG A CA 1
ATOM 4927 C C . ARG A 1 649 ? 25.507 -18.070 -20.620 1.00 52.53 649 ARG A C 1
ATOM 4929 O O . ARG A 1 649 ? 26.643 -17.988 -20.168 1.00 52.53 649 ARG A O 1
ATOM 4936 N N . MET A 1 650 ? 25.230 -17.758 -21.894 1.00 57.75 650 MET A N 1
ATOM 4937 C CA . MET A 1 650 ? 26.254 -17.175 -22.788 1.00 57.75 650 MET A CA 1
ATOM 4938 C C . MET A 1 650 ? 26.618 -15.772 -22.315 1.00 57.75 650 MET A C 1
ATOM 4940 O O . MET A 1 650 ? 27.792 -15.410 -22.257 1.00 57.75 650 MET A O 1
ATOM 4944 N N . ARG A 1 651 ? 25.590 -15.021 -21.917 1.00 59.62 651 ARG A N 1
ATOM 4945 C CA . ARG A 1 651 ? 25.717 -13.723 -21.277 1.00 59.62 651 ARG A CA 1
ATOM 4946 C C . ARG A 1 651 ? 26.536 -13.812 -19.983 1.00 59.62 651 ARG A C 1
ATOM 4948 O O . ARG A 1 651 ? 27.524 -13.094 -19.859 1.00 59.62 651 ARG A O 1
ATOM 4955 N N . ASP A 1 652 ? 26.203 -14.738 -19.083 1.00 57.41 652 ASP A N 1
ATOM 4956 C CA . ASP A 1 652 ? 26.907 -14.917 -17.805 1.00 57.41 652 ASP A CA 1
ATOM 4957 C C . ASP A 1 652 ? 28.364 -15.380 -17.967 1.00 57.41 652 ASP A C 1
ATOM 4959 O O . ASP A 1 652 ? 29.234 -14.946 -17.213 1.00 57.41 652 ASP A O 1
ATOM 4963 N N . GLU A 1 653 ? 28.650 -16.284 -18.911 1.00 62.97 653 GLU A N 1
ATOM 4964 C CA . GLU A 1 653 ? 30.014 -16.774 -19.168 1.00 62.97 653 GLU A CA 1
ATOM 4965 C C . GLU A 1 653 ? 30.894 -15.715 -19.836 1.00 62.97 653 GLU A C 1
ATOM 4967 O O . GLU A 1 653 ? 32.053 -15.544 -19.451 1.00 62.97 653 GLU A O 1
ATOM 4972 N N . ARG A 1 654 ? 30.354 -14.967 -20.807 1.00 65.94 654 ARG A N 1
ATOM 4973 C CA . ARG A 1 654 ? 31.102 -13.890 -21.466 1.00 65.94 654 ARG A CA 1
ATOM 4974 C C . ARG A 1 654 ? 31.330 -12.717 -20.512 1.00 65.94 654 ARG A C 1
ATOM 4976 O O . ARG A 1 654 ? 32.458 -12.240 -20.404 1.00 65.94 654 ARG A O 1
ATOM 4983 N N . ALA A 1 655 ? 30.307 -12.326 -19.743 1.00 61.41 655 ALA A N 1
ATOM 4984 C CA . ALA A 1 655 ? 30.412 -11.276 -18.731 1.00 61.41 655 ALA A CA 1
ATOM 4985 C C . ALA A 1 655 ? 31.476 -11.586 -17.663 1.00 61.41 655 ALA A C 1
ATOM 4987 O O . ALA A 1 655 ? 32.223 -10.690 -17.274 1.00 61.41 655 ALA A O 1
ATOM 4988 N N . ARG A 1 656 ? 31.606 -12.853 -17.236 1.00 63.31 656 ARG A N 1
ATOM 4989 C CA . ARG A 1 656 ? 32.615 -13.293 -16.253 1.00 63.31 656 ARG A CA 1
ATOM 4990 C C . ARG A 1 656 ? 34.064 -13.213 -16.747 1.00 63.31 656 ARG A C 1
ATOM 4992 O O . ARG A 1 656 ? 34.965 -13.141 -15.915 1.00 63.31 656 ARG A O 1
ATOM 4999 N N . ARG A 1 657 ? 34.306 -13.232 -18.063 1.00 66.62 657 ARG A N 1
ATOM 5000 C CA . ARG A 1 657 ? 35.655 -13.148 -18.660 1.00 66.62 657 ARG A CA 1
ATOM 5001 C C . ARG A 1 657 ? 36.070 -11.741 -19.085 1.00 66.62 657 ARG A C 1
ATOM 5003 O O . ARG A 1 657 ? 37.244 -11.546 -19.399 1.00 66.62 657 ARG A O 1
ATOM 5010 N N . HIS A 1 658 ? 35.158 -10.769 -19.119 1.00 68.38 658 HIS A N 1
ATOM 5011 C CA . HIS A 1 658 ? 35.537 -9.399 -19.451 1.00 68.38 658 HIS A CA 1
ATOM 5012 C C . HIS A 1 658 ? 36.508 -8.838 -18.412 1.00 68.38 658 HIS A C 1
ATOM 5014 O O . HIS A 1 658 ? 36.256 -8.898 -17.208 1.00 68.38 658 HIS A O 1
ATOM 5020 N N . ALA A 1 659 ? 37.597 -8.226 -18.884 1.00 70.94 659 ALA A N 1
ATOM 5021 C CA . ALA A 1 659 ? 38.388 -7.356 -18.029 1.00 70.94 659 ALA A CA 1
ATOM 5022 C C . ALA A 1 659 ? 37.455 -6.263 -17.460 1.00 70.94 659 ALA A C 1
ATOM 5024 O O . ALA A 1 659 ? 36.653 -5.712 -18.226 1.00 70.94 659 ALA A O 1
ATOM 5025 N N . PRO A 1 660 ? 37.537 -5.922 -16.159 1.00 76.19 660 PRO A N 1
ATOM 5026 C CA . PRO A 1 660 ? 36.647 -4.937 -15.535 1.00 76.19 660 PRO A CA 1
ATOM 5027 C C . PRO A 1 660 ? 36.570 -3.599 -16.290 1.00 76.19 660 PRO A C 1
ATOM 5029 O O . PRO A 1 660 ? 35.532 -2.941 -16.301 1.00 76.19 660 PRO A O 1
ATOM 5032 N N . GLU A 1 661 ? 37.654 -3.217 -16.966 1.00 81.31 661 GLU A N 1
ATOM 5033 C CA . GLU A 1 661 ? 37.751 -2.014 -17.797 1.00 81.31 661 GLU A CA 1
ATOM 5034 C C . GLU A 1 661 ? 36.890 -2.090 -19.068 1.00 81.31 661 GLU A C 1
ATOM 5036 O O . GLU A 1 661 ? 36.174 -1.139 -19.383 1.00 81.31 661 GLU A O 1
ATOM 5041 N N . LEU A 1 662 ? 36.892 -3.235 -19.761 1.00 83.19 662 LEU A N 1
ATOM 5042 C CA . LEU A 1 662 ? 36.096 -3.451 -20.972 1.00 83.19 662 LEU A CA 1
ATOM 5043 C C . LEU A 1 662 ? 34.596 -3.450 -20.656 1.00 83.19 662 LEU A C 1
ATOM 5045 O O . LEU A 1 662 ? 33.821 -2.808 -21.364 1.00 83.19 662 LEU A O 1
ATOM 5049 N N . ALA A 1 663 ? 34.190 -4.106 -19.565 1.00 82.25 663 ALA A N 1
ATOM 5050 C CA . ALA A 1 663 ? 32.799 -4.103 -19.117 1.00 82.25 663 ALA A CA 1
ATOM 5051 C C . ALA A 1 663 ? 32.309 -2.677 -18.801 1.00 82.25 663 ALA A C 1
ATOM 5053 O O . ALA A 1 663 ? 31.244 -2.272 -19.268 1.00 82.25 663 ALA A O 1
ATOM 5054 N N . ARG A 1 664 ? 33.112 -1.877 -18.081 1.00 87.38 664 ARG A N 1
ATOM 5055 C CA . ARG A 1 664 ? 32.797 -0.462 -17.802 1.00 87.38 664 ARG A CA 1
ATOM 5056 C C . ARG A 1 664 ? 32.666 0.362 -19.083 1.00 87.38 664 ARG A C 1
ATOM 5058 O O . ARG A 1 664 ? 31.726 1.144 -19.203 1.00 87.3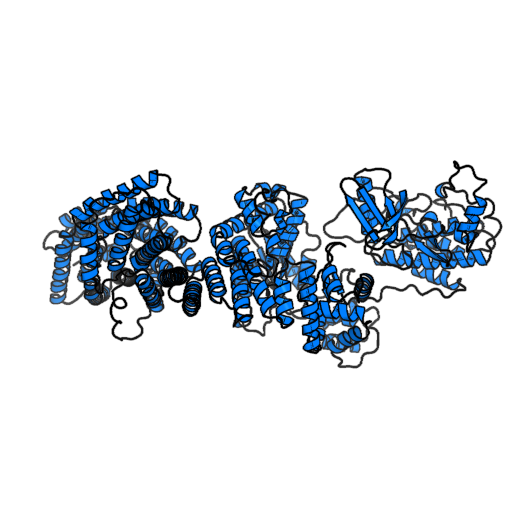8 664 ARG A O 1
ATOM 5065 N N . ALA A 1 665 ? 33.568 0.174 -20.048 1.00 88.25 665 ALA A N 1
ATOM 5066 C CA . ALA A 1 665 ? 33.516 0.875 -21.330 1.00 88.25 665 ALA A CA 1
ATOM 5067 C C . ALA A 1 665 ? 32.246 0.533 -22.131 1.00 88.25 665 ALA A C 1
ATOM 5069 O O . ALA A 1 665 ? 31.599 1.432 -22.663 1.00 88.25 665 ALA A O 1
ATOM 5070 N N . LEU A 1 666 ? 31.854 -0.746 -22.170 1.00 89.06 666 LEU A N 1
ATOM 5071 C CA . LEU A 1 666 ? 30.617 -1.201 -22.816 1.00 89.06 666 LEU A CA 1
ATOM 5072 C C . LEU A 1 666 ? 29.370 -0.606 -22.145 1.00 89.06 666 LEU A C 1
ATOM 5074 O O . LEU A 1 666 ? 28.472 -0.117 -22.828 1.00 89.06 666 LEU A O 1
ATOM 5078 N N . HIS A 1 667 ? 29.327 -0.589 -20.808 1.00 89.94 667 HIS A N 1
ATOM 5079 C CA . HIS A 1 667 ? 28.231 0.038 -20.072 1.00 89.94 667 HIS A CA 1
ATOM 5080 C C . HIS A 1 667 ? 28.137 1.548 -20.345 1.00 89.94 667 HIS A C 1
ATOM 5082 O O . HIS A 1 667 ? 27.035 2.027 -20.595 1.00 89.94 667 HIS A O 1
ATOM 5088 N N . ARG A 1 668 ? 29.256 2.288 -20.396 1.00 91.44 668 ARG A N 1
ATOM 5089 C CA . ARG A 1 668 ? 29.245 3.717 -20.776 1.00 91.44 668 ARG A CA 1
ATOM 5090 C C . ARG A 1 668 ? 28.734 3.946 -22.196 1.00 91.44 668 ARG A C 1
ATOM 5092 O O . ARG A 1 668 ? 27.915 4.834 -22.404 1.00 91.44 668 ARG A O 1
ATOM 5099 N N . ALA A 1 669 ? 29.181 3.136 -23.155 1.00 90.94 669 ALA A N 1
ATOM 5100 C CA . ALA A 1 669 ? 28.743 3.253 -24.544 1.00 90.94 669 ALA A CA 1
ATOM 5101 C C . ALA A 1 669 ? 27.227 3.024 -24.686 1.00 90.94 669 ALA A C 1
ATOM 5103 O O . ALA A 1 669 ? 26.541 3.774 -25.379 1.00 90.94 669 ALA A O 1
ATOM 5104 N N . LEU A 1 670 ? 26.683 2.032 -23.972 1.00 89.25 670 LEU A N 1
ATOM 5105 C CA . LEU A 1 670 ? 25.239 1.796 -23.923 1.00 89.25 670 LEU A CA 1
ATOM 5106 C C . LEU A 1 670 ? 24.486 2.923 -23.214 1.00 89.25 670 LEU A C 1
ATOM 5108 O O . LEU A 1 670 ? 23.432 3.324 -23.700 1.00 89.25 670 LEU A O 1
ATOM 5112 N N . ALA A 1 671 ? 25.013 3.454 -22.107 1.00 88.81 671 ALA A N 1
ATOM 5113 C CA . ALA A 1 671 ? 24.398 4.571 -21.391 1.00 88.81 671 ALA A CA 1
ATOM 5114 C C . ALA A 1 671 ? 24.242 5.802 -22.299 1.00 88.81 671 ALA A C 1
ATOM 5116 O O . ALA A 1 671 ? 23.157 6.375 -22.393 1.00 88.81 671 ALA A O 1
ATOM 5117 N N . GLU A 1 672 ? 25.291 6.151 -23.043 1.00 90.81 672 GLU A N 1
ATOM 5118 C CA . GLU A 1 672 ? 25.283 7.282 -23.974 1.00 90.81 672 GLU A CA 1
ATOM 5119 C C . GLU A 1 672 ? 24.347 7.049 -25.174 1.00 90.81 672 GLU A C 1
ATOM 5121 O O . GLU A 1 672 ? 23.604 7.941 -25.600 1.00 90.81 672 GLU A O 1
ATOM 5126 N N . ALA A 1 673 ? 24.302 5.818 -25.685 1.00 88.44 673 ALA A N 1
ATOM 5127 C CA . ALA A 1 673 ? 23.368 5.441 -26.738 1.00 88.44 673 ALA A CA 1
ATOM 5128 C C . ALA A 1 673 ? 21.901 5.504 -26.274 1.00 88.44 673 ALA A C 1
ATOM 5130 O O . ALA A 1 673 ? 21.038 5.977 -27.019 1.00 88.44 673 ALA A O 1
ATOM 5131 N N . TYR A 1 674 ? 21.599 5.075 -25.043 1.00 83.69 674 TYR A N 1
ATOM 5132 C CA . TYR A 1 674 ? 20.272 5.253 -24.451 1.00 83.69 674 TYR A CA 1
ATOM 5133 C C . TYR A 1 674 ? 19.950 6.736 -24.275 1.00 83.69 674 TYR A C 1
ATOM 5135 O O . TYR A 1 674 ? 18.887 7.171 -24.707 1.00 83.69 674 TYR A O 1
ATOM 5143 N N . ARG A 1 675 ? 20.885 7.533 -23.750 1.00 86.75 675 ARG A N 1
ATOM 5144 C CA . ARG A 1 675 ? 20.684 8.966 -23.495 1.00 86.75 675 ARG A CA 1
ATOM 5145 C C . ARG A 1 675 ? 20.312 9.735 -24.761 1.00 86.75 675 ARG A C 1
ATOM 5147 O O . ARG A 1 675 ? 19.461 10.617 -24.724 1.00 86.75 675 ARG A O 1
ATOM 5154 N N . THR A 1 676 ? 20.931 9.389 -25.886 1.00 83.69 676 THR A N 1
ATOM 5155 C CA . THR A 1 676 ? 20.719 10.065 -27.175 1.00 83.69 676 THR A CA 1
ATOM 5156 C C . THR A 1 676 ? 19.502 9.555 -27.943 1.00 83.69 676 THR A C 1
ATOM 5158 O O . THR A 1 676 ? 18.827 10.336 -28.611 1.00 83.69 676 THR A O 1
ATOM 5161 N N . ARG A 1 677 ? 19.211 8.248 -27.897 1.00 79.62 677 ARG A N 1
ATOM 5162 C CA . ARG A 1 677 ? 18.158 7.629 -28.727 1.00 79.62 677 ARG A CA 1
ATOM 5163 C C . ARG A 1 677 ? 16.844 7.388 -27.989 1.00 79.62 677 ARG A C 1
ATOM 5165 O O . ARG A 1 677 ? 15.810 7.246 -28.642 1.00 79.62 677 ARG A O 1
ATOM 5172 N N . LEU A 1 678 ? 16.892 7.253 -26.667 1.00 72.94 678 LEU A N 1
ATOM 5173 C CA . LEU A 1 678 ? 15.786 6.872 -25.786 1.00 72.94 678 LEU A CA 1
ATOM 5174 C C . LEU A 1 678 ? 15.969 7.500 -24.385 1.00 72.94 678 LEU A C 1
ATOM 5176 O O . LEU A 1 678 ? 16.134 6.763 -23.410 1.00 72.94 678 LEU A O 1
ATOM 5180 N N . PRO A 1 679 ? 15.936 8.843 -24.267 1.00 73.81 679 PRO A N 1
ATOM 5181 C CA . PRO A 1 679 ? 16.209 9.537 -23.003 1.00 73.81 679 PRO A CA 1
ATOM 5182 C C . PRO A 1 679 ? 15.219 9.179 -21.884 1.00 73.81 679 PRO A C 1
ATOM 5184 O O . PRO A 1 679 ? 15.573 9.247 -20.714 1.00 73.81 679 PRO A O 1
ATOM 5187 N N . ASP A 1 680 ? 14.014 8.726 -22.235 1.00 66.31 680 ASP A N 1
ATOM 5188 C CA . ASP A 1 680 ? 12.957 8.389 -21.276 1.00 66.31 680 ASP A CA 1
ATOM 5189 C C . ASP A 1 680 ? 13.101 6.984 -20.657 1.00 66.31 680 ASP A C 1
ATOM 5191 O O . ASP A 1 680 ? 12.233 6.564 -19.892 1.00 66.31 680 ASP A O 1
ATOM 5195 N N . ARG A 1 681 ? 14.144 6.218 -21.019 1.00 71.69 681 ARG A N 1
ATOM 5196 C CA . ARG A 1 681 ? 14.436 4.878 -20.470 1.00 71.69 681 ARG A CA 1
ATOM 5197 C C . ARG A 1 681 ? 15.342 4.985 -19.245 1.00 71.69 681 ARG A C 1
ATOM 5199 O O . ARG A 1 681 ? 16.508 4.585 -19.283 1.00 71.69 681 ARG A O 1
ATOM 5206 N N . PHE A 1 682 ? 14.806 5.559 -18.170 1.00 80.12 682 PHE A N 1
ATOM 5207 C CA . PHE A 1 682 ? 15.569 5.856 -16.957 1.00 80.12 682 PHE A CA 1
ATOM 5208 C C . PHE A 1 682 ? 16.189 4.612 -16.324 1.00 80.12 682 PHE A C 1
ATOM 5210 O O . PHE A 1 682 ? 17.327 4.666 -15.874 1.00 80.12 682 PHE A O 1
ATOM 5217 N N . GLU A 1 683 ? 15.513 3.469 -16.370 1.00 72.00 683 GLU A N 1
ATOM 5218 C CA . GLU A 1 683 ? 15.988 2.220 -15.769 1.00 72.00 683 GLU A CA 1
ATOM 5219 C C . GLU A 1 683 ? 17.294 1.761 -16.428 1.00 72.00 683 GLU A C 1
ATOM 5221 O O . GLU A 1 683 ? 18.272 1.412 -15.756 1.00 72.00 683 GLU A O 1
ATOM 5226 N N . ALA A 1 684 ? 17.338 1.850 -17.761 1.00 76.12 684 ALA A N 1
ATOM 5227 C CA . ALA A 1 684 ? 18.523 1.532 -18.541 1.00 76.12 684 ALA A CA 1
ATOM 5228 C C . ALA A 1 684 ? 19.668 2.509 -18.271 1.00 76.12 684 ALA A C 1
ATOM 5230 O O . ALA A 1 684 ? 20.817 2.085 -18.117 1.00 76.12 684 ALA A O 1
ATOM 5231 N N . LEU A 1 685 ? 19.354 3.800 -18.165 1.00 84.19 685 LEU A N 1
ATOM 5232 C CA . LEU A 1 685 ? 20.330 4.845 -17.872 1.00 84.19 685 LEU A CA 1
ATOM 5233 C C . LEU A 1 685 ? 20.942 4.661 -16.477 1.00 84.19 685 LEU A C 1
ATOM 5235 O O . LEU A 1 685 ? 22.166 4.630 -16.364 1.00 84.19 685 LEU A O 1
ATOM 5239 N N . VAL A 1 686 ? 20.128 4.431 -15.442 1.00 82.50 686 VAL A N 1
ATOM 5240 C CA . VAL A 1 686 ? 20.594 4.157 -14.070 1.00 82.50 686 VAL A CA 1
ATOM 5241 C C . VAL A 1 686 ? 21.540 2.958 -14.045 1.00 82.50 686 VAL A C 1
ATOM 5243 O O . VAL A 1 686 ? 22.644 3.044 -13.503 1.00 82.50 686 VAL A O 1
ATOM 5246 N N . HIS A 1 687 ? 21.146 1.839 -14.659 1.00 83.50 687 HIS A N 1
ATOM 5247 C CA . HIS A 1 687 ? 21.958 0.623 -14.665 1.00 83.50 687 HIS A CA 1
ATOM 5248 C C . HIS A 1 687 ? 23.291 0.812 -15.394 1.00 83.50 687 HIS A C 1
ATOM 5250 O O . HIS A 1 687 ? 24.351 0.465 -14.862 1.00 83.50 687 HIS A O 1
ATOM 5256 N N . HIS A 1 688 ? 23.246 1.335 -16.621 1.00 86.69 688 HIS A N 1
ATOM 5257 C CA . HIS A 1 688 ? 24.424 1.433 -17.472 1.00 86.69 688 HIS A CA 1
ATOM 5258 C C . HIS A 1 688 ? 25.388 2.538 -17.007 1.00 86.69 688 HIS A C 1
ATOM 5260 O O . HIS A 1 688 ? 26.594 2.299 -17.026 1.00 86.69 688 HIS A O 1
ATOM 5266 N N . PHE A 1 689 ? 24.919 3.679 -16.489 1.00 90.12 689 PHE A N 1
ATOM 5267 C CA . PHE A 1 689 ? 25.819 4.669 -15.879 1.00 90.12 689 PHE A CA 1
ATOM 5268 C C . PHE A 1 689 ? 26.465 4.139 -14.589 1.00 90.12 689 PHE A C 1
ATOM 5270 O O . PHE A 1 689 ? 27.689 4.219 -14.452 1.00 90.12 689 PHE A O 1
ATOM 5277 N N . ALA A 1 690 ? 25.703 3.475 -13.707 1.00 86.25 690 ALA A N 1
ATOM 5278 C CA . ALA A 1 690 ? 26.247 2.935 -12.458 1.00 86.25 690 ALA A CA 1
ATOM 5279 C C . ALA A 1 690 ? 27.327 1.875 -12.725 1.00 86.25 690 ALA A C 1
ATOM 5281 O O . ALA A 1 690 ? 28.422 1.923 -12.168 1.00 86.25 690 ALA A O 1
ATOM 5282 N N . ARG A 1 691 ? 27.056 0.925 -13.629 1.00 85.81 691 ARG A N 1
ATOM 5283 C CA . ARG A 1 691 ? 28.027 -0.113 -14.021 1.00 85.81 691 ARG A CA 1
ATOM 5284 C C . ARG A 1 691 ? 29.174 0.436 -14.875 1.00 85.81 691 ARG A C 1
ATOM 5286 O O . ARG A 1 691 ? 30.260 -0.141 -14.875 1.00 85.81 691 ARG A O 1
ATOM 5293 N N . GLY A 1 692 ? 28.954 1.554 -15.566 1.00 86.44 692 GLY A N 1
ATOM 5294 C CA . GLY A 1 692 ? 29.978 2.327 -16.268 1.00 86.44 692 GLY A CA 1
ATOM 5295 C C . GLY A 1 692 ? 30.905 3.120 -15.337 1.00 86.44 692 GLY A C 1
ATOM 5296 O O . GLY A 1 692 ? 31.930 3.631 -15.793 1.00 86.44 692 GLY A O 1
ATOM 5297 N N . GLY A 1 693 ? 30.593 3.196 -14.040 1.00 86.25 693 GLY A N 1
ATOM 5298 C CA . GLY A 1 693 ? 31.368 3.932 -13.039 1.00 86.25 693 GLY A CA 1
ATOM 5299 C C . GLY A 1 693 ? 31.115 5.441 -13.038 1.00 86.25 693 GLY A C 1
ATOM 5300 O O . GLY A 1 693 ? 31.989 6.180 -12.599 1.00 86.25 693 GLY A O 1
ATOM 5301 N N . ASP A 1 694 ? 29.974 5.887 -13.564 1.00 89.38 694 ASP A N 1
ATOM 5302 C CA . ASP A 1 694 ? 29.493 7.267 -13.457 1.00 89.38 694 ASP A CA 1
ATOM 5303 C C . ASP A 1 694 ? 28.301 7.296 -12.488 1.00 89.38 694 ASP A C 1
ATOM 5305 O O . ASP A 1 694 ? 27.131 7.208 -12.871 1.00 89.38 694 ASP A O 1
ATOM 5309 N N . GLU A 1 695 ? 28.623 7.284 -11.195 1.00 88.62 695 GLU A N 1
ATOM 5310 C CA . GLU A 1 695 ? 27.633 7.160 -10.122 1.00 88.62 695 GLU A CA 1
ATOM 5311 C C . GLU A 1 695 ? 26.765 8.420 -9.985 1.00 88.62 695 GLU A C 1
ATOM 5313 O O . GLU A 1 695 ? 25.588 8.313 -9.645 1.00 88.62 695 GLU A O 1
ATOM 5318 N N . GLU A 1 696 ? 27.301 9.597 -10.327 1.00 86.25 696 GLU A N 1
ATOM 5319 C CA . GLU A 1 696 ? 26.575 10.872 -10.280 1.00 86.25 696 GLU A CA 1
ATOM 5320 C C . GLU A 1 696 ? 25.472 10.925 -11.345 1.00 86.25 696 GLU A C 1
ATOM 5322 O O . GLU A 1 696 ? 24.310 11.182 -11.020 1.00 86.25 696 GLU A O 1
ATOM 5327 N N . MET A 1 697 ? 25.788 10.585 -12.601 1.00 86.25 697 MET A N 1
ATOM 5328 C CA . MET A 1 697 ? 24.778 10.495 -13.662 1.00 86.25 697 MET A CA 1
ATOM 5329 C C . MET A 1 697 ? 23.738 9.411 -13.363 1.00 86.25 697 MET A C 1
ATOM 5331 O O . MET A 1 697 ? 22.537 9.628 -13.544 1.00 86.25 697 MET A O 1
ATOM 5335 N N . ALA A 1 698 ? 24.179 8.250 -12.870 1.00 87.75 698 ALA A N 1
ATOM 5336 C CA . ALA A 1 698 ? 23.278 7.166 -12.494 1.00 87.75 698 ALA A CA 1
ATOM 5337 C C . ALA A 1 698 ? 22.316 7.576 -11.371 1.00 87.75 698 ALA A C 1
ATOM 5339 O O . ALA A 1 698 ? 21.122 7.292 -11.449 1.00 87.75 698 ALA A O 1
ATOM 5340 N N . GLY A 1 699 ? 22.820 8.270 -10.349 1.00 85.19 699 GLY A N 1
ATOM 5341 C CA . GLY A 1 699 ? 22.009 8.790 -9.257 1.00 85.19 699 GLY A CA 1
ATOM 5342 C C . GLY A 1 699 ? 21.022 9.865 -9.718 1.00 85.19 699 GLY A C 1
ATOM 5343 O O . GLY A 1 699 ? 19.862 9.838 -9.310 1.00 85.19 699 GLY A O 1
ATOM 5344 N N . GLY A 1 700 ? 21.431 10.761 -10.623 1.00 85.19 700 GLY A N 1
ATOM 5345 C CA . GLY A 1 700 ? 20.542 11.757 -11.230 1.00 85.19 700 GLY A CA 1
ATOM 5346 C C . GLY A 1 700 ? 19.357 11.126 -11.971 1.00 85.19 700 GLY A C 1
ATOM 5347 O O . GLY A 1 700 ? 18.209 11.519 -11.753 1.00 85.19 700 GLY A O 1
ATOM 5348 N N . TYR A 1 701 ? 19.609 10.096 -12.785 1.00 86.12 701 TYR A N 1
ATOM 5349 C CA . TYR A 1 701 ? 18.539 9.345 -13.452 1.00 86.12 701 TYR A CA 1
ATOM 5350 C C . TYR A 1 701 ? 17.701 8.502 -12.487 1.00 86.12 701 TYR A C 1
ATOM 5352 O O . TYR A 1 701 ? 16.515 8.311 -12.742 1.00 86.12 701 TYR A O 1
ATOM 5360 N N . ALA A 1 702 ? 18.263 8.049 -11.363 1.00 86.00 702 ALA A N 1
ATOM 5361 C CA . ALA A 1 702 ? 17.505 7.316 -10.351 1.00 86.00 702 ALA A CA 1
ATOM 5362 C C . ALA A 1 702 ? 16.449 8.215 -9.693 1.00 86.00 702 ALA A C 1
ATOM 5364 O O . ALA A 1 702 ? 15.319 7.785 -9.497 1.00 86.00 702 ALA A O 1
ATOM 5365 N N . ILE A 1 703 ? 16.752 9.495 -9.450 1.00 85.62 703 ILE A N 1
ATOM 5366 C CA . ILE A 1 703 ? 15.758 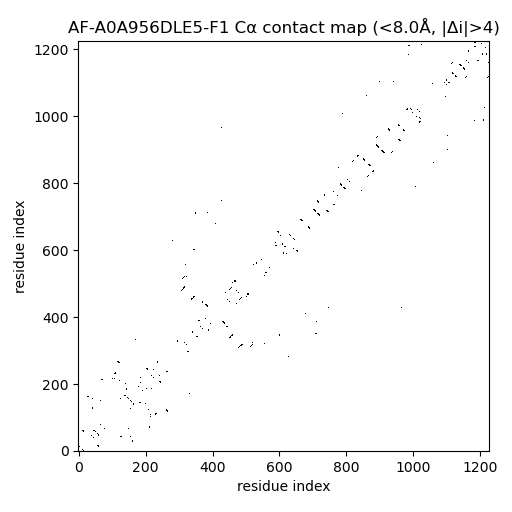10.467 -8.958 1.00 85.62 703 ILE A CA 1
ATOM 5367 C C . ILE A 1 703 ? 14.620 10.652 -9.974 1.00 85.62 703 ILE A C 1
ATOM 5369 O O . ILE A 1 703 ? 13.448 10.699 -9.593 1.00 85.62 703 ILE A O 1
ATOM 5373 N N . GLN A 1 704 ? 14.944 10.745 -11.267 1.00 83.38 704 GLN A N 1
ATOM 5374 C CA . GLN A 1 704 ? 13.940 10.885 -12.331 1.00 83.38 704 GLN A CA 1
ATOM 5375 C C . GLN A 1 704 ? 13.068 9.627 -12.448 1.00 83.38 704 GLN A C 1
ATOM 5377 O O . GLN A 1 704 ? 11.845 9.739 -12.528 1.00 83.38 704 GLN A O 1
ATOM 5382 N N . ALA A 1 705 ? 13.678 8.441 -12.366 1.00 79.62 705 ALA A N 1
ATOM 5383 C CA . ALA A 1 705 ? 12.968 7.166 -12.315 1.00 79.62 705 ALA A CA 1
ATOM 5384 C C . ALA A 1 705 ? 12.031 7.089 -11.101 1.00 79.62 705 ALA A C 1
ATOM 5386 O O . ALA A 1 705 ? 10.863 6.742 -11.253 1.00 79.62 705 ALA A O 1
ATOM 5387 N N . ALA A 1 706 ? 12.502 7.495 -9.916 1.00 83.19 706 ALA A N 1
ATOM 5388 C CA . ALA A 1 706 ? 11.695 7.523 -8.698 1.00 83.19 706 ALA A CA 1
ATOM 5389 C C . ALA A 1 706 ? 10.485 8.458 -8.823 1.00 83.19 706 ALA A C 1
ATOM 5391 O O . ALA A 1 706 ? 9.373 8.112 -8.427 1.00 83.19 706 ALA A O 1
ATOM 5392 N N . THR A 1 707 ? 10.705 9.642 -9.397 1.00 79.62 707 THR A N 1
ATOM 5393 C CA . THR A 1 707 ? 9.666 10.654 -9.627 1.00 79.62 707 THR A CA 1
ATOM 5394 C C . THR A 1 707 ? 8.592 10.105 -10.563 1.00 79.62 707 THR A C 1
ATOM 5396 O O . THR A 1 707 ? 7.414 10.113 -10.211 1.00 79.62 707 THR A O 1
ATOM 5399 N N . ARG A 1 708 ? 9.003 9.534 -11.702 1.00 76.06 708 ARG A N 1
ATOM 5400 C CA . ARG A 1 708 ? 8.099 8.919 -12.681 1.00 76.06 708 ARG A CA 1
ATOM 5401 C C . ARG A 1 708 ? 7.336 7.727 -12.108 1.00 76.06 708 ARG A C 1
ATOM 5403 O O . ARG A 1 708 ? 6.137 7.612 -12.333 1.00 76.06 708 ARG A O 1
ATOM 5410 N N . ALA A 1 709 ? 8.004 6.855 -11.356 1.00 72.88 709 ALA A N 1
ATOM 5411 C CA . ALA A 1 709 ? 7.345 5.741 -10.678 1.00 72.88 709 ALA A CA 1
ATOM 5412 C C . ALA A 1 709 ? 6.281 6.253 -9.689 1.00 72.88 709 ALA A C 1
ATOM 5414 O O . ALA A 1 709 ? 5.178 5.719 -9.626 1.00 72.88 709 ALA A O 1
ATOM 5415 N N . GLY A 1 710 ? 6.570 7.346 -8.975 1.00 72.19 710 GLY A N 1
ATOM 5416 C CA . GLY A 1 710 ? 5.605 8.040 -8.124 1.00 72.19 710 GLY A CA 1
ATOM 5417 C C . GLY A 1 710 ? 4.377 8.564 -8.874 1.00 72.19 710 GLY A C 1
ATOM 5418 O O . GLY A 1 710 ? 3.256 8.382 -8.400 1.00 72.19 710 GLY A O 1
ATOM 5419 N N . GLU A 1 711 ? 4.578 9.172 -10.046 1.00 73.94 711 GLU A N 1
ATOM 5420 C CA . GLU A 1 711 ? 3.500 9.630 -10.941 1.00 73.94 711 GLU A CA 1
ATOM 5421 C C . GLU A 1 711 ? 2.654 8.460 -11.466 1.00 73.94 711 GLU A C 1
ATOM 5423 O O . GLU A 1 711 ? 1.436 8.575 -11.566 1.00 73.94 711 GLU A O 1
ATOM 5428 N N . GLN A 1 712 ? 3.281 7.308 -11.713 1.00 69.81 712 GLN A N 1
ATOM 5429 C CA . GLN A 1 712 ? 2.624 6.045 -12.073 1.00 69.81 712 GLN A CA 1
ATOM 5430 C C . GLN A 1 712 ? 2.014 5.313 -10.868 1.00 69.81 712 GLN A C 1
ATOM 5432 O O . GLN A 1 712 ? 1.608 4.160 -10.983 1.00 69.81 712 GLN A O 1
ATOM 5437 N N . LEU A 1 713 ? 1.957 5.954 -9.694 1.00 74.44 713 LEU A N 1
ATOM 5438 C CA . LEU A 1 713 ? 1.429 5.384 -8.453 1.00 74.44 713 LEU A CA 1
ATOM 5439 C C . LEU A 1 713 ? 2.175 4.118 -7.979 1.00 74.44 713 LEU A C 1
ATOM 5441 O O . LEU A 1 713 ? 1.665 3.389 -7.127 1.00 74.44 713 LEU A O 1
ATOM 5445 N N . ALA A 1 714 ? 3.387 3.867 -8.480 1.00 75.38 714 ALA A N 1
ATOM 5446 C CA . ALA A 1 714 ? 4.263 2.743 -8.149 1.00 75.38 714 ALA A CA 1
ATOM 5447 C C . ALA A 1 714 ? 5.235 3.128 -7.024 1.00 75.38 714 ALA A C 1
ATOM 5449 O O . ALA A 1 714 ? 6.434 3.350 -7.213 1.00 75.38 714 ALA A O 1
ATOM 5450 N N . PHE A 1 715 ? 4.678 3.302 -5.826 1.00 82.38 715 PHE A N 1
ATOM 5451 C CA . PHE A 1 715 ? 5.414 3.813 -4.675 1.00 82.38 715 PHE A CA 1
ATOM 5452 C C . PHE A 1 715 ? 6.525 2.863 -4.202 1.00 82.38 715 PHE A C 1
ATOM 5454 O O . PHE A 1 715 ? 7.529 3.358 -3.690 1.00 82.38 715 PHE A O 1
ATOM 5461 N N . GLY A 1 716 ? 6.375 1.539 -4.374 1.00 79.94 716 GLY A N 1
ATOM 5462 C CA . GLY A 1 716 ? 7.404 0.512 -4.132 1.00 79.94 716 GLY A CA 1
ATOM 5463 C C . GLY A 1 716 ? 8.686 0.814 -4.896 1.00 79.94 716 GLY A C 1
ATOM 5464 O O . GLY A 1 716 ? 9.742 1.117 -4.334 1.00 79.94 716 GLY A O 1
ATOM 5465 N N . THR A 1 717 ? 8.523 0.845 -6.210 1.00 79.12 717 THR A N 1
ATOM 5466 C CA . THR A 1 717 ? 9.545 1.160 -7.203 1.00 79.12 717 THR A CA 1
ATOM 5467 C C . THR A 1 717 ? 10.143 2.549 -6.970 1.00 79.12 717 THR A C 1
ATOM 5469 O O . THR A 1 717 ? 11.364 2.716 -7.000 1.00 79.12 717 THR A O 1
ATOM 5472 N N . ALA A 1 718 ? 9.311 3.547 -6.647 1.00 85.06 718 ALA A N 1
ATOM 5473 C CA . ALA A 1 718 ? 9.785 4.891 -6.321 1.00 85.06 718 ALA A CA 1
ATOM 5474 C C . ALA A 1 718 ? 10.738 4.903 -5.112 1.00 85.06 718 ALA A C 1
ATOM 5476 O O . ALA A 1 718 ? 11.792 5.539 -5.166 1.00 85.06 718 ALA A O 1
ATOM 5477 N N . ALA A 1 719 ? 10.406 4.183 -4.034 1.00 87.75 719 ALA A N 1
ATOM 5478 C CA . ALA A 1 719 ? 11.270 4.079 -2.858 1.00 87.75 719 ALA A CA 1
ATOM 5479 C C . ALA A 1 719 ? 12.609 3.405 -3.193 1.00 87.75 719 ALA A C 1
ATOM 5481 O O . ALA A 1 719 ? 13.655 3.941 -2.825 1.00 87.75 719 ALA A O 1
ATOM 5482 N N . SER A 1 720 ? 12.584 2.302 -3.949 1.00 86.00 720 SER A N 1
ATOM 5483 C CA . SER A 1 720 ? 13.801 1.591 -4.368 1.00 86.00 720 SER A CA 1
ATOM 5484 C C . SER A 1 720 ? 14.748 2.496 -5.165 1.00 86.00 720 SER A C 1
ATOM 5486 O O . SER A 1 720 ? 15.956 2.521 -4.920 1.00 86.00 720 SER A O 1
ATOM 5488 N N . TYR A 1 721 ? 14.213 3.326 -6.064 1.00 86.75 721 TYR A N 1
ATOM 5489 C CA . TYR A 1 721 ? 15.033 4.278 -6.810 1.00 86.75 721 TYR A CA 1
ATOM 5490 C C . TYR A 1 721 ? 15.600 5.415 -5.949 1.00 86.75 721 TYR A C 1
ATOM 5492 O O . TYR A 1 721 ? 16.741 5.824 -6.178 1.00 86.75 721 TYR A O 1
ATOM 5500 N N . PHE A 1 722 ? 14.873 5.907 -4.939 1.00 92.00 722 PHE A N 1
ATOM 5501 C CA . PHE A 1 722 ? 15.449 6.869 -3.990 1.00 92.00 722 PHE A CA 1
ATOM 5502 C C . PHE A 1 722 ? 16.554 6.250 -3.134 1.00 92.00 722 PHE A C 1
ATOM 5504 O O . PHE A 1 722 ? 17.588 6.887 -2.939 1.00 92.00 722 PHE A O 1
ATOM 5511 N N . GLU A 1 723 ? 16.379 5.016 -2.656 1.00 91.81 723 GLU A N 1
ATOM 5512 C CA . GLU A 1 723 ? 17.433 4.271 -1.954 1.00 91.81 723 GLU A CA 1
ATOM 5513 C C . GLU A 1 723 ? 18.669 4.133 -2.841 1.00 91.81 723 GLU A C 1
ATOM 5515 O O . GLU A 1 723 ? 19.779 4.478 -2.432 1.00 91.81 723 GLU A O 1
ATOM 5520 N N . ARG A 1 724 ? 18.462 3.755 -4.106 1.00 89.12 724 ARG A N 1
ATOM 5521 C CA . ARG A 1 724 ? 19.540 3.638 -5.082 1.00 89.12 724 ARG A CA 1
ATOM 5522 C C . ARG A 1 724 ? 20.250 4.968 -5.339 1.00 89.12 724 ARG A C 1
ATOM 5524 O O . ARG A 1 724 ? 21.474 4.992 -5.440 1.00 89.12 724 ARG A O 1
ATOM 5531 N N . ALA A 1 725 ? 19.515 6.076 -5.416 1.00 90.62 725 ALA A N 1
ATOM 5532 C CA . ALA A 1 725 ? 20.098 7.410 -5.554 1.00 90.62 725 ALA A CA 1
ATOM 5533 C C . ALA A 1 725 ? 20.942 7.805 -4.326 1.00 90.62 725 ALA A C 1
ATOM 5535 O O . ALA A 1 725 ? 22.005 8.406 -4.486 1.00 90.62 725 ALA A O 1
ATOM 5536 N N . ILE A 1 726 ? 20.503 7.443 -3.113 1.00 92.62 726 ILE A N 1
ATOM 5537 C CA . ILE A 1 726 ? 21.245 7.681 -1.861 1.00 92.62 726 ILE A CA 1
ATOM 5538 C C . ILE A 1 726 ? 22.550 6.875 -1.836 1.00 92.62 726 ILE A C 1
ATOM 5540 O O . ILE A 1 726 ? 23.583 7.412 -1.436 1.00 92.62 726 ILE A O 1
ATOM 5544 N N . GLU A 1 727 ? 22.517 5.614 -2.276 1.00 92.12 727 GLU A N 1
ATOM 5545 C CA . GLU A 1 727 ? 23.705 4.756 -2.370 1.00 92.12 727 GLU A CA 1
ATOM 5546 C C . GLU A 1 727 ? 24.728 5.267 -3.386 1.00 92.12 727 GLU A C 1
ATOM 5548 O O . GLU A 1 727 ? 25.926 5.253 -3.111 1.00 92.12 727 GLU A O 1
ATOM 5553 N N . LEU A 1 728 ? 24.260 5.694 -4.563 1.00 89.31 728 LEU A N 1
ATOM 5554 C CA . LEU A 1 728 ? 25.114 6.140 -5.666 1.00 89.31 728 LEU A CA 1
ATOM 5555 C C . LEU A 1 728 ? 25.711 7.530 -5.428 1.00 89.31 728 LEU A C 1
ATOM 5557 O O . LEU A 1 728 ? 26.786 7.832 -5.932 1.00 89.31 728 LEU A O 1
ATOM 5561 N N . MET A 1 729 ? 25.033 8.392 -4.668 1.00 91.00 729 MET A N 1
ATOM 5562 C CA . MET A 1 729 ? 25.478 9.769 -4.438 1.00 91.00 729 MET A CA 1
ATOM 5563 C C . MET A 1 729 ? 25.573 10.101 -2.940 1.00 91.00 729 MET A C 1
ATOM 5565 O O . MET A 1 729 ? 24.883 11.006 -2.457 1.00 91.00 729 MET A O 1
ATOM 5569 N N . PRO A 1 730 ? 26.473 9.450 -2.175 1.00 87.12 730 PRO A N 1
ATOM 5570 C CA . PRO A 1 730 ? 26.625 9.720 -0.743 1.00 87.12 730 PRO A CA 1
ATOM 5571 C C . PRO A 1 730 ? 27.072 11.165 -0.451 1.00 87.12 730 PRO A C 1
ATOM 5573 O O . PRO A 1 730 ? 26.797 11.690 0.629 1.00 87.12 730 PRO A O 1
ATOM 5576 N N . GLY A 1 731 ? 27.734 11.818 -1.416 1.00 82.94 731 GLY A N 1
ATOM 5577 C CA . GLY A 1 731 ? 28.161 13.221 -1.371 1.00 82.94 731 GLY A CA 1
ATOM 5578 C C . GLY A 1 731 ? 27.204 14.215 -2.040 1.00 82.94 731 GLY A C 1
ATOM 5579 O O . GLY A 1 731 ? 27.603 15.357 -2.265 1.00 82.94 731 GLY A O 1
ATOM 5580 N N . TYR A 1 732 ? 25.977 13.808 -2.390 1.00 86.50 732 TYR A N 1
ATOM 5581 C CA . TYR A 1 732 ? 25.004 14.689 -3.043 1.00 86.50 732 TYR A CA 1
ATOM 5582 C C . TYR A 1 732 ? 24.790 15.976 -2.238 1.00 86.50 732 TYR A C 1
ATOM 5584 O O . TYR A 1 732 ? 24.599 15.925 -1.024 1.00 86.50 732 TYR A O 1
ATOM 5592 N N . ALA A 1 733 ? 24.781 17.132 -2.908 1.00 82.50 733 ALA A N 1
ATOM 5593 C CA . ALA A 1 733 ? 24.733 18.440 -2.247 1.00 82.50 733 ALA A CA 1
ATOM 5594 C C . ALA A 1 733 ? 23.435 18.691 -1.456 1.00 82.50 733 ALA A C 1
ATOM 5596 O O . ALA A 1 733 ? 23.412 19.535 -0.559 1.00 82.50 733 ALA A O 1
ATOM 5597 N N . ARG A 1 734 ? 22.350 17.977 -1.785 1.00 86.50 734 ARG A N 1
ATOM 5598 C CA . ARG A 1 734 ? 21.030 18.124 -1.151 1.00 86.50 734 ARG A CA 1
ATOM 5599 C C . ARG A 1 734 ? 20.465 16.781 -0.708 1.00 86.50 734 ARG A C 1
ATOM 5601 O O . ARG A 1 734 ? 19.425 16.342 -1.197 1.00 86.50 734 ARG A O 1
ATOM 5608 N N . PRO A 1 735 ? 21.119 16.095 0.236 1.00 89.00 735 PRO A N 1
ATOM 5609 C CA . PRO A 1 735 ? 20.727 14.740 0.587 1.00 89.00 735 PRO A CA 1
ATOM 5610 C C . PRO A 1 735 ? 19.319 14.699 1.206 1.00 89.00 735 PRO A C 1
ATOM 5612 O O . PRO A 1 735 ? 18.634 13.692 1.085 1.00 89.00 735 PRO A O 1
ATOM 5615 N N . TRP A 1 736 ? 18.835 15.794 1.804 1.00 90.31 736 TRP A N 1
ATOM 5616 C CA . TRP A 1 736 ? 17.467 15.880 2.327 1.00 90.31 736 TRP A CA 1
ATOM 5617 C C . TRP A 1 736 ? 16.371 15.705 1.266 1.00 90.31 736 TRP A C 1
ATOM 5619 O O . TRP A 1 736 ? 15.315 15.201 1.626 1.00 90.31 736 TRP A O 1
ATOM 5629 N N . GLU A 1 737 ? 16.601 16.066 -0.005 1.00 89.06 737 GLU A N 1
ATOM 5630 C CA . GLU A 1 737 ? 15.619 15.864 -1.089 1.00 89.06 737 GLU A CA 1
ATOM 5631 C C . GLU A 1 737 ? 15.426 14.366 -1.388 1.00 89.06 737 GLU A C 1
ATOM 5633 O O . GLU A 1 737 ? 14.309 13.916 -1.636 1.00 89.06 737 GLU A O 1
ATOM 5638 N N . LEU A 1 738 ? 16.498 13.570 -1.289 1.00 90.50 738 LEU A N 1
ATOM 5639 C CA . LEU A 1 738 ? 16.435 12.117 -1.480 1.00 90.50 738 LEU A CA 1
ATOM 5640 C C . LEU A 1 738 ? 15.715 11.431 -0.316 1.00 90.50 738 LEU A C 1
ATOM 5642 O O . LEU A 1 738 ? 14.843 10.590 -0.522 1.00 90.50 738 LEU A O 1
ATOM 5646 N N . TRP A 1 739 ? 16.057 11.818 0.917 1.00 93.25 739 TRP A N 1
ATOM 5647 C CA . TRP A 1 739 ? 15.447 11.249 2.121 1.00 93.25 739 TRP A CA 1
ATOM 5648 C C . TRP A 1 739 ? 13.974 11.645 2.271 1.00 93.25 739 TRP A C 1
ATOM 5650 O O . TRP A 1 739 ? 13.173 10.815 2.696 1.00 93.25 739 TRP A O 1
ATOM 5660 N N . SER A 1 740 ? 13.585 12.868 1.890 1.00 91.19 740 SER A N 1
ATOM 5661 C CA . SER A 1 740 ? 12.176 13.274 1.894 1.00 91.19 740 SER A CA 1
ATOM 5662 C C . SER A 1 740 ? 11.374 12.563 0.799 1.00 91.19 740 SER A C 1
ATOM 5664 O O . SER A 1 740 ? 10.243 12.153 1.062 1.00 91.19 740 SER A O 1
ATOM 5666 N N . GLY A 1 741 ? 11.956 12.353 -0.390 1.00 87.88 741 GLY A N 1
ATOM 5667 C CA . GLY A 1 741 ? 11.369 11.539 -1.459 1.00 87.88 741 GLY A CA 1
ATOM 5668 C C . GLY A 1 741 ? 11.130 10.091 -1.024 1.00 87.88 741 GLY A C 1
ATOM 5669 O O . GLY A 1 741 ? 10.007 9.593 -1.127 1.00 87.88 741 GLY A O 1
ATOM 5670 N N . LEU A 1 742 ? 12.147 9.457 -0.428 1.00 91.88 742 LEU A N 1
ATOM 5671 C CA . LEU A 1 742 ? 12.051 8.106 0.135 1.00 91.88 742 LEU A CA 1
ATOM 5672 C C . LEU A 1 742 ? 10.980 8.009 1.230 1.00 91.88 742 LEU A C 1
ATOM 5674 O O . LEU A 1 742 ? 10.157 7.094 1.216 1.00 91.88 742 LEU A O 1
ATOM 5678 N N . ALA A 1 743 ? 10.959 8.967 2.162 1.00 90.62 743 ALA A N 1
ATOM 5679 C CA . ALA A 1 743 ? 9.976 9.007 3.241 1.00 90.62 743 ALA A CA 1
ATOM 5680 C C . ALA A 1 743 ? 8.540 9.079 2.707 1.00 90.62 743 ALA A C 1
ATOM 5682 O O . ALA A 1 743 ? 7.672 8.354 3.181 1.00 90.62 743 ALA A O 1
ATOM 5683 N N . ARG A 1 744 ? 8.297 9.903 1.679 1.00 86.75 744 ARG A N 1
ATOM 5684 C CA . ARG A 1 744 ? 6.980 10.039 1.035 1.00 86.75 744 ARG A CA 1
ATOM 5685 C C . ARG A 1 744 ? 6.560 8.777 0.297 1.00 86.75 744 ARG A C 1
ATOM 5687 O O . ARG A 1 744 ? 5.409 8.371 0.421 1.00 86.75 744 ARG A O 1
ATOM 5694 N N . ALA A 1 745 ? 7.473 8.159 -0.451 1.00 85.12 745 ALA A N 1
ATOM 5695 C CA . ALA A 1 745 ? 7.195 6.901 -1.136 1.00 85.12 745 ALA A CA 1
ATOM 5696 C C . ALA A 1 745 ? 6.796 5.809 -0.126 1.00 85.12 745 ALA A C 1
ATOM 5698 O O . ALA A 1 745 ? 5.761 5.167 -0.289 1.00 85.12 745 ALA A O 1
ATOM 5699 N N . ARG A 1 746 ? 7.538 5.682 0.982 1.00 85.56 746 ARG A N 1
ATOM 5700 C CA . ARG A 1 746 ? 7.232 4.746 2.079 1.00 85.56 746 ARG A CA 1
ATOM 5701 C C . ARG A 1 746 ? 5.928 5.072 2.810 1.00 85.56 746 ARG A C 1
ATOM 5703 O O . ARG A 1 746 ? 5.173 4.157 3.126 1.00 85.56 746 ARG A O 1
ATOM 5710 N N . ASP A 1 747 ? 5.626 6.351 3.042 1.00 82.88 747 ASP A N 1
ATOM 5711 C CA . ASP A 1 747 ? 4.346 6.784 3.624 1.00 82.88 747 ASP A CA 1
ATOM 5712 C C . ASP A 1 747 ? 3.176 6.316 2.745 1.00 82.88 747 ASP A C 1
ATOM 5714 O O . ASP A 1 747 ? 2.249 5.656 3.215 1.00 82.88 747 ASP A O 1
ATOM 5718 N N . LYS A 1 748 ? 3.281 6.535 1.428 1.00 77.25 748 LYS A N 1
ATOM 5719 C CA . LYS A 1 748 ? 2.268 6.126 0.442 1.00 77.25 748 LYS A CA 1
ATOM 5720 C C . LYS A 1 748 ? 2.148 4.605 0.276 1.00 77.25 748 LYS A C 1
ATOM 5722 O O . LYS A 1 748 ? 1.045 4.126 0.014 1.00 77.25 748 LYS A O 1
ATOM 5727 N N . GLN A 1 749 ? 3.220 3.839 0.500 1.00 74.50 749 GLN A N 1
ATOM 5728 C CA . GLN A 1 749 ? 3.158 2.371 0.626 1.00 74.50 749 GLN A CA 1
ATOM 5729 C C . GLN A 1 749 ? 2.428 1.917 1.907 1.00 74.50 749 GLN A C 1
ATOM 5731 O O . GLN A 1 749 ? 1.874 0.822 1.955 1.00 74.50 749 GLN A O 1
ATOM 5736 N N . GLY A 1 750 ? 2.368 2.760 2.944 1.00 72.38 750 GLY A N 1
ATOM 5737 C CA . GLY A 1 750 ? 1.834 2.422 4.268 1.00 72.38 750 GLY A CA 1
ATOM 5738 C C . GLY A 1 750 ? 2.905 2.056 5.303 1.00 72.38 750 GLY A C 1
ATOM 5739 O O . GLY A 1 750 ? 2.563 1.732 6.440 1.00 72.38 750 GLY A O 1
ATOM 5740 N N . LEU A 1 751 ? 4.194 2.164 4.964 1.00 78.19 751 LEU A N 1
ATOM 5741 C CA . LEU A 1 751 ? 5.327 1.896 5.857 1.00 78.19 751 LEU A CA 1
ATOM 5742 C C . LEU A 1 751 ? 5.611 3.094 6.782 1.00 78.19 751 LEU A C 1
ATOM 5744 O O . LEU A 1 751 ? 6.681 3.703 6.740 1.00 78.19 751 LEU A O 1
ATOM 5748 N N . GLY A 1 752 ? 4.643 3.437 7.638 1.00 79.38 752 GLY A N 1
ATOM 5749 C CA . GLY A 1 752 ? 4.663 4.675 8.431 1.00 79.38 752 GLY A CA 1
ATOM 5750 C C . GLY A 1 752 ? 5.895 4.849 9.333 1.00 79.38 752 GLY A C 1
ATOM 5751 O O . GLY A 1 752 ? 6.442 5.942 9.405 1.00 79.38 752 GLY A O 1
ATOM 5752 N N . LEU A 1 753 ? 6.396 3.787 9.978 1.00 83.88 753 LEU A N 1
ATOM 5753 C CA . LEU A 1 753 ? 7.603 3.889 10.820 1.00 83.88 753 LEU A CA 1
ATOM 5754 C C . LEU A 1 753 ? 8.854 4.234 9.997 1.00 83.88 753 LEU A C 1
ATOM 5756 O O . LEU A 1 753 ? 9.567 5.177 10.333 1.00 83.88 753 LEU A O 1
ATOM 5760 N N . ALA A 1 754 ? 9.073 3.533 8.881 1.00 87.12 754 ALA A N 1
ATOM 5761 C CA . ALA A 1 754 ? 10.196 3.794 7.981 1.00 87.12 754 ALA A CA 1
ATOM 5762 C C . ALA A 1 754 ? 10.075 5.163 7.281 1.00 87.12 754 ALA A C 1
ATOM 5764 O O . ALA A 1 754 ? 11.085 5.794 6.963 1.00 87.12 754 ALA A O 1
ATOM 5765 N N . ALA A 1 755 ? 8.845 5.637 7.052 1.00 89.19 755 ALA A N 1
ATOM 5766 C CA . ALA A 1 755 ? 8.578 6.999 6.600 1.00 89.19 755 ALA A CA 1
ATOM 5767 C C . ALA A 1 755 ? 8.938 8.037 7.675 1.00 89.19 755 ALA A C 1
ATOM 5769 O O . ALA A 1 755 ? 9.579 9.040 7.364 1.00 89.19 755 ALA A O 1
ATOM 5770 N N . GLY A 1 756 ? 8.586 7.782 8.941 1.00 90.75 756 GLY A N 1
ATOM 5771 C CA . GLY A 1 756 ? 8.939 8.625 10.086 1.00 90.75 756 GLY A CA 1
ATOM 5772 C C . GLY A 1 756 ? 10.449 8.837 10.221 1.00 90.75 756 GLY A C 1
ATOM 5773 O O . GLY A 1 756 ? 10.910 9.980 10.251 1.00 90.75 756 GLY A O 1
ATOM 5774 N N . GLU A 1 757 ? 11.221 7.748 10.180 1.00 93.31 757 GLU A N 1
ATOM 5775 C CA . GLU A 1 757 ? 12.692 7.778 10.196 1.00 93.31 757 GLU A CA 1
ATOM 5776 C C . GLU A 1 757 ? 13.272 8.551 9.000 1.00 93.31 757 GLU A C 1
ATOM 5778 O O . GLU A 1 757 ? 14.216 9.339 9.140 1.00 93.31 757 GLU A O 1
ATOM 5783 N N . GLY A 1 758 ? 12.688 8.363 7.812 1.00 93.12 758 GLY A N 1
ATOM 5784 C CA . GLY A 1 758 ? 13.077 9.083 6.601 1.00 93.12 758 GLY A CA 1
ATOM 5785 C C . GLY A 1 758 ? 12.843 10.593 6.711 1.00 93.12 758 GLY A C 1
ATOM 5786 O O . GLY A 1 758 ? 13.735 11.379 6.382 1.00 93.12 758 GLY A O 1
ATOM 5787 N N . TYR A 1 759 ? 11.683 11.014 7.229 1.00 95.38 759 TYR A N 1
ATOM 5788 C CA . TYR A 1 759 ? 11.369 12.428 7.447 1.00 95.38 759 TYR A CA 1
ATOM 5789 C C . TYR A 1 759 ? 12.270 13.072 8.503 1.00 95.38 759 TYR A C 1
ATOM 5791 O O . TYR A 1 759 ? 12.734 14.196 8.291 1.00 95.38 759 TYR A O 1
ATOM 5799 N N . GLU A 1 760 ? 12.565 12.383 9.612 1.00 96.19 760 GLU A N 1
ATOM 5800 C CA . GLU A 1 760 ? 13.541 12.890 10.581 1.00 96.19 760 GLU A CA 1
ATOM 5801 C C . GLU A 1 760 ? 14.912 13.057 9.917 1.00 96.19 760 GLU A C 1
ATOM 5803 O O . GLU A 1 760 ? 15.520 14.126 10.011 1.00 96.19 760 GLU A O 1
ATOM 5808 N N . THR A 1 761 ? 15.385 12.040 9.196 1.00 95.75 761 THR A N 1
ATOM 5809 C CA . THR A 1 761 ? 16.692 12.076 8.528 1.00 95.75 761 THR A CA 1
ATOM 5810 C C . THR A 1 761 ? 16.782 13.226 7.522 1.00 95.75 761 THR A C 1
ATOM 5812 O O . THR A 1 761 ? 17.788 13.944 7.490 1.00 95.75 761 THR A O 1
ATOM 5815 N N . ALA A 1 762 ? 15.720 13.461 6.745 1.00 94.19 762 ALA A N 1
ATOM 5816 C CA . ALA A 1 762 ? 15.621 14.600 5.837 1.00 94.19 762 ALA A CA 1
ATOM 5817 C C . ALA A 1 762 ? 15.712 15.938 6.590 1.00 94.19 762 ALA A C 1
ATOM 5819 O O . ALA A 1 762 ? 16.498 16.810 6.208 1.00 94.19 762 ALA A O 1
ATOM 5820 N N . ALA A 1 763 ? 14.982 16.084 7.701 1.00 94.44 763 ALA A N 1
ATOM 5821 C CA . ALA A 1 763 ? 15.019 17.289 8.525 1.00 94.44 763 ALA A CA 1
ATOM 5822 C C . ALA A 1 763 ? 16.414 17.574 9.094 1.00 94.44 763 ALA A C 1
ATOM 5824 O O . ALA A 1 763 ? 16.909 18.693 8.950 1.00 94.44 763 ALA A O 1
ATOM 5825 N N . ARG A 1 764 ? 17.079 16.567 9.677 1.00 95.19 764 ARG A N 1
ATOM 5826 C CA . ARG A 1 764 ? 18.432 16.703 10.249 1.00 95.19 764 ARG A CA 1
ATOM 5827 C C . ARG A 1 764 ? 19.459 17.104 9.198 1.00 95.19 764 ARG A C 1
ATOM 5829 O O . ARG A 1 764 ? 20.276 17.991 9.434 1.00 95.19 764 ARG A O 1
ATOM 5836 N N . LYS A 1 765 ? 19.412 16.470 8.023 1.00 93.31 765 LYS A N 1
ATOM 5837 C CA . LYS A 1 765 ? 20.336 16.763 6.920 1.00 93.31 765 LYS A CA 1
ATOM 5838 C C . LYS A 1 765 ? 20.129 18.164 6.351 1.00 93.31 765 LYS A C 1
ATOM 5840 O O . LYS A 1 765 ? 21.106 18.843 6.056 1.00 93.31 765 LYS A O 1
ATOM 5845 N N . HIS A 1 766 ? 18.881 18.606 6.227 1.00 93.38 766 HIS A N 1
ATOM 5846 C CA . HIS A 1 766 ? 18.565 19.968 5.803 1.00 93.38 766 HIS A CA 1
ATOM 5847 C C . HIS A 1 766 ? 19.032 21.006 6.826 1.00 93.38 766 HIS A C 1
ATOM 5849 O O . HIS A 1 766 ? 19.599 22.038 6.472 1.00 93.38 766 HIS A O 1
ATOM 5855 N N . GLU A 1 767 ? 18.808 20.735 8.108 1.00 92.81 767 GLU A N 1
ATOM 5856 C CA . GLU A 1 767 ? 19.198 21.616 9.206 1.00 92.81 767 GLU A CA 1
ATOM 5857 C C . GLU A 1 767 ? 20.716 21.764 9.341 1.00 92.81 767 GLU A C 1
ATOM 5859 O O . GLU A 1 767 ? 21.196 22.863 9.604 1.00 92.81 767 GLU A O 1
ATOM 5864 N N . ALA A 1 768 ? 21.485 20.707 9.071 1.00 92.19 768 ALA A N 1
ATOM 5865 C CA . ALA A 1 768 ? 22.945 20.774 9.069 1.00 92.19 768 ALA A CA 1
ATOM 5866 C C . ALA A 1 768 ? 23.510 21.808 8.071 1.00 92.19 768 ALA A C 1
ATOM 5868 O O . ALA A 1 768 ? 24.601 22.330 8.292 1.00 92.19 768 ALA A O 1
ATOM 5869 N N . VAL A 1 769 ? 22.779 22.114 6.991 1.00 91.50 769 VAL A N 1
ATOM 5870 C CA . VAL A 1 769 ? 23.210 23.061 5.947 1.00 91.50 769 VAL A CA 1
ATOM 5871 C C . VAL A 1 769 ? 22.542 24.428 6.085 1.00 91.50 769 VAL A C 1
ATOM 5873 O O . VAL A 1 769 ? 23.190 25.455 5.891 1.00 91.50 769 VAL A O 1
ATOM 5876 N N . HIS A 1 770 ? 21.252 24.461 6.421 1.00 90.06 770 HIS A N 1
ATOM 5877 C CA . HIS A 1 770 ? 20.445 25.686 6.402 1.00 90.06 770 HIS A CA 1
ATOM 5878 C C . HIS A 1 770 ? 20.040 26.196 7.791 1.00 90.06 770 HIS A C 1
ATOM 5880 O O . HIS A 1 770 ? 19.384 27.233 7.891 1.00 90.06 770 HIS A O 1
ATOM 5886 N N . GLY A 1 771 ? 20.404 25.482 8.858 1.00 91.06 771 GLY A N 1
ATOM 5887 C CA . GLY A 1 771 ? 19.887 25.725 10.200 1.00 91.06 771 GLY A CA 1
ATOM 5888 C C . GLY A 1 771 ? 18.390 25.415 10.322 1.00 91.06 771 GLY A C 1
ATOM 5889 O O . GLY A 1 771 ? 17.781 24.750 9.475 1.00 91.06 771 GLY A O 1
ATOM 5890 N N . GLU A 1 772 ? 17.778 25.902 11.401 1.00 89.19 772 GLU A N 1
ATOM 5891 C CA . GLU A 1 772 ? 16.346 25.737 11.647 1.00 89.19 772 GLU A CA 1
ATOM 5892 C C . GLU A 1 772 ? 15.517 26.523 10.619 1.00 89.19 772 GLU A C 1
ATOM 5894 O O . GLU A 1 772 ? 15.513 27.753 10.584 1.00 89.19 772 GLU A O 1
ATOM 5899 N N . THR A 1 773 ? 14.778 25.798 9.780 1.00 92.00 773 THR A N 1
ATOM 5900 C CA . THR A 1 773 ? 13.933 26.361 8.716 1.00 92.00 773 THR A CA 1
ATOM 5901 C C . THR A 1 773 ? 12.513 25.802 8.775 1.00 92.00 773 THR A C 1
ATOM 5903 O O . THR A 1 773 ? 12.243 24.797 9.442 1.00 92.00 773 THR A O 1
ATOM 5906 N N . LEU A 1 774 ? 11.591 26.434 8.042 1.00 90.88 774 LEU A N 1
ATOM 5907 C CA . LEU A 1 774 ? 10.197 25.991 7.947 1.00 90.88 774 LEU A CA 1
ATOM 5908 C C . LEU A 1 774 ? 10.092 24.573 7.373 1.00 90.88 774 LEU A C 1
ATOM 5910 O O . LEU A 1 774 ? 9.371 23.742 7.920 1.00 90.88 774 LEU A O 1
ATOM 5914 N N . THR A 1 775 ? 10.844 24.292 6.307 1.00 89.56 775 THR A N 1
ATOM 5915 C CA . THR A 1 775 ? 10.856 22.995 5.619 1.00 89.56 775 THR A CA 1
ATOM 5916 C C . THR A 1 775 ? 11.310 21.872 6.548 1.00 89.56 775 THR A C 1
ATOM 5918 O O . THR A 1 775 ? 10.576 20.902 6.735 1.00 89.56 775 THR A O 1
ATOM 5921 N N . GLY A 1 776 ? 12.454 22.039 7.224 1.00 90.75 776 GLY A N 1
ATOM 5922 C CA . GLY A 1 776 ? 12.929 21.056 8.203 1.00 90.75 776 GLY A CA 1
ATOM 5923 C C . GLY A 1 776 ? 11.944 20.853 9.362 1.00 90.75 776 GLY A C 1
ATOM 5924 O O . GLY A 1 776 ? 11.717 19.728 9.801 1.00 90.75 776 GLY A O 1
ATOM 5925 N N . THR A 1 777 ? 11.280 21.922 9.812 1.00 93.31 777 THR A N 1
ATOM 5926 C CA . THR A 1 777 ? 10.273 21.844 10.886 1.00 93.31 777 THR A CA 1
ATOM 5927 C C . THR A 1 777 ? 9.000 21.102 10.449 1.00 93.31 777 THR A C 1
ATOM 5929 O O . THR A 1 777 ? 8.429 20.339 11.234 1.00 93.31 777 THR A O 1
ATOM 5932 N N . ARG A 1 778 ? 8.562 21.264 9.192 1.00 92.88 778 ARG A N 1
ATOM 5933 C CA . ARG A 1 778 ? 7.450 20.488 8.615 1.00 92.88 778 ARG A CA 1
ATOM 5934 C C . ARG A 1 778 ? 7.771 18.996 8.561 1.00 92.88 778 ARG A C 1
ATOM 5936 O O . ARG A 1 778 ? 6.934 18.196 8.970 1.00 92.88 778 ARG A O 1
ATOM 5943 N N . TRP A 1 779 ? 8.977 18.620 8.132 1.00 93.94 779 TRP A N 1
ATOM 5944 C CA . TRP A 1 779 ? 9.389 17.212 8.127 1.00 93.94 779 TRP A CA 1
ATOM 5945 C C . TRP A 1 779 ? 9.473 16.622 9.536 1.00 93.94 779 TRP A C 1
ATOM 5947 O O . TRP A 1 779 ? 8.990 15.515 9.735 1.00 93.94 779 TRP A O 1
ATOM 5957 N N . LEU A 1 780 ? 9.951 17.365 10.541 1.00 94.56 780 LEU A N 1
ATOM 5958 C CA . LEU A 1 780 ? 9.891 16.900 11.937 1.00 94.56 780 LEU A CA 1
ATOM 5959 C C . LEU A 1 780 ? 8.458 16.704 12.438 1.00 94.56 780 LEU A C 1
ATOM 5961 O O . LEU A 1 780 ? 8.184 15.747 13.157 1.00 94.56 780 LEU A O 1
ATOM 5965 N N . THR A 1 781 ? 7.539 17.588 12.044 1.00 94.62 781 THR A N 1
ATOM 5966 C CA . THR A 1 781 ? 6.116 17.460 12.394 1.00 94.62 781 THR A CA 1
ATOM 5967 C C . THR A 1 781 ? 5.518 16.200 11.758 1.00 94.62 781 THR A C 1
ATOM 5969 O O . THR A 1 781 ? 4.814 15.455 12.435 1.00 94.62 781 THR A O 1
ATOM 5972 N N . LYS A 1 782 ? 5.855 15.915 10.492 1.00 91.75 782 LYS A N 1
ATOM 5973 C CA . LYS A 1 782 ? 5.449 14.689 9.785 1.00 91.75 782 LYS A CA 1
ATOM 5974 C C . LYS A 1 782 ? 6.082 13.428 10.374 1.00 91.75 782 LYS A C 1
ATOM 5976 O O . LYS A 1 782 ? 5.388 12.435 10.548 1.00 91.75 782 LYS A O 1
ATOM 5981 N N . ALA A 1 783 ? 7.360 13.468 10.746 1.00 94.19 783 ALA A N 1
ATOM 5982 C CA . ALA A 1 783 ? 8.017 12.359 11.434 1.00 94.19 783 ALA A CA 1
ATOM 5983 C C . ALA A 1 783 ? 7.303 12.036 12.757 1.00 94.19 783 ALA A C 1
ATOM 5985 O O . ALA A 1 783 ? 6.945 10.888 13.015 1.00 94.19 783 ALA A O 1
ATOM 5986 N N . ALA A 1 784 ? 7.012 13.066 13.557 1.00 92.81 784 ALA A N 1
ATOM 5987 C CA . ALA A 1 784 ? 6.274 12.922 14.806 1.00 92.81 784 ALA A CA 1
ATOM 5988 C C . ALA A 1 784 ? 4.878 12.310 14.604 1.00 92.81 784 ALA A C 1
ATOM 5990 O O . ALA A 1 784 ? 4.502 11.399 15.342 1.00 92.81 784 ALA A O 1
ATOM 5991 N N . GLU A 1 785 ? 4.137 12.783 13.598 1.00 90.81 785 GLU A N 1
ATOM 5992 C CA . GLU A 1 785 ? 2.824 12.254 13.207 1.00 90.81 785 GLU A CA 1
ATOM 5993 C C . GLU A 1 785 ? 2.893 10.748 12.918 1.00 90.81 785 GLU A C 1
ATOM 5995 O O . GLU A 1 785 ? 2.166 9.964 13.530 1.00 90.81 785 GLU A O 1
ATOM 6000 N N . GLN A 1 786 ? 3.831 10.332 12.063 1.00 88.12 786 GLN A N 1
ATOM 6001 C CA . GLN A 1 786 ? 4.003 8.933 11.667 1.00 88.12 786 GLN A CA 1
ATOM 6002 C C . GLN A 1 786 ? 4.357 8.025 12.854 1.00 88.12 786 GLN A C 1
ATOM 6004 O O . GLN A 1 786 ? 3.731 6.980 13.052 1.00 88.12 786 GLN A O 1
ATOM 6009 N N . HIS A 1 787 ? 5.306 8.434 13.704 1.00 85.81 787 HIS A N 1
ATOM 6010 C CA . HIS A 1 787 ? 5.667 7.657 14.894 1.00 85.81 787 HIS A CA 1
ATOM 6011 C C . HIS A 1 787 ? 4.503 7.547 15.891 1.00 85.81 787 HIS A C 1
ATOM 6013 O O . HIS A 1 787 ? 4.267 6.464 16.433 1.00 85.81 787 HIS A O 1
ATOM 6019 N N . LEU A 1 788 ? 3.754 8.631 16.129 1.00 83.19 788 LEU A N 1
ATOM 6020 C CA . LEU A 1 788 ? 2.616 8.619 17.053 1.00 83.19 788 LEU A CA 1
ATOM 6021 C C . LEU A 1 788 ? 1.467 7.747 16.532 1.00 83.19 788 LEU A C 1
ATOM 6023 O O . LEU A 1 788 ? 0.936 6.941 17.297 1.00 83.19 788 LEU A O 1
ATOM 6027 N N . HIS A 1 789 ? 1.115 7.856 15.248 1.00 81.25 789 HIS A N 1
ATOM 6028 C CA . HIS A 1 789 ? 0.030 7.073 14.648 1.00 81.25 789 HIS A CA 1
ATOM 6029 C C . HIS A 1 789 ? 0.329 5.567 14.633 1.00 81.25 789 HIS A C 1
ATOM 6031 O O . HIS A 1 789 ? -0.588 4.771 14.805 1.00 81.25 789 HIS A O 1
ATOM 6037 N N . ARG A 1 790 ? 1.602 5.160 14.520 1.00 77.62 790 ARG A N 1
ATOM 6038 C CA . ARG A 1 790 ? 2.013 3.740 14.526 1.00 77.62 790 ARG A CA 1
ATOM 6039 C C . ARG A 1 790 ? 2.391 3.190 15.910 1.00 77.62 790 ARG A C 1
ATOM 6041 O O . ARG A 1 790 ? 2.840 2.050 16.020 1.00 77.62 790 ARG A O 1
ATOM 6048 N N . GLY A 1 791 ? 2.203 3.972 16.977 1.00 72.69 791 GLY A N 1
ATOM 6049 C CA . GLY A 1 791 ? 2.402 3.531 18.364 1.00 72.69 791 GLY A CA 1
ATOM 6050 C C . GLY A 1 791 ? 3.826 3.683 18.920 1.00 72.69 791 GLY A C 1
ATOM 6051 O O . GLY A 1 791 ? 4.075 3.305 20.064 1.00 72.69 791 GLY A O 1
ATOM 6052 N N . SER A 1 792 ? 4.753 4.294 18.177 1.00 78.31 792 SER A N 1
ATOM 6053 C CA . SER A 1 792 ? 6.102 4.653 18.644 1.00 78.31 792 SER A CA 1
ATOM 6054 C C . SER A 1 792 ? 6.069 5.945 19.478 1.00 78.31 792 SER A C 1
ATOM 6056 O O . SER A 1 792 ? 6.627 6.977 19.103 1.00 78.31 792 SER A O 1
ATOM 6058 N N . VAL A 1 793 ? 5.373 5.896 20.620 1.00 78.00 793 VAL A N 1
ATOM 6059 C CA . VAL A 1 793 ? 4.957 7.084 21.389 1.00 78.00 793 VAL A CA 1
ATOM 6060 C C . VAL A 1 793 ? 6.120 7.930 21.911 1.00 78.00 793 VAL A C 1
ATOM 6062 O O . VAL A 1 793 ? 6.061 9.151 21.790 1.00 78.00 793 VAL A O 1
ATOM 6065 N N . ALA A 1 794 ? 7.149 7.315 22.505 1.00 78.75 794 ALA A N 1
ATOM 6066 C CA . ALA A 1 794 ? 8.274 8.054 23.091 1.00 78.75 794 ALA A CA 1
ATOM 6067 C C . ALA A 1 794 ? 9.005 8.876 22.020 1.00 78.75 794 ALA A C 1
ATOM 6069 O O . ALA A 1 794 ? 9.168 10.090 22.145 1.00 78.75 794 ALA A O 1
ATOM 6070 N N . GLU A 1 795 ? 9.333 8.217 20.910 1.00 84.31 795 GLU A N 1
ATOM 6071 C CA . GLU A 1 795 ? 10.028 8.834 19.787 1.00 84.31 795 GLU A CA 1
ATOM 6072 C C . GLU A 1 795 ? 9.174 9.906 19.098 1.00 84.31 795 GLU A C 1
ATOM 6074 O O . GLU A 1 795 ? 9.600 11.050 18.934 1.00 84.31 795 GLU A O 1
ATOM 6079 N N . GLY A 1 796 ? 7.909 9.589 18.808 1.00 88.00 796 GLY A N 1
ATOM 6080 C CA . GLY A 1 796 ? 6.980 10.544 18.213 1.00 88.00 796 GLY A CA 1
ATOM 6081 C C . GLY A 1 796 ? 6.747 11.774 19.095 1.00 88.00 796 GLY A C 1
ATOM 6082 O O . GLY A 1 796 ? 6.700 12.896 18.594 1.00 88.00 796 GLY A O 1
ATOM 6083 N N . TYR A 1 797 ? 6.678 11.605 20.420 1.00 87.38 797 TYR A N 1
ATOM 6084 C CA . TYR A 1 797 ? 6.548 12.730 21.345 1.00 87.38 797 TYR A CA 1
ATOM 6085 C C . TYR A 1 797 ? 7.824 13.580 21.429 1.00 87.38 797 TYR A C 1
ATOM 6087 O O . TYR A 1 797 ? 7.733 14.811 21.469 1.00 87.38 797 TYR A O 1
ATOM 6095 N N . ARG A 1 798 ? 9.009 12.954 21.441 1.00 90.50 798 ARG A N 1
ATOM 6096 C CA . ARG A 1 798 ? 10.303 13.653 21.409 1.00 90.50 798 ARG A CA 1
ATOM 6097 C C . ARG A 1 798 ? 10.377 14.587 20.200 1.00 90.50 798 ARG A C 1
ATOM 6099 O O . ARG A 1 798 ? 10.644 15.780 20.375 1.00 90.50 798 ARG A O 1
ATOM 6106 N N . LEU A 1 799 ? 10.072 14.055 19.017 1.00 93.19 799 LEU A N 1
ATOM 6107 C CA . LEU A 1 799 ? 10.041 14.789 17.751 1.00 93.19 799 LEU A CA 1
ATOM 6108 C C . LEU A 1 799 ? 8.975 15.886 17.745 1.00 93.19 799 LEU A C 1
ATOM 6110 O O . LEU A 1 799 ? 9.256 17.023 17.362 1.00 93.19 799 LEU A O 1
ATOM 6114 N N . LEU A 1 800 ? 7.770 15.587 18.240 1.00 92.56 800 LEU A N 1
ATOM 6115 C CA . LEU A 1 800 ? 6.688 16.566 18.321 1.00 92.56 800 LEU A CA 1
ATOM 6116 C C . LEU A 1 800 ? 7.082 17.756 19.198 1.00 92.56 800 LEU A C 1
ATOM 6118 O O . LEU A 1 800 ? 6.882 18.906 18.817 1.00 92.56 800 LEU A O 1
ATOM 6122 N N . ARG A 1 801 ? 7.661 17.499 20.376 1.00 92.12 801 ARG A N 1
ATOM 6123 C CA . ARG A 1 801 ? 8.064 18.552 21.317 1.00 92.12 801 ARG A CA 1
ATOM 6124 C C . ARG A 1 801 ? 9.125 19.465 20.710 1.00 92.12 801 ARG A C 1
ATOM 6126 O O . ARG A 1 801 ? 9.100 20.672 20.940 1.00 92.12 801 ARG A O 1
ATOM 6133 N N . GLU A 1 802 ? 10.036 18.888 19.938 1.00 93.62 802 GLU A N 1
ATOM 6134 C CA . GLU A 1 802 ? 11.041 19.634 19.196 1.00 93.62 802 GLU A CA 1
ATOM 6135 C C . GLU A 1 802 ? 10.412 20.509 18.102 1.00 93.62 802 GLU A C 1
ATOM 6137 O O . GLU A 1 802 ? 10.669 21.713 18.062 1.00 93.62 802 GLU A O 1
ATOM 6142 N N . ALA A 1 803 ? 9.525 19.952 17.273 1.00 94.56 803 ALA A N 1
ATOM 6143 C CA . ALA A 1 803 ? 8.819 20.709 16.239 1.00 94.56 803 ALA A CA 1
ATOM 6144 C C . ALA A 1 803 ? 7.983 21.862 16.831 1.00 94.56 803 ALA A C 1
ATOM 6146 O O . ALA A 1 803 ? 8.042 22.998 16.356 1.00 94.56 803 ALA A O 1
ATOM 6147 N N . LEU A 1 804 ? 7.253 21.604 17.921 1.00 94.56 804 LEU A N 1
ATOM 6148 C CA . LEU A 1 804 ? 6.467 22.615 18.634 1.00 94.56 804 LEU A CA 1
ATOM 6149 C C . LEU A 1 804 ? 7.348 23.741 19.199 1.00 94.56 804 LEU A C 1
ATOM 6151 O O . LEU A 1 804 ? 6.963 24.911 19.124 1.00 94.56 804 LEU A O 1
ATOM 6155 N N . ALA A 1 805 ? 8.537 23.418 19.718 1.00 94.25 805 ALA A N 1
ATOM 6156 C CA . ALA A 1 805 ? 9.480 24.417 20.219 1.00 94.25 805 ALA A CA 1
ATOM 6157 C C . ALA A 1 805 ? 9.949 25.372 19.107 1.00 94.25 805 ALA A C 1
ATOM 6159 O O . ALA A 1 805 ? 9.976 26.586 19.326 1.00 94.25 805 ALA A O 1
ATOM 6160 N N . ARG A 1 806 ? 10.214 24.856 17.897 1.00 94.06 806 ARG A N 1
ATOM 6161 C CA . ARG A 1 806 ? 10.580 25.666 16.715 1.00 94.06 806 ARG A CA 1
ATOM 6162 C C . ARG A 1 806 ? 9.458 26.621 16.302 1.00 94.06 806 ARG A C 1
ATOM 6164 O O . ARG A 1 806 ? 9.704 27.785 15.995 1.00 94.06 806 ARG A O 1
ATOM 6171 N N . PHE A 1 807 ? 8.202 26.186 16.414 1.00 94.50 807 PHE A N 1
ATOM 6172 C CA . PHE A 1 807 ? 7.024 27.047 16.234 1.00 94.50 807 PHE A CA 1
ATOM 6173 C C . PHE A 1 807 ? 6.723 27.978 17.424 1.00 94.50 807 PHE A C 1
ATOM 6175 O O . PHE A 1 807 ? 5.707 28.683 17.415 1.00 94.50 807 PHE A O 1
ATOM 6182 N N . ARG A 1 808 ? 7.586 28.003 18.450 1.00 93.06 808 ARG A N 1
ATOM 6183 C CA . ARG A 1 808 ? 7.417 28.768 19.699 1.00 93.06 808 ARG A CA 1
ATOM 6184 C C . ARG A 1 808 ? 6.112 28.438 20.429 1.00 93.06 808 ARG A C 1
ATOM 6186 O O . ARG A 1 808 ? 5.505 29.296 21.072 1.00 93.06 808 ARG A O 1
ATOM 6193 N N . ILE A 1 809 ? 5.666 27.190 20.327 1.00 93.62 809 ILE A N 1
ATOM 6194 C CA . ILE A 1 809 ? 4.502 26.683 21.049 1.00 93.62 809 ILE A CA 1
ATOM 6195 C C . ILE A 1 809 ? 4.973 26.184 22.416 1.00 93.62 809 ILE A C 1
ATOM 6197 O O . ILE A 1 809 ? 5.796 25.278 22.524 1.00 93.62 809 ILE A O 1
ATOM 6201 N N . SER A 1 810 ? 4.448 26.789 23.482 1.00 88.44 810 SER A N 1
ATOM 6202 C CA . SER A 1 810 ? 4.763 26.379 24.851 1.00 88.44 810 SER A CA 1
ATOM 6203 C C . SER A 1 810 ? 4.027 25.088 25.210 1.00 88.44 810 SER A C 1
ATOM 6205 O O . SER A 1 810 ? 2.800 25.020 25.109 1.00 88.44 810 SER A O 1
ATOM 6207 N N . VAL A 1 811 ? 4.780 24.082 25.661 1.00 89.19 811 VAL A N 1
ATOM 6208 C CA . VAL A 1 811 ? 4.243 22.808 26.151 1.00 89.19 811 VAL A CA 1
ATOM 6209 C C . VAL A 1 811 ? 4.166 22.849 27.682 1.00 89.19 811 VAL A C 1
ATOM 6211 O O . VAL A 1 811 ? 5.202 23.011 28.332 1.00 89.19 811 VAL A O 1
ATOM 6214 N N . PRO A 1 812 ? 2.977 22.700 28.298 1.00 88.50 812 PRO A N 1
ATOM 6215 C CA . PRO A 1 812 ? 2.858 22.694 29.753 1.00 88.50 812 PRO A CA 1
ATOM 6216 C C . PRO A 1 812 ? 3.630 21.536 30.408 1.00 88.50 812 PRO A C 1
ATOM 6218 O O . PRO A 1 812 ? 3.604 20.398 29.940 1.00 88.50 812 PRO A O 1
ATOM 6221 N N . GLY A 1 813 ? 4.282 21.813 31.541 1.00 82.69 813 GLY A N 1
ATOM 6222 C CA . GLY A 1 813 ? 5.132 20.838 32.242 1.00 82.69 813 GLY A CA 1
ATOM 6223 C C . GLY A 1 813 ? 4.405 19.842 33.156 1.00 82.69 813 GLY A C 1
ATOM 6224 O O . GLY A 1 813 ? 5.061 19.035 33.806 1.00 82.69 813 GLY A O 1
ATOM 6225 N N . SER A 1 814 ? 3.073 19.915 33.287 1.00 83.56 814 SER A N 1
ATOM 6226 C CA . SER A 1 814 ? 2.297 19.012 34.154 1.00 83.56 814 SER A CA 1
ATOM 6227 C C . SER A 1 814 ? 0.807 18.966 33.791 1.00 83.56 814 SER A C 1
ATOM 6229 O O . SER A 1 814 ? 0.290 19.891 33.160 1.00 83.56 814 SER A O 1
ATOM 6231 N N . VAL A 1 815 ? 0.084 17.929 34.244 1.00 82.06 815 VAL A N 1
ATOM 6232 C CA . VAL A 1 815 ? -1.380 17.826 34.058 1.00 82.06 815 VAL A CA 1
ATOM 6233 C C . VAL A 1 815 ? -2.130 19.030 34.651 1.00 82.06 815 VAL A C 1
ATOM 6235 O O . VAL A 1 815 ? -2.949 19.606 33.936 1.00 82.06 815 VAL A O 1
ATOM 6238 N N . PRO A 1 816 ? -1.863 19.484 35.898 1.00 84.81 816 PRO A N 1
ATOM 6239 C CA . PRO A 1 816 ? -2.538 20.667 36.437 1.00 84.81 816 PRO A CA 1
ATOM 6240 C C . PRO A 1 816 ? -2.288 21.928 35.605 1.00 84.81 816 PRO A C 1
ATOM 6242 O O . PRO A 1 816 ? -3.208 22.721 35.418 1.00 84.81 816 PRO A O 1
ATOM 6245 N N . ALA A 1 817 ? -1.077 22.088 35.057 1.00 88.19 817 ALA A N 1
ATOM 6246 C CA . ALA A 1 817 ? -0.776 23.187 34.145 1.00 88.19 817 ALA A CA 1
ATOM 6247 C C . ALA A 1 817 ? -1.601 23.084 32.851 1.00 88.19 817 ALA A C 1
ATOM 6249 O O . ALA A 1 817 ? -2.187 24.079 32.440 1.00 88.19 817 ALA A O 1
ATOM 6250 N N . CYS A 1 818 ? -1.739 21.888 32.264 1.00 89.31 818 CYS A N 1
ATOM 6251 C CA . CYS A 1 818 ? -2.590 21.672 31.085 1.00 89.31 818 CYS A CA 1
ATOM 6252 C C . CYS A 1 818 ? -4.052 22.061 31.352 1.00 89.31 818 CYS A C 1
ATOM 6254 O O . CYS A 1 818 ? -4.662 22.773 30.554 1.00 89.31 818 CYS A O 1
ATOM 6256 N N . VAL A 1 819 ? -4.607 21.631 32.491 1.00 87.25 819 VAL A N 1
ATOM 6257 C CA . VAL A 1 819 ? -5.988 21.950 32.887 1.00 87.25 819 VAL A CA 1
ATOM 6258 C C . VAL A 1 819 ? -6.160 23.454 33.089 1.00 87.25 819 VAL A C 1
ATOM 6260 O O . VAL A 1 819 ? -7.095 24.039 32.544 1.00 87.25 819 VAL A O 1
ATOM 6263 N N . ALA A 1 820 ? -5.250 24.102 33.821 1.00 89.25 820 ALA A N 1
ATOM 6264 C CA . ALA A 1 820 ? -5.295 25.544 34.049 1.00 89.25 820 ALA A CA 1
ATOM 6265 C C . ALA A 1 820 ? -5.217 26.331 32.730 1.00 89.25 820 ALA A C 1
ATOM 6267 O O . ALA A 1 820 ? -6.024 27.234 32.495 1.00 89.25 820 ALA A O 1
ATOM 6268 N N . THR A 1 821 ? -4.295 25.951 31.841 1.00 91.81 821 THR A N 1
ATOM 6269 C CA . THR A 1 821 ? -4.147 26.552 30.513 1.00 91.81 821 THR A CA 1
ATOM 6270 C C . THR A 1 821 ? -5.409 26.369 29.670 1.00 91.81 821 THR A C 1
ATOM 6272 O O . THR A 1 821 ? -5.895 27.344 29.100 1.00 91.81 821 THR A O 1
ATOM 6275 N N . SER A 1 822 ? -5.981 25.166 29.624 1.00 90.88 822 SER A N 1
ATOM 6276 C CA . SER A 1 822 ? -7.181 24.878 28.827 1.00 90.88 822 SER A CA 1
ATOM 6277 C C . SER A 1 822 ? -8.411 25.624 29.347 1.00 90.88 822 SER A C 1
ATOM 6279 O O . SER A 1 822 ? -9.160 26.214 28.568 1.00 90.88 822 SER A O 1
ATOM 6281 N N . LEU A 1 823 ? -8.600 25.689 30.671 1.00 89.12 823 LEU A N 1
ATOM 6282 C CA . LEU A 1 823 ? -9.675 26.475 31.286 1.00 89.12 823 LEU A CA 1
ATOM 6283 C C . LEU A 1 823 ? -9.536 27.970 30.979 1.00 89.12 823 LEU A C 1
ATOM 6285 O O . LEU A 1 823 ? -10.524 28.621 30.634 1.00 89.12 823 LEU A O 1
ATOM 6289 N N . TRP A 1 824 ? -8.319 28.514 31.051 1.00 89.94 824 TRP A N 1
ATOM 6290 C CA . TRP A 1 824 ? -8.062 29.910 30.700 1.00 89.94 824 TRP A CA 1
ATOM 6291 C C . TRP A 1 824 ? -8.317 30.192 29.212 1.00 89.94 824 TRP A C 1
ATOM 6293 O O . TRP A 1 824 ? -8.953 31.190 28.870 1.00 89.94 824 TRP A O 1
ATOM 6303 N N . GLN A 1 825 ? -7.894 29.295 28.316 1.00 90.62 825 GLN A N 1
ATOM 6304 C CA . GLN A 1 825 ? -8.153 29.426 26.881 1.00 90.62 825 GLN A CA 1
ATOM 6305 C C . GLN A 1 825 ? -9.653 29.366 26.560 1.00 90.62 825 GLN A C 1
ATOM 6307 O O . GLN A 1 825 ? -10.142 30.207 25.805 1.00 90.62 825 GLN A O 1
ATOM 6312 N N . ARG A 1 826 ? -10.410 28.454 27.186 1.00 89.88 826 ARG A N 1
ATOM 6313 C CA . ARG A 1 826 ? -11.879 28.396 27.069 1.00 89.88 826 ARG A CA 1
ATOM 6314 C C . ARG A 1 826 ? -12.576 29.620 27.650 1.00 89.88 826 ARG A C 1
ATOM 6316 O O . ARG A 1 826 ? -13.612 30.021 27.136 1.00 89.88 826 ARG A O 1
ATOM 6323 N N . PHE A 1 827 ? -12.035 30.221 28.709 1.00 87.00 827 PHE A N 1
ATOM 6324 C CA . PHE A 1 827 ? -12.576 31.465 29.257 1.00 87.00 827 PHE A CA 1
ATOM 6325 C C . PHE A 1 827 ? -12.439 32.632 28.268 1.00 87.00 827 PHE A C 1
ATOM 6327 O O . PHE A 1 827 ? -13.349 33.459 28.175 1.00 87.00 827 PHE A O 1
ATOM 6334 N N . ARG A 1 828 ? -11.328 32.684 27.517 1.00 85.00 828 ARG A N 1
ATOM 6335 C CA . ARG A 1 828 ? -11.114 33.666 26.440 1.00 85.00 828 ARG A CA 1
ATOM 6336 C C . ARG A 1 828 ? -11.968 33.371 25.205 1.00 85.00 828 ARG A C 1
ATOM 6338 O O . ARG A 1 828 ? -12.487 34.300 24.596 1.00 85.00 828 ARG A O 1
ATOM 6345 N N . LEU A 1 829 ? -12.148 32.096 24.870 1.00 84.25 829 LEU A N 1
ATOM 6346 C CA . LEU A 1 829 ? -13.001 31.616 23.782 1.00 84.25 829 LEU A CA 1
ATOM 6347 C C . LEU A 1 829 ? -14.441 31.389 24.258 1.00 84.25 829 LEU A C 1
ATOM 6349 O O . LEU A 1 829 ? -14.880 30.252 24.453 1.00 84.25 829 LEU A O 1
ATOM 6353 N N . ARG A 1 830 ? -15.193 32.476 24.457 1.00 74.81 830 ARG A N 1
ATOM 6354 C CA . ARG A 1 830 ? -16.606 32.362 24.849 1.00 74.81 830 ARG A CA 1
ATOM 6355 C C . ARG A 1 830 ? -17.502 31.917 23.702 1.00 74.81 830 ARG A C 1
ATOM 6357 O O . ARG A 1 830 ? -18.382 31.102 23.960 1.00 74.81 830 ARG A O 1
ATOM 6364 N N . ASP A 1 831 ? -17.254 32.386 22.479 1.00 79.62 831 ASP A N 1
ATOM 6365 C CA . ASP A 1 831 ? -18.084 32.103 21.303 1.00 79.62 831 ASP A CA 1
ATOM 6366 C C . ASP A 1 831 ? -17.236 31.796 20.048 1.00 79.62 831 ASP A C 1
ATOM 6368 O O . ASP A 1 831 ? -16.144 32.354 19.903 1.00 79.62 831 ASP A O 1
ATOM 6372 N N . PRO A 1 832 ? -17.718 30.925 19.135 1.00 83.12 832 PRO A N 1
ATOM 6373 C CA . PRO A 1 832 ? -17.051 30.569 17.878 1.00 83.12 832 PRO A CA 1
ATOM 6374 C C . PRO A 1 832 ? -17.205 31.679 16.827 1.00 83.12 832 PRO A C 1
ATOM 6376 O O . PRO A 1 832 ? -17.902 31.517 15.825 1.00 83.12 832 PRO A O 1
ATOM 6379 N N . VAL A 1 833 ? -16.600 32.840 17.070 1.00 85.56 833 VAL A N 1
ATOM 6380 C CA . VAL A 1 833 ? -16.650 33.968 16.131 1.00 85.56 833 VAL A CA 1
ATOM 6381 C C . VAL A 1 833 ? -15.558 33.801 15.079 1.00 85.56 833 VAL A C 1
ATOM 6383 O O . VAL A 1 833 ? -14.374 33.827 15.403 1.00 85.56 833 VAL A O 1
ATOM 6386 N N . LEU A 1 834 ? -15.964 33.632 13.820 1.00 86.25 834 LEU A N 1
ATOM 6387 C CA . LEU A 1 834 ? -15.050 33.591 12.681 1.00 86.25 834 LEU A CA 1
ATOM 6388 C C . LEU A 1 834 ? -14.717 35.023 12.239 1.00 86.25 834 LEU A C 1
ATOM 6390 O O . LEU A 1 834 ? -15.622 35.783 11.884 1.00 86.25 834 LEU A O 1
ATOM 6394 N N . HIS A 1 835 ? -13.436 35.384 12.256 1.00 85.88 835 HIS A N 1
ATOM 6395 C CA . HIS A 1 835 ? -12.966 36.669 11.741 1.00 85.88 835 HIS A CA 1
ATOM 6396 C C . HIS A 1 835 ? -12.906 36.671 10.202 1.00 85.88 835 HIS A C 1
ATOM 6398 O O . HIS A 1 835 ? -12.879 35.605 9.586 1.00 85.88 835 HIS A O 1
ATOM 6404 N N . PRO A 1 836 ? -12.902 37.850 9.550 1.00 85.69 836 PRO A N 1
ATOM 6405 C CA . PRO A 1 836 ? -12.655 37.941 8.113 1.00 85.69 836 PRO A CA 1
ATOM 6406 C C . PRO A 1 836 ? -11.319 37.293 7.734 1.00 85.69 836 PRO A C 1
ATOM 6408 O O . PRO A 1 836 ? -10.341 37.436 8.468 1.00 85.69 836 PRO A O 1
ATOM 6411 N N . ALA A 1 837 ? -11.284 36.610 6.587 1.00 83.19 837 ALA A N 1
ATOM 6412 C CA . ALA A 1 837 ? -10.088 35.922 6.111 1.00 83.19 837 ALA A CA 1
ATOM 6413 C C . ALA A 1 837 ? -8.899 36.890 5.999 1.00 83.19 837 ALA A C 1
ATOM 6415 O O . ALA A 1 837 ? -8.988 37.922 5.328 1.00 83.19 837 ALA A O 1
ATOM 6416 N N . ALA A 1 838 ? -7.790 36.552 6.657 1.00 79.69 838 ALA A N 1
ATOM 6417 C CA . ALA A 1 838 ? -6.580 37.367 6.680 1.00 79.69 838 ALA A CA 1
ATOM 6418 C C . ALA A 1 838 ? -5.454 36.715 5.864 1.00 79.69 838 ALA A C 1
ATOM 6420 O O . ALA A 1 838 ? -5.230 35.505 5.946 1.00 79.69 838 ALA A O 1
ATOM 6421 N N . ALA A 1 839 ? -4.695 37.522 5.114 1.00 75.56 839 ALA A N 1
ATOM 6422 C CA . ALA A 1 839 ? -3.501 37.049 4.418 1.00 75.56 839 ALA A CA 1
ATOM 6423 C C . ALA A 1 839 ? -2.492 36.491 5.436 1.00 75.56 839 ALA A C 1
ATOM 6425 O O . ALA A 1 839 ? -2.026 37.215 6.316 1.00 75.56 839 ALA A O 1
ATOM 6426 N N . THR A 1 840 ? -2.176 35.197 5.333 1.00 78.25 840 THR A N 1
ATOM 6427 C CA . THR A 1 840 ? -1.334 34.501 6.315 1.00 78.25 840 THR A CA 1
ATOM 6428 C C . THR A 1 840 ? -0.021 34.010 5.731 1.00 78.25 840 THR A C 1
ATOM 6430 O O . THR A 1 840 ? 0.010 33.428 4.641 1.00 78.25 840 THR A O 1
ATOM 6433 N N . SER A 1 841 ? 1.060 34.182 6.499 1.00 86.94 841 SER A N 1
ATOM 6434 C CA . SER A 1 841 ? 2.369 33.618 6.170 1.00 86.94 841 SER A CA 1
ATOM 6435 C C . SER A 1 841 ? 2.319 32.087 6.151 1.00 86.94 841 SER A C 1
ATOM 6437 O O . SER A 1 841 ? 1.523 31.464 6.860 1.00 86.94 841 SER A O 1
ATOM 6439 N N . GLU A 1 842 ? 3.185 31.459 5.353 1.00 87.62 842 GLU A N 1
ATOM 6440 C CA . GLU A 1 842 ? 3.314 29.995 5.344 1.00 87.62 842 GLU A CA 1
ATOM 6441 C C . GLU A 1 842 ? 3.733 29.438 6.708 1.00 87.62 842 GLU A C 1
ATOM 6443 O O . GLU A 1 842 ? 3.313 28.344 7.085 1.00 87.62 842 GLU A O 1
ATOM 6448 N N . TRP A 1 843 ? 4.508 30.215 7.470 1.00 90.75 843 TRP A N 1
ATOM 6449 C CA . TRP A 1 843 ? 4.925 29.860 8.822 1.00 90.75 843 TRP A CA 1
ATOM 6450 C C . TRP A 1 843 ? 3.731 29.690 9.765 1.00 90.75 843 TRP A C 1
ATOM 6452 O O . TRP A 1 843 ? 3.656 28.702 10.490 1.00 90.75 843 TRP A O 1
ATOM 6462 N N . GLU A 1 844 ? 2.769 30.617 9.736 1.00 89.75 844 GLU A N 1
ATOM 6463 C CA . GLU A 1 844 ? 1.600 30.548 10.618 1.00 89.75 844 GLU A CA 1
ATOM 6464 C C . GLU A 1 844 ? 0.646 29.414 10.212 1.00 89.75 844 GLU A C 1
ATOM 6466 O O . GLU A 1 844 ? 0.072 28.746 11.072 1.00 89.75 844 GLU A O 1
ATOM 6471 N N . ARG A 1 845 ? 0.533 29.125 8.907 1.00 88.44 845 ARG A N 1
ATOM 6472 C CA . ARG A 1 845 ? -0.223 27.960 8.413 1.00 88.44 845 ARG A CA 1
ATOM 6473 C C . ARG A 1 845 ? 0.391 26.645 8.892 1.00 88.44 845 ARG A C 1
ATOM 6475 O O . ARG A 1 845 ? -0.320 25.810 9.444 1.00 88.44 845 ARG A O 1
ATOM 6482 N N . ALA A 1 846 ? 1.710 26.496 8.765 1.00 90.19 846 ALA A N 1
ATOM 6483 C CA . ALA A 1 846 ? 2.423 25.316 9.251 1.00 90.19 846 ALA A CA 1
ATOM 6484 C C . ALA A 1 846 ? 2.367 25.186 10.781 1.00 90.19 846 ALA A C 1
ATOM 6486 O O . ALA A 1 846 ? 2.241 24.086 11.311 1.00 90.19 846 ALA A O 1
ATOM 6487 N N . ARG A 1 847 ? 2.394 26.313 11.503 1.00 94.19 847 ARG A N 1
ATOM 6488 C CA . ARG A 1 847 ? 2.196 26.346 12.955 1.00 94.19 847 ARG A CA 1
ATOM 6489 C C . ARG A 1 847 ? 0.818 25.804 13.348 1.00 94.19 847 ARG A C 1
ATOM 6491 O O . ARG A 1 847 ? 0.714 25.038 14.305 1.00 94.19 847 ARG A O 1
ATOM 6498 N N . LEU A 1 848 ? -0.238 26.172 12.617 1.00 92.81 848 LEU A N 1
ATOM 6499 C CA . LEU A 1 848 ? -1.579 25.622 12.835 1.00 92.81 848 LEU A CA 1
ATOM 6500 C C . LEU A 1 848 ? -1.679 24.137 12.495 1.00 92.81 848 LEU A C 1
ATOM 6502 O O . LEU A 1 848 ? -2.360 23.411 13.219 1.00 92.81 848 LEU A O 1
ATOM 6506 N N . GLU A 1 849 ? -1.008 23.685 11.439 1.00 91.44 849 GLU A N 1
ATOM 6507 C CA . GLU A 1 849 ? -0.913 22.264 11.085 1.00 91.44 849 GLU A CA 1
ATOM 6508 C C . GLU A 1 849 ? -0.210 21.463 12.184 1.00 91.44 849 GLU A C 1
ATOM 6510 O O . GLU A 1 849 ? -0.729 20.437 12.611 1.00 91.44 849 GLU A O 1
ATOM 6515 N N . ALA A 1 850 ? 0.897 21.968 12.731 1.00 93.94 850 ALA A N 1
ATOM 6516 C CA . ALA A 1 850 ? 1.589 21.326 13.844 1.00 93.94 850 ALA A CA 1
ATOM 6517 C C . ALA A 1 850 ? 0.720 21.239 15.108 1.00 93.94 850 ALA A C 1
ATOM 6519 O O . ALA A 1 850 ? 0.741 20.221 15.795 1.00 93.94 850 ALA A O 1
ATOM 6520 N N . LEU A 1 851 ? -0.087 22.266 15.405 1.00 95.38 851 LEU A N 1
ATOM 6521 C CA . LEU A 1 851 ? -1.063 22.206 16.500 1.00 95.38 851 LEU A CA 1
ATOM 6522 C C . LEU A 1 851 ? -2.176 21.184 16.233 1.00 95.38 851 LEU A C 1
ATOM 6524 O O . LEU A 1 851 ? -2.607 20.506 17.165 1.00 95.38 851 LEU A O 1
ATOM 6528 N N . TRP A 1 852 ? -2.628 21.057 14.981 1.00 92.94 852 TRP A N 1
ATOM 6529 C CA . TRP A 1 852 ? -3.624 20.060 14.588 1.00 92.94 852 TRP A CA 1
ATOM 6530 C C . TRP A 1 852 ? -3.088 18.638 14.764 1.00 92.94 852 TRP A C 1
ATOM 6532 O O . TRP A 1 852 ? -3.713 17.840 15.464 1.00 92.94 852 TRP A O 1
ATOM 6542 N N . VAL A 1 853 ? -1.898 18.354 14.228 1.00 91.38 853 VAL A N 1
ATOM 6543 C CA . VAL A 1 853 ? -1.183 17.079 14.413 1.00 91.38 853 VAL A CA 1
ATOM 6544 C C . VAL A 1 853 ? -0.980 16.799 15.902 1.00 91.38 853 VAL A C 1
ATOM 6546 O O . VAL A 1 853 ? -1.370 15.749 16.399 1.00 91.38 853 VAL A O 1
ATOM 6549 N N . ALA A 1 854 ? -0.481 17.774 16.669 1.00 92.69 854 ALA A N 1
ATOM 6550 C CA . ALA A 1 854 ? -0.300 17.612 18.109 1.00 92.69 854 ALA A CA 1
ATOM 6551 C C . ALA A 1 854 ? -1.613 17.290 18.837 1.00 92.69 854 ALA A C 1
ATOM 6553 O O . ALA A 1 854 ? -1.616 16.493 19.772 1.00 92.69 854 ALA A O 1
ATOM 6554 N N . SER A 1 855 ? -2.730 17.900 18.431 1.00 91.56 855 SER A N 1
ATOM 6555 C CA . SER A 1 855 ? -4.033 17.660 19.053 1.00 91.56 855 SER A CA 1
ATOM 6556 C C . SER A 1 855 ? -4.607 16.280 18.727 1.00 91.56 855 SER A C 1
ATOM 6558 O O . SER A 1 855 ? -5.102 15.598 19.621 1.00 91.56 855 SER A O 1
ATOM 6560 N N . THR A 1 856 ? -4.508 15.848 17.472 1.00 87.12 856 THR A N 1
ATOM 6561 C CA . THR A 1 856 ? -5.107 14.601 16.985 1.00 87.12 856 THR A CA 1
ATOM 6562 C C . THR A 1 856 ? -4.257 13.403 17.391 1.00 87.12 856 THR A C 1
ATOM 6564 O O . THR A 1 856 ? -4.746 12.526 18.105 1.00 87.12 856 THR A O 1
ATOM 6567 N N . SER A 1 857 ? -2.954 13.426 17.106 1.00 85.38 857 SER A N 1
ATOM 6568 C CA . SER A 1 857 ? -2.036 12.333 17.435 1.00 85.38 857 SER A CA 1
ATOM 6569 C C . SER A 1 857 ? -1.889 12.099 18.948 1.00 85.38 857 SER A C 1
ATOM 6571 O O . SER A 1 857 ? -1.673 10.966 19.379 1.00 85.38 857 SER A O 1
ATOM 6573 N N . LEU A 1 858 ? -2.040 13.134 19.792 1.00 85.69 858 LEU A N 1
ATOM 6574 C CA . LEU A 1 858 ? -2.006 12.974 21.254 1.00 85.69 858 LEU A CA 1
ATOM 6575 C C . LEU A 1 858 ? -3.367 12.666 21.884 1.00 85.69 858 LEU A C 1
ATOM 6577 O O . LEU A 1 858 ? -3.385 12.328 23.067 1.00 85.69 858 LEU A O 1
ATOM 6581 N N . ALA A 1 859 ? -4.490 12.733 21.161 1.00 81.81 859 ALA A N 1
ATOM 6582 C CA . ALA A 1 859 ? -5.823 12.545 21.751 1.00 81.81 859 ALA A CA 1
ATOM 6583 C C . ALA A 1 859 ? -5.956 11.203 22.499 1.00 81.81 859 ALA A C 1
ATOM 6585 O O . ALA A 1 859 ? -6.535 11.148 23.585 1.00 81.81 859 ALA A O 1
ATOM 6586 N N . HIS A 1 860 ? -5.334 10.144 21.969 1.00 72.56 860 HIS A N 1
ATOM 6587 C CA . HIS A 1 860 ? -5.332 8.802 22.566 1.00 72.56 860 HIS A CA 1
ATOM 6588 C C . HIS A 1 860 ? -4.106 8.504 23.445 1.00 72.56 860 HIS A C 1
ATOM 6590 O O . HIS A 1 860 ? -4.100 7.507 24.172 1.00 72.56 860 HIS A O 1
ATOM 6596 N N . VAL A 1 861 ? -3.101 9.383 23.449 1.00 72.75 861 VAL A N 1
ATOM 6597 C CA . VAL A 1 861 ? -1.866 9.239 24.238 1.00 72.75 861 VAL A CA 1
ATOM 6598 C C . VAL A 1 861 ? -1.927 10.074 25.520 1.00 72.75 861 VAL A C 1
ATOM 6600 O O . VAL A 1 861 ? -1.710 9.559 26.615 1.00 72.75 861 VAL A O 1
ATOM 6603 N N . ASN A 1 862 ? -2.237 11.365 25.393 1.00 78.62 862 ASN A N 1
ATOM 6604 C CA . ASN A 1 862 ? -2.326 12.335 26.477 1.00 78.62 862 ASN A CA 1
ATOM 6605 C C . ASN A 1 862 ? -3.432 13.362 26.190 1.00 78.62 862 ASN A C 1
ATOM 6607 O O . ASN A 1 862 ? -3.199 14.423 25.605 1.00 78.62 862 ASN A O 1
ATOM 6611 N N . HIS A 1 863 ? -4.635 13.062 26.680 1.00 81.00 863 HIS A N 1
ATOM 6612 C CA . HIS A 1 863 ? -5.819 13.889 26.457 1.00 81.00 863 HIS A CA 1
ATOM 6613 C C . HIS A 1 863 ? -5.681 15.313 27.035 1.00 81.00 863 HIS A C 1
ATOM 6615 O O . HIS A 1 863 ? -6.279 16.249 26.510 1.00 81.00 863 HIS A O 1
ATOM 6621 N N . ALA A 1 864 ? -4.888 15.516 28.095 1.00 83.81 864 ALA A N 1
ATOM 6622 C CA . ALA A 1 864 ? -4.699 16.840 28.691 1.00 83.81 864 ALA A CA 1
ATOM 6623 C C . ALA A 1 864 ? -3.841 17.761 27.807 1.00 83.81 864 ALA A C 1
ATOM 6625 O O . ALA A 1 864 ? -4.138 18.949 27.695 1.00 83.81 864 ALA A O 1
ATOM 6626 N N . LEU A 1 865 ? -2.794 17.225 27.170 1.00 87.75 865 LEU A N 1
ATOM 6627 C CA . LEU A 1 865 ? -1.984 17.978 26.205 1.00 87.75 865 LEU A CA 1
ATOM 6628 C C . LEU A 1 865 ? -2.739 18.206 24.894 1.00 87.75 865 LEU A C 1
ATOM 6630 O O . LEU A 1 865 ? -2.729 19.325 24.381 1.00 87.75 865 LEU A O 1
ATOM 6634 N N . ALA A 1 866 ? -3.428 17.177 24.394 1.00 89.69 866 ALA A N 1
ATOM 6635 C CA . ALA A 1 866 ? -4.264 17.289 23.202 1.00 89.69 866 ALA A CA 1
ATOM 6636 C C . ALA A 1 866 ? -5.292 18.424 23.336 1.00 89.69 866 ALA A C 1
ATOM 6638 O O . ALA A 1 866 ? -5.457 19.219 22.412 1.00 89.69 866 ALA A O 1
ATOM 6639 N N . ASP A 1 867 ? -5.911 18.560 24.515 1.00 89.81 867 ASP A N 1
ATOM 6640 C CA . ASP A 1 867 ? -6.875 19.623 24.808 1.00 89.81 867 ASP A CA 1
ATOM 6641 C C . ASP A 1 867 ? -6.259 21.027 24.661 1.00 89.81 867 ASP A C 1
ATOM 6643 O O . ASP A 1 867 ? -6.815 21.879 23.965 1.00 89.81 867 ASP A O 1
ATOM 6647 N N . VAL A 1 868 ? -5.062 21.247 25.222 1.00 92.44 868 VAL A N 1
ATOM 6648 C CA . VAL A 1 868 ? -4.335 22.527 25.122 1.00 92.44 868 VAL A CA 1
ATOM 6649 C C . VAL A 1 868 ? -4.034 22.884 23.669 1.00 92.44 868 VAL A C 1
ATOM 6651 O O . VAL A 1 868 ? -4.266 24.023 23.260 1.00 92.44 868 VAL A O 1
ATOM 6654 N N . PHE A 1 869 ? -3.508 21.936 22.891 1.00 94.88 869 PHE A N 1
ATOM 6655 C CA . PHE A 1 869 ? -3.149 22.188 21.495 1.00 94.88 869 PHE A CA 1
ATOM 6656 C C . PHE A 1 869 ? -4.384 22.380 20.613 1.00 94.88 869 PHE A C 1
ATOM 6658 O O . PHE A 1 869 ? -4.384 23.275 19.767 1.00 94.88 869 PHE A O 1
ATOM 6665 N N . SER A 1 870 ? -5.462 21.630 20.866 1.00 93.94 870 SER A N 1
ATOM 6666 C CA . SER A 1 870 ? -6.728 21.777 20.137 1.00 93.94 870 SER A CA 1
ATOM 6667 C C . SER A 1 870 ? -7.327 23.176 20.307 1.00 93.94 870 SER A C 1
ATOM 6669 O O . SER A 1 870 ? -7.767 23.791 19.336 1.00 93.94 870 SER A O 1
ATOM 6671 N N . LEU A 1 871 ? -7.273 23.732 21.521 1.00 94.12 871 LEU A N 1
ATOM 6672 C CA . LEU A 1 871 ? -7.781 25.068 21.817 1.00 94.12 871 LEU A CA 1
ATOM 6673 C C . LEU A 1 871 ? -6.901 26.163 21.201 1.00 94.12 871 LEU A C 1
ATOM 6675 O O . LEU A 1 871 ? -7.432 27.150 20.692 1.00 94.12 871 LEU A O 1
ATOM 6679 N N . GLN A 1 872 ? -5.576 25.987 21.176 1.00 94.19 872 GLN A N 1
ATOM 6680 C CA . GLN A 1 872 ? -4.674 26.908 20.473 1.00 94.19 872 GLN A CA 1
ATOM 6681 C C . GLN A 1 872 ? -4.908 26.886 18.958 1.00 94.19 872 GLN A C 1
ATOM 6683 O O . GLN A 1 872 ? -4.954 27.949 18.334 1.00 94.19 872 GLN A O 1
ATOM 6688 N N . HIS A 1 873 ? -5.098 25.697 18.377 1.00 94.88 873 HIS A N 1
ATOM 6689 C CA . HIS A 1 873 ? -5.456 25.541 16.969 1.00 94.88 873 HIS A CA 1
ATOM 6690 C C . HIS A 1 873 ? -6.794 26.228 16.663 1.00 94.88 873 HIS A C 1
ATOM 6692 O O . HIS A 1 873 ? -6.872 27.030 15.736 1.00 94.88 873 HIS A O 1
ATOM 6698 N N . LEU A 1 874 ? -7.821 25.992 17.490 1.00 94.38 874 LEU A N 1
ATOM 6699 C CA . LEU A 1 874 ? -9.138 26.620 17.371 1.00 94.38 874 LEU A CA 1
ATOM 6700 C C . LEU A 1 874 ? -9.055 28.150 17.398 1.00 94.38 874 LEU A C 1
ATOM 6702 O O . LEU A 1 874 ? -9.668 28.809 16.559 1.00 94.38 874 LEU A O 1
ATOM 6706 N N . GLN A 1 875 ? -8.294 28.721 18.340 1.00 92.44 875 GLN A N 1
ATOM 6707 C CA . GLN A 1 875 ? -8.092 30.171 18.419 1.00 92.44 875 GLN A CA 1
ATOM 6708 C C . GLN A 1 875 ? -7.506 30.718 17.122 1.00 92.44 875 GLN A C 1
ATOM 6710 O O . GLN A 1 875 ? -8.041 31.677 16.570 1.00 92.44 875 GLN A O 1
ATOM 6715 N N . GLY A 1 876 ? -6.426 30.112 16.627 1.00 91.38 876 GLY A N 1
ATOM 6716 C CA . GLY A 1 876 ? -5.787 30.597 15.410 1.00 91.38 876 GLY A CA 1
ATOM 6717 C C . GLY A 1 876 ? -6.654 30.401 14.165 1.00 91.38 876 GLY A C 1
ATOM 6718 O O . GLY A 1 876 ? -6.764 31.326 13.369 1.00 91.38 876 GLY A O 1
ATOM 6719 N N . ALA A 1 877 ? -7.355 29.272 14.030 1.00 91.94 877 ALA A N 1
ATOM 6720 C CA . ALA A 1 877 ? -8.258 29.030 12.904 1.00 91.94 877 ALA A CA 1
ATOM 6721 C C . ALA A 1 877 ? -9.405 30.059 12.839 1.00 91.94 877 ALA A C 1
ATOM 6723 O O . ALA A 1 877 ? -9.698 30.599 11.772 1.00 91.94 877 ALA A O 1
ATOM 6724 N N . LEU A 1 878 ? -10.010 30.388 13.989 1.00 91.56 878 LEU A N 1
ATOM 6725 C CA . LEU A 1 878 ? -11.057 31.412 14.077 1.00 91.56 878 LEU A CA 1
ATOM 6726 C C . LEU A 1 878 ? -10.530 32.822 13.774 1.00 91.56 878 LEU A C 1
ATOM 6728 O O . LEU A 1 878 ? -11.206 33.587 13.085 1.00 91.56 878 LEU A O 1
ATOM 6732 N N . LEU A 1 879 ? -9.336 33.161 14.272 1.00 89.62 879 LEU A N 1
ATOM 6733 C CA . LEU A 1 879 ? -8.700 34.465 14.058 1.00 89.62 879 LEU A CA 1
ATOM 6734 C C . LEU A 1 879 ? -8.297 34.699 12.599 1.00 89.62 879 LEU A C 1
ATOM 6736 O O . LEU A 1 879 ? -8.373 35.829 12.127 1.00 89.62 879 LEU A O 1
ATOM 6740 N N . LEU A 1 880 ? -7.877 33.650 11.893 1.00 89.38 880 LEU A N 1
ATOM 6741 C CA . LEU A 1 880 ? -7.458 33.744 10.494 1.00 89.38 880 LEU A CA 1
ATOM 6742 C C . LEU A 1 880 ? -8.614 33.711 9.495 1.00 89.38 880 LEU A C 1
ATOM 6744 O O . LEU A 1 880 ? -8.391 33.967 8.312 1.00 89.38 880 LEU A O 1
ATOM 6748 N N . GLY A 1 881 ? -9.827 33.393 9.949 1.00 87.19 881 GLY A N 1
ATOM 6749 C CA . GLY A 1 881 ? -10.988 33.252 9.075 1.00 87.19 881 GLY A CA 1
ATOM 6750 C C . GLY A 1 881 ? -10.947 32.007 8.185 1.00 87.19 881 GLY A C 1
ATOM 6751 O O . GLY A 1 881 ? -11.643 31.965 7.172 1.00 87.19 881 GLY A O 1
ATOM 6752 N N . ASP A 1 882 ? -10.150 30.996 8.547 1.00 87.31 882 ASP A N 1
ATOM 6753 C CA . ASP A 1 882 ? -10.062 29.731 7.815 1.00 87.31 882 ASP A CA 1
ATOM 6754 C C . ASP A 1 882 ? -11.283 28.863 8.141 1.00 87.31 882 ASP A C 1
ATOM 6756 O O . ASP A 1 882 ? -11.364 28.244 9.205 1.00 87.31 882 ASP A O 1
ATOM 6760 N N . VAL A 1 883 ? -12.258 28.851 7.227 1.00 88.31 883 VAL A N 1
ATOM 6761 C CA . VAL A 1 883 ? -13.543 28.159 7.406 1.00 88.31 883 VAL A CA 1
ATOM 6762 C C . VAL A 1 883 ? -13.346 26.667 7.666 1.00 88.31 883 VAL A C 1
ATOM 6764 O O . VAL A 1 883 ? -14.049 26.104 8.508 1.00 88.31 883 VAL A O 1
ATOM 6767 N N . GLU A 1 884 ? -12.394 26.025 6.992 1.00 87.50 884 GLU A N 1
ATOM 6768 C CA . GLU A 1 884 ? -12.199 24.584 7.102 1.00 87.50 884 GLU A CA 1
ATOM 6769 C C . GLU A 1 884 ? -11.572 24.195 8.430 1.00 87.50 884 GLU A C 1
ATOM 6771 O O . GLU A 1 884 ? -12.138 23.386 9.173 1.00 87.50 884 GLU A O 1
ATOM 6776 N N . ARG A 1 885 ? -10.426 24.805 8.763 1.00 89.75 885 ARG A N 1
ATOM 6777 C CA . ARG A 1 885 ? -9.738 24.544 10.034 1.00 89.75 885 ARG A CA 1
ATOM 6778 C C . ARG A 1 885 ? -10.643 24.926 11.205 1.00 89.75 885 ARG A C 1
ATOM 6780 O O . ARG A 1 885 ? -10.748 24.170 12.169 1.00 89.75 885 ARG A O 1
ATOM 6787 N N . ALA A 1 886 ? -11.389 26.031 11.097 1.00 91.44 886 ALA A N 1
ATOM 6788 C CA . ALA A 1 886 ? -12.353 26.431 12.120 1.00 91.44 886 ALA A CA 1
ATOM 6789 C C . ALA A 1 886 ? -13.497 25.419 12.260 1.00 91.44 886 ALA A C 1
ATOM 6791 O O . ALA A 1 886 ? -13.903 25.106 13.380 1.00 91.44 886 ALA A O 1
ATOM 6792 N N . CYS A 1 887 ? -14.008 24.864 11.159 1.00 92.25 887 CYS A N 1
ATOM 6793 C CA . CYS A 1 887 ? -15.049 23.842 11.203 1.00 92.25 887 CYS A CA 1
ATOM 6794 C C . CYS A 1 887 ? -14.567 22.568 11.914 1.00 92.25 887 CYS A C 1
ATOM 6796 O O . CYS A 1 887 ? -15.244 22.072 12.821 1.00 92.25 887 CYS A O 1
ATOM 6798 N N . ARG A 1 888 ? -13.374 22.065 11.571 1.00 91.06 888 ARG A N 1
ATOM 6799 C CA . ARG A 1 888 ? -12.774 20.887 12.227 1.00 91.06 888 ARG A CA 1
ATOM 6800 C C . ARG A 1 888 ? -12.550 21.142 13.719 1.00 91.06 888 ARG A C 1
ATOM 6802 O O . ARG A 1 888 ? -12.986 20.354 14.559 1.00 91.06 888 ARG A O 1
ATOM 6809 N N . ALA A 1 889 ? -11.963 22.290 14.052 1.00 92.31 889 ALA A N 1
ATOM 6810 C CA . ALA A 1 889 ? -11.626 22.669 15.420 1.00 92.31 889 ALA A CA 1
ATOM 6811 C C . ALA A 1 889 ? -12.859 22.902 16.311 1.00 92.31 889 ALA A C 1
ATOM 6813 O O . ALA A 1 889 ? -12.885 22.472 17.462 1.00 92.31 889 ALA A O 1
ATOM 6814 N N . THR A 1 890 ? -13.903 23.560 15.793 1.00 93.56 890 THR A N 1
ATOM 6815 C CA . THR A 1 890 ? -15.159 23.781 16.539 1.00 93.56 890 THR A CA 1
ATOM 6816 C C . THR A 1 890 ? -15.902 22.472 16.789 1.00 93.56 890 THR A C 1
ATOM 6818 O O . THR A 1 890 ? -16.438 22.271 17.880 1.00 93.56 890 THR A O 1
ATOM 6821 N N . SER A 1 891 ? -15.875 21.556 15.815 1.00 93.25 891 SER A N 1
ATOM 6822 C CA . SER A 1 891 ? -16.440 20.211 15.954 1.00 93.25 891 SER A CA 1
ATOM 6823 C C . SER A 1 891 ? -15.708 19.406 17.031 1.00 93.25 891 SER A C 1
ATOM 6825 O O . SER A 1 891 ? -16.350 18.833 17.914 1.00 93.25 891 SER A O 1
ATOM 6827 N N . PHE A 1 892 ? -14.371 19.442 17.011 1.00 91.94 892 PHE A N 1
ATOM 6828 C CA . PHE A 1 892 ? -13.526 18.798 18.016 1.00 91.94 892 PHE A CA 1
ATOM 6829 C C . PHE A 1 892 ? -13.765 19.363 19.423 1.00 91.94 892 PHE A C 1
ATOM 6831 O O . PHE A 1 892 ? -13.954 18.604 20.368 1.00 91.94 892 PHE A O 1
ATOM 6838 N N . GLU A 1 893 ? -13.832 20.689 19.579 1.00 93.12 893 GLU A N 1
ATOM 6839 C CA . GLU A 1 893 ? -14.111 21.329 20.874 1.00 93.12 893 GLU A CA 1
ATOM 6840 C C . GLU A 1 893 ? -15.511 20.981 21.401 1.00 93.12 893 GLU A C 1
ATOM 6842 O O . GLU A 1 893 ? -15.704 20.805 22.606 1.00 93.12 893 GLU A O 1
ATOM 6847 N N . GLY A 1 894 ? -16.495 20.829 20.511 1.00 92.44 894 GLY A N 1
ATOM 6848 C CA . GLY A 1 894 ? -17.812 20.315 20.869 1.00 92.44 894 GLY A CA 1
ATOM 6849 C C . GLY A 1 894 ? -17.739 18.919 21.499 1.00 92.44 894 GLY A C 1
ATOM 6850 O O . GLY A 1 894 ? -18.302 18.702 22.575 1.00 92.44 894 GLY A O 1
ATOM 6851 N N . ALA A 1 895 ? -16.991 18.000 20.885 1.00 91.50 895 ALA A N 1
ATOM 6852 C CA . ALA A 1 895 ? -16.759 16.658 21.421 1.00 91.50 895 ALA A CA 1
ATOM 6853 C C . ALA A 1 895 ? -15.927 16.671 22.723 1.00 91.50 895 ALA A C 1
ATOM 6855 O O . ALA A 1 895 ? -16.314 16.027 23.699 1.00 91.50 895 ALA A O 1
ATOM 6856 N N . SER A 1 896 ? -14.845 17.456 22.786 1.00 89.62 896 SER A N 1
ATOM 6857 C CA . SER A 1 896 ? -13.977 17.579 23.972 1.00 89.62 896 SER A CA 1
ATOM 6858 C C . SER A 1 896 ? -14.735 18.127 25.191 1.00 89.62 896 SER A C 1
ATOM 6860 O O . SER A 1 896 ? -14.630 17.611 26.304 1.00 89.62 896 SER A O 1
ATOM 6862 N N . ARG A 1 897 ? -15.615 19.120 25.009 1.00 90.25 897 ARG A N 1
ATOM 6863 C CA . ARG A 1 897 ? -16.468 19.616 26.107 1.00 90.25 897 ARG A CA 1
ATOM 6864 C C . ARG A 1 897 ? -17.431 18.564 26.642 1.00 90.25 897 ARG A C 1
ATOM 6866 O O . ARG A 1 897 ? -17.697 18.549 27.845 1.00 90.25 897 ARG A O 1
ATOM 6873 N N . ALA A 1 898 ? -17.957 17.706 25.770 1.00 89.88 898 ALA A N 1
ATOM 6874 C CA . ALA A 1 898 ? -18.785 16.587 26.202 1.00 89.88 898 ALA A CA 1
ATOM 6875 C C . ALA A 1 898 ? -17.973 15.547 26.986 1.00 89.88 898 ALA A C 1
ATOM 6877 O O . ALA A 1 898 ? -18.507 14.988 27.941 1.00 89.88 898 ALA A O 1
ATOM 6878 N N . SER A 1 899 ? -16.692 15.341 26.651 1.00 87.62 899 SER A N 1
ATOM 6879 C CA . SER A 1 899 ? -15.813 14.424 27.386 1.00 87.62 899 SER A CA 1
ATOM 6880 C C . SER A 1 899 ? -15.434 14.943 28.778 1.00 87.62 899 SER A C 1
ATOM 6882 O O . SER A 1 899 ? -15.357 14.157 29.714 1.00 87.62 899 SER A O 1
ATOM 6884 N N . LEU A 1 900 ? -15.255 16.253 28.971 1.00 82.25 900 LEU A N 1
ATOM 6885 C CA . LEU A 1 900 ? -14.915 16.823 30.287 1.00 82.25 900 LEU A CA 1
ATOM 6886 C C . LEU A 1 900 ? -16.114 16.900 31.253 1.00 82.25 900 LEU A C 1
ATOM 6888 O O . LEU A 1 900 ? -15.942 16.772 32.465 1.00 82.25 900 LEU A O 1
ATOM 6892 N N . GLY A 1 901 ? -17.330 17.088 30.733 1.00 71.75 901 GLY A N 1
ATOM 6893 C CA . GLY A 1 901 ? -18.561 17.125 31.531 1.00 71.75 901 GLY A CA 1
ATOM 6894 C C . GLY A 1 901 ? -18.736 18.361 32.427 1.00 71.75 901 GLY A C 1
ATOM 6895 O O . GLY A 1 901 ? -17.956 19.309 32.401 1.00 71.75 901 GLY A O 1
ATOM 6896 N N . GLY A 1 902 ? -19.812 18.366 33.223 1.00 70.12 902 GLY A N 1
ATOM 6897 C CA . GLY A 1 902 ? -20.216 19.490 34.084 1.00 70.12 902 GLY A CA 1
ATOM 6898 C C . GLY A 1 902 ? -21.179 20.471 33.401 1.00 70.12 902 GLY A C 1
ATOM 6899 O O . GLY A 1 902 ? -21.051 20.748 32.212 1.00 70.12 902 GLY A O 1
ATOM 6900 N N . GLY A 1 903 ? -22.149 21.011 34.155 1.00 68.25 903 GLY A N 1
ATOM 6901 C CA . GLY A 1 903 ? -23.330 21.714 33.612 1.00 68.25 903 GLY A CA 1
ATOM 6902 C C . GLY A 1 903 ? -23.027 22.748 32.519 1.00 68.25 903 GLY A C 1
ATOM 6903 O O . GLY A 1 903 ? -23.470 22.592 31.387 1.00 68.25 903 GLY A O 1
ATOM 6904 N N . ARG A 1 904 ? -22.177 23.744 32.809 1.00 72.75 904 ARG A N 1
ATOM 6905 C CA . ARG A 1 904 ? -21.826 24.805 31.840 1.00 72.75 904 ARG A CA 1
ATOM 6906 C C . ARG A 1 904 ? -21.012 24.317 30.633 1.00 72.75 904 ARG A C 1
ATOM 6908 O O . ARG A 1 904 ? -21.125 24.886 29.550 1.00 72.75 904 ARG A O 1
ATOM 6915 N N . LEU A 1 905 ? -20.149 23.312 30.804 1.00 79.81 905 LEU A N 1
ATOM 6916 C CA . LEU A 1 905 ? -19.346 22.770 29.697 1.00 79.81 905 LEU A CA 1
ATOM 6917 C C . LEU A 1 905 ? -20.210 21.901 28.780 1.00 79.81 905 LEU A C 1
ATOM 6919 O O . LEU A 1 905 ? -20.114 22.030 27.559 1.00 79.81 905 LEU A O 1
ATOM 6923 N N . LEU A 1 906 ? -21.105 21.102 29.364 1.00 77.06 906 LEU A N 1
ATOM 6924 C CA . LEU A 1 906 ? -22.059 20.271 28.641 1.00 77.06 906 LEU A CA 1
ATOM 6925 C C . LEU A 1 906 ? -23.061 21.118 27.846 1.00 77.06 906 LEU A C 1
ATOM 6927 O O . LEU A 1 906 ? -23.264 20.845 26.665 1.00 77.06 906 LEU A O 1
ATOM 6931 N N . GLU A 1 907 ? -23.616 22.179 28.439 1.00 75.94 907 GLU A N 1
ATOM 6932 C CA . GLU A 1 907 ? -24.446 23.167 27.725 1.00 75.94 907 GLU A CA 1
ATOM 6933 C C . GLU A 1 907 ? -23.683 23.798 26.552 1.00 75.94 907 GLU A C 1
ATOM 6935 O O . GLU A 1 907 ? -24.203 23.920 25.443 1.00 75.94 907 GLU A O 1
ATOM 6940 N N . GLY A 1 908 ? -22.408 24.136 26.767 1.00 82.81 908 GLY A N 1
ATOM 6941 C CA . GLY A 1 908 ? -21.543 24.667 25.720 1.00 82.81 908 GLY A CA 1
ATOM 6942 C C . GLY A 1 908 ? -21.278 23.681 24.576 1.00 82.81 908 GLY A C 1
ATOM 6943 O O . GLY A 1 908 ? -21.156 24.124 23.438 1.00 82.81 908 GLY A O 1
ATOM 6944 N N . SER A 1 909 ? -21.195 22.372 24.847 1.00 89.81 909 SER A N 1
ATOM 6945 C CA . SER A 1 909 ? -20.801 21.351 23.857 1.00 89.81 909 SER A CA 1
ATOM 6946 C C . SER A 1 909 ? -21.676 21.357 22.595 1.00 89.81 909 SER A C 1
ATOM 6948 O O . SER A 1 909 ? -21.153 21.395 21.481 1.00 89.81 909 SER A O 1
ATOM 6950 N N . HIS A 1 910 ? -23.003 21.418 22.761 1.00 88.12 910 HIS A N 1
ATOM 6951 C CA . HIS A 1 910 ? -23.964 21.469 21.656 1.00 88.12 910 HIS A CA 1
ATOM 6952 C C . HIS A 1 910 ? -23.781 22.714 20.797 1.00 88.12 910 HIS A C 1
ATOM 6954 O O . HIS A 1 910 ? -23.709 22.627 19.575 1.00 88.12 910 HIS A O 1
ATOM 6960 N N . ARG A 1 911 ? -23.620 23.868 21.445 1.00 89.62 911 ARG A N 1
ATOM 6961 C CA . ARG A 1 911 ? -23.436 25.155 20.774 1.00 89.62 911 ARG A CA 1
ATOM 6962 C C . ARG A 1 911 ? -22.178 25.184 19.896 1.00 89.62 911 ARG A C 1
ATOM 6964 O O . ARG A 1 911 ? -22.197 25.789 18.825 1.00 89.62 911 ARG A O 1
ATOM 6971 N N . TRP A 1 912 ? -21.091 24.543 20.333 1.00 92.38 912 TRP A N 1
ATOM 6972 C CA . TRP A 1 912 ? -19.855 24.431 19.546 1.00 92.38 912 TRP A CA 1
ATOM 6973 C C . TRP A 1 912 ? -20.003 23.458 18.367 1.00 92.38 912 TRP A C 1
ATOM 6975 O O . TRP A 1 912 ? -19.586 23.797 17.260 1.00 92.38 912 TRP A O 1
ATOM 6985 N N . LEU A 1 913 ? -20.682 22.319 18.550 1.00 91.81 913 LEU A N 1
ATOM 6986 C CA . LEU A 1 913 ? -21.020 21.422 17.435 1.00 91.81 913 LEU A CA 1
ATOM 6987 C C . LEU A 1 913 ? -21.917 22.099 16.390 1.00 91.81 913 LEU A C 1
ATOM 6989 O O . LEU A 1 913 ? -21.658 21.991 15.195 1.00 91.81 913 LEU A O 1
ATOM 6993 N N . GLU A 1 914 ? -22.943 22.836 16.816 1.00 91.31 914 GLU A N 1
ATOM 6994 C CA . GLU A 1 914 ? -23.819 23.597 15.914 1.00 91.31 914 GLU A CA 1
ATOM 6995 C C . GLU A 1 914 ? -23.063 24.691 15.153 1.00 91.31 914 GLU A C 1
ATOM 6997 O O . GLU A 1 914 ? -23.398 25.012 14.012 1.00 91.31 914 GLU A O 1
ATOM 7002 N N . ALA A 1 915 ? -22.028 25.280 15.756 1.00 90.81 915 ALA A N 1
ATOM 7003 C CA . ALA A 1 915 ? -21.150 26.202 15.047 1.00 90.81 915 ALA A CA 1
ATOM 7004 C C . ALA A 1 915 ? -20.373 25.499 13.925 1.00 90.81 915 ALA A C 1
ATOM 7006 O O . ALA A 1 915 ? -20.378 26.007 12.806 1.00 90.81 915 ALA A O 1
ATOM 7007 N N . GLY A 1 916 ? -19.815 24.313 14.184 1.00 91.38 916 GLY A N 1
ATOM 7008 C CA . GLY A 1 916 ? -19.211 23.474 13.143 1.00 91.38 916 GLY A CA 1
ATOM 7009 C C . GLY A 1 916 ? -20.202 23.148 12.022 1.00 91.38 916 GLY A C 1
ATOM 7010 O O . GLY A 1 916 ? -19.917 23.390 10.853 1.00 91.38 916 GLY A O 1
ATOM 7011 N N . GLN A 1 917 ? -21.424 22.730 12.367 1.00 91.50 917 GLN A N 1
ATOM 7012 C CA . GLN A 1 917 ? -22.485 22.451 11.389 1.00 91.50 917 GLN A CA 1
ATOM 7013 C C . GLN A 1 917 ? -22.827 23.673 10.521 1.00 91.50 917 GLN A C 1
ATOM 7015 O O . GLN A 1 917 ? -23.012 23.543 9.313 1.00 91.50 917 GLN A O 1
ATOM 7020 N N . ARG A 1 918 ? -22.880 24.879 11.100 1.00 90.69 918 ARG A N 1
ATOM 7021 C CA . ARG A 1 918 ? -23.108 26.119 10.335 1.00 90.69 918 ARG A CA 1
ATOM 7022 C C . ARG A 1 918 ? -21.962 26.443 9.378 1.00 90.69 918 ARG A C 1
ATOM 7024 O O . ARG A 1 918 ? -22.222 26.988 8.307 1.00 90.69 918 ARG A O 1
ATOM 7031 N N . LEU A 1 919 ? -20.722 26.120 9.747 1.00 89.19 919 LEU A N 1
ATOM 7032 C CA . LEU A 1 919 ? -19.557 26.298 8.878 1.00 89.19 919 LEU A CA 1
ATOM 7033 C C . LEU A 1 919 ? -19.537 25.272 7.736 1.00 89.19 919 LEU A C 1
ATOM 7035 O O . LEU A 1 919 ? -19.230 25.658 6.612 1.00 89.19 919 LEU A O 1
ATOM 7039 N N . LEU A 1 920 ? -19.963 24.023 7.974 1.00 86.12 920 LEU A N 1
ATOM 7040 C CA . LEU A 1 920 ? -20.087 22.995 6.926 1.00 86.12 920 LEU A CA 1
ATOM 7041 C C . LEU A 1 920 ? -20.953 23.458 5.739 1.00 86.12 920 LEU A C 1
ATOM 7043 O O . LEU A 1 920 ? -20.636 23.183 4.584 1.00 86.12 920 LEU A O 1
ATOM 7047 N N . HIS A 1 921 ? -22.041 24.191 6.002 1.00 79.31 921 HIS A N 1
ATOM 7048 C CA . HIS A 1 921 ? -22.958 24.675 4.961 1.00 79.31 921 HIS A CA 1
ATOM 7049 C C . HIS A 1 921 ? -22.354 25.738 4.023 1.00 79.31 921 HIS A C 1
ATOM 7051 O O . HIS A 1 921 ? -23.017 26.152 3.076 1.00 79.31 921 HIS A O 1
ATOM 7057 N N . ARG A 1 922 ? -21.107 26.173 4.249 1.00 79.00 922 ARG A N 1
ATOM 7058 C CA . ARG A 1 922 ? -20.398 27.159 3.417 1.00 79.00 922 ARG A CA 1
ATOM 7059 C C . ARG A 1 922 ? -19.521 26.542 2.317 1.00 79.00 922 ARG A C 1
ATOM 7061 O O . ARG A 1 922 ? -18.656 27.235 1.798 1.00 79.00 922 ARG A O 1
ATOM 7068 N N . GLY A 1 923 ? -19.751 25.277 1.954 1.00 63.19 923 GLY A N 1
ATOM 7069 C CA . GLY A 1 923 ? -19.045 24.613 0.849 1.00 63.19 923 GLY A CA 1
ATOM 7070 C C . GLY A 1 923 ? -17.669 24.065 1.234 1.00 63.19 923 GLY A C 1
ATOM 7071 O O . GLY A 1 923 ? -16.702 24.299 0.524 1.00 63.19 923 GLY A O 1
ATOM 7072 N N . VAL A 1 924 ? -17.581 23.373 2.372 1.00 69.38 924 VAL A N 1
ATOM 7073 C CA . VAL A 1 924 ? -16.335 22.751 2.855 1.00 69.38 924 VAL A CA 1
ATOM 7074 C C . VAL A 1 924 ? -16.020 21.424 2.160 1.00 69.38 924 VAL A C 1
ATOM 7076 O O . VAL A 1 924 ? -16.930 20.722 1.705 1.00 69.38 924 VAL A O 1
ATOM 7079 N N . GLU A 1 925 ? -14.742 21.045 2.167 1.00 77.88 925 GLU A N 1
ATOM 7080 C CA . GLU A 1 925 ? -14.263 19.774 1.623 1.00 77.88 925 GLU A CA 1
ATOM 7081 C C . GLU A 1 925 ? -14.860 18.519 2.304 1.00 77.88 925 GLU A C 1
ATOM 7083 O O . GLU A 1 925 ? -15.210 18.552 3.496 1.00 77.88 925 GLU A O 1
ATOM 7088 N N . PRO A 1 926 ? -14.923 17.376 1.583 1.00 78.75 926 PRO A N 1
ATOM 7089 C CA . PRO A 1 926 ? -15.387 16.089 2.112 1.00 78.75 926 PRO A CA 1
ATOM 7090 C C . PRO A 1 926 ? -14.721 15.671 3.435 1.00 78.75 926 PRO A C 1
ATOM 7092 O O . PRO A 1 926 ? -15.425 15.278 4.368 1.00 78.75 926 PRO A O 1
ATOM 7095 N N . TYR A 1 927 ? -13.400 15.861 3.573 1.00 83.69 927 TYR A N 1
ATOM 7096 C CA . TYR A 1 927 ? -12.646 15.553 4.802 1.00 83.69 927 TYR A CA 1
ATOM 7097 C C . TYR A 1 927 ? -13.243 16.226 6.033 1.00 83.69 927 TYR A C 1
ATOM 7099 O O . TYR A 1 927 ? -13.503 15.597 7.061 1.00 83.69 927 TYR A O 1
ATOM 7107 N N . THR A 1 928 ? -13.536 17.520 5.916 1.00 88.12 928 THR A N 1
ATOM 7108 C CA . THR A 1 928 ? -14.091 18.314 7.012 1.00 88.12 928 THR A CA 1
ATOM 7109 C C . THR A 1 928 ? -15.485 17.817 7.416 1.00 88.12 928 THR A C 1
ATOM 7111 O O . THR A 1 928 ? -15.835 17.840 8.600 1.00 88.12 928 THR A O 1
ATOM 7114 N N . ARG A 1 929 ? -16.278 17.318 6.459 1.00 88.38 929 ARG A N 1
ATOM 7115 C CA . ARG A 1 929 ? -17.599 16.731 6.720 1.00 88.38 929 ARG A CA 1
ATOM 7116 C C . ARG A 1 929 ? -17.503 15.398 7.460 1.00 88.38 929 ARG A C 1
ATOM 7118 O O . ARG A 1 929 ? -18.193 15.227 8.468 1.00 88.38 929 ARG A O 1
ATOM 7125 N N . ALA A 1 930 ? -16.645 14.488 7.005 1.00 89.50 930 ALA A N 1
ATOM 7126 C CA . ALA A 1 930 ? -16.438 13.197 7.662 1.00 89.50 930 ALA A CA 1
ATOM 7127 C C . ALA A 1 930 ? -15.884 13.371 9.088 1.00 89.50 930 ALA A C 1
ATOM 7129 O O . ALA A 1 930 ? -16.360 12.742 10.041 1.00 89.50 930 ALA A O 1
ATOM 7130 N N . TRP A 1 931 ? -14.974 14.333 9.278 1.00 91.38 931 TRP A N 1
ATOM 7131 C CA . TRP A 1 931 ? -14.478 14.713 10.599 1.00 91.38 931 TRP A CA 1
ATOM 7132 C C . TRP A 1 931 ? -15.582 15.251 11.518 1.00 91.38 931 TRP A C 1
ATOM 7134 O O . TRP A 1 931 ? -15.648 14.906 12.703 1.00 91.38 931 TRP A O 1
ATOM 7144 N N . HIS A 1 932 ? -16.483 16.086 10.991 1.00 93.81 932 HIS A N 1
ATOM 7145 C CA . HIS A 1 932 ? -17.619 16.590 11.759 1.00 93.81 932 HIS A CA 1
ATOM 7146 C C . HIS A 1 932 ? -18.545 15.454 12.219 1.00 93.81 932 HIS A C 1
ATOM 7148 O O . HIS A 1 932 ? -18.952 15.430 13.381 1.00 93.81 932 HIS A O 1
ATOM 7154 N N . LEU A 1 933 ? -18.842 14.485 11.347 1.00 94.12 933 LEU A N 1
ATOM 7155 C CA . LEU A 1 933 ? -19.638 13.305 11.706 1.00 94.12 933 LEU A CA 1
ATOM 7156 C C . LEU A 1 933 ? -18.942 12.454 12.775 1.00 94.12 933 LEU A C 1
ATOM 7158 O O . LEU A 1 933 ? -19.574 12.100 13.771 1.00 94.12 933 LEU A O 1
ATOM 7162 N N . THR A 1 934 ? -17.635 12.225 12.634 1.00 94.31 934 THR A N 1
ATOM 7163 C CA . THR A 1 934 ? -16.818 11.521 13.638 1.00 94.31 934 THR A CA 1
ATOM 7164 C C . THR A 1 934 ? -16.852 12.252 14.989 1.00 94.31 934 THR A C 1
ATOM 7166 O O . THR A 1 934 ? -17.044 11.641 16.040 1.00 94.31 934 THR A O 1
ATOM 7169 N N . SER A 1 935 ? -16.784 13.589 14.980 1.00 94.56 935 SER A N 1
ATOM 7170 C CA . SER A 1 935 ? -16.908 14.416 16.190 1.00 94.56 935 SER A CA 1
ATOM 7171 C C . SER A 1 935 ? -18.300 14.314 16.833 1.00 94.56 935 SER A C 1
ATOM 7173 O O . SER A 1 935 ? -18.415 14.313 18.060 1.00 94.56 935 SER A O 1
ATOM 7175 N N . LYS A 1 936 ? -19.372 14.186 16.036 1.00 95.44 936 LYS A N 1
ATOM 7176 C CA . LYS A 1 936 ? -20.730 13.931 16.550 1.00 95.44 936 LYS A CA 1
ATOM 7177 C C . LYS A 1 936 ? -20.857 12.539 17.164 1.00 95.44 936 LYS A C 1
ATOM 7179 O O . LYS A 1 936 ? -21.503 12.411 18.202 1.00 95.44 936 LYS A O 1
ATOM 7184 N N . ALA A 1 937 ? -20.219 11.526 16.576 1.00 96.06 937 ALA A N 1
ATOM 7185 C CA . ALA A 1 937 ? -20.151 10.188 17.160 1.00 96.06 937 ALA A CA 1
ATOM 7186 C C . ALA A 1 937 ? -19.423 10.215 18.517 1.00 96.06 937 ALA A C 1
ATOM 7188 O O . ALA A 1 937 ? -19.959 9.722 19.508 1.00 96.06 937 ALA A O 1
ATOM 7189 N N . ALA A 1 938 ? -18.267 10.882 18.603 1.00 93.75 938 ALA A N 1
ATOM 7190 C CA . ALA A 1 938 ? -17.535 11.060 19.859 1.00 93.75 938 ALA A CA 1
ATOM 7191 C C . ALA A 1 938 ? -18.357 11.826 20.918 1.00 93.75 938 ALA A C 1
ATOM 7193 O O . ALA A 1 938 ? -18.420 11.422 22.080 1.00 93.75 938 ALA A O 1
ATOM 7194 N N . HIS A 1 939 ? -19.048 12.904 20.527 1.00 94.44 939 HIS A N 1
ATOM 7195 C CA . HIS A 1 939 ? -19.950 13.650 21.416 1.00 94.44 939 HIS A CA 1
ATOM 7196 C C . HIS A 1 939 ? -21.084 12.780 21.964 1.00 94.44 939 HIS A C 1
ATOM 7198 O O . HIS A 1 939 ? -21.323 12.770 23.174 1.00 94.44 939 HIS A O 1
ATOM 7204 N N . ALA A 1 940 ? -21.751 12.021 21.092 1.00 94.69 940 ALA A N 1
ATOM 7205 C CA . ALA A 1 940 ? -22.803 11.090 21.479 1.00 94.69 940 ALA A CA 1
ATOM 7206 C C . ALA A 1 940 ? -22.273 9.998 22.424 1.00 94.69 940 ALA A C 1
ATOM 7208 O O . ALA A 1 940 ? -22.943 9.656 23.401 1.00 94.69 940 ALA A O 1
ATOM 7209 N N . PHE A 1 941 ? -21.050 9.513 22.189 1.00 94.12 941 PHE A N 1
ATOM 7210 C CA . PHE A 1 941 ? -20.409 8.477 22.994 1.00 94.12 941 PHE A CA 1
ATOM 7211 C C . PHE A 1 941 ? -20.201 8.934 24.438 1.00 94.12 941 PHE A C 1
ATOM 7213 O O . PHE A 1 941 ? -20.658 8.276 25.371 1.00 94.12 941 PHE A O 1
ATOM 7220 N N . PHE A 1 942 ? -19.605 10.112 24.645 1.00 91.62 942 PHE A N 1
ATOM 7221 C CA . PHE A 1 942 ? -19.396 10.645 25.995 1.00 91.62 942 PHE A CA 1
ATOM 7222 C C . PHE A 1 942 ? -20.704 10.966 26.730 1.00 91.62 942 PHE A C 1
ATOM 7224 O O . PHE A 1 942 ? -20.718 11.056 27.957 1.00 91.62 942 PHE A O 1
ATOM 7231 N N . ARG A 1 943 ? -21.823 11.084 26.008 1.00 90.56 943 ARG A N 1
ATOM 7232 C CA . ARG A 1 943 ? -23.167 11.289 26.567 1.00 90.56 943 ARG A CA 1
ATOM 7233 C C . ARG A 1 943 ? -23.993 10.010 26.677 1.00 90.56 943 ARG A C 1
ATOM 7235 O O . ARG A 1 943 ? -25.157 10.090 27.062 1.00 90.56 943 ARG A O 1
ATOM 7242 N N . SER A 1 944 ? -23.407 8.851 26.387 1.00 93.44 944 SER A N 1
ATOM 7243 C CA . SER A 1 944 ? -24.084 7.554 26.427 1.00 93.44 944 SER A CA 1
ATOM 7244 C C . SER A 1 944 ? -25.297 7.444 25.491 1.00 93.44 944 SER A C 1
ATOM 7246 O O . SER A 1 944 ? -26.262 6.743 25.786 1.00 93.44 944 SER A O 1
ATOM 7248 N N . ALA A 1 945 ? -25.266 8.147 24.355 1.00 94.44 945 ALA A N 1
ATOM 7249 C CA . ALA A 1 945 ? -26.300 8.102 23.322 1.00 94.44 945 ALA A CA 1
ATOM 7250 C C . ALA A 1 945 ? -25.932 7.075 22.234 1.00 94.44 945 ALA A C 1
ATOM 7252 O O . ALA A 1 945 ? -25.653 7.431 21.092 1.00 94.44 945 ALA A O 1
ATOM 7253 N N . TRP A 1 946 ? -25.895 5.784 22.586 1.00 95.69 946 TRP A N 1
ATOM 7254 C CA . TRP A 1 946 ? -25.298 4.727 21.748 1.00 95.69 946 TRP A CA 1
ATOM 7255 C C . TRP A 1 946 ? -25.905 4.606 20.350 1.00 95.69 946 TRP A C 1
ATOM 7257 O O . TRP A 1 946 ? -25.185 4.365 19.386 1.00 95.69 946 TRP A O 1
ATOM 7267 N N . ARG A 1 947 ? -27.221 4.805 20.227 1.00 94.88 947 ARG A N 1
ATOM 7268 C CA . ARG A 1 947 ? -27.914 4.807 18.930 1.00 94.88 947 ARG A CA 1
ATOM 7269 C C . ARG A 1 947 ? -27.369 5.887 17.992 1.00 94.88 947 ARG A C 1
ATOM 7271 O O . ARG A 1 947 ? -27.149 5.621 16.814 1.00 94.88 947 ARG A O 1
ATOM 7278 N N . ASP A 1 948 ? -27.130 7.080 18.526 1.00 96.00 948 ASP A N 1
ATOM 7279 C CA . ASP A 1 948 ? -26.598 8.205 17.760 1.00 96.00 948 ASP A CA 1
ATOM 7280 C C . ASP A 1 948 ? -25.127 7.974 17.401 1.00 96.00 948 ASP A C 1
ATOM 7282 O O . ASP A 1 948 ? -24.717 8.316 16.294 1.00 96.00 948 ASP A O 1
ATOM 7286 N N . VAL A 1 949 ? -24.345 7.334 18.285 1.00 97.31 949 VAL A N 1
ATOM 7287 C CA . VAL A 1 949 ? -22.961 6.931 17.975 1.00 97.31 949 VAL A CA 1
ATOM 7288 C C . VAL A 1 949 ? -22.930 6.033 16.746 1.00 97.31 949 VAL A C 1
ATOM 7290 O O . VAL A 1 949 ? -22.217 6.345 15.800 1.00 97.31 949 VAL A O 1
ATOM 7293 N N . VAL A 1 950 ? -23.727 4.958 16.734 1.00 96.25 950 VAL A N 1
ATOM 7294 C CA . VAL A 1 950 ? -23.789 4.014 15.606 1.00 96.25 950 VAL A CA 1
ATOM 7295 C C . VAL A 1 950 ? -24.217 4.729 14.322 1.00 96.25 950 VAL A C 1
ATOM 7297 O O . VAL A 1 950 ? -23.573 4.571 13.288 1.00 96.25 950 VAL A O 1
ATOM 7300 N N . ALA A 1 951 ? -25.254 5.569 14.386 1.00 95.88 951 ALA A N 1
ATOM 7301 C CA . ALA A 1 951 ? -25.754 6.292 13.219 1.00 95.88 951 ALA A CA 1
ATOM 7302 C C . ALA A 1 951 ? -24.736 7.295 12.647 1.00 95.88 951 ALA A C 1
ATOM 7304 O O . ALA A 1 951 ? -24.586 7.397 11.429 1.00 95.88 951 ALA A O 1
ATOM 7305 N N . PHE A 1 952 ? -24.039 8.053 13.501 1.00 97.06 952 PHE A N 1
ATOM 7306 C CA . PHE A 1 952 ? -23.027 9.006 13.042 1.00 97.06 952 PHE A CA 1
ATOM 7307 C C . PHE A 1 952 ? -21.742 8.316 12.589 1.00 97.06 952 PHE A C 1
ATOM 7309 O O . PHE A 1 952 ? -21.178 8.752 11.591 1.00 97.06 952 PHE A O 1
ATOM 7316 N N . ALA A 1 953 ? -21.308 7.250 13.264 1.00 95.06 953 ALA A N 1
ATOM 7317 C CA . ALA A 1 953 ? -20.092 6.527 12.907 1.00 95.06 953 ALA A CA 1
ATOM 7318 C C . ALA A 1 953 ? -20.226 5.786 11.571 1.00 95.06 953 ALA A C 1
ATOM 7320 O O . ALA A 1 953 ? -19.308 5.855 10.757 1.00 95.06 953 ALA A O 1
ATOM 7321 N N . ALA A 1 954 ? -21.378 5.158 11.305 1.00 91.69 954 ALA A N 1
ATOM 7322 C CA . ALA A 1 954 ? -21.648 4.517 10.017 1.00 91.69 954 ALA A CA 1
ATOM 7323 C C . ALA A 1 954 ? -21.611 5.531 8.862 1.00 91.69 954 ALA A C 1
ATOM 7325 O O . ALA A 1 954 ? -20.907 5.336 7.877 1.00 91.69 954 ALA A O 1
ATOM 7326 N N . ARG A 1 955 ? -22.285 6.677 9.026 1.00 92.12 955 ARG A N 1
ATOM 7327 C CA . ARG A 1 955 ? -22.263 7.762 8.030 1.00 92.12 955 ARG A CA 1
ATOM 7328 C C . ARG A 1 955 ? -20.886 8.405 7.872 1.00 92.12 955 ARG A C 1
ATOM 7330 O O . ARG A 1 955 ? -20.543 8.852 6.785 1.00 92.12 955 ARG A O 1
ATOM 7337 N N . ALA A 1 956 ? -20.119 8.515 8.957 1.00 91.19 956 ALA A N 1
ATOM 7338 C CA . ALA A 1 956 ? -18.748 9.004 8.891 1.00 91.19 956 ALA A CA 1
ATOM 7339 C C . ALA A 1 956 ? -17.876 8.046 8.076 1.00 91.19 956 ALA A C 1
ATOM 7341 O O . ALA A 1 956 ? -17.109 8.511 7.246 1.00 91.19 956 ALA A O 1
ATOM 7342 N N . ASP A 1 957 ? -18.021 6.732 8.277 1.00 87.88 957 ASP A N 1
ATOM 7343 C CA . ASP A 1 957 ? -17.277 5.721 7.521 1.00 87.88 957 ASP A CA 1
ATOM 7344 C C . ASP A 1 957 ? -17.618 5.751 6.026 1.00 87.88 957 ASP A C 1
ATOM 7346 O O . ASP A 1 957 ? -16.707 5.716 5.208 1.00 87.88 957 ASP A O 1
ATOM 7350 N N . GLU A 1 958 ? -18.890 5.933 5.657 1.00 84.06 958 GLU A N 1
ATOM 7351 C CA . GLU A 1 958 ? -19.297 6.150 4.258 1.00 84.06 958 GLU A CA 1
ATOM 7352 C C . GLU A 1 958 ? -18.586 7.365 3.632 1.00 84.06 958 GLU A C 1
ATOM 7354 O O . GLU A 1 958 ? -18.054 7.279 2.526 1.00 84.06 958 GLU A O 1
ATOM 7359 N N . GLU A 1 959 ? -18.529 8.493 4.348 1.00 84.62 959 GLU A N 1
ATOM 7360 C CA . GLU A 1 959 ? -17.860 9.717 3.880 1.00 84.62 959 GLU A CA 1
ATOM 7361 C C . GLU A 1 959 ? -16.325 9.589 3.881 1.00 84.62 959 GLU A C 1
ATOM 7363 O O . GLU A 1 959 ? -15.654 10.222 3.064 1.00 84.62 959 GLU A O 1
ATOM 7368 N N . TRP A 1 960 ? -15.750 8.774 4.771 1.00 81.81 960 TRP A N 1
ATOM 7369 C CA . TRP A 1 960 ? -14.323 8.447 4.751 1.00 81.81 960 TRP A CA 1
ATOM 7370 C C . TRP A 1 960 ? -13.972 7.536 3.571 1.00 81.81 960 TRP A C 1
ATOM 7372 O O . TRP A 1 960 ? -13.006 7.798 2.860 1.00 81.81 960 TRP A O 1
ATOM 7382 N N . LEU A 1 961 ? -14.787 6.515 3.306 1.00 70.31 961 LEU A N 1
ATOM 7383 C CA . LEU A 1 961 ? -14.632 5.624 2.156 1.00 70.31 961 LEU A CA 1
ATOM 7384 C C . LEU A 1 961 ? -14.787 6.371 0.827 1.00 70.31 961 LEU A C 1
ATOM 7386 O O . LEU A 1 961 ? -14.052 6.086 -0.117 1.00 70.31 961 LEU A O 1
ATOM 7390 N N . ALA A 1 962 ? -15.698 7.346 0.766 1.00 68.00 962 ALA A N 1
ATOM 7391 C CA . ALA A 1 962 ? -15.886 8.203 -0.402 1.00 68.00 962 ALA A CA 1
ATOM 7392 C C . ALA A 1 962 ? -14.681 9.119 -0.688 1.00 68.00 962 ALA A C 1
ATOM 7394 O O . ALA A 1 962 ? -14.498 9.541 -1.827 1.00 68.00 962 ALA A O 1
ATOM 7395 N N . GLN A 1 963 ? -13.867 9.432 0.324 1.00 62.84 963 GLN A N 1
ATOM 7396 C CA . GLN A 1 963 ? -12.633 10.208 0.160 1.00 62.84 963 GLN A CA 1
ATOM 7397 C C . GLN A 1 963 ? -11.440 9.362 -0.264 1.00 62.84 963 GLN A C 1
ATOM 7399 O O . GLN A 1 963 ? -10.576 9.860 -0.984 1.00 62.84 963 GLN A O 1
ATOM 7404 N N . GLY A 1 964 ? -11.383 8.110 0.197 1.00 49.84 964 GLY A N 1
ATOM 7405 C CA . GLY A 1 964 ? -10.311 7.191 -0.145 1.00 49.84 964 GLY A CA 1
ATOM 7406 C C . GLY A 1 964 ? -9.284 6.919 0.950 1.00 49.84 964 GLY A C 1
ATOM 7407 O O . GLY A 1 964 ? -9.638 6.686 2.099 1.00 49.84 964 GLY A O 1
ATOM 7408 N N . ALA A 1 965 ? -8.007 6.838 0.566 1.00 48.25 965 ALA A N 1
ATOM 7409 C CA . ALA A 1 965 ? -6.880 6.497 1.434 1.00 48.25 965 ALA A CA 1
ATOM 7410 C C . ALA A 1 965 ? -6.245 7.756 2.059 1.00 48.25 965 ALA A C 1
ATOM 7412 O O . ALA A 1 965 ? -6.540 8.875 1.658 1.00 48.25 965 ALA A O 1
ATOM 7413 N N . GLY A 1 966 ? -5.387 7.577 3.071 1.00 57.03 966 GLY A N 1
ATOM 7414 C CA . GLY A 1 966 ? -4.764 8.691 3.807 1.00 57.03 966 GLY A CA 1
ATOM 7415 C C . GLY A 1 966 ? -5.588 9.217 4.989 1.00 57.03 966 GLY A C 1
ATOM 7416 O O . GLY A 1 966 ? -5.153 10.145 5.662 1.00 57.03 966 GLY A O 1
ATOM 7417 N N . VAL A 1 967 ? -6.736 8.593 5.271 1.00 68.75 967 VAL A N 1
ATOM 7418 C CA . VAL A 1 967 ? -7.595 8.839 6.448 1.00 68.75 967 VAL A CA 1
ATOM 7419 C C . VAL A 1 967 ? -7.590 7.646 7.416 1.00 68.75 967 VAL A C 1
ATOM 7421 O O . VAL A 1 967 ? -8.553 7.385 8.141 1.00 68.75 967 VAL A O 1
ATOM 7424 N N . ASP A 1 968 ? -6.521 6.844 7.366 1.00 71.00 968 ASP A N 1
ATOM 7425 C CA . ASP A 1 968 ? -6.426 5.552 8.056 1.00 71.00 968 ASP A CA 1
ATOM 7426 C C . ASP A 1 968 ? -6.567 5.711 9.573 1.00 71.00 968 ASP A C 1
ATOM 7428 O O . ASP A 1 968 ? -7.257 4.929 10.233 1.00 71.00 968 ASP A O 1
ATOM 7432 N N . TRP A 1 969 ? -5.941 6.754 10.119 1.00 77.75 969 TRP A N 1
ATOM 7433 C CA . TRP A 1 969 ? -6.007 7.059 11.541 1.00 77.75 969 TRP A CA 1
ATOM 7434 C C . TRP A 1 969 ? -7.415 7.526 11.934 1.00 77.75 969 TRP A C 1
ATOM 7436 O O . TRP A 1 969 ? -7.978 7.053 12.921 1.00 77.75 969 TRP A O 1
ATOM 7446 N N . GLU A 1 970 ? -8.038 8.387 11.132 1.00 85.31 970 GLU A N 1
ATOM 7447 C CA . GLU A 1 970 ? -9.388 8.901 11.355 1.00 85.31 970 GLU A CA 1
ATOM 7448 C C . GLU A 1 970 ? -10.434 7.788 11.350 1.00 85.31 970 GLU A C 1
ATOM 7450 O O . GLU A 1 970 ? -11.301 7.740 12.231 1.00 85.31 970 GLU A O 1
ATOM 7455 N N . ARG A 1 971 ? -10.323 6.854 10.401 1.00 84.69 971 ARG A N 1
ATOM 7456 C CA . ARG A 1 971 ? -11.189 5.674 10.344 1.00 84.69 971 ARG A CA 1
ATOM 7457 C C . ARG A 1 971 ? -10.962 4.753 11.537 1.00 84.69 971 ARG A C 1
ATOM 7459 O O . ARG A 1 971 ? -11.943 4.298 12.122 1.00 84.69 971 ARG A O 1
ATOM 7466 N N . ALA A 1 972 ? -9.716 4.536 11.964 1.00 82.75 972 ALA A N 1
ATOM 7467 C CA . ALA A 1 972 ? -9.425 3.754 13.168 1.00 82.75 972 ALA A CA 1
ATOM 7468 C C . ALA A 1 972 ? -10.086 4.357 14.424 1.00 82.75 972 ALA A C 1
ATOM 7470 O O . ALA A 1 972 ? -10.703 3.635 15.215 1.00 82.75 972 ALA A O 1
ATOM 7471 N N . VAL A 1 973 ? -10.034 5.685 14.580 1.00 84.88 973 VAL A N 1
ATOM 7472 C CA . VAL A 1 973 ? -10.716 6.399 15.672 1.00 84.88 973 VAL A CA 1
ATOM 7473 C C . VAL A 1 973 ? -12.238 6.259 15.569 1.00 84.88 973 VAL A C 1
ATOM 7475 O O . VAL A 1 973 ? -12.900 5.988 16.574 1.00 84.88 973 VAL A O 1
ATOM 7478 N N . ASN A 1 974 ? -12.808 6.387 14.369 1.00 90.69 974 ASN A N 1
ATOM 7479 C CA . ASN A 1 974 ? -14.242 6.197 14.146 1.00 90.69 974 ASN A CA 1
ATOM 7480 C C . ASN A 1 974 ? -14.698 4.769 14.508 1.00 90.69 974 ASN A C 1
ATOM 7482 O O . ASN A 1 974 ? -15.674 4.591 15.244 1.00 90.69 974 ASN A O 1
ATOM 7486 N N . PHE A 1 975 ? -13.949 3.751 14.068 1.00 89.69 975 PHE A N 1
ATOM 7487 C CA . PHE A 1 975 ? -14.225 2.347 14.374 1.00 89.69 975 PHE A CA 1
ATOM 7488 C C . PHE A 1 975 ? -14.186 2.044 15.869 1.00 89.69 975 PHE A C 1
ATOM 7490 O O . PHE A 1 975 ? -14.964 1.211 16.334 1.00 89.69 975 PHE A O 1
ATOM 7497 N N . MET A 1 976 ? -13.322 2.710 16.636 1.00 88.75 976 MET A N 1
ATOM 7498 C CA . MET A 1 976 ? -13.270 2.541 18.089 1.00 88.75 976 MET A CA 1
ATOM 7499 C C . MET A 1 976 ? -14.603 2.937 18.747 1.00 88.75 976 MET A C 1
ATOM 7501 O O . MET A 1 976 ? -15.174 2.151 19.508 1.00 88.75 976 MET A O 1
ATOM 7505 N N . TYR A 1 977 ? -15.142 4.122 18.430 1.00 91.94 977 TYR A N 1
ATOM 7506 C CA . TYR A 1 977 ? -16.434 4.564 18.972 1.00 91.94 977 TYR A CA 1
ATOM 7507 C C . TYR A 1 977 ? -17.588 3.670 18.510 1.00 91.94 977 TYR A C 1
ATOM 7509 O O . TYR A 1 977 ? -18.469 3.336 19.308 1.00 91.94 977 TYR A O 1
ATOM 7517 N N . TRP A 1 978 ? -17.566 3.258 17.241 1.00 94.69 978 TRP A N 1
ATOM 7518 C CA . TRP A 1 978 ? -18.603 2.416 16.652 1.00 94.69 978 TRP A CA 1
ATOM 7519 C C . TRP A 1 978 ? -18.684 1.048 17.337 1.00 94.69 978 TRP A C 1
ATOM 7521 O O . TRP A 1 978 ? -19.747 0.662 17.829 1.00 94.69 978 TRP A O 1
ATOM 7531 N N . GLN A 1 979 ? -17.554 0.344 17.447 1.00 94.62 979 GLN A N 1
ATOM 7532 C CA . GLN A 1 979 ? -17.490 -0.980 18.068 1.00 94.62 979 GLN A CA 1
ATOM 7533 C C . GLN A 1 979 ? -17.920 -0.936 19.538 1.00 94.62 979 GLN A C 1
ATOM 7535 O O . GLN A 1 979 ? -18.687 -1.785 19.990 1.00 94.62 979 GLN A O 1
ATOM 7540 N N . PHE A 1 980 ? -17.484 0.074 20.295 1.00 92.81 980 PHE A N 1
ATOM 7541 C CA . PHE A 1 980 ? -17.844 0.175 21.710 1.00 92.81 980 PHE A CA 1
ATOM 7542 C C . PHE A 1 980 ? -19.338 0.448 21.909 1.00 92.81 980 PHE A C 1
ATOM 7544 O O . PHE A 1 980 ? -19.951 -0.140 22.801 1.00 92.81 980 PHE A O 1
ATOM 7551 N N . ALA A 1 981 ? -19.949 1.284 21.066 1.00 95.56 981 ALA A N 1
ATOM 7552 C CA . ALA A 1 981 ? -21.389 1.515 21.118 1.00 95.56 981 ALA A CA 1
ATOM 7553 C C . ALA A 1 981 ? -22.188 0.243 20.784 1.00 95.56 981 ALA A C 1
ATOM 7555 O O . ALA A 1 981 ? -23.150 -0.064 21.487 1.00 95.56 981 ALA A O 1
ATOM 7556 N N . LEU A 1 982 ? -21.772 -0.528 19.772 1.00 95.75 982 LEU A N 1
ATOM 7557 C CA . LEU A 1 982 ? -22.406 -1.808 19.424 1.00 95.75 982 LEU A CA 1
ATOM 7558 C C . LEU A 1 982 ? -22.296 -2.833 20.563 1.00 95.75 982 LEU A C 1
ATOM 7560 O O . LEU A 1 982 ? -23.279 -3.500 20.893 1.00 95.75 982 LEU A O 1
ATOM 7564 N N . ALA A 1 983 ? -21.135 -2.908 21.220 1.00 94.25 983 ALA A N 1
ATOM 7565 C CA . ALA A 1 983 ? -20.927 -3.770 22.382 1.00 94.25 983 ALA A CA 1
ATOM 7566 C C . ALA A 1 983 ? -21.847 -3.404 23.560 1.00 94.25 983 ALA A C 1
ATOM 7568 O O . ALA A 1 983 ? -22.481 -4.280 24.146 1.00 94.25 983 ALA A O 1
ATOM 7569 N N . LEU A 1 984 ? -21.987 -2.111 23.877 1.00 93.50 984 LEU A N 1
ATOM 7570 C CA . LEU A 1 984 ? -22.848 -1.633 24.971 1.00 93.50 984 LEU A CA 1
ATOM 7571 C C . LEU A 1 984 ? -24.347 -1.843 24.698 1.00 93.50 984 LEU A C 1
ATOM 7573 O O . LEU A 1 984 ? -25.123 -2.045 25.640 1.00 93.50 984 LEU A O 1
ATOM 7577 N N . ARG A 1 985 ? -24.744 -1.841 23.420 1.00 94.19 985 ARG A N 1
ATOM 7578 C CA . ARG A 1 985 ? -26.103 -2.168 22.952 1.00 94.19 985 ARG A CA 1
ATOM 7579 C C . ARG A 1 985 ? -26.385 -3.673 22.902 1.00 94.19 985 ARG A C 1
ATOM 7581 O O . ARG A 1 985 ? -27.550 -4.069 22.930 1.00 94.19 985 ARG A O 1
ATOM 7588 N N . ALA A 1 986 ? -25.333 -4.495 22.890 1.00 93.31 986 ALA A N 1
ATOM 7589 C CA . ALA A 1 986 ? -25.378 -5.931 22.616 1.00 93.31 986 ALA A CA 1
ATOM 7590 C C . ALA A 1 986 ? -25.946 -6.263 21.220 1.00 93.31 986 ALA A C 1
ATOM 7592 O O . ALA A 1 986 ? -26.764 -7.172 21.071 1.00 93.31 986 ALA A O 1
ATOM 7593 N N . ASP A 1 987 ? -25.503 -5.517 20.203 1.00 93.88 987 ASP A N 1
ATOM 7594 C CA . ASP A 1 987 ? -25.785 -5.788 18.786 1.00 93.88 987 ASP A CA 1
ATOM 7595 C C . ASP A 1 987 ? -24.676 -6.697 18.212 1.00 93.88 987 ASP A C 1
ATOM 7597 O O . ASP A 1 987 ? -23.801 -6.254 17.466 1.00 93.88 987 ASP A O 1
ATOM 7601 N N . VAL A 1 988 ? -24.670 -7.973 18.623 1.00 93.38 988 VAL A N 1
ATOM 7602 C CA . VAL A 1 988 ? -23.529 -8.903 18.462 1.00 93.38 988 VAL A CA 1
ATOM 7603 C C . VAL A 1 988 ? -23.139 -9.131 17.000 1.00 93.38 988 VAL A C 1
ATOM 7605 O O . VAL A 1 988 ? -21.960 -9.045 16.661 1.00 93.38 988 VAL A O 1
ATOM 7608 N N . HIS A 1 989 ? -24.113 -9.372 16.118 1.00 91.06 989 HIS A N 1
ATOM 7609 C CA . HIS A 1 989 ? -23.845 -9.622 14.696 1.00 91.06 989 HIS A CA 1
ATOM 7610 C C . HIS A 1 989 ? -23.178 -8.428 14.006 1.00 91.06 989 HIS A C 1
ATOM 7612 O O . HIS A 1 989 ? -22.219 -8.591 13.252 1.00 91.06 989 HIS A O 1
ATOM 7618 N N . GLU A 1 990 ? -23.660 -7.221 14.293 1.00 92.12 990 GLU A N 1
ATOM 7619 C CA . GLU A 1 990 ? -23.112 -6.005 13.702 1.00 92.12 990 GLU A CA 1
ATOM 7620 C C . GLU A 1 990 ? -21.739 -5.669 14.298 1.00 92.12 990 GLU A C 1
ATOM 7622 O O . GLU A 1 990 ? -20.828 -5.282 13.567 1.00 92.12 990 GLU A O 1
ATOM 7627 N N . LEU A 1 991 ? -21.542 -5.902 15.603 1.00 93.81 991 LEU A N 1
ATOM 7628 C CA . LEU A 1 991 ? -20.227 -5.796 16.240 1.00 93.81 991 LEU A CA 1
ATOM 7629 C C . LEU A 1 991 ? -19.206 -6.728 15.577 1.00 93.81 991 LEU A C 1
ATOM 7631 O O . LEU A 1 991 ? -18.097 -6.288 15.272 1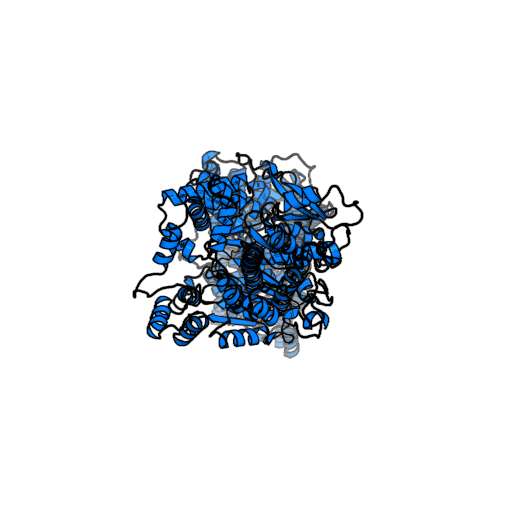.00 93.81 991 LEU A O 1
ATOM 7635 N N . ALA A 1 992 ? -19.573 -7.987 15.325 1.00 90.25 992 ALA A N 1
ATOM 7636 C CA . ALA A 1 992 ? -18.705 -8.952 14.657 1.00 90.25 992 ALA A CA 1
ATOM 7637 C C . ALA A 1 992 ? -18.309 -8.479 13.248 1.00 90.25 992 ALA A C 1
ATOM 7639 O O . ALA A 1 992 ? -17.127 -8.518 12.900 1.00 90.25 992 ALA A O 1
ATOM 7640 N N . ARG A 1 993 ? -19.275 -7.965 12.471 1.00 91.56 993 ARG A N 1
ATOM 7641 C CA . ARG A 1 993 ? -19.057 -7.428 11.118 1.00 91.56 993 ARG A CA 1
ATOM 7642 C C . ARG A 1 993 ? -18.097 -6.238 11.119 1.00 91.56 993 ARG A C 1
ATOM 7644 O O . ARG A 1 993 ? -17.090 -6.261 10.415 1.00 91.56 993 ARG A O 1
ATOM 7651 N N . VAL A 1 994 ? -18.390 -5.214 11.924 1.00 89.56 994 VAL A N 1
ATOM 7652 C CA . VAL A 1 994 ? -17.593 -3.976 11.986 1.00 89.56 994 VAL A CA 1
ATOM 7653 C C . VAL A 1 994 ? -16.185 -4.258 12.513 1.00 89.56 994 VAL A C 1
ATOM 7655 O O . VAL A 1 994 ? -15.209 -3.740 11.975 1.00 89.56 994 VAL A O 1
ATOM 7658 N N . ARG A 1 995 ? -16.055 -5.122 13.526 1.00 90.12 995 ARG A N 1
ATOM 7659 C CA . ARG A 1 995 ? -14.752 -5.521 14.066 1.00 90.12 995 ARG A CA 1
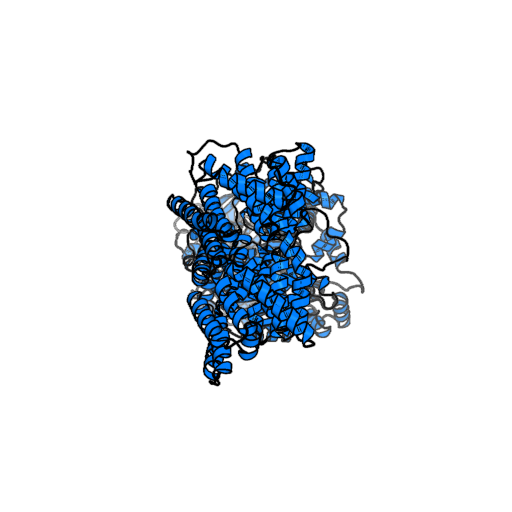ATOM 7660 C C . ARG A 1 995 ? -13.915 -6.287 13.043 1.00 90.12 995 ARG A C 1
ATOM 7662 O O . ARG A 1 995 ? -12.715 -6.044 12.965 1.00 90.12 995 ARG A O 1
ATOM 7669 N N . ALA A 1 996 ? -14.508 -7.218 12.291 1.00 85.00 996 ALA A N 1
ATOM 7670 C CA . ALA A 1 996 ? -13.784 -7.980 11.273 1.00 85.00 996 ALA A CA 1
ATOM 7671 C C . ALA A 1 996 ? -13.197 -7.052 10.200 1.00 85.00 996 ALA A C 1
ATOM 7673 O O . ALA A 1 996 ? -12.005 -7.147 9.911 1.00 85.00 996 ALA A O 1
ATOM 7674 N N . LEU A 1 997 ? -14.004 -6.103 9.713 1.00 81.38 997 LEU A N 1
ATOM 7675 C CA . LEU A 1 997 ? -13.575 -5.079 8.760 1.00 81.38 997 LEU A CA 1
ATOM 7676 C C . LEU A 1 997 ? -12.415 -4.239 9.316 1.00 81.38 997 LEU A C 1
ATOM 7678 O O . LEU A 1 997 ? -11.352 -4.162 8.705 1.00 81.38 997 LEU A O 1
ATOM 7682 N N . ALA A 1 998 ? -12.587 -3.661 10.509 1.00 83.75 998 ALA A N 1
ATOM 7683 C CA . ALA A 1 998 ? -11.566 -2.818 11.131 1.00 83.75 998 ALA A CA 1
ATOM 7684 C C . ALA A 1 998 ? -10.259 -3.584 11.414 1.00 83.75 998 ALA A C 1
ATOM 7686 O O . ALA A 1 998 ? -9.165 -3.042 11.261 1.00 83.75 998 ALA A O 1
ATOM 7687 N N . HIS A 1 999 ? -10.361 -4.856 11.809 1.00 83.06 999 HIS A N 1
ATOM 7688 C CA . HIS A 1 999 ? -9.205 -5.691 12.115 1.00 83.06 999 HIS A CA 1
ATOM 7689 C C . HIS A 1 999 ? -8.415 -6.092 10.864 1.00 83.06 999 HIS A C 1
ATOM 7691 O O . HIS A 1 999 ? -7.184 -6.073 10.897 1.00 83.06 999 HIS A O 1
ATOM 7697 N N . GLN A 1 1000 ? -9.106 -6.441 9.775 1.00 74.62 1000 GLN A N 1
ATOM 7698 C CA . GLN A 1 1000 ? -8.477 -6.743 8.491 1.00 74.62 1000 GLN A CA 1
ATOM 7699 C C . GLN A 1 1000 ? -7.694 -5.529 7.977 1.00 74.62 1000 GLN A C 1
ATOM 7701 O O . GLN A 1 1000 ? -6.490 -5.632 7.745 1.00 74.62 1000 GLN A O 1
ATOM 7706 N N . GLU A 1 1001 ? -8.344 -4.363 7.928 1.00 71.94 1001 GLU A N 1
ATOM 7707 C CA . GLU A 1 1001 ? -7.712 -3.120 7.479 1.00 71.94 1001 GLU A CA 1
ATOM 7708 C C . GLU A 1 1001 ? -6.478 -2.746 8.320 1.00 71.94 1001 GLU A C 1
ATOM 7710 O O . GLU A 1 1001 ? -5.464 -2.294 7.787 1.00 71.94 1001 GLU A O 1
ATOM 7715 N N . ALA A 1 1002 ? -6.541 -2.941 9.641 1.00 74.94 1002 ALA A N 1
ATOM 7716 C CA . ALA A 1 1002 ? -5.412 -2.671 10.525 1.00 74.94 1002 ALA A CA 1
ATOM 7717 C C . ALA A 1 1002 ? -4.221 -3.610 10.259 1.00 74.94 1002 ALA A C 1
ATOM 7719 O O . ALA A 1 1002 ? -3.073 -3.160 10.272 1.00 74.94 1002 ALA A O 1
ATOM 7720 N N . ARG A 1 1003 ? -4.475 -4.902 9.993 1.00 72.06 1003 ARG A N 1
ATOM 7721 C CA . ARG A 1 1003 ? -3.423 -5.896 9.716 1.00 72.06 1003 ARG A CA 1
ATOM 7722 C C . ARG A 1 1003 ? -2.731 -5.654 8.383 1.00 72.06 1003 ARG A C 1
ATOM 7724 O O . ARG A 1 1003 ? -1.504 -5.674 8.345 1.00 72.06 1003 ARG A O 1
ATOM 7731 N N . GLU A 1 1004 ? -3.499 -5.386 7.331 1.00 62.00 1004 GLU A N 1
ATOM 7732 C CA . GLU A 1 1004 ? -2.968 -5.054 6.001 1.00 62.00 1004 GLU A CA 1
ATOM 7733 C C . GLU A 1 1004 ? -2.023 -3.844 6.051 1.00 62.00 1004 GLU A C 1
ATOM 7735 O O . GLU A 1 1004 ? -1.045 -3.776 5.312 1.00 62.00 1004 GLU A O 1
ATOM 7740 N N . ARG A 1 1005 ? -2.283 -2.897 6.962 1.00 62.84 1005 ARG A N 1
ATOM 7741 C CA . ARG A 1 1005 ? -1.516 -1.649 7.112 1.00 62.84 1005 ARG A CA 1
ATOM 7742 C C . ARG A 1 1005 ? -0.446 -1.695 8.201 1.00 62.84 1005 ARG A C 1
ATOM 7744 O O . ARG A 1 1005 ? 0.199 -0.679 8.446 1.00 62.84 1005 ARG A O 1
ATOM 7751 N N . GLN A 1 1006 ? -0.289 -2.826 8.891 1.00 63.41 1006 GLN A N 1
ATOM 7752 C CA . GLN A 1 1006 ? 0.585 -2.953 10.064 1.00 63.41 1006 GLN A CA 1
ATOM 7753 C C . GLN A 1 1006 ? 0.316 -1.881 11.149 1.00 63.41 1006 GLN A C 1
ATOM 7755 O O . GLN A 1 1006 ? 1.220 -1.462 11.878 1.00 63.41 1006 GLN A O 1
ATOM 7760 N N . ASP A 1 1007 ? -0.938 -1.436 11.283 1.00 69.75 1007 ASP A N 1
ATOM 7761 C CA . ASP A 1 1007 ? -1.341 -0.436 12.272 1.00 69.75 1007 ASP A CA 1
ATOM 7762 C C . ASP A 1 1007 ? -1.663 -1.099 13.614 1.00 69.75 1007 ASP A C 1
ATOM 7764 O O . ASP A 1 1007 ? -2.783 -1.542 13.884 1.00 69.75 1007 ASP A O 1
ATOM 7768 N N . ARG A 1 1008 ? -0.660 -1.137 14.493 1.00 71.12 1008 ARG A N 1
ATOM 7769 C CA . ARG A 1 1008 ? -0.789 -1.742 15.825 1.00 71.12 1008 ARG A CA 1
ATOM 7770 C C . ARG A 1 1008 ? -1.811 -1.033 16.713 1.00 71.12 1008 ARG A C 1
ATOM 7772 O O . ARG A 1 1008 ? -2.420 -1.682 17.561 1.00 71.12 1008 ARG A O 1
ATOM 7779 N N . LEU A 1 1009 ? -1.995 0.281 16.565 1.00 70.12 1009 LEU A N 1
ATOM 7780 C CA . LEU A 1 1009 ? -2.918 1.037 17.413 1.00 70.12 1009 LEU A CA 1
ATOM 7781 C C . LEU A 1 1009 ? -4.368 0.694 17.050 1.00 70.12 1009 LEU A C 1
ATOM 7783 O O . LEU A 1 1009 ? -5.167 0.385 17.939 1.00 70.12 1009 LEU A O 1
ATOM 7787 N N . ALA A 1 1010 ? -4.683 0.686 15.753 1.00 77.12 1010 ALA A N 1
ATOM 7788 C CA . ALA A 1 1010 ? -5.988 0.286 15.235 1.00 77.12 1010 ALA A CA 1
ATOM 7789 C C . ALA A 1 1010 ? -6.281 -1.198 15.514 1.00 77.12 1010 ALA A C 1
ATOM 7791 O O . ALA A 1 1010 ? -7.386 -1.560 15.931 1.00 77.12 1010 ALA A O 1
ATOM 7792 N N . GLU A 1 1011 ? -5.273 -2.061 15.367 1.00 78.75 1011 GLU A N 1
ATOM 7793 C CA . GLU A 1 1011 ? -5.393 -3.486 15.671 1.00 78.75 1011 GLU A CA 1
ATOM 7794 C C . GLU A 1 1011 ? -5.712 -3.716 17.159 1.00 78.75 1011 GLU A C 1
ATOM 7796 O O . GLU A 1 1011 ? -6.618 -4.487 17.491 1.00 78.75 1011 GLU A O 1
ATOM 7801 N N . ASN A 1 1012 ? -5.032 -2.996 18.058 1.00 76.00 1012 ASN A N 1
ATOM 7802 C CA . ASN A 1 1012 ? -5.293 -3.042 19.497 1.00 76.00 1012 ASN A CA 1
ATOM 7803 C C . ASN A 1 1012 ? -6.688 -2.511 19.858 1.00 76.00 1012 ASN A C 1
ATOM 7805 O O . ASN A 1 1012 ? -7.331 -3.045 20.765 1.00 76.00 1012 ASN A O 1
ATOM 7809 N N . ALA A 1 1013 ? -7.202 -1.500 19.152 1.00 77.31 1013 ALA A N 1
ATOM 7810 C CA . ALA A 1 1013 ? -8.559 -0.996 19.375 1.00 77.31 1013 ALA A CA 1
ATOM 7811 C C . ALA A 1 1013 ? -9.636 -2.062 19.084 1.00 77.31 1013 ALA A C 1
ATOM 7813 O O . ALA A 1 1013 ? -10.642 -2.122 19.788 1.00 77.31 1013 ALA A O 1
ATOM 7814 N N . CYS A 1 1014 ? -9.391 -2.962 18.123 1.00 82.38 1014 CYS A N 1
ATOM 7815 C CA . CYS A 1 1014 ? -10.279 -4.088 17.798 1.00 82.38 1014 CYS A CA 1
ATOM 7816 C C . CYS A 1 1014 ? -10.199 -5.250 18.807 1.00 82.38 1014 CYS A C 1
ATOM 7818 O O . CYS A 1 1014 ? -10.988 -6.199 18.739 1.00 82.38 1014 CYS A O 1
ATOM 7820 N N . ARG A 1 1015 ? -9.210 -5.224 19.708 1.00 79.62 1015 ARG A N 1
ATOM 7821 C CA . ARG A 1 1015 ? -8.920 -6.303 20.664 1.00 79.62 1015 ARG A CA 1
ATOM 7822 C C . ARG A 1 1015 ? -9.136 -5.907 22.129 1.00 79.62 1015 ARG A C 1
ATOM 7824 O O . ARG A 1 1015 ? -9.173 -6.783 22.985 1.00 79.62 1015 ARG A O 1
ATOM 7831 N N . SER A 1 1016 ? -9.296 -4.619 22.428 1.00 81.50 1016 SER A N 1
ATOM 7832 C CA . SER A 1 1016 ? -9.339 -4.080 23.795 1.00 81.50 1016 SER A CA 1
ATOM 7833 C C . SER A 1 1016 ? -10.661 -3.371 24.120 1.00 81.50 1016 SER A C 1
ATOM 7835 O O . SER A 1 1016 ? -11.579 -3.280 23.303 1.00 81.50 1016 SER A O 1
ATOM 7837 N N . GLY A 1 1017 ? -10.781 -2.870 25.352 1.00 85.94 1017 GLY A N 1
ATOM 7838 C CA . GLY A 1 1017 ? -11.922 -2.076 25.795 1.00 85.94 1017 GLY A CA 1
ATOM 7839 C C . GLY A 1 1017 ? -13.228 -2.862 25.730 1.00 85.94 1017 GLY A C 1
ATOM 7840 O O . GLY A 1 1017 ? -13.286 -4.016 26.145 1.00 85.94 1017 GLY A O 1
ATOM 7841 N N . HIS A 1 1018 ? -14.277 -2.231 25.203 1.00 89.88 1018 HIS A N 1
ATOM 7842 C CA . HIS A 1 1018 ? -15.590 -2.867 25.067 1.00 89.88 1018 HIS A CA 1
ATOM 7843 C C . HIS A 1 1018 ? -15.694 -3.775 23.838 1.00 89.88 1018 HIS A C 1
ATOM 7845 O O . HIS A 1 1018 ? -16.565 -4.637 23.807 1.00 89.88 1018 HIS A O 1
ATOM 7851 N N . ALA A 1 1019 ? -14.800 -3.646 22.851 1.00 87.62 1019 ALA A N 1
ATOM 7852 C CA . ALA A 1 1019 ? -14.785 -4.547 21.696 1.00 87.62 1019 ALA A CA 1
ATOM 7853 C C . ALA A 1 1019 ? -14.501 -6.003 22.116 1.00 87.62 1019 ALA A C 1
ATOM 7855 O O . ALA A 1 1019 ? -15.012 -6.936 21.498 1.00 87.62 1019 ALA A O 1
ATOM 7856 N N . ALA A 1 1020 ? -13.777 -6.196 23.227 1.00 86.38 1020 ALA A N 1
ATOM 7857 C CA . ALA A 1 1020 ? -13.526 -7.506 23.821 1.00 86.38 1020 ALA A CA 1
ATOM 7858 C C . ALA A 1 1020 ? -14.801 -8.232 24.295 1.00 86.38 1020 ALA A C 1
ATOM 7860 O O . ALA A 1 1020 ? -14.789 -9.454 24.444 1.00 86.38 1020 ALA A O 1
ATOM 7861 N N . MET A 1 1021 ? -15.916 -7.513 24.491 1.00 90.38 1021 MET A N 1
ATOM 7862 C CA . MET A 1 1021 ? -17.196 -8.129 24.849 1.00 90.38 1021 MET A CA 1
ATOM 7863 C C . MET A 1 1021 ? -17.709 -9.096 23.779 1.00 90.38 1021 MET A C 1
ATOM 7865 O O . MET A 1 1021 ? -18.479 -9.984 24.127 1.00 90.38 1021 MET A O 1
ATOM 7869 N N . LEU A 1 1022 ? -17.272 -8.974 22.518 1.00 92.94 1022 LEU A N 1
ATOM 7870 C CA . LEU A 1 1022 ? -17.658 -9.909 21.459 1.00 92.94 1022 LEU A CA 1
ATOM 7871 C C . LEU A 1 1022 ? -17.335 -11.359 21.843 1.00 92.94 1022 LEU A C 1
ATOM 7873 O O . LEU A 1 1022 ? -18.211 -12.214 21.790 1.00 92.94 1022 LEU A O 1
ATOM 7877 N N . TRP A 1 1023 ? -16.117 -11.616 22.324 1.00 91.50 1023 TRP A N 1
ATOM 7878 C CA . TRP A 1 1023 ? -15.709 -12.958 22.748 1.00 91.50 1023 TRP A CA 1
ATOM 7879 C C . TRP A 1 1023 ? -16.485 -13.443 23.973 1.00 91.50 1023 TRP A C 1
ATOM 7881 O O . TRP A 1 1023 ? -16.716 -14.636 24.131 1.00 91.50 1023 TRP A O 1
ATOM 7891 N N . LEU A 1 1024 ? -16.921 -12.520 24.835 1.00 93.12 1024 LEU A N 1
ATOM 7892 C CA . LEU A 1 1024 ? -17.778 -12.854 25.972 1.00 93.12 1024 LEU A CA 1
ATOM 7893 C C . LEU A 1 1024 ? -19.188 -13.232 25.507 1.00 93.12 1024 LEU A C 1
ATOM 7895 O O . LEU A 1 1024 ? -19.788 -14.137 26.075 1.00 93.12 1024 LEU A O 1
ATOM 7899 N N . PHE A 1 1025 ? -19.716 -12.571 24.474 1.00 94.88 1025 PHE A N 1
ATOM 7900 C CA . PHE A 1 1025 ? -21.000 -12.938 23.876 1.00 94.88 1025 PHE A CA 1
ATOM 7901 C C . PHE A 1 1025 ? -20.933 -14.306 23.192 1.00 94.88 1025 PHE A C 1
ATOM 7903 O O . PHE A 1 1025 ? -21.878 -15.076 23.312 1.00 94.88 1025 PHE A O 1
ATOM 7910 N N . GLU A 1 1026 ? -19.805 -14.638 22.564 1.00 93.31 1026 GLU A N 1
ATOM 7911 C CA . GLU A 1 1026 ? -19.540 -15.939 21.928 1.00 93.31 1026 GLU A CA 1
ATOM 7912 C C . GLU A 1 1026 ? -19.189 -17.062 22.930 1.00 93.31 1026 GLU A C 1
ATOM 7914 O O . GLU A 1 1026 ? -19.038 -18.212 22.531 1.00 93.31 1026 GLU A O 1
ATOM 7919 N N . ASP A 1 1027 ? -19.065 -16.745 24.225 1.00 94.38 1027 ASP A N 1
ATOM 7920 C CA . ASP A 1 1027 ? -18.563 -17.633 25.288 1.00 94.38 1027 ASP A CA 1
ATOM 7921 C C . ASP A 1 1027 ? -17.135 -18.189 25.056 1.00 94.38 1027 ASP A C 1
ATOM 7923 O O . ASP A 1 1027 ? -16.728 -19.183 25.657 1.00 94.38 1027 ASP A O 1
ATOM 7927 N N . ASP A 1 1028 ? -16.323 -17.501 24.249 1.00 93.19 1028 ASP A N 1
ATOM 7928 C CA . ASP A 1 1028 ? -14.946 -17.880 23.906 1.00 93.19 1028 ASP A CA 1
ATOM 7929 C C . ASP A 1 1028 ? -13.918 -17.154 24.795 1.00 93.19 1028 ASP A C 1
ATOM 7931 O O . ASP A 1 1028 ? -13.225 -16.202 24.413 1.00 93.19 1028 ASP A O 1
ATOM 7935 N N . LEU A 1 1029 ? -13.826 -17.610 26.046 1.00 89.56 1029 LEU A N 1
ATOM 7936 C CA . LEU A 1 1029 ? -12.874 -17.070 27.020 1.00 89.56 1029 LEU A CA 1
ATOM 7937 C C . LEU A 1 1029 ? -11.409 -17.265 26.619 1.00 89.56 1029 LEU A C 1
ATOM 7939 O O . LEU A 1 1029 ? -10.569 -16.429 26.959 1.00 89.56 1029 LEU A O 1
ATOM 7943 N N . GLU A 1 1030 ? -11.086 -18.392 25.987 1.00 88.62 1030 GLU A N 1
ATOM 7944 C CA . GLU A 1 1030 ? -9.707 -18.734 25.642 1.00 88.62 1030 GLU A CA 1
ATOM 7945 C C . GLU A 1 1030 ? -9.177 -17.761 24.595 1.00 88.62 1030 GLU A C 1
ATOM 7947 O O . GLU A 1 1030 ? -8.112 -17.164 24.785 1.00 88.62 1030 GLU A O 1
ATOM 7952 N N . ARG A 1 1031 ? -9.962 -17.510 23.542 1.00 86.69 1031 ARG A N 1
ATOM 7953 C CA . ARG A 1 1031 ? -9.628 -16.506 22.536 1.00 86.69 1031 ARG A CA 1
ATOM 7954 C C . ARG A 1 1031 ? -9.548 -15.115 23.141 1.00 86.69 1031 ARG A C 1
ATOM 7956 O O . ARG A 1 1031 ? -8.567 -14.421 22.890 1.00 86.69 1031 ARG A O 1
ATOM 7963 N N . GLY A 1 1032 ? -10.508 -14.728 23.983 1.00 85.38 1032 GLY A N 1
ATOM 7964 C CA . GLY A 1 1032 ? -10.473 -13.434 24.666 1.00 85.38 1032 GLY A CA 1
ATOM 7965 C C . GLY A 1 1032 ? -9.203 -13.231 25.502 1.00 85.38 1032 GLY A C 1
ATOM 7966 O O . GLY A 1 1032 ? -8.580 -12.172 25.432 1.00 85.38 1032 GLY A O 1
ATOM 7967 N N . ARG A 1 1033 ? -8.756 -14.258 26.240 1.00 84.75 1033 ARG A N 1
ATOM 7968 C CA . ARG A 1 1033 ? -7.495 -14.222 27.004 1.00 84.75 1033 ARG A CA 1
ATOM 7969 C C . ARG A 1 1033 ? -6.268 -14.173 26.105 1.00 84.75 1033 ARG A C 1
ATOM 7971 O O . ARG A 1 1033 ? -5.395 -13.350 26.347 1.00 84.75 1033 ARG A O 1
ATOM 7978 N N . LYS A 1 1034 ? -6.214 -14.993 25.056 1.00 83.44 1034 LYS A N 1
ATOM 7979 C CA . LYS A 1 1034 ? -5.096 -15.017 24.105 1.00 83.44 1034 LYS A CA 1
ATOM 7980 C C . LYS A 1 1034 ? -4.923 -13.672 23.402 1.00 83.44 1034 LYS A C 1
ATOM 7982 O O . LYS A 1 1034 ? -3.807 -13.188 23.241 1.00 83.44 1034 LYS A O 1
ATOM 7987 N N . GLU A 1 1035 ? -6.026 -13.054 22.994 1.00 80.12 1035 GLU A N 1
ATOM 7988 C CA . GLU A 1 1035 ? -6.012 -11.719 22.399 1.00 80.12 1035 GLU A CA 1
ATOM 7989 C C . GLU A 1 1035 ? -5.626 -10.654 23.440 1.00 80.12 1035 GLU A C 1
ATOM 7991 O O . GLU A 1 1035 ? -4.840 -9.763 23.123 1.00 80.12 1035 GLU A O 1
ATOM 7996 N N . ALA A 1 1036 ? -6.059 -10.792 24.701 1.00 72.44 1036 ALA A N 1
ATOM 7997 C CA . ALA A 1 1036 ? -5.609 -9.945 25.809 1.00 72.44 1036 ALA A CA 1
ATOM 7998 C C . ALA A 1 1036 ? -4.105 -10.059 26.115 1.00 72.44 1036 ALA A C 1
ATOM 8000 O O . ALA A 1 1036 ? -3.439 -9.046 26.327 1.00 72.44 1036 ALA A O 1
ATOM 8001 N N . GLU A 1 1037 ? -3.551 -11.268 26.097 1.00 70.38 1037 GLU A N 1
ATOM 8002 C CA . GLU A 1 1037 ? -2.124 -11.533 26.302 1.00 70.38 1037 GLU A CA 1
ATOM 8003 C C . GLU A 1 1037 ? -1.272 -10.991 25.153 1.00 70.38 1037 GLU A C 1
ATOM 8005 O O . GLU A 1 1037 ? -0.254 -10.350 25.401 1.00 70.38 1037 GLU A O 1
ATOM 8010 N N . ARG A 1 1038 ? -1.718 -11.142 23.899 1.00 68.31 1038 ARG A N 1
ATOM 8011 C CA . ARG A 1 1038 ? -1.045 -10.560 22.722 1.00 68.31 1038 ARG A CA 1
ATOM 8012 C C . ARG A 1 1038 ? -0.906 -9.040 22.817 1.00 68.31 1038 ARG A C 1
ATOM 8014 O O . ARG A 1 1038 ? 0.115 -8.497 22.402 1.00 68.31 1038 ARG A O 1
ATOM 8021 N N . MET A 1 1039 ? -1.897 -8.361 23.396 1.00 66.12 1039 MET A N 1
ATOM 8022 C CA . MET A 1 1039 ? -1.828 -6.918 23.652 1.00 66.12 1039 MET A CA 1
ATOM 8023 C C . MET A 1 1039 ? -0.793 -6.565 24.729 1.00 66.12 1039 MET A C 1
ATOM 8025 O O . MET A 1 1039 ? -0.119 -5.543 24.617 1.00 66.12 1039 MET A O 1
ATOM 8029 N N . LEU A 1 1040 ? -0.636 -7.414 25.751 1.00 56.12 1040 LEU A N 1
ATOM 8030 C CA . LEU A 1 1040 ? 0.362 -7.245 26.813 1.00 56.12 1040 LEU A CA 1
ATOM 8031 C C . LEU A 1 1040 ? 1.787 -7.584 26.344 1.00 56.12 1040 LEU A C 1
ATOM 8033 O O . LEU A 1 1040 ? 2.738 -6.964 26.814 1.00 56.12 1040 LEU A O 1
ATOM 8037 N N . ASP A 1 1041 ? 1.939 -8.529 25.413 1.00 47.72 1041 ASP A N 1
ATOM 8038 C CA . ASP A 1 1041 ? 3.228 -8.930 24.838 1.00 47.72 1041 ASP A CA 1
ATOM 8039 C C . ASP A 1 1041 ? 3.750 -7.936 23.788 1.00 47.72 1041 ASP A C 1
ATOM 8041 O O . ASP A 1 1041 ? 4.957 -7.696 23.728 1.00 47.72 1041 ASP A O 1
ATOM 8045 N N . GLY A 1 1042 ? 2.863 -7.288 23.020 1.00 47.09 1042 GLY A N 1
ATOM 8046 C CA . GLY A 1 1042 ? 3.225 -6.215 22.081 1.00 47.09 1042 GLY A CA 1
ATOM 8047 C C . GLY A 1 1042 ? 3.713 -4.923 22.754 1.00 47.09 1042 GLY A C 1
ATOM 8048 O O . GLY A 1 1042 ? 4.406 -4.126 22.125 1.00 47.09 1042 GLY A O 1
ATOM 8049 N N . GLU A 1 1043 ? 3.400 -4.743 24.040 1.00 44.72 1043 GLU A N 1
ATOM 8050 C CA . GLU A 1 1043 ? 3.850 -3.634 24.894 1.00 44.72 1043 GLU A CA 1
ATOM 8051 C C . GLU A 1 1043 ? 4.597 -4.131 26.144 1.00 44.72 1043 GLU A C 1
ATOM 8053 O O . GLU A 1 1043 ? 4.547 -3.478 27.190 1.00 44.72 1043 GLU A O 1
ATOM 8058 N N . ARG A 1 1044 ? 5.247 -5.307 26.072 1.00 40.56 1044 ARG A N 1
ATOM 8059 C CA . ARG A 1 1044 ? 5.817 -5.987 27.243 1.00 40.56 1044 ARG A CA 1
ATOM 8060 C C . ARG A 1 1044 ? 6.539 -5.003 28.155 1.00 40.56 1044 ARG A C 1
ATOM 8062 O O . ARG A 1 1044 ? 7.516 -4.362 27.774 1.00 40.56 1044 ARG A O 1
ATOM 8069 N N . TRP A 1 1045 ? 6.018 -4.943 29.375 1.00 42.16 1045 TRP A N 1
ATOM 8070 C CA . TRP A 1 1045 ? 6.437 -4.184 30.547 1.00 42.16 1045 TRP A CA 1
ATOM 8071 C C . TRP A 1 1045 ? 7.849 -4.604 31.005 1.00 42.16 1045 TRP A C 1
ATOM 8073 O O . TRP A 1 1045 ? 8.053 -5.046 32.134 1.00 42.16 1045 TRP A O 1
ATOM 8083 N N . ALA A 1 1046 ? 8.839 -4.484 30.118 1.00 30.72 1046 ALA A N 1
ATOM 8084 C CA . ALA A 1 1046 ? 10.259 -4.551 30.417 1.00 30.72 1046 ALA A CA 1
ATOM 8085 C C . ALA A 1 1046 ? 10.545 -3.301 31.252 1.00 30.72 1046 ALA A C 1
ATOM 8087 O O . ALA A 1 1046 ? 10.573 -2.180 30.759 1.00 30.72 1046 ALA A O 1
ATOM 8088 N N . THR A 1 1047 ? 10.613 -3.371 32.571 1.00 31.64 1047 THR A N 1
ATOM 8089 C CA . THR A 1 1047 ? 11.897 -3.649 33.224 1.00 31.64 1047 THR A CA 1
ATOM 8090 C C . THR A 1 1047 ? 11.741 -3.774 34.744 1.00 31.64 1047 THR A C 1
ATOM 8092 O O . THR A 1 1047 ? 12.737 -3.863 35.452 1.00 31.64 1047 THR A O 1
ATOM 8095 N N . GLY A 1 1048 ? 10.527 -3.665 35.299 1.00 37.25 1048 GLY A N 1
ATOM 8096 C CA . GLY A 1 1048 ? 10.389 -3.352 36.729 1.00 37.25 1048 GLY A CA 1
ATOM 8097 C C . GLY A 1 1048 ? 11.087 -2.037 37.134 1.00 37.25 1048 GLY A C 1
ATOM 8098 O O . GLY A 1 1048 ? 11.215 -1.760 38.324 1.00 37.25 1048 GLY A O 1
ATOM 8099 N N . ALA A 1 1049 ? 11.533 -1.220 36.168 1.00 34.66 1049 ALA A N 1
ATOM 8100 C CA . ALA A 1 1049 ? 12.146 0.074 36.409 1.00 34.66 1049 ALA A CA 1
ATOM 8101 C C . ALA A 1 1049 ? 11.066 1.159 36.573 1.00 34.66 1049 ALA A C 1
ATOM 8103 O O . ALA A 1 1049 ? 9.963 1.037 36.025 1.00 34.66 1049 ALA A O 1
ATOM 8104 N N . PRO A 1 1050 ? 11.356 2.235 37.326 1.00 39.88 1050 PRO A N 1
ATOM 8105 C CA . PRO A 1 1050 ? 10.470 3.386 37.409 1.00 39.88 1050 PRO A CA 1
ATOM 8106 C C . PRO A 1 1050 ? 10.222 3.972 36.012 1.00 39.88 1050 PRO A C 1
ATOM 8108 O O . PRO A 1 1050 ? 11.161 4.206 35.254 1.00 39.88 1050 PRO A O 1
ATOM 8111 N N . ARG A 1 1051 ? 8.944 4.218 35.688 1.00 49.97 1051 ARG A N 1
ATOM 8112 C CA . ARG A 1 1051 ? 8.546 4.922 34.461 1.00 49.97 1051 ARG A CA 1
ATOM 8113 C C . ARG A 1 1051 ? 9.316 6.257 34.357 1.00 49.97 1051 ARG A C 1
ATOM 8115 O O . ARG A 1 1051 ? 9.411 6.951 35.376 1.00 49.97 1051 ARG A O 1
ATOM 8122 N N . PRO A 1 1052 ? 9.834 6.633 33.175 1.00 47.22 1052 PRO A N 1
ATOM 8123 C CA . PRO A 1 1052 ? 10.508 7.915 32.977 1.00 47.22 1052 PRO A CA 1
ATOM 8124 C C . PRO A 1 1052 ? 9.591 9.115 33.285 1.00 47.22 1052 PRO A C 1
ATOM 8126 O O . PRO A 1 1052 ? 8.364 8.999 33.379 1.00 47.22 1052 PRO A O 1
ATOM 8129 N N . ALA A 1 1053 ? 10.208 10.280 33.508 1.00 53.88 1053 ALA A N 1
ATOM 8130 C CA . ALA A 1 1053 ? 9.518 11.516 33.876 1.00 53.88 1053 ALA A CA 1
ATOM 8131 C C . ALA A 1 1053 ? 8.575 12.029 32.764 1.00 53.88 1053 ALA A C 1
ATOM 8133 O O . ALA A 1 1053 ? 8.647 11.602 31.615 1.00 53.88 1053 ALA A O 1
ATOM 8134 N N . TRP A 1 1054 ? 7.671 12.947 33.138 1.00 59.31 1054 TRP A N 1
ATOM 8135 C CA . TRP A 1 1054 ? 6.656 13.576 32.276 1.00 59.31 1054 TRP A CA 1
ATOM 8136 C C . TRP A 1 1054 ? 7.137 13.805 30.828 1.00 59.31 1054 TRP A C 1
ATOM 8138 O O . TRP A 1 1054 ? 8.155 14.478 30.646 1.00 59.31 1054 TRP A O 1
ATOM 8148 N N . PRO A 1 1055 ? 6.400 13.329 29.803 1.00 57.09 1055 PRO A N 1
ATOM 8149 C CA . PRO A 1 1055 ? 5.053 12.735 29.822 1.00 57.09 1055 PRO A CA 1
ATOM 8150 C C . PRO A 1 1055 ? 5.020 11.204 29.682 1.00 57.09 1055 PRO A C 1
ATOM 8152 O O . PRO A 1 1055 ? 3.935 10.626 29.700 1.00 57.09 1055 PRO A O 1
ATOM 8155 N N . GLU A 1 1056 ? 6.175 10.542 29.595 1.00 55.38 1056 GLU A N 1
ATOM 8156 C CA . GLU A 1 1056 ? 6.318 9.111 29.264 1.00 55.38 1056 GLU A CA 1
ATOM 8157 C C . GLU A 1 1056 ? 5.901 8.152 30.404 1.00 55.38 1056 GLU A C 1
ATOM 8159 O O . GLU A 1 1056 ? 5.965 6.932 30.269 1.00 55.38 1056 GLU A O 1
ATOM 8164 N N . GLY A 1 1057 ? 5.409 8.691 31.526 1.00 55.91 1057 GLY A N 1
ATOM 8165 C CA . GLY A 1 1057 ? 4.972 7.926 32.698 1.00 55.91 1057 GLY A CA 1
ATOM 8166 C C . GLY A 1 1057 ? 3.460 7.871 32.961 1.00 55.91 1057 GLY A C 1
ATOM 8167 O O . GLY A 1 1057 ? 3.040 7.231 33.933 1.00 55.91 1057 GLY A O 1
ATOM 8168 N N . LEU A 1 1058 ? 2.626 8.530 32.149 1.00 62.59 1058 LEU A N 1
ATOM 8169 C CA . LEU A 1 1058 ? 1.175 8.618 32.382 1.00 62.59 1058 LEU A CA 1
ATOM 8170 C C . LEU A 1 1058 ? 0.434 7.321 32.032 1.00 62.59 1058 LEU A C 1
ATOM 8172 O O . LEU A 1 1058 ? 0.906 6.492 31.262 1.00 62.59 1058 LEU A O 1
ATOM 8176 N N . PHE A 1 1059 ? -0.733 7.131 32.646 1.00 70.25 1059 PHE A N 1
ATOM 8177 C CA . PHE A 1 1059 ? -1.656 6.055 32.287 1.00 70.25 1059 PHE A CA 1
ATOM 8178 C C . PHE A 1 1059 ? -2.344 6.420 30.964 1.00 70.25 1059 PHE A C 1
ATOM 8180 O O . PHE A 1 1059 ? -3.013 7.452 30.902 1.00 70.25 1059 PHE A O 1
ATOM 8187 N N . ARG A 1 1060 ? -2.121 5.622 29.917 1.00 73.94 1060 ARG A N 1
ATOM 8188 C CA . ARG A 1 1060 ? -2.567 5.883 28.536 1.00 73.94 1060 ARG A CA 1
ATOM 8189 C C . ARG A 1 1060 ? -3.998 5.383 28.305 1.00 73.94 1060 ARG A C 1
ATOM 8191 O O . ARG A 1 1060 ? -4.521 4.580 29.075 1.00 73.94 1060 ARG A O 1
ATOM 8198 N N . THR A 1 1061 ? -4.626 5.809 27.208 1.00 74.69 1061 THR A N 1
ATOM 8199 C CA . THR A 1 1061 ? -5.963 5.311 26.822 1.00 74.69 1061 THR A CA 1
ATOM 8200 C C . THR A 1 1061 ? -5.931 3.819 26.471 1.00 74.69 1061 THR A C 1
ATOM 8202 O O . THR A 1 1061 ? -6.853 3.089 26.823 1.00 74.69 1061 THR A O 1
ATOM 8205 N N . SER A 1 1062 ? -4.844 3.340 25.854 1.00 74.44 1062 SER A N 1
ATOM 8206 C CA . SER A 1 1062 ? -4.616 1.908 25.612 1.00 74.44 1062 SER A CA 1
ATOM 8207 C C . SER A 1 1062 ? -4.516 1.113 26.919 1.00 74.44 1062 SER A C 1
ATOM 8209 O O . SER A 1 1062 ? -5.161 0.075 27.047 1.00 74.44 1062 SER A O 1
ATOM 8211 N N . ASP A 1 1063 ? -3.807 1.640 27.930 1.00 77.06 1063 ASP A N 1
ATOM 8212 C CA . ASP A 1 1063 ? -3.735 1.033 29.270 1.00 77.06 1063 ASP A CA 1
ATOM 8213 C C . ASP A 1 1063 ? -5.141 0.897 29.890 1.00 77.06 1063 ASP A C 1
ATOM 8215 O O . ASP A 1 1063 ? -5.465 -0.116 30.512 1.00 77.06 1063 ASP A O 1
ATOM 8219 N N . PHE A 1 1064 ? -5.999 1.906 29.691 1.00 83.12 1064 PHE A N 1
ATOM 8220 C CA . PHE A 1 1064 ? -7.402 1.886 30.117 1.00 83.12 1064 PHE A CA 1
ATOM 8221 C C . PHE A 1 1064 ? -8.216 0.813 29.387 1.00 83.12 1064 PHE A C 1
ATOM 8223 O O . PHE A 1 1064 ? -8.885 0.016 30.045 1.00 83.12 1064 PHE A O 1
ATOM 8230 N N . HIS A 1 1065 ? -8.152 0.755 28.057 1.00 84.38 1065 HIS A N 1
ATOM 8231 C CA . HIS A 1 1065 ? -8.883 -0.252 27.289 1.00 84.38 1065 HIS A CA 1
ATOM 8232 C C . HIS A 1 1065 ? -8.452 -1.674 27.663 1.00 84.38 1065 HIS A C 1
ATOM 8234 O O . HIS A 1 1065 ? -9.301 -2.555 27.813 1.00 84.38 1065 HIS A O 1
ATOM 8240 N N . ASN A 1 1066 ? -7.155 -1.886 27.887 1.00 82.50 1066 ASN A N 1
ATOM 8241 C CA . ASN A 1 1066 ? -6.613 -3.168 28.330 1.00 82.50 1066 ASN A CA 1
ATOM 8242 C C . ASN A 1 1066 ? -7.107 -3.541 29.731 1.00 82.50 1066 ASN A C 1
ATOM 8244 O O . ASN A 1 1066 ? -7.506 -4.683 29.959 1.00 82.50 1066 ASN A O 1
ATOM 8248 N N . LEU A 1 1067 ? -7.133 -2.581 30.662 1.00 86.81 1067 LEU A N 1
ATOM 8249 C CA . LEU A 1 1067 ? -7.683 -2.791 32.000 1.00 86.81 1067 LEU A CA 1
ATOM 8250 C C . LEU A 1 1067 ? -9.154 -3.222 31.940 1.00 86.81 1067 LEU A C 1
ATOM 8252 O O . LEU A 1 1067 ? -9.527 -4.193 32.595 1.00 86.81 1067 LEU A O 1
ATOM 8256 N N . VAL A 1 1068 ? -9.976 -2.523 31.151 1.00 89.62 1068 VAL A N 1
ATOM 8257 C CA . VAL A 1 1068 ? -11.406 -2.837 31.009 1.00 89.62 1068 VAL A CA 1
ATOM 8258 C C . VAL A 1 1068 ? -11.602 -4.241 30.442 1.00 89.62 1068 VAL A C 1
ATOM 8260 O O . VAL A 1 1068 ? -12.313 -5.033 31.056 1.00 89.62 1068 VAL A O 1
ATOM 8263 N N . ALA A 1 1069 ? -10.938 -4.575 29.332 1.00 90.00 1069 ALA A N 1
ATOM 8264 C CA . ALA A 1 1069 ? -11.055 -5.891 28.706 1.00 90.00 1069 ALA A CA 1
ATOM 8265 C C . ALA A 1 1069 ? -10.627 -7.022 29.658 1.00 90.00 1069 ALA A C 1
ATOM 8267 O O . ALA A 1 1069 ? -11.370 -7.985 29.851 1.00 90.00 1069 ALA A O 1
ATOM 8268 N N . ALA A 1 1070 ? -9.468 -6.880 30.312 1.00 88.94 1070 ALA A N 1
ATOM 8269 C CA . ALA A 1 1070 ? -8.951 -7.884 31.240 1.00 88.94 1070 ALA A CA 1
ATOM 8270 C C . ALA A 1 1070 ? -9.895 -8.109 32.431 1.00 88.94 1070 ALA A C 1
ATOM 8272 O O . ALA A 1 1070 ? -10.215 -9.250 32.760 1.00 88.94 1070 ALA A O 1
ATOM 8273 N N . CYS A 1 1071 ? -10.400 -7.035 33.042 1.00 91.88 1071 CYS A N 1
ATOM 8274 C CA . CYS A 1 1071 ? -11.335 -7.158 34.155 1.00 91.88 1071 CYS A CA 1
ATOM 8275 C C . CYS A 1 1071 ? -12.686 -7.736 33.724 1.00 91.88 1071 CYS A C 1
ATOM 8277 O O . CYS A 1 1071 ? -13.281 -8.496 34.481 1.00 91.88 1071 CYS A O 1
ATOM 8279 N N . GLN A 1 1072 ? -13.189 -7.408 32.530 1.00 92.56 1072 GLN A N 1
ATOM 8280 C CA . GLN A 1 1072 ? -14.420 -8.013 32.015 1.00 92.56 1072 GLN A CA 1
ATOM 8281 C C . GLN A 1 1072 ? -14.249 -9.523 31.794 1.00 92.56 1072 GLN A C 1
ATOM 8283 O O . GLN A 1 1072 ? -15.101 -10.290 32.236 1.00 92.56 1072 GLN A O 1
ATOM 8288 N N . LEU A 1 1073 ? -13.125 -9.959 31.211 1.00 92.38 1073 LEU A N 1
ATOM 8289 C CA . LEU A 1 1073 ? -12.780 -11.379 31.055 1.00 92.38 1073 LEU A CA 1
ATOM 8290 C C . LEU A 1 1073 ? -12.690 -12.107 32.406 1.00 92.38 1073 LEU A C 1
ATOM 8292 O O . LEU A 1 1073 ? -13.249 -13.192 32.561 1.00 92.38 1073 LEU A O 1
ATOM 8296 N N . GLU A 1 1074 ? -12.016 -11.509 33.393 1.00 92.31 1074 GLU A N 1
ATOM 8297 C CA . GLU A 1 1074 ? -11.883 -12.057 34.751 1.00 92.31 1074 GLU A CA 1
ATOM 8298 C C . GLU A 1 1074 ? -13.255 -12.180 35.440 1.00 92.31 1074 GLU A C 1
ATOM 8300 O O . GLU A 1 1074 ? -13.587 -13.238 35.976 1.00 92.31 1074 GLU A O 1
ATOM 8305 N N . LEU A 1 1075 ? -14.106 -11.152 35.346 1.00 93.81 1075 LEU A N 1
ATOM 8306 C CA . LEU A 1 1075 ? -15.460 -11.181 35.908 1.00 93.81 1075 LEU A CA 1
ATOM 8307 C C . LEU A 1 1075 ? -16.363 -12.200 35.211 1.00 93.81 1075 LEU A C 1
ATOM 8309 O O . LEU A 1 1075 ? -17.114 -12.908 35.879 1.00 93.81 1075 LEU A O 1
ATOM 8313 N N . TYR A 1 1076 ? -16.277 -12.311 33.887 1.00 94.50 1076 TYR A N 1
ATOM 8314 C CA . TYR A 1 1076 ? -17.035 -13.290 33.109 1.00 94.50 1076 TYR A CA 1
ATOM 8315 C C . TYR A 1 1076 ? -16.598 -14.737 33.395 1.00 94.50 1076 TYR A C 1
ATOM 8317 O O . TYR A 1 1076 ? -17.399 -15.672 33.318 1.00 94.50 1076 TYR A O 1
ATOM 8325 N N . ALA A 1 1077 ? -15.327 -14.938 33.756 1.00 93.06 1077 ALA A N 1
ATOM 8326 C CA . ALA A 1 1077 ? -14.795 -16.210 34.242 1.00 93.06 1077 ALA A CA 1
ATOM 8327 C C . ALA A 1 1077 ? -15.150 -16.510 35.714 1.00 93.06 1077 ALA A C 1
ATOM 8329 O O . ALA A 1 1077 ? -14.843 -17.596 36.198 1.00 93.06 1077 ALA A O 1
ATOM 8330 N N . GLY A 1 1078 ? -15.782 -15.571 36.427 1.00 92.06 1078 GLY A N 1
ATOM 8331 C CA . GLY A 1 1078 ? -16.109 -15.704 37.849 1.00 92.06 1078 GLY A CA 1
ATOM 8332 C C . GLY A 1 1078 ? -14.952 -15.391 38.808 1.00 92.06 1078 GLY A C 1
ATOM 8333 O O . GLY A 1 1078 ? -15.094 -15.606 40.010 1.00 92.06 1078 GLY A O 1
ATOM 8334 N N . ASP A 1 1079 ? -13.829 -14.853 38.322 1.00 92.88 1079 ASP A N 1
ATOM 8335 C CA . ASP A 1 1079 ? -12.674 -14.461 39.140 1.00 92.88 1079 ASP A CA 1
ATOM 8336 C C . ASP A 1 1079 ? -12.726 -12.967 39.503 1.00 92.88 1079 ASP A C 1
ATOM 8338 O O . ASP A 1 1079 ? -11.958 -12.127 39.026 1.00 92.88 1079 ASP A O 1
ATOM 8342 N N . GLY A 1 1080 ? -13.669 -12.617 40.381 1.00 92.88 1080 GLY A N 1
ATOM 8343 C CA . GLY A 1 1080 ? -13.798 -11.245 40.877 1.00 92.88 1080 GLY A CA 1
ATOM 8344 C C . GLY A 1 1080 ? -12.584 -10.758 41.676 1.00 92.88 1080 GLY A C 1
ATOM 8345 O O . GLY A 1 1080 ? -12.340 -9.554 41.752 1.00 92.88 1080 GLY A O 1
ATOM 8346 N N . GLU A 1 1081 ? -11.805 -11.672 42.258 1.00 93.44 1081 GLU A N 1
ATOM 8347 C CA . GLU A 1 1081 ? -10.624 -11.330 43.049 1.00 93.44 1081 GLU A CA 1
ATOM 8348 C C . GLU A 1 1081 ? -9.478 -10.836 42.154 1.00 93.44 1081 GLU A C 1
ATOM 8350 O O . GLU A 1 1081 ? -8.851 -9.820 42.468 1.00 93.44 1081 GLU A O 1
ATOM 8355 N N . ALA A 1 1082 ? -9.220 -11.512 41.029 1.00 91.44 1082 ALA A N 1
ATOM 8356 C CA . ALA A 1 1082 ? -8.260 -11.042 40.033 1.00 91.44 1082 ALA A CA 1
ATOM 8357 C C . ALA A 1 1082 ? -8.651 -9.665 39.479 1.00 91.44 1082 ALA A C 1
ATOM 8359 O O . ALA A 1 1082 ? -7.819 -8.751 39.503 1.00 91.44 1082 ALA A O 1
ATOM 8360 N N . ALA A 1 1083 ? -9.930 -9.490 39.125 1.00 92.06 1083 ALA A N 1
ATOM 8361 C CA . ALA A 1 1083 ? -10.456 -8.217 38.635 1.00 92.06 1083 ALA A CA 1
ATOM 8362 C C . ALA A 1 1083 ? -10.262 -7.082 39.647 1.00 92.06 1083 ALA A C 1
ATOM 8364 O O . ALA A 1 1083 ? -9.781 -6.003 39.291 1.00 92.06 1083 ALA A O 1
ATOM 8365 N N . LEU A 1 1084 ? -10.578 -7.321 40.924 1.00 94.50 1084 LEU A N 1
ATOM 8366 C CA . LEU A 1 1084 ? -10.434 -6.308 41.967 1.00 94.50 1084 LEU A CA 1
ATOM 8367 C C . LEU A 1 1084 ? -8.968 -5.907 42.166 1.00 94.50 1084 LEU A C 1
ATOM 8369 O O . LEU A 1 1084 ? -8.665 -4.713 42.158 1.00 94.50 1084 LEU A O 1
ATOM 8373 N N . ARG A 1 1085 ? -8.051 -6.880 42.272 1.00 92.44 1085 ARG A N 1
ATOM 8374 C CA . ARG A 1 1085 ? -6.610 -6.602 42.416 1.00 92.44 1085 ARG A CA 1
ATOM 8375 C C . ARG A 1 1085 ? -6.076 -5.764 41.257 1.00 92.44 1085 ARG A C 1
ATOM 8377 O O . ARG A 1 1085 ? -5.304 -4.829 41.473 1.00 92.44 1085 ARG A O 1
ATOM 8384 N N . ARG A 1 1086 ? -6.491 -6.083 40.028 1.00 90.31 1086 ARG A N 1
ATOM 8385 C CA . ARG A 1 1086 ? -6.054 -5.371 38.822 1.00 90.31 1086 ARG A CA 1
ATOM 8386 C C . ARG A 1 1086 ? -6.525 -3.915 38.824 1.00 90.31 1086 ARG A C 1
ATOM 8388 O O . ARG A 1 1086 ? -5.720 -3.013 38.587 1.00 90.31 1086 ARG A O 1
ATOM 8395 N N . ILE A 1 1087 ? -7.796 -3.674 39.154 1.00 90.38 1087 ILE A N 1
ATOM 8396 C CA . ILE A 1 1087 ? -8.363 -2.318 39.245 1.00 90.38 1087 ILE A CA 1
ATOM 8397 C C . ILE A 1 1087 ? -7.692 -1.519 40.361 1.00 90.38 1087 ILE A C 1
ATOM 8399 O O . ILE A 1 1087 ? -7.298 -0.377 40.133 1.00 90.38 1087 ILE A O 1
ATOM 8403 N N . GLU A 1 1088 ? -7.522 -2.103 41.549 1.00 91.38 1088 GLU A N 1
ATOM 8404 C CA . GLU A 1 1088 ? -6.881 -1.439 42.690 1.00 91.38 1088 GLU A CA 1
ATOM 8405 C C . GLU A 1 1088 ? -5.432 -1.046 42.383 1.00 91.38 1088 GLU A C 1
ATOM 8407 O O . GLU A 1 1088 ? -5.021 0.071 42.705 1.00 91.38 1088 GLU A O 1
ATOM 8412 N N . SER A 1 1089 ? -4.688 -1.910 41.685 1.00 88.00 1089 SER A N 1
ATOM 8413 C CA . SER A 1 1089 ? -3.327 -1.610 41.232 1.00 88.00 1089 SER A CA 1
ATOM 8414 C C . SER A 1 1089 ? -3.284 -0.447 40.232 1.00 88.00 1089 SER A C 1
ATOM 8416 O O . SER A 1 1089 ? -2.358 0.364 40.267 1.00 88.00 1089 SER A O 1
ATOM 8418 N N . ALA A 1 1090 ? -4.272 -0.335 39.340 1.00 87.12 1090 ALA A N 1
ATOM 8419 C CA . ALA A 1 1090 ? -4.331 0.726 38.333 1.00 87.12 1090 ALA A CA 1
ATOM 8420 C C . ALA A 1 1090 ? -4.914 2.052 38.866 1.00 87.12 1090 ALA A C 1
ATOM 8422 O O . ALA A 1 1090 ? -4.632 3.125 38.323 1.00 87.12 1090 ALA A O 1
ATOM 8423 N N . TRP A 1 1091 ? -5.707 2.013 39.941 1.00 89.44 1091 TRP A N 1
ATOM 8424 C CA . TRP A 1 1091 ? -6.500 3.147 40.430 1.00 89.44 1091 TRP A CA 1
ATOM 8425 C C . TRP A 1 1091 ? -5.703 4.433 40.726 1.00 89.44 1091 TRP A C 1
ATOM 8427 O O . TRP A 1 1091 ? -6.144 5.516 40.317 1.00 89.44 1091 TRP A O 1
ATOM 8437 N N . PRO A 1 1092 ? -4.519 4.387 41.380 1.00 85.94 1092 PRO A N 1
ATOM 8438 C CA . PRO A 1 1092 ? -3.718 5.591 41.614 1.00 85.94 1092 PRO A CA 1
ATOM 8439 C C . PRO A 1 1092 ? -3.266 6.263 40.312 1.00 85.94 1092 PRO A C 1
ATOM 8441 O O . PRO A 1 1092 ? -3.218 7.492 40.232 1.00 85.94 1092 PRO A O 1
ATOM 8444 N N . HIS A 1 1093 ? -2.965 5.466 39.285 1.00 82.94 1093 HIS A N 1
ATOM 8445 C CA . HIS A 1 1093 ? -2.533 5.949 37.978 1.00 82.94 1093 HIS A CA 1
ATOM 8446 C C . HIS A 1 1093 ? -3.702 6.559 37.196 1.00 82.94 1093 HIS A C 1
ATOM 8448 O O . HIS A 1 1093 ? -3.578 7.682 36.703 1.00 82.94 1093 HIS A O 1
ATOM 8454 N N . LEU A 1 1094 ? -4.865 5.898 37.200 1.00 84.50 1094 LEU A N 1
ATOM 8455 C CA . LEU A 1 1094 ? -6.115 6.430 36.643 1.00 84.50 1094 LEU A CA 1
ATOM 8456 C C . LEU A 1 1094 ? -6.462 7.800 37.240 1.00 84.50 1094 LEU A C 1
ATOM 8458 O O . LEU A 1 1094 ? -6.757 8.746 36.509 1.00 84.50 1094 LEU A O 1
ATOM 8462 N N . ARG A 1 1095 ? -6.342 7.956 38.565 1.00 85.00 1095 ARG A N 1
ATOM 8463 C CA . ARG A 1 1095 ? -6.598 9.238 39.239 1.00 85.00 1095 ARG A CA 1
ATOM 8464 C C . ARG A 1 1095 ? -5.612 10.333 38.824 1.00 85.00 1095 ARG A C 1
ATOM 8466 O O . ARG A 1 1095 ? -6.038 11.459 38.587 1.00 85.00 1095 ARG A O 1
ATOM 8473 N N . ARG A 1 1096 ? -4.313 10.023 38.727 1.00 79.19 1096 ARG A N 1
ATOM 8474 C CA . ARG A 1 1096 ? -3.276 10.991 38.305 1.00 79.19 1096 ARG A CA 1
ATOM 8475 C C . ARG A 1 1096 ? -3.422 11.416 36.841 1.00 79.19 1096 ARG A C 1
ATOM 8477 O O . ARG A 1 1096 ? -3.094 12.550 36.516 1.00 79.19 1096 ARG A O 1
ATOM 8484 N N . SER A 1 1097 ? -3.926 10.526 35.987 1.00 76.81 1097 SER A N 1
ATOM 8485 C CA . SER A 1 1097 ? -4.171 10.794 34.561 1.00 76.81 1097 SER A CA 1
ATOM 8486 C C . SER A 1 1097 ? -5.445 11.599 34.271 1.00 76.81 1097 SER A C 1
ATOM 8488 O O . SER A 1 1097 ? -5.665 11.980 33.129 1.00 76.81 1097 SER A O 1
ATOM 8490 N N . LEU A 1 1098 ? -6.286 11.849 35.284 1.00 81.94 1098 LEU A N 1
ATOM 8491 C CA . LEU A 1 1098 ? -7.618 12.458 35.154 1.00 81.94 1098 LEU A CA 1
ATOM 8492 C C . LEU A 1 1098 ? -8.635 11.656 34.319 1.00 81.94 1098 LEU A C 1
ATOM 8494 O O . LEU A 1 1098 ? -9.745 12.128 34.103 1.00 81.94 1098 LEU A O 1
ATOM 8498 N N . LEU A 1 1099 ? -8.356 10.406 33.941 1.00 83.06 1099 LEU A N 1
ATOM 8499 C CA . LEU A 1 1099 ? -9.342 9.568 33.239 1.00 83.06 1099 LEU A CA 1
ATOM 8500 C C . LEU A 1 1099 ? -10.641 9.365 34.041 1.00 83.06 1099 LEU A C 1
ATOM 8502 O O . LEU A 1 1099 ? -11.718 9.263 33.467 1.00 83.06 1099 LEU A O 1
ATOM 8506 N N . LEU A 1 1100 ? -10.573 9.395 35.378 1.00 86.94 1100 LEU A N 1
ATOM 8507 C CA . LEU A 1 1100 ? -11.756 9.312 36.249 1.00 86.94 1100 LEU A CA 1
ATOM 8508 C C . LEU A 1 1100 ? -12.682 10.540 36.182 1.00 86.94 1100 LEU A C 1
ATOM 8510 O O . LEU A 1 1100 ? -13.790 10.479 36.730 1.00 86.94 1100 LEU A O 1
ATOM 8514 N N . THR A 1 1101 ? -12.226 11.651 35.594 1.00 83.56 1101 THR A N 1
ATOM 8515 C CA . THR A 1 1101 ? -13.036 12.860 35.374 1.00 83.56 1101 THR A CA 1
ATOM 8516 C C . THR A 1 1101 ? -13.626 12.919 33.970 1.00 83.56 1101 THR A C 1
ATOM 8518 O O . THR A 1 1101 ? -14.504 13.739 33.733 1.00 83.56 1101 THR A O 1
ATOM 8521 N N . VAL A 1 1102 ? -13.164 12.065 33.052 1.00 86.44 1102 VAL A N 1
ATOM 8522 C CA . VAL A 1 1102 ? -13.714 11.967 31.699 1.00 86.44 1102 VAL A CA 1
ATOM 8523 C C . VAL A 1 1102 ? -15.093 11.306 31.772 1.00 86.44 1102 VAL A C 1
ATOM 8525 O O . VAL A 1 1102 ? -15.264 10.252 32.389 1.00 86.44 1102 VAL A O 1
ATOM 8528 N N . GLN A 1 1103 ? -16.086 11.945 31.161 1.00 87.25 1103 GLN A N 1
ATOM 8529 C CA . GLN A 1 1103 ? -17.462 11.475 31.050 1.00 87.25 1103 GLN A CA 1
ATOM 8530 C C . GLN A 1 1103 ? -17.522 10.100 30.388 1.00 87.25 1103 GLN A C 1
ATOM 8532 O O . GLN A 1 1103 ? -16.682 9.760 29.560 1.00 87.25 1103 GLN A O 1
ATOM 8537 N N . PHE A 1 1104 ? -18.513 9.300 30.781 1.00 90.25 1104 PHE A N 1
ATOM 8538 C CA . PHE A 1 1104 ? -18.620 7.863 30.512 1.00 90.25 1104 PHE A CA 1
ATOM 8539 C C . PHE A 1 1104 ? -17.453 7.027 31.068 1.00 90.25 1104 PHE A C 1
ATOM 8541 O O . PHE A 1 1104 ? -17.710 6.159 31.891 1.00 90.25 1104 PHE A O 1
ATOM 8548 N N . VAL A 1 1105 ? -16.192 7.313 30.724 1.00 90.19 1105 VAL A N 1
ATOM 8549 C CA . VAL A 1 1105 ? -14.992 6.574 31.174 1.00 90.19 1105 VAL A CA 1
ATOM 8550 C C . VAL A 1 1105 ? -14.929 6.475 32.698 1.00 90.19 1105 VAL A C 1
ATOM 8552 O O . VAL A 1 1105 ? -14.769 5.394 33.262 1.00 90.19 1105 VAL A O 1
ATOM 8555 N N . GLY A 1 1106 ? -15.100 7.600 33.392 1.00 90.75 1106 GLY A N 1
ATOM 8556 C CA . GLY A 1 1106 ? -15.113 7.631 34.846 1.00 90.75 1106 GLY A CA 1
ATOM 8557 C C . GLY A 1 1106 ? -16.301 6.879 35.450 1.00 90.75 1106 GLY A C 1
ATOM 8558 O O . GLY A 1 1106 ? -1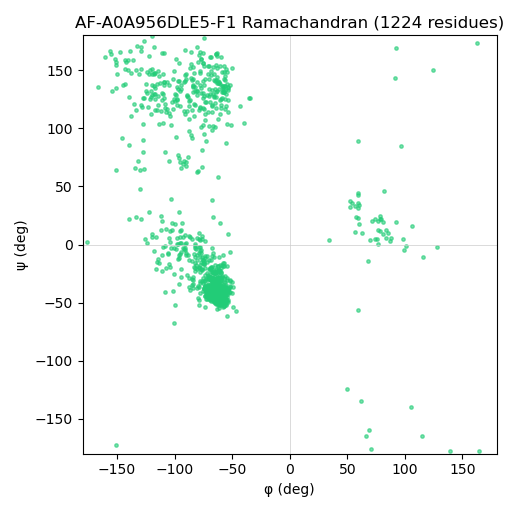6.146 6.244 36.496 1.00 90.75 1106 GLY A O 1
ATOM 8559 N N . ALA A 1 1107 ? -17.481 6.953 34.835 1.00 92.88 1107 ALA A N 1
ATOM 8560 C CA . ALA A 1 1107 ? -18.659 6.223 35.298 1.00 92.88 1107 ALA A CA 1
ATOM 8561 C C . ALA A 1 1107 ? -18.475 4.709 35.101 1.00 92.88 1107 ALA A C 1
ATOM 8563 O O . ALA A 1 1107 ? -18.738 3.926 36.012 1.00 92.88 1107 ALA A O 1
ATOM 8564 N N . ASP A 1 1108 ? -17.941 4.311 33.952 1.00 93.56 1108 ASP A N 1
ATOM 8565 C CA . ASP A 1 1108 ? -17.683 2.925 33.591 1.00 93.56 1108 ASP A CA 1
ATOM 8566 C C . ASP A 1 1108 ? -16.614 2.284 34.489 1.00 93.56 1108 ASP A C 1
ATOM 8568 O O . ASP A 1 1108 ? -16.844 1.225 35.068 1.00 93.56 1108 ASP A O 1
ATOM 8572 N N . LEU A 1 1109 ? -15.501 2.977 34.754 1.00 94.06 1109 LEU A N 1
ATOM 8573 C CA . LEU A 1 1109 ? -14.466 2.501 35.682 1.00 94.06 1109 LEU A CA 1
ATOM 8574 C C . LEU A 1 1109 ? -14.980 2.332 37.117 1.00 94.06 1109 LEU A C 1
ATOM 8576 O O . LEU A 1 1109 ? -14.622 1.369 37.796 1.00 94.06 1109 LEU A O 1
ATOM 8580 N N . ARG A 1 1110 ? -15.828 3.249 37.598 1.00 95.44 1110 ARG A N 1
ATOM 8581 C CA . ARG A 1 1110 ? -16.450 3.134 38.931 1.00 95.44 1110 ARG A CA 1
ATOM 8582 C C . ARG A 1 1110 ? -17.442 1.978 38.987 1.00 95.44 1110 ARG A C 1
ATOM 8584 O O . ARG A 1 1110 ? -17.501 1.277 39.998 1.00 95.44 1110 ARG A O 1
ATOM 8591 N N . PHE A 1 1111 ? -18.194 1.757 37.911 1.00 95.94 1111 PHE A N 1
ATOM 8592 C CA . PHE A 1 1111 ? -19.093 0.617 37.786 1.00 95.94 1111 PHE A CA 1
ATOM 8593 C C . PHE A 1 1111 ? -18.324 -0.710 37.745 1.00 95.94 1111 PHE A C 1
ATOM 8595 O O . PHE A 1 1111 ? -18.667 -1.641 38.473 1.00 95.94 1111 PHE A O 1
ATOM 8602 N N . LEU A 1 1112 ? -17.244 -0.782 36.967 1.00 95.44 1112 LEU A N 1
ATOM 8603 C CA . LEU A 1 1112 ? -16.348 -1.931 36.895 1.00 95.44 1112 LEU A CA 1
ATOM 8604 C C . LEU A 1 1112 ? -15.707 -2.237 38.258 1.00 95.44 1112 LEU A C 1
ATOM 8606 O O . LEU A 1 1112 ? -15.749 -3.386 38.695 1.00 95.44 1112 LEU A O 1
ATOM 8610 N N . TYR A 1 1113 ? -15.212 -1.217 38.975 1.00 96.00 1113 TYR A N 1
ATOM 8611 C CA . TYR A 1 1113 ? -14.706 -1.372 40.346 1.00 96.00 1113 TYR A CA 1
ATOM 8612 C C . TYR A 1 1113 ? -15.797 -1.962 41.242 1.00 96.00 1113 TYR A C 1
ATOM 8614 O O . TYR A 1 1113 ? -15.583 -2.987 41.888 1.00 96.00 1113 TYR A O 1
ATOM 8622 N N . ALA A 1 1114 ? -16.988 -1.359 41.267 1.00 95.75 1114 ALA A N 1
ATOM 8623 C CA . ALA A 1 1114 ? -18.073 -1.830 42.118 1.00 95.75 1114 ALA A CA 1
ATOM 8624 C C . ALA A 1 1114 ? -18.428 -3.302 41.853 1.00 95.75 1114 ALA A C 1
ATOM 8626 O O . ALA A 1 1114 ? -18.576 -4.073 42.800 1.00 95.75 1114 ALA A O 1
ATOM 8627 N N . ARG A 1 1115 ? -18.502 -3.712 40.581 1.00 95.25 1115 ARG A N 1
ATOM 8628 C CA . ARG A 1 1115 ? -18.773 -5.106 40.202 1.00 95.25 1115 ARG A CA 1
ATOM 8629 C C . ARG A 1 1115 ? -17.651 -6.057 40.603 1.00 95.25 1115 ARG A C 1
ATOM 8631 O O . ARG A 1 1115 ? -17.945 -7.137 41.113 1.00 95.25 1115 ARG A O 1
ATOM 8638 N N . ALA A 1 1116 ? -16.393 -5.654 40.443 1.00 95.19 1116 ALA A N 1
ATOM 8639 C CA . ALA A 1 1116 ? -15.251 -6.444 40.892 1.00 95.19 1116 ALA A CA 1
ATOM 8640 C C . ALA A 1 1116 ? -15.232 -6.621 42.412 1.00 95.19 1116 ALA A C 1
ATOM 8642 O O . ALA A 1 1116 ? -15.085 -7.737 42.902 1.00 95.19 1116 ALA A O 1
ATOM 8643 N N . ALA A 1 1117 ? -15.496 -5.551 43.165 1.00 93.88 1117 ALA A N 1
ATOM 8644 C CA . ALA A 1 1117 ? -15.595 -5.616 44.618 1.00 93.88 1117 ALA A CA 1
ATOM 8645 C C . ALA A 1 1117 ? -16.717 -6.561 45.083 1.00 93.88 1117 ALA A C 1
ATOM 8647 O O . ALA A 1 1117 ? -16.520 -7.306 46.040 1.00 93.88 1117 ALA A O 1
ATOM 8648 N N . LEU A 1 1118 ? -17.873 -6.553 44.409 1.00 92.75 1118 LEU A N 1
ATOM 8649 C CA . LEU A 1 1118 ? -18.995 -7.440 44.738 1.00 92.75 1118 LEU A CA 1
ATOM 8650 C C . LEU A 1 1118 ? -18.738 -8.899 44.360 1.00 92.75 1118 LEU A C 1
ATOM 8652 O O . LEU A 1 1118 ? -19.118 -9.793 45.107 1.00 92.75 1118 LEU A O 1
ATOM 8656 N N . SER A 1 1119 ? -18.065 -9.134 43.235 1.00 92.56 1119 SER A N 1
ATOM 8657 C CA . SER A 1 1119 ? -17.771 -10.486 42.745 1.00 92.56 1119 SER A CA 1
ATOM 8658 C C . SER A 1 1119 ? -16.617 -11.153 43.501 1.00 92.56 1119 SER A C 1
ATOM 8660 O O . SER A 1 1119 ? -16.486 -12.374 43.484 1.00 92.56 1119 SER A O 1
ATOM 8662 N N . ALA A 1 1120 ? -15.761 -10.373 44.166 1.00 89.50 1120 ALA A N 1
ATOM 8663 C CA . ALA A 1 1120 ? -14.622 -10.892 44.908 1.00 89.50 1120 ALA A CA 1
ATOM 8664 C C . ALA A 1 1120 ? -15.071 -11.571 46.223 1.00 89.50 1120 ALA A C 1
ATOM 8666 O O . ALA A 1 1120 ? -15.520 -10.915 47.172 1.00 89.50 1120 ALA A O 1
ATOM 8667 N N . GLY A 1 1121 ? -14.905 -12.895 46.311 1.00 80.44 1121 GLY A N 1
ATOM 8668 C CA . GLY A 1 1121 ? -15.267 -13.713 47.478 1.00 80.44 1121 GLY A CA 1
ATOM 8669 C C . GLY A 1 1121 ? -14.304 -13.588 48.668 1.00 80.44 1121 GLY A C 1
ATOM 8670 O O . GLY A 1 1121 ? -13.190 -13.105 48.543 1.00 80.44 1121 GLY A O 1
ATOM 8671 N N . GLY A 1 1122 ? -14.703 -14.029 49.863 1.00 83.06 1122 GLY A N 1
ATOM 8672 C CA . GLY A 1 1122 ? -13.825 -13.999 51.038 1.00 83.06 1122 GLY A CA 1
ATOM 8673 C C . GLY A 1 1122 ? -14.565 -14.185 52.359 1.00 83.06 1122 GLY A C 1
ATOM 8674 O O . GLY A 1 1122 ? -15.785 -14.367 52.388 1.00 83.06 1122 GLY A O 1
ATOM 8675 N N . ALA A 1 1123 ? -13.827 -14.112 53.471 1.00 82.56 1123 ALA A N 1
ATOM 8676 C CA . ALA A 1 1123 ? -14.404 -14.176 54.813 1.00 82.56 1123 ALA A CA 1
ATOM 8677 C C . ALA A 1 1123 ? -15.470 -13.070 55.027 1.00 82.56 1123 ALA A C 1
ATOM 8679 O O . ALA A 1 1123 ? -15.384 -12.003 54.408 1.00 82.56 1123 ALA A O 1
ATOM 8680 N N . PRO A 1 1124 ? -16.460 -13.258 55.926 1.00 84.19 1124 PRO A N 1
ATOM 8681 C CA . PRO A 1 1124 ? -17.545 -12.291 56.140 1.00 84.19 1124 PRO A CA 1
ATOM 8682 C C . PRO A 1 1124 ? -17.083 -10.846 56.402 1.00 84.19 1124 PRO A C 1
ATOM 8684 O O . PRO A 1 1124 ? -17.701 -9.899 55.914 1.00 84.19 1124 PRO A O 1
ATOM 8687 N N . SER A 1 1125 ? -15.971 -10.665 57.122 1.00 81.50 1125 SER A N 1
ATOM 8688 C CA . SER A 1 1125 ? -15.370 -9.353 57.397 1.00 81.50 1125 SER A CA 1
ATOM 8689 C C . SER A 1 1125 ? -14.844 -8.660 56.133 1.00 81.50 1125 SER A C 1
ATOM 8691 O O . SER A 1 1125 ? -15.028 -7.452 55.974 1.00 81.50 1125 SER A O 1
ATOM 8693 N N . ILE A 1 1126 ? -14.244 -9.419 55.211 1.00 85.88 1126 ILE A N 1
ATOM 8694 C CA . ILE A 1 1126 ? -13.728 -8.932 53.925 1.00 85.88 1126 ILE A CA 1
ATOM 8695 C C . ILE A 1 1126 ? -14.892 -8.579 52.995 1.00 85.88 1126 ILE A C 1
ATOM 8697 O O . ILE A 1 1126 ? -14.918 -7.476 52.451 1.00 85.88 1126 ILE A O 1
ATOM 8701 N N . ARG A 1 1127 ? -15.915 -9.442 52.898 1.00 84.62 1127 ARG A N 1
ATOM 8702 C CA . ARG A 1 1127 ? -17.136 -9.153 52.120 1.00 84.62 1127 ARG A CA 1
ATOM 8703 C C . ARG A 1 1127 ? -17.830 -7.875 52.587 1.00 84.62 1127 ARG A C 1
ATOM 8705 O O . ARG A 1 1127 ? -18.250 -7.061 51.768 1.00 84.62 1127 ARG A O 1
ATOM 8712 N N . ARG A 1 1128 ? -17.887 -7.635 53.904 1.00 86.56 1128 ARG A N 1
ATOM 8713 C CA . ARG A 1 1128 ? -18.433 -6.384 54.456 1.00 86.56 1128 ARG A CA 1
ATOM 8714 C C . ARG A 1 1128 ? -17.627 -5.159 54.011 1.00 86.56 1128 ARG A C 1
ATOM 8716 O O . ARG A 1 1128 ? -18.231 -4.165 53.622 1.00 86.56 1128 ARG A O 1
ATOM 8723 N N . ARG A 1 1129 ? -16.289 -5.225 54.026 1.00 87.88 1129 ARG A N 1
ATOM 8724 C CA . ARG A 1 1129 ? -15.425 -4.132 53.530 1.00 87.88 1129 ARG A CA 1
ATOM 8725 C C . ARG A 1 1129 ? -15.635 -3.875 52.037 1.00 87.88 1129 ARG A C 1
ATOM 8727 O O . ARG A 1 1129 ? -15.765 -2.724 51.637 1.00 87.88 1129 ARG A O 1
ATOM 8734 N N . ARG A 1 1130 ? -15.745 -4.927 51.226 1.00 90.38 1130 ARG A N 1
ATOM 8735 C CA . ARG A 1 1130 ? -15.974 -4.813 49.777 1.00 90.38 1130 ARG A CA 1
ATOM 8736 C C . ARG A 1 1130 ? -17.340 -4.235 49.422 1.00 90.38 1130 ARG A C 1
ATOM 8738 O O . ARG A 1 1130 ? -17.426 -3.380 48.547 1.00 90.38 1130 ARG A O 1
ATOM 8745 N N . ARG A 1 1131 ? -18.390 -4.590 50.170 1.00 90.25 1131 ARG A N 1
ATOM 8746 C CA . ARG A 1 1131 ? -19.698 -3.917 50.074 1.00 90.25 1131 ARG A CA 1
ATOM 8747 C C . ARG A 1 1131 ? -19.600 -2.419 50.362 1.00 90.25 1131 ARG A C 1
ATOM 8749 O O . ARG A 1 1131 ? -20.225 -1.630 49.662 1.00 90.25 1131 ARG A O 1
ATOM 8756 N N . VAL A 1 1132 ? -18.799 -2.016 51.352 1.00 91.06 1132 VAL A N 1
ATOM 8757 C CA . VAL A 1 1132 ? -18.549 -0.591 51.634 1.00 91.06 1132 VAL A CA 1
ATOM 8758 C C . VAL A 1 1132 ? -17.820 0.086 50.469 1.00 91.06 1132 VAL A C 1
ATOM 8760 O O . VAL A 1 1132 ? -18.213 1.186 50.091 1.00 91.06 1132 VAL A O 1
ATOM 8763 N N . LEU A 1 1133 ? -16.828 -0.565 49.850 1.00 91.75 1133 LEU A N 1
ATOM 8764 C CA . LEU A 1 1133 ? -16.160 -0.034 48.651 1.00 91.75 1133 LEU A CA 1
ATOM 8765 C C . LEU A 1 1133 ? -17.147 0.153 47.489 1.00 91.75 1133 LEU A C 1
ATOM 8767 O O . LEU A 1 1133 ? -17.171 1.215 46.870 1.00 91.75 1133 LEU A O 1
ATOM 8771 N N . ALA A 1 1134 ? -18.012 -0.830 47.226 1.00 93.06 1134 ALA A N 1
ATOM 8772 C CA . ALA A 1 1134 ? -19.050 -0.717 46.201 1.00 93.06 1134 ALA A CA 1
ATOM 8773 C C . ALA A 1 1134 ? -20.054 0.415 46.510 1.00 93.06 1134 ALA A C 1
ATOM 8775 O O . ALA A 1 1134 ? -20.387 1.198 45.621 1.00 93.06 1134 ALA A O 1
ATOM 8776 N N . LEU A 1 1135 ? -20.473 0.578 47.773 1.00 93.50 1135 LEU A N 1
ATOM 8777 C CA . LEU A 1 1135 ? -21.314 1.704 48.214 1.00 93.50 1135 LEU A CA 1
ATOM 8778 C C . LEU A 1 1135 ? -20.640 3.068 48.003 1.00 93.50 1135 LEU A C 1
ATOM 8780 O O . LEU A 1 1135 ? -21.310 4.025 47.613 1.00 93.50 1135 LEU A O 1
ATOM 8784 N N . GLN A 1 1136 ? -19.326 3.170 48.221 1.00 94.19 1136 GLN A N 1
ATOM 8785 C CA . GLN A 1 1136 ? -18.577 4.396 47.925 1.00 94.19 1136 GLN A CA 1
ATOM 8786 C C . GLN A 1 1136 ? -18.639 4.736 46.431 1.00 94.19 1136 GLN A C 1
ATOM 8788 O O . GLN A 1 1136 ? -18.861 5.897 46.082 1.00 94.19 1136 GLN A O 1
ATOM 8793 N N . GLN A 1 1137 ? -18.526 3.734 45.550 1.00 95.12 1137 GLN A N 1
ATOM 8794 C CA . GLN A 1 1137 ? -18.667 3.953 44.107 1.00 95.12 1137 GLN A CA 1
ATOM 8795 C C . GLN A 1 1137 ? -20.085 4.387 43.724 1.00 95.12 1137 GLN A C 1
ATOM 8797 O O . GLN A 1 1137 ? -20.227 5.303 42.920 1.00 95.12 1137 GLN A O 1
ATOM 8802 N N . VAL A 1 1138 ? -21.131 3.819 44.340 1.00 95.06 1138 VAL A N 1
ATOM 8803 C CA . VAL A 1 1138 ? -22.526 4.273 44.147 1.00 95.06 1138 VAL A CA 1
ATOM 8804 C C . VAL A 1 1138 ? -22.673 5.756 44.486 1.00 95.06 1138 VAL A C 1
ATOM 8806 O O . VAL A 1 1138 ? -23.295 6.498 43.728 1.00 95.06 1138 VAL A O 1
ATOM 8809 N N . GLY A 1 1139 ? -22.090 6.202 45.603 1.00 93.94 1139 GLY A N 1
ATOM 8810 C CA . GLY A 1 1139 ? -22.110 7.611 45.998 1.00 93.94 1139 GLY A CA 1
ATOM 8811 C C . GLY A 1 1139 ? -21.487 8.523 44.939 1.00 93.94 1139 GLY A C 1
ATOM 8812 O O . GLY A 1 1139 ? -22.088 9.527 44.569 1.00 93.94 1139 GLY A O 1
ATOM 8813 N N . LEU A 1 1140 ? -20.324 8.142 44.402 1.00 93.69 1140 LEU A N 1
ATOM 8814 C CA . LEU A 1 1140 ? -19.640 8.900 43.350 1.00 93.69 1140 LEU A CA 1
ATOM 8815 C C . LEU A 1 1140 ? -20.396 8.876 42.015 1.00 93.69 1140 LEU A C 1
ATOM 8817 O O . LEU A 1 1140 ? -20.485 9.907 41.359 1.00 93.69 1140 LEU A O 1
ATOM 8821 N N . LEU A 1 1141 ? -20.972 7.735 41.632 1.00 94.12 1141 LEU A N 1
ATOM 8822 C CA . LEU A 1 1141 ? -21.784 7.605 40.419 1.00 94.12 1141 LEU A CA 1
ATOM 8823 C C . LEU A 1 1141 ? -23.035 8.491 40.463 1.00 94.12 1141 LEU A C 1
ATOM 8825 O O . LEU A 1 1141 ? -23.427 9.045 39.445 1.00 94.12 1141 LEU A O 1
ATOM 8829 N N . ARG A 1 1142 ? -23.644 8.682 41.639 1.00 93.31 1142 ARG A N 1
ATOM 8830 C CA . ARG A 1 1142 ? -24.797 9.588 41.800 1.00 93.31 1142 ARG A CA 1
ATOM 8831 C C . ARG A 1 1142 ? -24.452 11.068 41.642 1.00 93.31 1142 ARG A C 1
ATOM 8833 O O . ARG A 1 1142 ? -25.360 11.864 41.425 1.00 93.31 1142 ARG A O 1
ATOM 8840 N N . LEU A 1 1143 ? -23.180 11.433 41.793 1.00 88.94 1143 LEU A N 1
ATOM 8841 C CA . LEU A 1 1143 ? -22.694 12.798 41.572 1.00 88.94 1143 LEU A CA 1
ATOM 8842 C C . LEU A 1 1143 ? -22.309 13.048 40.109 1.00 88.94 1143 LEU A C 1
ATOM 8844 O O . LEU A 1 1143 ? -22.098 14.197 39.726 1.00 88.94 1143 LEU A O 1
ATOM 8848 N N . ASP A 1 1144 ? -22.190 11.992 39.307 1.00 86.50 1144 ASP A N 1
ATOM 8849 C CA . ASP A 1 1144 ? -21.818 12.095 37.905 1.00 86.50 1144 ASP A CA 1
ATOM 8850 C C . ASP A 1 1144 ? -23.049 12.446 37.058 1.00 86.50 1144 ASP A C 1
ATOM 8852 O O . ASP A 1 1144 ? -24.120 11.852 37.192 1.00 86.50 1144 ASP A O 1
ATOM 8856 N N . ALA A 1 1145 ? -22.894 13.439 36.184 1.00 84.12 1145 ALA A N 1
ATOM 8857 C CA . ALA A 1 1145 ? -23.956 13.908 35.301 1.00 84.12 1145 ALA A CA 1
ATOM 8858 C C . ALA A 1 1145 ? -24.194 12.969 34.105 1.00 84.12 1145 ALA A C 1
ATOM 8860 O O . ALA A 1 1145 ? -25.140 13.181 33.342 1.00 84.12 1145 ALA A O 1
ATOM 8861 N N . ASN A 1 1146 ? -23.349 11.951 33.916 1.00 88.62 1146 ASN A N 1
ATOM 8862 C CA . ASN A 1 1146 ? -23.500 11.014 32.817 1.00 88.62 1146 ASN A CA 1
ATOM 8863 C C . ASN A 1 1146 ? -24.793 10.181 32.942 1.00 88.62 1146 ASN A C 1
ATOM 8865 O O . ASN A 1 1146 ? -25.031 9.588 33.999 1.00 88.62 1146 ASN A O 1
ATOM 8869 N N . PRO A 1 1147 ? -25.590 10.023 31.867 1.00 87.44 1147 PRO A N 1
ATOM 8870 C CA . PRO A 1 1147 ? -26.821 9.232 31.916 1.00 87.44 1147 PRO A CA 1
ATOM 8871 C C . PRO A 1 1147 ? -26.631 7.778 32.383 1.00 87.44 1147 PRO A C 1
ATOM 8873 O O . PRO A 1 1147 ? -27.475 7.257 33.118 1.00 87.44 1147 PRO A O 1
ATOM 8876 N N . CYS A 1 1148 ? -25.509 7.139 32.029 1.00 92.12 1148 CYS A N 1
ATOM 8877 C CA . CYS A 1 1148 ? -25.190 5.780 32.478 1.00 92.12 1148 CYS A CA 1
ATOM 8878 C C . CYS A 1 1148 ? -24.900 5.701 33.979 1.00 92.12 1148 CYS A C 1
ATOM 8880 O O . CYS A 1 1148 ? -25.192 4.684 34.605 1.00 92.12 1148 CYS A O 1
ATOM 8882 N N . ALA A 1 1149 ? -24.362 6.761 34.588 1.00 94.06 1149 ALA A N 1
ATOM 8883 C CA . ALA A 1 1149 ? -23.904 6.711 35.971 1.00 94.06 1149 ALA A CA 1
ATOM 8884 C C . ALA A 1 1149 ? -25.054 6.455 36.956 1.00 94.06 1149 ALA A C 1
ATOM 8886 O O . ALA A 1 1149 ? -24.920 5.634 37.864 1.00 94.06 1149 ALA A O 1
ATOM 8887 N N . ALA A 1 1150 ? -26.219 7.071 36.733 1.00 93.50 1150 ALA A N 1
ATOM 8888 C CA . ALA A 1 1150 ? -27.412 6.822 37.541 1.00 93.50 1150 ALA A CA 1
ATOM 8889 C C . ALA A 1 1150 ? -27.955 5.388 37.377 1.00 93.50 1150 ALA A C 1
ATOM 8891 O O . ALA A 1 1150 ? -28.444 4.802 38.344 1.00 93.50 1150 ALA A O 1
ATOM 8892 N N . ALA A 1 1151 ? -27.862 4.815 36.171 1.00 95.56 1151 ALA A N 1
ATOM 8893 C CA . ALA A 1 1151 ? -28.264 3.433 35.903 1.00 95.56 1151 ALA A CA 1
ATOM 8894 C C . ALA A 1 1151 ? -27.318 2.434 36.594 1.00 95.56 1151 ALA A C 1
ATOM 8896 O O . ALA A 1 1151 ? -27.771 1.542 37.314 1.00 95.56 1151 ALA A O 1
ATOM 8897 N N . TYR A 1 1152 ? -26.004 2.647 36.463 1.00 97.00 1152 TYR A N 1
ATOM 8898 C CA . TYR A 1 1152 ? -24.970 1.879 37.158 1.00 97.00 1152 TYR A CA 1
ATOM 8899 C C . TYR A 1 1152 ? -25.113 1.966 38.680 1.00 97.00 1152 TYR A C 1
ATOM 8901 O O . TYR A 1 1152 ? -25.034 0.947 39.367 1.00 97.00 1152 TYR A O 1
ATOM 8909 N N . ALA A 1 1153 ? -25.373 3.162 39.216 1.00 96.56 1153 ALA A N 1
ATOM 8910 C CA . ALA A 1 1153 ? -25.567 3.374 40.645 1.00 96.56 1153 ALA A CA 1
ATOM 8911 C C . ALA A 1 1153 ? -26.751 2.570 41.194 1.00 96.56 1153 ALA A C 1
ATOM 8913 O O . ALA A 1 1153 ? -26.620 1.970 42.258 1.00 96.56 1153 ALA A O 1
ATOM 8914 N N . ASP A 1 1154 ? -27.888 2.543 40.493 1.00 95.75 1154 ASP A N 1
ATOM 8915 C CA . ASP A 1 1154 ? -29.053 1.760 40.914 1.00 95.75 1154 ASP A CA 1
ATOM 8916 C C . ASP A 1 1154 ? -28.788 0.256 40.858 1.00 95.75 1154 ASP A C 1
ATOM 8918 O O . ASP A 1 1154 ? -29.131 -0.460 41.801 1.00 95.75 1154 ASP A O 1
ATOM 8922 N N . LEU A 1 1155 ? -28.151 -0.220 39.783 1.00 96.31 1155 LEU A N 1
ATOM 8923 C CA . LEU A 1 1155 ? -27.838 -1.636 39.632 1.00 96.31 1155 LEU A CA 1
ATOM 8924 C C . LEU A 1 1155 ? -26.912 -2.115 40.752 1.00 96.31 1155 LEU A C 1
ATOM 8926 O O . LEU A 1 1155 ? -27.213 -3.102 41.419 1.00 96.31 1155 LEU A O 1
ATOM 8930 N N . VAL A 1 1156 ? -25.833 -1.382 41.029 1.00 95.69 1156 VAL A N 1
ATOM 8931 C CA . VAL A 1 1156 ? -24.930 -1.709 42.141 1.00 95.69 1156 VAL A CA 1
ATOM 8932 C C . VAL A 1 1156 ? -25.655 -1.581 43.483 1.00 95.69 1156 VAL A C 1
ATOM 8934 O O . VAL A 1 1156 ? -25.528 -2.469 44.325 1.00 95.69 1156 VAL A O 1
ATOM 8937 N N . ALA A 1 1157 ? -26.455 -0.524 43.684 1.00 94.31 1157 ALA A N 1
ATOM 8938 C CA . ALA A 1 1157 ? -27.217 -0.308 44.917 1.00 94.31 1157 ALA A CA 1
ATOM 8939 C C . ALA A 1 1157 ? -28.158 -1.474 45.242 1.00 94.31 1157 ALA A C 1
ATOM 8941 O O . ALA A 1 1157 ? -28.341 -1.767 46.426 1.00 94.31 1157 ALA A O 1
ATOM 8942 N N . SER A 1 1158 ? -28.695 -2.161 44.228 1.00 94.12 1158 SER A N 1
ATOM 8943 C CA . SER A 1 1158 ? -29.540 -3.344 44.417 1.00 94.12 1158 SER A CA 1
ATOM 8944 C C . SER A 1 1158 ? -28.830 -4.491 45.154 1.00 94.12 1158 SER A C 1
ATOM 8946 O O . SER A 1 1158 ? -29.475 -5.214 45.903 1.00 94.12 1158 SER A O 1
ATOM 8948 N N . ALA A 1 1159 ? -27.506 -4.627 45.019 1.00 90.62 1159 ALA A N 1
ATOM 8949 C CA . ALA A 1 1159 ? -26.731 -5.685 45.672 1.00 90.62 1159 ALA A CA 1
ATOM 8950 C C . ALA A 1 1159 ? -26.229 -5.292 47.080 1.00 90.62 1159 ALA A C 1
ATOM 8952 O O . ALA A 1 1159 ? -25.975 -6.142 47.941 1.00 90.62 1159 ALA A O 1
ATOM 8953 N N . VAL A 1 1160 ? -26.049 -3.996 47.344 1.00 89.44 1160 VAL A N 1
ATOM 8954 C CA . VAL A 1 1160 ? -25.378 -3.518 48.570 1.00 89.44 1160 VAL A CA 1
ATOM 8955 C C . VAL A 1 1160 ? -26.299 -2.880 49.599 1.00 89.44 1160 VAL A C 1
ATOM 8957 O O . VAL A 1 1160 ? -25.918 -2.788 50.767 1.00 89.44 1160 VAL A O 1
ATOM 8960 N N . THR A 1 1161 ? -27.484 -2.427 49.193 1.00 84.62 1161 THR A N 1
ATOM 8961 C CA . THR A 1 1161 ? -28.413 -1.729 50.088 1.00 84.62 1161 THR A CA 1
ATOM 8962 C C . THR A 1 1161 ? -29.251 -2.743 50.873 1.00 84.62 1161 THR A C 1
ATOM 8964 O O . THR A 1 1161 ? -29.818 -3.646 50.261 1.00 84.62 1161 THR A O 1
ATOM 8967 N N . PRO A 1 1162 ? -29.376 -2.616 52.208 1.00 77.94 1162 PRO A N 1
ATOM 8968 C CA . PRO A 1 1162 ? -30.274 -3.464 52.989 1.00 77.94 1162 PRO A CA 1
ATOM 8969 C C . PRO A 1 1162 ? -31.738 -3.305 52.546 1.00 77.94 1162 PRO A C 1
ATOM 8971 O O . PRO A 1 1162 ? -32.197 -2.182 52.340 1.00 77.94 1162 PRO A O 1
ATOM 8974 N N . GLY A 1 1163 ? -32.482 -4.410 52.454 1.00 83.31 1163 GLY A N 1
ATOM 8975 C CA . GLY A 1 1163 ? -33.904 -4.423 52.085 1.00 83.31 1163 GLY A CA 1
ATOM 8976 C C . GLY A 1 1163 ? -34.180 -5.125 50.753 1.00 83.31 1163 GLY A C 1
ATOM 8977 O O . GLY A 1 1163 ? -33.339 -5.866 50.250 1.00 83.31 1163 GLY A O 1
ATOM 8978 N N . SER A 1 1164 ? -35.378 -4.920 50.194 1.00 86.81 1164 SER A N 1
ATOM 8979 C CA . SER A 1 1164 ? -35.749 -5.516 48.904 1.00 86.81 1164 SER A CA 1
ATOM 8980 C C . SER A 1 1164 ? -34.959 -4.869 47.754 1.00 86.81 1164 SER A C 1
ATOM 8982 O O . SER A 1 1164 ? -34.991 -3.640 47.620 1.00 86.81 1164 SER A O 1
ATOM 8984 N N . PRO A 1 1165 ? -34.286 -5.654 46.891 1.00 91.12 1165 PRO A N 1
ATOM 8985 C CA . PRO A 1 1165 ? -33.550 -5.125 45.742 1.00 91.12 1165 PRO A CA 1
ATOM 8986 C C . PRO A 1 1165 ? -34.469 -4.722 44.574 1.00 91.12 1165 PRO A C 1
ATOM 8988 O O . PRO A 1 1165 ? -34.031 -3.991 43.686 1.00 91.12 1165 PRO A O 1
ATOM 8991 N N . ALA A 1 1166 ? -35.740 -5.149 44.571 1.00 92.31 1166 ALA A N 1
ATOM 8992 C CA . ALA A 1 1166 ? -36.661 -4.972 43.444 1.00 92.31 1166 ALA A CA 1
ATOM 8993 C C . ALA A 1 1166 ? -36.832 -3.506 42.980 1.00 92.31 1166 ALA A C 1
ATOM 8995 O O . ALA A 1 1166 ? -36.648 -3.255 41.789 1.00 92.31 1166 ALA A O 1
ATOM 8996 N N . PRO A 1 1167 ? -37.043 -2.505 43.866 1.00 93.88 1167 PRO A N 1
ATOM 8997 C CA . PRO A 1 1167 ? -37.201 -1.113 43.431 1.00 93.88 1167 PRO A CA 1
ATOM 8998 C C . PRO A 1 1167 ? -35.942 -0.530 42.778 1.00 93.88 1167 PRO A C 1
ATOM 9000 O O . PRO A 1 1167 ? -36.023 0.383 41.959 1.00 93.88 1167 PRO A O 1
ATOM 9003 N N . TRP A 1 1168 ? -34.759 -1.022 43.158 1.00 94.12 1168 TRP A N 1
ATOM 9004 C CA . TRP A 1 1168 ? -33.497 -0.616 42.542 1.00 94.12 1168 TRP A CA 1
ATOM 9005 C C . TRP A 1 1168 ? -33.355 -1.223 41.146 1.00 94.12 1168 TRP A C 1
ATOM 9007 O O . TRP A 1 1168 ? -33.013 -0.508 40.208 1.00 94.12 1168 TRP A O 1
ATOM 9017 N N . LEU A 1 1169 ? -33.679 -2.511 41.001 1.00 95.62 1169 LEU A N 1
ATOM 9018 C CA . LEU A 1 1169 ? -33.617 -3.234 39.729 1.00 95.62 1169 LEU A CA 1
ATOM 9019 C C . LEU A 1 1169 ? -34.616 -2.696 38.697 1.00 95.62 1169 LEU A C 1
ATOM 9021 O O . LEU A 1 1169 ? -34.251 -2.536 37.537 1.00 95.62 1169 LEU A O 1
ATOM 9025 N N . GLU A 1 1170 ? -35.841 -2.356 39.105 1.00 96.06 1170 GLU A N 1
ATOM 9026 C CA . GLU A 1 1170 ? -36.849 -1.751 38.220 1.00 96.06 1170 GLU A CA 1
ATOM 9027 C C . GLU A 1 1170 ? -36.403 -0.379 37.701 1.00 96.06 1170 GLU A C 1
ATOM 9029 O O . GLU A 1 1170 ? -36.479 -0.101 36.501 1.00 96.06 1170 GLU A O 1
ATOM 9034 N N . ARG A 1 1171 ? -35.870 0.476 38.588 1.00 96.06 1171 ARG A N 1
ATOM 9035 C CA . ARG A 1 1171 ? -35.334 1.784 38.185 1.00 96.06 1171 ARG A CA 1
ATOM 9036 C C . ARG A 1 1171 ? -34.106 1.653 37.287 1.00 96.06 1171 ARG A C 1
ATOM 9038 O O . ARG A 1 1171 ? -34.013 2.392 36.303 1.00 96.06 1171 ARG A O 1
ATOM 9045 N N . ALA A 1 1172 ? -33.202 0.721 37.592 1.00 96.62 1172 ALA A N 1
ATOM 9046 C CA . ALA A 1 1172 ? -32.040 0.427 36.758 1.00 96.62 1172 ALA A CA 1
ATOM 9047 C C . ALA A 1 1172 ? -32.471 -0.046 35.362 1.00 96.62 1172 ALA A C 1
ATOM 9049 O O . ALA A 1 1172 ? -32.032 0.532 34.370 1.00 96.62 1172 ALA A O 1
ATOM 9050 N N . ALA A 1 1173 ? -33.393 -1.014 35.277 1.00 97.12 1173 ALA A N 1
ATOM 9051 C CA . ALA A 1 1173 ? -33.920 -1.529 34.014 1.00 97.12 1173 ALA A CA 1
ATOM 9052 C C . ALA A 1 1173 ? -34.529 -0.411 33.157 1.00 97.12 1173 ALA A C 1
ATOM 9054 O O . ALA A 1 1173 ? -34.143 -0.251 32.002 1.00 97.12 1173 ALA A O 1
ATOM 9055 N N . ALA A 1 1174 ? -35.396 0.427 33.736 1.00 97.31 1174 ALA A N 1
ATOM 9056 C CA . ALA A 1 1174 ? -36.014 1.542 33.018 1.00 97.31 1174 ALA A CA 1
ATOM 9057 C C . ALA A 1 1174 ? -34.990 2.589 32.538 1.00 97.31 1174 ALA A C 1
ATOM 9059 O O . ALA A 1 1174 ? -35.199 3.250 31.520 1.00 97.31 1174 ALA A O 1
ATOM 9060 N N . ARG A 1 1175 ? -33.886 2.783 33.274 1.00 96.56 1175 ARG A N 1
ATOM 9061 C CA . ARG A 1 1175 ? -32.789 3.671 32.857 1.00 96.56 1175 ARG A CA 1
ATOM 9062 C C . ARG A 1 1175 ? -31.980 3.068 31.712 1.00 96.56 1175 ARG A C 1
ATOM 9064 O O . ARG A 1 1175 ? -31.768 3.768 30.730 1.00 96.56 1175 ARG A O 1
ATOM 9071 N N . PHE A 1 1176 ? -31.587 1.798 31.801 1.00 97.06 1176 PHE A N 1
ATOM 9072 C CA . PHE A 1 1176 ? -30.865 1.115 30.722 1.00 97.06 1176 PHE A CA 1
ATOM 9073 C C . PHE A 1 1176 ? -31.698 0.974 29.446 1.00 97.06 1176 PHE A C 1
ATOM 9075 O O . PHE A 1 1176 ? -31.147 1.075 28.355 1.00 97.06 1176 PHE A O 1
ATOM 9082 N N . GLU A 1 1177 ? -33.016 0.809 29.564 1.00 96.19 1177 GLU A N 1
ATOM 9083 C CA . GLU A 1 1177 ? -33.929 0.740 28.419 1.00 96.19 1177 GLU A CA 1
ATOM 9084 C C . GLU A 1 1177 ? -33.966 2.069 27.652 1.00 96.19 1177 GLU A C 1
ATOM 9086 O O . GLU A 1 1177 ? -33.868 2.077 26.430 1.00 96.19 1177 GLU A O 1
ATOM 9091 N N . ARG A 1 1178 ? -33.969 3.213 28.355 1.00 95.81 1178 ARG A N 1
ATOM 9092 C CA . ARG A 1 1178 ? -33.837 4.540 27.717 1.00 95.81 1178 ARG A CA 1
ATOM 9093 C C . ARG A 1 1178 ? -32.473 4.786 27.071 1.00 95.81 1178 ARG A C 1
ATOM 9095 O O . ARG A 1 1178 ? -32.374 5.648 26.205 1.00 95.81 1178 ARG A O 1
ATOM 9102 N N . LEU A 1 1179 ? -31.440 4.077 27.517 1.00 94.94 1179 LEU A N 1
ATOM 9103 C CA . LEU A 1 1179 ? -30.080 4.167 26.981 1.00 94.94 1179 LEU A CA 1
ATOM 9104 C C . LEU A 1 1179 ? -29.815 3.140 25.875 1.00 94.94 1179 LEU A C 1
ATOM 9106 O O . LEU A 1 1179 ? -28.736 3.155 25.301 1.00 94.94 1179 LEU A O 1
ATOM 9110 N N . ASP A 1 1180 ? -30.777 2.266 25.570 1.00 95.06 1180 ASP A N 1
ATOM 9111 C CA . ASP A 1 1180 ? -30.636 1.167 24.609 1.00 95.06 1180 ASP A CA 1
ATOM 9112 C C . ASP A 1 1180 ? -29.509 0.174 24.969 1.00 95.06 1180 ASP A C 1
ATOM 9114 O O . ASP A 1 1180 ? -28.721 -0.252 24.129 1.00 95.06 1180 ASP A O 1
ATOM 9118 N N . MET A 1 1181 ? -29.403 -0.181 26.256 1.00 95.44 1181 MET A N 1
ATOM 9119 C CA . MET A 1 1181 ? -28.411 -1.133 26.781 1.00 95.44 1181 MET A CA 1
ATOM 9120 C C . MET A 1 1181 ? -29.063 -2.484 27.102 1.00 95.44 1181 MET A C 1
ATOM 9122 O O . MET A 1 1181 ? -29.246 -2.849 28.268 1.00 95.44 1181 MET A O 1
ATOM 9126 N N . ALA A 1 1182 ? -29.436 -3.235 26.064 1.00 93.44 1182 ALA A N 1
ATOM 9127 C CA . ALA A 1 1182 ? -30.291 -4.420 26.181 1.00 93.44 1182 ALA A CA 1
ATOM 9128 C C . ALA A 1 1182 ? -29.745 -5.507 27.125 1.00 93.44 1182 ALA A C 1
ATOM 9130 O O . ALA A 1 1182 ? -30.499 -6.043 27.939 1.00 93.44 1182 ALA A O 1
ATOM 9131 N N . ALA A 1 1183 ? -28.436 -5.788 27.093 1.00 94.00 1183 ALA A N 1
ATOM 9132 C CA . ALA A 1 1183 ? -27.820 -6.763 28.000 1.00 94.00 1183 ALA A CA 1
ATOM 9133 C C . ALA A 1 1183 ? -27.950 -6.362 29.482 1.00 94.00 1183 ALA A C 1
ATOM 9135 O O . ALA A 1 1183 ? -28.190 -7.204 30.348 1.00 94.00 1183 ALA A O 1
ATOM 9136 N N . HIS A 1 1184 ? -27.864 -5.063 29.782 1.00 96.25 1184 HIS A N 1
ATOM 9137 C CA . HIS A 1 1184 ? -28.018 -4.547 31.142 1.00 96.25 1184 HIS A CA 1
ATOM 9138 C C . HIS A 1 1184 ? -29.485 -4.573 31.593 1.00 96.25 1184 HIS A C 1
ATOM 9140 O O . HIS A 1 1184 ? -29.766 -4.904 32.746 1.00 96.25 1184 HIS A O 1
ATOM 9146 N N . VAL A 1 1185 ? -30.430 -4.292 30.684 1.00 96.88 1185 VAL A N 1
ATOM 9147 C CA . VAL A 1 1185 ? -31.873 -4.463 30.938 1.00 96.88 1185 VAL A CA 1
ATOM 9148 C C . VAL A 1 1185 ? -32.184 -5.920 31.273 1.00 96.88 1185 VAL A C 1
ATOM 9150 O O . VAL A 1 1185 ? -32.839 -6.188 32.281 1.00 96.88 1185 VAL A O 1
ATOM 9153 N N . ALA A 1 1186 ? -31.680 -6.859 30.468 1.00 96.00 1186 ALA A N 1
ATOM 9154 C CA . ALA A 1 1186 ? -31.854 -8.288 30.694 1.00 96.00 1186 ALA A CA 1
ATOM 9155 C C . ALA A 1 1186 ? -31.262 -8.721 32.043 1.00 96.00 1186 ALA A C 1
ATOM 9157 O O . ALA A 1 1186 ? -31.943 -9.396 32.807 1.00 96.00 1186 ALA A O 1
ATOM 9158 N N . ALA A 1 1187 ? -30.062 -8.249 32.399 1.00 96.25 1187 ALA A N 1
ATOM 9159 C CA . ALA A 1 1187 ? -29.457 -8.530 33.701 1.00 96.25 1187 ALA A CA 1
ATOM 9160 C C . ALA A 1 1187 ? -30.299 -8.004 34.879 1.00 96.25 1187 ALA A C 1
ATOM 9162 O O . ALA A 1 1187 ? -30.482 -8.712 35.871 1.00 96.25 1187 ALA A O 1
ATOM 9163 N N . CYS A 1 1188 ? -30.879 -6.803 34.763 1.00 96.81 1188 CYS A N 1
ATOM 9164 C CA . CYS A 1 1188 ? -31.784 -6.267 35.783 1.00 96.81 1188 CYS A CA 1
ATOM 9165 C C . CYS A 1 1188 ? -33.063 -7.109 35.909 1.00 96.81 1188 CYS A C 1
ATOM 9167 O O . CYS A 1 1188 ? -33.458 -7.471 37.018 1.00 96.81 1188 CYS A O 1
ATOM 9169 N N . ARG A 1 1189 ? -33.698 -7.447 34.776 1.00 96.06 1189 ARG A N 1
ATOM 9170 C CA . ARG A 1 1189 ? -34.920 -8.269 34.735 1.00 96.06 1189 ARG A CA 1
ATOM 9171 C C . ARG A 1 1189 ? -34.662 -9.682 35.259 1.00 96.06 1189 ARG A C 1
ATOM 9173 O O . ARG A 1 1189 ? -35.500 -10.216 35.977 1.00 96.06 1189 ARG A O 1
ATOM 9180 N N . TRP A 1 1190 ? -33.489 -10.249 34.981 1.00 96.44 1190 TRP A N 1
ATOM 9181 C CA . TRP A 1 1190 ? -33.077 -11.555 35.491 1.00 96.44 1190 TRP A CA 1
ATOM 9182 C C . TRP A 1 1190 ? -32.983 -11.545 37.015 1.00 96.44 1190 TRP A C 1
ATOM 9184 O O . TRP A 1 1190 ? -33.594 -12.376 37.683 1.00 96.44 1190 TRP A O 1
ATOM 9194 N N . ARG A 1 1191 ? -32.278 -10.564 37.595 1.00 94.38 1191 ARG A N 1
ATOM 9195 C CA . ARG A 1 1191 ? -32.194 -10.418 39.057 1.00 94.38 1191 ARG A CA 1
ATOM 9196 C C . ARG A 1 1191 ? -33.554 -10.152 39.695 1.00 94.38 1191 ARG A C 1
ATOM 9198 O O . ARG A 1 1191 ? -33.818 -10.639 40.791 1.00 94.38 1191 ARG A O 1
ATOM 9205 N N . LEU A 1 1192 ? -34.434 -9.424 39.011 1.00 93.62 1192 LEU A N 1
ATOM 9206 C CA . LEU A 1 1192 ? -35.794 -9.191 39.487 1.00 93.62 1192 LEU A CA 1
ATOM 9207 C C . LEU A 1 1192 ? -36.615 -10.489 39.491 1.00 93.62 1192 LEU A C 1
ATOM 9209 O O . LEU A 1 1192 ? -37.328 -10.751 40.460 1.00 93.62 1192 LEU A O 1
ATOM 9213 N N . ALA A 1 1193 ? -36.488 -11.318 38.453 1.00 93.31 1193 ALA A N 1
ATOM 9214 C CA . ALA A 1 1193 ? -37.136 -12.624 38.377 1.00 93.31 1193 ALA A CA 1
ATOM 9215 C C . ALA A 1 1193 ? -36.660 -13.557 39.504 1.00 93.31 1193 ALA A C 1
ATOM 9217 O O . ALA A 1 1193 ? -37.490 -14.152 40.184 1.00 93.31 1193 ALA A O 1
ATOM 9218 N N . GLU A 1 1194 ? -35.353 -13.587 39.793 1.00 91.56 1194 GLU A N 1
ATOM 9219 C CA . GLU A 1 1194 ? -34.793 -14.362 40.912 1.00 91.56 1194 GLU A CA 1
ATOM 9220 C C . GLU A 1 1194 ? -35.380 -13.944 42.270 1.00 91.56 1194 GLU A C 1
ATOM 9222 O O . GLU A 1 1194 ? -35.751 -14.794 43.077 1.00 91.56 1194 GLU A O 1
ATOM 9227 N N . VAL A 1 1195 ? -35.498 -12.635 42.518 1.00 89.69 1195 VAL A N 1
ATOM 9228 C CA . VAL A 1 1195 ? -36.015 -12.083 43.785 1.00 89.69 1195 VAL A CA 1
ATOM 9229 C C . VAL A 1 1195 ? -37.528 -12.269 43.920 1.00 89.69 1195 VAL A C 1
ATOM 9231 O O . VAL A 1 1195 ? -38.039 -12.391 45.029 1.00 89.69 1195 VAL A O 1
ATOM 9234 N N . THR A 1 1196 ? -38.252 -12.286 42.800 1.00 88.62 1196 THR A N 1
ATOM 9235 C CA . THR A 1 1196 ? -39.714 -12.463 42.763 1.00 88.62 1196 THR A CA 1
ATOM 9236 C C . THR A 1 1196 ? -40.143 -13.914 42.532 1.00 88.62 1196 THR A C 1
ATOM 9238 O O . THR A 1 1196 ? -41.336 -14.171 42.380 1.00 88.62 1196 THR A O 1
ATOM 9241 N N . HIS A 1 1197 ? -39.193 -14.857 42.516 1.00 86.12 1197 HIS A N 1
ATOM 9242 C CA . HIS A 1 1197 ? -39.409 -16.280 42.235 1.00 86.12 1197 HIS A CA 1
ATOM 9243 C C . HIS A 1 1197 ? -40.138 -16.551 40.902 1.00 86.12 1197 HIS A C 1
ATOM 9245 O O . HIS A 1 1197 ? -40.936 -17.481 40.793 1.00 86.12 1197 HIS A O 1
ATOM 9251 N N . ARG A 1 1198 ? -39.865 -15.733 39.876 1.00 87.31 1198 ARG A N 1
ATOM 9252 C CA . ARG A 1 1198 ? -40.341 -15.918 38.494 1.00 87.31 1198 ARG A CA 1
ATOM 9253 C C . ARG A 1 1198 ? -39.276 -16.627 37.649 1.00 87.31 1198 ARG A C 1
ATOM 9255 O O . ARG A 1 1198 ? -38.090 -16.563 37.960 1.00 87.31 1198 ARG A O 1
ATOM 9262 N N . GLY A 1 1199 ? -39.690 -17.295 36.570 1.00 84.81 1199 GLY A N 1
ATOM 9263 C CA . GLY A 1 1199 ? -38.768 -17.964 35.644 1.00 84.81 1199 GLY A CA 1
ATOM 9264 C C . GLY A 1 1199 ? -37.903 -16.981 34.841 1.00 84.81 1199 GLY A C 1
ATOM 9265 O O . GLY A 1 1199 ? -38.361 -15.898 34.485 1.00 84.81 1199 GLY A O 1
ATOM 9266 N N . THR A 1 1200 ? -36.660 -17.367 34.538 1.00 93.00 1200 THR A N 1
ATOM 9267 C CA . THR A 1 1200 ? -35.683 -16.564 33.770 1.00 93.00 1200 THR A CA 1
ATOM 9268 C C . THR A 1 1200 ? -35.559 -16.986 32.299 1.00 93.00 1200 THR A C 1
ATOM 9270 O O . THR A 1 1200 ? -34.849 -16.333 31.537 1.00 93.00 1200 THR A O 1
ATOM 9273 N N . ALA A 1 1201 ? -36.269 -18.040 31.879 1.00 90.88 1201 ALA A N 1
ATOM 9274 C CA . ALA A 1 1201 ? -36.130 -18.662 30.559 1.00 90.88 1201 ALA A CA 1
ATOM 9275 C C . ALA A 1 1201 ? -36.392 -17.700 29.386 1.00 90.88 1201 ALA A C 1
ATOM 9277 O O . ALA A 1 1201 ? -35.602 -17.655 28.450 1.00 90.88 1201 ALA A O 1
ATOM 9278 N N . GLU A 1 1202 ? -37.442 -16.875 29.451 1.00 90.75 1202 GLU A N 1
ATOM 9279 C CA . GLU A 1 1202 ? -37.742 -15.884 28.399 1.00 90.75 1202 GLU A CA 1
ATOM 9280 C C . GLU A 1 1202 ? -36.636 -14.822 28.269 1.00 90.75 1202 GLU A C 1
ATOM 9282 O O . GLU A 1 1202 ? -36.347 -14.331 27.179 1.00 90.75 1202 GLU A O 1
ATOM 9287 N N . ILE A 1 1203 ? -35.981 -14.480 29.383 1.00 94.19 1203 ILE A N 1
ATOM 9288 C CA . ILE A 1 1203 ? -34.881 -13.509 29.410 1.00 94.19 1203 ILE A CA 1
ATOM 9289 C C . ILE A 1 1203 ? -33.623 -14.130 28.794 1.00 94.19 1203 ILE A C 1
ATOM 9291 O O . ILE A 1 1203 ? -32.927 -13.453 28.037 1.00 94.19 1203 ILE A O 1
ATOM 9295 N N . ALA A 1 1204 ? -33.354 -15.409 29.089 1.00 93.00 1204 ALA A N 1
ATOM 9296 C CA . ALA A 1 1204 ? -32.275 -16.176 28.467 1.00 93.00 1204 ALA A CA 1
ATOM 9297 C C . ALA A 1 1204 ? -32.461 -16.251 26.946 1.00 93.00 1204 ALA A C 1
ATOM 9299 O O . ALA A 1 1204 ? -31.583 -15.809 26.211 1.00 93.00 1204 ALA A O 1
ATOM 9300 N N . GLN A 1 1205 ? -33.647 -16.667 26.489 1.00 92.06 1205 GLN A N 1
ATOM 9301 C CA . GLN A 1 1205 ? -33.990 -16.746 25.065 1.00 92.06 1205 GLN A CA 1
ATOM 9302 C C . GLN A 1 1205 ? -33.846 -15.393 24.356 1.00 92.06 1205 GLN A C 1
ATOM 9304 O O . GLN A 1 1205 ? -33.356 -15.327 23.232 1.00 92.06 1205 GLN A O 1
ATOM 9309 N N . GLY A 1 1206 ? -34.227 -14.290 25.011 1.00 92.38 1206 GLY A N 1
ATOM 9310 C CA . GLY A 1 1206 ? -34.055 -12.946 24.455 1.00 92.38 1206 GLY A CA 1
ATOM 9311 C C . GLY A 1 1206 ? -32.590 -12.519 24.285 1.00 92.38 1206 GLY A C 1
ATOM 9312 O O . GLY A 1 1206 ? -32.284 -11.750 23.373 1.00 92.38 1206 GLY A O 1
ATOM 9313 N N . LEU A 1 1207 ? -31.684 -13.000 25.143 1.00 93.25 1207 LEU A N 1
ATOM 9314 C CA . LEU A 1 1207 ? -30.238 -12.780 25.015 1.00 93.25 1207 LEU A CA 1
ATOM 9315 C C . LEU A 1 1207 ? -29.617 -13.706 23.959 1.00 93.25 1207 LEU A C 1
ATOM 9317 O O . LEU A 1 1207 ? -28.821 -13.244 23.142 1.00 93.25 1207 LEU A O 1
ATOM 9321 N N . GLU A 1 1208 ? -30.028 -14.972 23.917 1.00 93.81 1208 GLU A N 1
ATOM 9322 C CA . GLU A 1 1208 ? -29.609 -15.949 22.901 1.00 93.81 1208 GLU A CA 1
ATOM 9323 C C . GLU A 1 1208 ? -30.001 -15.497 21.490 1.00 93.81 1208 GLU A C 1
ATOM 9325 O O . GLU A 1 1208 ? -29.174 -15.515 20.582 1.00 93.81 1208 GLU A O 1
ATOM 9330 N N . ALA A 1 1209 ? -31.219 -14.970 21.315 1.00 91.75 1209 ALA A N 1
ATOM 9331 C CA . ALA A 1 1209 ? -31.690 -14.406 20.047 1.00 91.75 1209 ALA A CA 1
ATOM 9332 C C . ALA A 1 1209 ? -30.875 -13.188 19.573 1.00 91.75 1209 ALA A C 1
ATOM 9334 O O . ALA A 1 1209 ? -30.932 -12.820 18.401 1.00 91.75 1209 ALA A O 1
ATOM 9335 N N . ARG A 1 1210 ? -30.118 -12.552 20.475 1.00 89.75 1210 ARG A N 1
ATOM 9336 C CA . ARG A 1 1210 ? -29.185 -11.462 20.162 1.00 89.75 1210 ARG A CA 1
ATOM 9337 C C . ARG A 1 1210 ? -27.754 -11.947 19.929 1.00 89.75 1210 ARG A C 1
ATOM 9339 O O . ARG A 1 1210 ? -26.893 -11.112 19.682 1.00 89.75 1210 ARG A O 1
ATOM 9346 N N . GLY A 1 1211 ? -27.496 -13.253 20.004 1.00 91.81 1211 GLY A N 1
ATOM 9347 C CA . GLY A 1 1211 ? -26.175 -13.851 19.806 1.00 91.81 1211 GLY A CA 1
ATOM 9348 C C . GLY A 1 1211 ? -25.348 -14.027 21.084 1.00 91.81 1211 GLY A C 1
ATOM 9349 O O . GLY A 1 1211 ? -24.133 -14.152 20.990 1.00 91.81 1211 GLY A O 1
ATOM 9350 N N . VAL A 1 1212 ? -25.964 -14.014 22.274 1.00 94.69 1212 VAL A N 1
ATOM 9351 C CA . VAL A 1 1212 ? -25.267 -14.308 23.541 1.00 94.69 1212 VAL A CA 1
ATOM 9352 C C . VAL A 1 1212 ? -25.351 -15.804 23.853 1.00 94.69 1212 VAL A C 1
ATOM 9354 O O . VAL A 1 1212 ? -26.424 -16.302 24.180 1.00 94.69 1212 VAL A O 1
ATOM 9357 N N . ALA A 1 1213 ? -24.219 -16.505 23.811 1.00 94.44 1213 ALA A N 1
ATOM 9358 C CA . ALA A 1 1213 ? -24.134 -17.956 23.978 1.00 94.44 1213 ALA A CA 1
ATOM 9359 C C . ALA A 1 1213 ? -24.350 -18.439 25.424 1.00 94.44 1213 ALA A C 1
ATOM 9361 O O . ALA A 1 1213 ? -24.976 -19.475 25.631 1.00 94.44 1213 ALA A O 1
ATOM 9362 N N . ALA A 1 1214 ? -23.884 -17.691 26.434 1.00 94.94 1214 ALA A N 1
ATOM 9363 C CA . ALA A 1 1214 ? -24.085 -18.037 27.847 1.00 94.94 1214 ALA A CA 1
ATOM 9364 C C . ALA A 1 1214 ? -24.704 -16.872 28.655 1.00 94.94 1214 ALA A C 1
ATOM 9366 O O . ALA A 1 1214 ? -24.007 -16.172 29.405 1.00 94.94 1214 ALA A O 1
ATOM 9367 N N . PRO A 1 1215 ? -26.037 -16.668 28.551 1.00 95.06 1215 PRO A N 1
ATOM 9368 C CA . PRO A 1 1215 ? -26.757 -15.579 29.218 1.00 95.06 1215 PRO A CA 1
ATOM 9369 C C . PRO A 1 1215 ? -26.497 -15.481 30.726 1.00 95.06 1215 PRO A C 1
ATOM 9371 O O . PRO A 1 1215 ? -26.306 -14.386 31.253 1.00 95.06 1215 PRO A O 1
ATOM 9374 N N . GLU A 1 1216 ? -26.434 -16.612 31.431 1.00 94.25 1216 GLU A N 1
ATOM 9375 C CA . GLU A 1 1216 ? -26.251 -16.643 32.889 1.00 94.25 1216 GLU A CA 1
ATOM 9376 C C . GLU A 1 1216 ? -24.918 -16.030 33.333 1.00 94.25 1216 GLU A C 1
ATOM 9378 O O . GLU A 1 1216 ? -24.864 -15.265 34.302 1.00 94.25 1216 GLU A O 1
ATOM 9383 N N . ARG A 1 1217 ? -23.837 -16.328 32.601 1.00 94.50 1217 ARG A N 1
ATOM 9384 C CA . ARG A 1 1217 ? -22.491 -15.812 32.879 1.00 94.50 1217 ARG A CA 1
ATOM 9385 C C . ARG A 1 1217 ? -22.412 -14.319 32.596 1.00 94.50 1217 ARG A C 1
ATOM 9387 O O . ARG A 1 1217 ? -21.863 -13.568 33.405 1.00 94.50 1217 ARG A O 1
ATOM 9394 N N . LEU A 1 1218 ? -23.047 -13.871 31.510 1.00 94.75 1218 LEU A N 1
ATOM 9395 C CA . LEU A 1 1218 ? -23.159 -12.450 31.191 1.00 94.75 1218 LEU A CA 1
ATOM 9396 C C . LEU A 1 1218 ? -23.918 -11.693 32.292 1.00 94.75 1218 LEU A C 1
ATOM 9398 O O . LEU A 1 1218 ? -23.460 -10.647 32.754 1.00 94.75 1218 LEU A O 1
ATOM 9402 N N . VAL A 1 1219 ? -25.040 -12.236 32.774 1.00 95.25 1219 VAL A N 1
ATOM 9403 C CA . VAL A 1 1219 ? -25.809 -11.645 33.882 1.00 95.25 1219 VAL A CA 1
ATOM 9404 C C . VAL A 1 1219 ? -25.001 -11.629 35.179 1.00 95.25 1219 VAL A C 1
ATOM 9406 O O . VAL A 1 1219 ? -25.020 -10.623 35.892 1.00 95.25 1219 VAL A O 1
ATOM 9409 N N . ALA A 1 1220 ? -24.266 -12.698 35.494 1.00 93.19 1220 ALA A N 1
ATOM 9410 C CA . ALA A 1 1220 ? -23.391 -12.744 36.664 1.00 93.19 1220 ALA A CA 1
ATOM 9411 C C . ALA A 1 1220 ? -22.301 -11.662 36.612 1.00 93.19 1220 ALA A C 1
ATOM 9413 O O . ALA A 1 1220 ? -22.067 -10.988 37.616 1.00 93.19 1220 ALA A O 1
ATOM 9414 N N . MET A 1 1221 ? -21.710 -11.442 35.434 1.00 94.50 1221 MET A N 1
ATOM 9415 C CA . MET A 1 1221 ? -20.712 -10.401 35.195 1.00 94.50 1221 MET A CA 1
ATOM 9416 C C . MET A 1 1221 ? -21.295 -8.983 35.303 1.00 94.50 1221 MET A C 1
ATOM 9418 O O . MET A 1 1221 ? -20.659 -8.098 35.878 1.00 94.50 1221 MET A O 1
ATOM 9422 N N . LEU A 1 1222 ? -22.468 -8.721 34.714 1.00 94.50 1222 LEU A N 1
ATOM 9423 C CA . LEU A 1 1222 ? -23.075 -7.381 34.664 1.00 94.50 1222 LEU A CA 1
ATOM 9424 C C . LEU A 1 1222 ? -23.776 -6.992 35.971 1.00 94.50 1222 LEU A C 1
ATOM 9426 O O . LEU A 1 1222 ? -23.731 -5.831 36.373 1.00 94.50 1222 LEU A O 1
ATOM 9430 N N . ALA A 1 1223 ? -24.405 -7.952 36.646 1.00 93.69 1223 ALA A N 1
ATOM 9431 C CA . ALA A 1 1223 ? -25.183 -7.747 37.862 1.00 93.69 1223 ALA A CA 1
ATOM 9432 C C . ALA A 1 1223 ? -24.782 -8.775 38.938 1.00 93.69 1223 ALA A C 1
ATOM 9434 O O . ALA A 1 1223 ? -25.544 -9.709 39.204 1.00 93.69 1223 ALA A O 1
ATOM 9435 N N . PRO A 1 1224 ? -23.591 -8.660 39.552 1.00 86.81 1224 PRO A N 1
ATOM 9436 C CA . PRO A 1 1224 ? -23.117 -9.631 40.538 1.00 86.81 1224 PRO A CA 1
ATOM 9437 C C . PRO A 1 1224 ? -23.973 -9.646 41.812 1.00 86.81 1224 PRO A C 1
ATOM 9439 O O . PRO A 1 1224 ? -24.505 -8.618 42.239 1.00 86.81 1224 PRO A O 1
ATOM 9442 N N . ARG A 1 1225 ? -24.104 -10.831 42.427 1.00 81.06 1225 ARG A N 1
ATOM 9443 C CA . ARG A 1 1225 ? -24.761 -11.005 43.735 1.00 81.06 1225 ARG A CA 1
ATOM 9444 C C . ARG A 1 1225 ? -23.824 -10.560 44.863 1.00 81.06 1225 ARG A C 1
ATOM 9446 O O . ARG A 1 1225 ? -22.614 -10.483 44.677 1.00 81.06 1225 ARG A O 1
ATOM 9453 N N . SER A 1 1226 ? -24.400 -10.258 46.024 1.00 63.03 1226 SER A N 1
ATOM 9454 C CA . SER A 1 1226 ? -23.685 -9.758 47.205 1.00 63.03 1226 SER A CA 1
ATOM 9455 C C . SER A 1 1226 ? -23.204 -10.822 48.175 1.00 63.03 1226 SER A C 1
ATOM 9457 O O . SER A 1 1226 ? -24.009 -11.760 48.384 1.00 63.03 1226 SER A O 1
#